Protein AF-0000000074126474 (afdb_homodimer)

Radius of gyration: 30.85 Å; Cα contacts (8 Å, |Δi|>4): 2157; chains: 2; bounding box: 93×79×78 Å

Secondary structure (DSSP, 8-state):
---------------------TT---SB-TT----HHHHHHHHHHHHHHHHHHHHHHHHHHTTTTT--SSHHHHHHHHHHHHHHHHHHHHHHHHHHHTSS-SS--EE--GGGHHHHHHHHTSGGGPPPPPP-TT--S----EE-TTT--EE-HHHHHHHHHHHHHHHHHHHTHHHHHHHHHTTHHHHHHH--HHHHHHHHHHHHHTTHHHHHHHHTT-HHHHHHHHHHHHIIIIISTT--EEEEEEETTTEEEEEEE-HHHH-HHHHHHHHHHHHHHHHHHTT-S---TTSGGGGG-SSSSTHHHHHS-S-----TTTTSS----HHHHHHHHHHHHHHHHHHHHHHHHHHHHTTPPPPPHHHHHHHHHHHHHHHHHHHHHT-SS--EE-HHHHHHHHHH-B--HHHHHHHHHHHHHHHH-HHHHHHHHTS-HHHHHHHHHHHHHHHHHHHHHGGGGS-TT-HHHHHHHHHHHHHHHHHHHHHHHSTT----S-HHHHHHHHHHHH-HHHHHHHHHHHHHHHS---HHHHTTTT-/---------------------TT---SB-TT----HHHHHHHHHHHHHHHHHHHHHHHHHHTTTTT--SSHHHHHHHHHHHHHHHHHHHHHHHHHHHTSS-SS--EE--GGGHHHHHHHHTSGGGPPPPPP-TT--S----EE-TTT--EE-HHHHHHHHHHHHHHHHHHHTHHHHHHHHHTTHHHHHTT--HHHHHHHHHHHHHTTHHHHHHHHTT-HHHHHHHHHHHHIIIIISTT--EEEEEEETTTEEEEEEE-HHHH-HHHHHHHHHHHHHHHHHHTT-S---TTSGGGGG-SSSSTHHHHHS-S-----TTTTSS----HHHHHHHHHHHHHHHHHHHHHHHHHHHHTTPPPPPHHHHHHHHHHHHHHHHHHHHHT-SS--EE-HHHHHHHHHH-B--HHHHHHHHHHHHHHHH-HHHHHHHHTS-HHHHHHHHHHHHHHHHHHHHHGGGGS-TT-HHHHHHHHHHHHHHHHHHHHHHHSTT----S-HHHHHHHHHHHH-HHHHHHHHHHHHHHHS---HHHHTTTT-

pLDDT: mean 87.73, std 17.5, range [24.31, 98.56]

Nearest PDB structures (foldseek):
  8jez-assembly1_A-2  TM=9.590E-01  e=1.776E-43  Homo sapiens
  8jew-assembly1_A-2  TM=9.582E-01  e=5.578E-43  Homo sapiens
  7ytw-assembly1_A  TM=9.553E-01  e=5.750E-42  Mus musculus
  8jf1-assembly1_A-2  TM=8.325E-01  e=1.202E-37  Homo sapiens
  8jf0-assembly1_A-2  TM=9.311E-01  e=1.041E-33  Homo sapiens

Organism: Ciona intestinalis (NCBI:txid7719)

Foldseek 3Di:
DDPPDPPPPPCPVCPVQPQQPLPPPFPAFAADDDDPVQLLVLLVLLLLLCLLVALLVLVLCLVLLLQDLDLVSLLVSLLLSLLQLQLQLVLLLCCCPFALVWLWGKGFDLLQVLLLSLLSLAPVNDHDPDDPPPPPPPLQQPQPPPVRGGPDSLLSSLVSLLQLLQLLQVLLVVLLVCLVVLCPVVVVVLCALLLQLLLQLLSLVQCVCSLCVLQVLDVVLLQQLLVQLCCLQPVQQPFWDFDFDADPVVGTDTDTASVSNSNSSSVSQVVSLVVLAVCQVVVVFDCDPPRSSNLSHLPSQPCSLVPHDQFDDQDFQPSHNRDYAPLSNVLSNSSLVSQLVVQLVLQQLLCSLSVHRRRDSSSSSRNSSSQSVSSNRCSRSRSSGGMHTDNSSSVVCNRNSHTYSSSSSSSSVVSSVVSRGSSSSSVSSSRGSSSSSSSSVVVSNVSSVVSNVSCVLAQPVDPLSVCLNVVLNVQLNVQLVVLSVPDPPDPPPDSSVSSNVSSQRNRSSNSSSVSSSVSLVPPDDDCSNSSVVVD/DDPPDPPPPPCPVCPVQPQQPPPPPFPAFAADDDDPVQLLVLLVLLLLLCLLVALLVLVLCLVLLLQDLDLVSLLVSLLLSLLQLQLQLVLLLCCCPFALVWLWGKGFDLLQVLLLSLLSLAPVNDHDPDDPPPPPDDLQQPQPPPVRGSCPSLNSSLVSLLALLQLLQVLLVVLLVCLVVLCPVVVVVLCALLLQLLLQLLSLVQCVCSLCVLQVLDVVLLQQLLVQLCCLQPVQQPFWDFDFDADPVVGTGTDTASVSNSNSNSVSQVVSLVVLAVCQVVVVFDCDPPRSSNLSHLPSNPCSLVVHDQFDDQDFQPSHNRDYAPLSNVLSNSSLVSQLVVQLVLQQLLCSLSVHRRRDSSSSSRNSSSQSVSSNRCSRSRSSGGMHTDNSSSVVCNRNSHTYSSSSSSSSVVSSVVSRGSSSSSVSSSRGSSSSSSSSVPVSNVSSVVSNVSCVLAQPVDPLSVCLNVVLNVQLNVQLVVLSVPDPPDCPPDSSVSSNVSSQRNRSSNSSSVSSSVSLVPPDDDCSNSSVVVD

Structure (mmCIF, N/CA/C/O backbone):
data_AF-0000000074126474-model_v1
#
loop_
_entity.id
_entity.type
_entity.pdbx_description
1 polymer 'Solute carrier family 23 member 1-like'
#
loop_
_atom_site.group_PDB
_atom_site.id
_atom_site.type_symbol
_atom_site.label_atom_id
_atom_site.label_alt_id
_atom_site.label_comp_id
_atom_site.label_asym_id
_atom_site.label_entity_id
_atom_site.label_seq_id
_atom_site.pdbx_PDB_ins_code
_atom_site.Cartn_x
_atom_site.Cartn_y
_atom_site.Cartn_z
_atom_site.occupancy
_atom_site.B_iso_or_equiv
_atom_site.auth_seq_id
_atom_site.auth_comp_id
_atom_site.auth_asym_id
_atom_site.auth_atom_id
_atom_site.pdbx_PDB_model_num
ATOM 1 N N . PRO A 1 1 ? -58.312 6.469 -37.438 1 25.81 1 PRO A N 1
ATOM 2 C CA . PRO A 1 1 ? -56.844 6.406 -37.281 1 25.81 1 PRO A CA 1
ATOM 3 C C . PRO A 1 1 ? -56.375 7.137 -36.031 1 25.81 1 PRO A C 1
ATOM 5 O O . PRO A 1 1 ? -56.344 8.367 -36 1 25.81 1 PRO A O 1
ATOM 8 N N . GLU A 1 2 ? -56.906 6.984 -34.875 1 28.62 2 GLU A N 1
ATOM 9 C CA . GLU A 1 2 ? -56.875 7.652 -33.594 1 28.62 2 GLU A CA 1
ATOM 10 C C . GLU A 1 2 ? -55.5 7.539 -32.906 1 28.62 2 GLU A C 1
ATOM 12 O O . GLU A 1 2 ? -54.969 6.441 -32.781 1 28.62 2 GLU A O 1
ATOM 17 N N . THR A 1 3 ? -54.656 8.625 -33.062 1 29.5 3 THR A N 1
ATOM 18 C CA . THR A 1 3 ? -53.25 8.844 -32.688 1 29.5 3 THR A CA 1
ATOM 19 C C . THR A 1 3 ? -53.062 8.711 -31.188 1 29.5 3 THR A C 1
ATOM 21 O O . THR A 1 3 ? -53.625 9.492 -30.406 1 29.5 3 THR A O 1
ATOM 24 N N . SER A 1 4 ? -52.969 7.531 -30.625 1 31.5 4 SER A N 1
ATOM 25 C CA . SER A 1 4 ? -52.844 7.262 -29.203 1 31.5 4 SER A CA 1
ATOM 26 C C . SER A 1 4 ? -51.594 7.934 -28.609 1 31.5 4 SER A C 1
ATOM 28 O O . SER A 1 4 ? -50.5 7.73 -29.094 1 31.5 4 SER A O 1
ATOM 30 N N . GLU A 1 5 ? -51.781 9.102 -27.953 1 31 5 GLU A N 1
ATOM 31 C CA . GLU A 1 5 ? -50.781 9.969 -27.359 1 31 5 GLU A CA 1
ATOM 32 C C . GLU A 1 5 ? -49.906 9.203 -26.344 1 31 5 GLU A C 1
ATOM 34 O O . GLU A 1 5 ? -50.438 8.445 -25.531 1 31 5 GLU A O 1
ATOM 39 N N . PRO A 1 6 ? -48.594 9.008 -26.625 1 31.94 6 PRO A N 1
ATOM 40 C CA . PRO A 1 6 ? -47.688 8.172 -25.812 1 31.94 6 PRO A CA 1
ATOM 41 C C . PRO A 1 6 ? -47.656 8.617 -24.359 1 31.94 6 PRO A C 1
ATOM 43 O O . PRO A 1 6 ? -47.719 9.82 -24.062 1 31.94 6 PRO A O 1
ATOM 46 N N . VAL A 1 7 ? -48.094 7.828 -23.406 1 35.38 7 VAL A N 1
ATOM 47 C CA . VAL A 1 7 ? -48.094 7.941 -21.953 1 35.38 7 VAL A CA 1
ATOM 48 C C . VAL A 1 7 ? -46.688 8.219 -21.453 1 35.38 7 VAL A C 1
ATOM 50 O O . VAL A 1 7 ? -45.781 7.422 -21.672 1 35.38 7 VAL A O 1
ATOM 53 N N . SER A 1 8 ? -46.25 9.5 -21.438 1 27.66 8 SER A N 1
ATOM 54 C CA . SER A 1 8 ? -4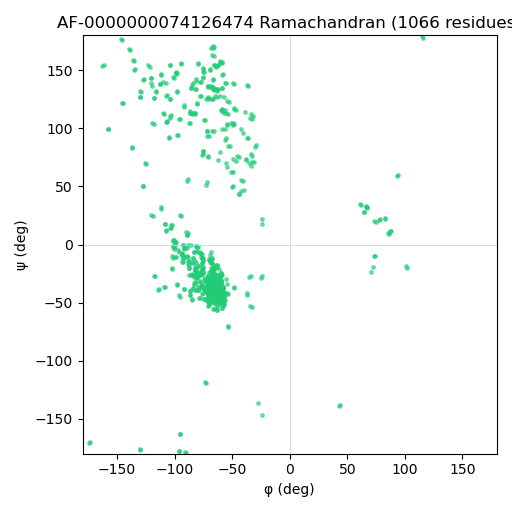4.938 9.945 -20.969 1 27.66 8 SER A CA 1
ATOM 55 C C . SER A 1 8 ? -44.688 9.5 -19.531 1 27.66 8 SER A C 1
ATOM 57 O O . SER A 1 8 ? -45.5 9.773 -18.641 1 27.66 8 SER A O 1
ATOM 59 N N . PRO A 1 9 ? -44.094 8.305 -19.312 1 30.03 9 PRO A N 1
ATOM 60 C CA . PRO A 1 9 ? -43.906 7.859 -17.938 1 30.03 9 PRO A CA 1
ATOM 61 C C . PRO A 1 9 ? -43.281 8.938 -17.047 1 30.03 9 PRO A C 1
ATOM 63 O O . PRO A 1 9 ? -42.406 9.68 -17.5 1 30.03 9 PRO A O 1
ATOM 66 N N . ASP A 1 10 ? -44 9.609 -16.203 1 27.53 10 ASP A N 1
ATOM 67 C CA . ASP A 1 10 ? -43.656 10.586 -15.172 1 27.53 10 ASP A CA 1
ATOM 68 C C . ASP A 1 10 ? -42.562 10.07 -14.266 1 27.53 10 ASP A C 1
ATOM 70 O O . ASP A 1 10 ? -42.781 9.195 -13.43 1 27.53 10 ASP A O 1
ATOM 74 N N . VAL A 1 11 ? -41.344 9.797 -14.766 1 28.52 11 VAL A N 1
ATOM 75 C CA . VAL A 1 11 ? -40.156 9.602 -13.961 1 28.52 11 VAL A CA 1
ATOM 76 C C . VAL A 1 11 ? -40 10.742 -12.953 1 28.52 11 VAL A C 1
ATOM 78 O O . VAL A 1 11 ? -39.594 11.844 -13.312 1 28.52 11 VAL A O 1
ATOM 81 N N . THR A 1 12 ? -41.062 11.039 -12.219 1 28.39 12 THR A N 1
ATOM 82 C CA . THR A 1 12 ? -40.719 11.859 -11.062 1 28.39 12 THR A CA 1
ATOM 83 C C . THR A 1 12 ? -39.5 11.305 -10.352 1 28.39 12 THR A C 1
ATOM 85 O O . THR A 1 12 ? -39.5 10.172 -9.875 1 28.39 12 THR A O 1
ATOM 88 N N . SER A 1 13 ? -38.344 11.539 -10.93 1 27.28 13 SER A N 1
ATOM 89 C CA . SER A 1 13 ? -37.062 11.375 -10.266 1 27.28 13 SER A CA 1
ATOM 90 C C . SER A 1 13 ? -37.125 11.758 -8.797 1 27.28 13 SER A C 1
ATOM 92 O O . SER A 1 13 ? -37.344 12.93 -8.461 1 27.28 13 SER A O 1
ATOM 94 N N . ARG A 1 14 ? -37.812 10.953 -8.016 1 28.67 14 ARG A N 1
ATOM 95 C CA . ARG A 1 14 ? -37.781 11.141 -6.57 1 28.67 14 ARG A CA 1
ATOM 96 C C . ARG A 1 14 ? -36.375 11.484 -6.086 1 28.67 14 ARG A C 1
ATOM 98 O O . ARG A 1 14 ? -35.531 10.602 -5.957 1 28.67 14 ARG A O 1
ATOM 105 N N . ASN A 1 15 ? -35.75 12.516 -6.629 1 27.72 15 ASN A N 1
ATOM 106 C CA . ASN A 1 15 ? -34.656 13.141 -5.891 1 27.72 15 ASN A CA 1
ATOM 107 C C . ASN A 1 15 ? -35 13.281 -4.406 1 27.72 15 ASN A C 1
ATOM 109 O O . ASN A 1 15 ? -35.656 14.242 -4 1 27.72 15 ASN A O 1
ATOM 113 N N . ASP A 1 16 ? -35.5 12.273 -3.826 1 29.58 16 ASP A N 1
ATOM 114 C CA . ASP A 1 16 ? -35.656 12.359 -2.375 1 29.58 16 ASP A CA 1
ATOM 115 C C . ASP A 1 16 ? -34.469 13.086 -1.746 1 29.58 16 ASP A C 1
ATOM 117 O O . ASP A 1 16 ? -33.344 12.57 -1.743 1 29.58 16 ASP A O 1
ATOM 121 N N . TYR A 1 17 ? -34.406 14.406 -1.926 1 30.34 17 TYR A N 1
ATOM 122 C CA . TYR A 1 17 ? -33.625 15.234 -1.028 1 30.34 17 TYR A CA 1
ATOM 123 C C . TYR A 1 17 ? -33.625 14.688 0.391 1 30.34 17 TYR A C 1
ATOM 125 O O . TYR A 1 17 ? -34.688 14.594 1.01 1 30.34 17 TYR A O 1
ATOM 133 N N . VAL A 1 18 ? -32.938 13.719 0.66 1 33.84 18 VAL A N 1
ATOM 134 C CA . VAL A 1 18 ? -32.719 13.453 2.08 1 33.84 18 VAL A CA 1
ATOM 135 C C . VAL A 1 18 ? -32.719 14.773 2.855 1 33.84 18 VAL A C 1
ATOM 137 O O . VAL A 1 18 ? -31.828 15.602 2.684 1 33.84 18 VAL A O 1
ATOM 140 N N . THR A 1 19 ? -33.875 15.344 2.957 1 35.28 19 THR A N 1
ATOM 141 C CA . THR A 1 19 ? -33.969 16.453 3.908 1 35.28 19 THR A CA 1
ATOM 142 C C . THR A 1 19 ? -33.062 16.203 5.113 1 35.28 19 THR A C 1
ATOM 144 O O . THR A 1 19 ? -33 15.094 5.625 1 35.28 19 THR A O 1
ATOM 147 N N . PRO A 1 20 ? -32 17.016 5.242 1 39.5 20 PRO A N 1
ATOM 148 C CA . PRO A 1 20 ? -31.188 16.875 6.457 1 39.5 20 PRO A CA 1
ATOM 149 C C . PRO A 1 20 ? -32.031 16.516 7.68 1 39.5 20 PRO A C 1
ATOM 151 O O . PRO A 1 20 ? -33.188 16.891 7.773 1 39.5 20 PRO A O 1
ATOM 154 N N . ASP A 1 21 ? -31.984 15.414 8.188 1 38.66 21 ASP A N 1
ATOM 155 C CA . ASP A 1 21 ? -32.594 15.18 9.484 1 38.66 21 ASP A CA 1
ATOM 156 C C . ASP A 1 21 ? -32.562 16.438 10.344 1 38.66 21 ASP A C 1
ATOM 158 O O . ASP A 1 21 ? -31.516 16.984 10.625 1 38.66 21 ASP A O 1
ATOM 162 N N . PRO A 1 22 ? -33.438 17.344 10.258 1 42.72 22 PRO A N 1
ATOM 163 C CA . PRO A 1 22 ? -33.531 18.5 11.148 1 42.72 22 PRO A CA 1
ATOM 164 C C . PRO A 1 22 ? -32.906 18.266 12.523 1 42.72 22 PRO A C 1
ATOM 166 O O . PRO A 1 22 ? -32.781 19.188 13.32 1 42.72 22 PRO A O 1
ATOM 169 N N . SER A 1 23 ? -32.906 17.047 12.961 1 43.47 23 SER A N 1
ATOM 170 C CA . SER A 1 23 ? -32.656 16.703 14.352 1 43.47 23 SER A CA 1
ATOM 171 C C . SER A 1 23 ? -31.219 16.984 14.758 1 43.47 23 SER A C 1
ATOM 173 O O . SER A 1 23 ? -30.766 16.547 15.828 1 43.47 23 SER A O 1
ATOM 175 N N . THR A 1 24 ? -30.297 17.375 13.828 1 54.31 24 THR A N 1
ATOM 176 C CA . THR A 1 24 ? -29 17.469 14.461 1 54.31 24 THR A CA 1
ATOM 177 C C . THR A 1 24 ? -28.938 18.641 15.43 1 54.31 24 THR A C 1
ATOM 179 O O . THR A 1 24 ? -29.188 19.797 15.039 1 54.31 24 THR A O 1
ATOM 182 N N . ASP A 1 25 ? -29.188 18.531 16.641 1 75.5 25 ASP A N 1
ATOM 183 C CA . ASP A 1 25 ? -29.094 19.438 17.781 1 75.5 25 ASP A CA 1
ATOM 184 C C . ASP A 1 25 ? -27.75 20.172 17.812 1 75.5 25 ASP A C 1
ATOM 186 O O . ASP A 1 25 ? -26.812 19.719 18.453 1 75.5 25 ASP A O 1
ATOM 190 N N . MET A 1 26 ? -27.609 21.172 16.797 1 86.75 26 MET A N 1
ATOM 191 C CA . MET A 1 26 ? -26.406 21.984 16.75 1 86.75 26 MET A CA 1
ATOM 192 C C . MET A 1 26 ? -26.453 23.078 17.828 1 86.75 26 MET A C 1
ATOM 194 O O . MET A 1 26 ? -27.5 23.656 18.078 1 86.75 26 MET A O 1
ATOM 198 N N . LEU A 1 27 ? -25.344 23.297 18.422 1 86.19 27 LEU A N 1
ATOM 199 C CA . LEU A 1 27 ? -25.234 24.422 19.344 1 86.19 27 LEU A CA 1
ATOM 200 C C . LEU A 1 27 ? -25.234 25.734 18.594 1 86.19 27 LEU A C 1
ATOM 202 O O . LEU A 1 27 ? -25.922 26.688 18.984 1 86.19 27 LEU A O 1
ATOM 206 N N . TYR A 1 28 ? -24.406 25.781 17.578 1 91.25 28 TYR A N 1
ATOM 207 C CA . TYR A 1 28 ? -24.344 26.906 16.656 1 91.25 28 TYR A CA 1
ATOM 208 C C . TYR A 1 28 ? -24.422 26.438 15.203 1 91.25 28 TYR A C 1
ATOM 210 O O . TYR A 1 28 ? -23.672 25.547 14.805 1 91.25 28 TYR A O 1
ATOM 218 N N . THR A 1 29 ? -25.281 27.078 14.492 1 93.06 29 THR A N 1
ATOM 219 C CA . THR A 1 29 ? -25.391 26.766 13.07 1 93.06 29 THR A CA 1
ATOM 220 C C . THR A 1 29 ? -24.453 27.641 12.242 1 93.06 29 THR A C 1
ATOM 222 O O . THR A 1 29 ? -23.75 28.5 12.789 1 93.06 29 THR A O 1
ATOM 225 N N . VAL A 1 30 ? -24.422 27.5 10.922 1 95.88 30 VAL A N 1
ATOM 226 C CA . VAL A 1 30 ? -23.438 28.094 10.016 1 95.88 30 VAL A CA 1
ATOM 227 C C . VAL A 1 30 ? -23.531 29.609 10.078 1 95.88 30 VAL A C 1
ATOM 229 O O . VAL A 1 30 ? -22.516 30.297 10.062 1 95.88 30 VAL A O 1
ATOM 232 N N . ASP A 1 31 ? -24.734 30.109 10.289 1 94.12 31 ASP A N 1
ATOM 233 C CA . ASP A 1 31 ? -24.922 31.562 10.203 1 94.12 31 ASP A CA 1
ATOM 234 C C . ASP A 1 31 ? -24.969 32.188 11.594 1 94.12 31 ASP A C 1
ATOM 236 O O . ASP A 1 31 ? -25.047 33.406 11.719 1 94.12 31 ASP A O 1
ATOM 240 N N . ASP A 1 32 ? -24.875 31.312 12.609 1 92.94 32 ASP A N 1
ATOM 241 C CA . ASP A 1 32 ? -24.875 31.828 13.969 1 92.94 32 ASP A CA 1
ATOM 242 C C . ASP A 1 32 ? -23.531 32.469 14.312 1 92.94 32 ASP A C 1
ATOM 244 O O . ASP A 1 32 ? -22.484 32 13.859 1 92.94 32 ASP A O 1
ATOM 248 N N . THR A 1 33 ? -23.609 33.562 15.086 1 93.75 33 THR A N 1
ATOM 249 C CA . THR A 1 33 ? -22.406 34.25 15.555 1 93.75 33 THR A CA 1
ATOM 250 C C . THR A 1 33 ? -22.344 34.219 17.078 1 93.75 33 THR A C 1
ATOM 252 O O . THR A 1 33 ? -22.953 35.062 17.734 1 93.75 33 THR A O 1
ATOM 255 N N . PRO A 1 34 ? -21.531 33.406 17.531 1 91.31 34 PRO A N 1
ATOM 256 C CA . PRO A 1 34 ? -21.359 33.438 18.984 1 91.31 34 PRO A CA 1
ATOM 257 C C . PRO A 1 34 ? -20.734 34.719 19.5 1 91.31 34 PRO A C 1
ATOM 259 O O . PRO A 1 34 ? -20.281 35.562 18.703 1 91.31 34 PRO A O 1
ATOM 262 N N . SER A 1 35 ? -20.766 34.812 20.812 1 90.5 35 SER A N 1
ATOM 263 C CA . SER A 1 35 ? -20.109 35.969 21.422 1 90.5 35 SER A CA 1
ATOM 264 C C . SER A 1 35 ? -18.609 36 21.078 1 90.5 35 SER A C 1
ATOM 266 O O . SER A 1 35 ? -18.031 34.969 20.734 1 90.5 35 SER A O 1
ATOM 268 N N . TRP A 1 36 ? -18.047 37.188 21.156 1 90.81 36 TRP A N 1
ATOM 269 C CA . TRP A 1 36 ? -16.656 37.344 20.719 1 90.81 36 TRP A CA 1
ATOM 270 C C . TRP A 1 36 ? -15.727 36.469 21.562 1 90.81 36 TRP A C 1
ATOM 272 O O . TRP A 1 36 ? -14.742 35.938 21.062 1 90.81 36 TRP A O 1
ATOM 282 N N . TYR A 1 37 ? -15.938 36.344 22.828 1 88.62 37 TYR A N 1
ATOM 283 C CA . TYR A 1 37 ? -15.07 35.562 23.672 1 88.62 37 TYR A CA 1
ATOM 284 C C . TYR A 1 37 ? -15.25 34.062 23.391 1 88.62 37 TYR A C 1
ATOM 286 O O . TYR A 1 37 ? -14.281 33.312 23.422 1 88.62 37 TYR A O 1
ATOM 294 N N . THR A 1 38 ? -16.5 33.688 23.125 1 88.06 38 THR A N 1
ATOM 295 C CA . THR A 1 38 ? -16.75 32.312 22.75 1 88.06 38 THR A CA 1
ATOM 296 C C . THR A 1 38 ? -16.109 31.969 21.406 1 88.06 38 THR A C 1
ATOM 298 O O . THR A 1 38 ? -15.516 30.891 21.25 1 88.06 38 THR A O 1
ATOM 301 N N . CYS A 1 39 ? -16.172 32.875 20.5 1 93 39 CYS A N 1
ATOM 302 C CA . CYS A 1 39 ? -15.562 32.719 19.188 1 93 39 CYS A CA 1
ATOM 303 C C . CYS A 1 39 ? -14.047 32.562 19.297 1 93 39 CYS A C 1
ATOM 305 O O . CYS A 1 39 ? -13.445 31.766 18.562 1 93 39 CYS A O 1
ATOM 307 N N . THR A 1 40 ? -13.508 33.312 20.156 1 93.88 40 THR A N 1
ATOM 308 C CA . THR A 1 40 ? -12.062 33.281 20.328 1 93.88 40 THR A CA 1
ATOM 309 C C . THR A 1 40 ? -11.617 31.938 20.906 1 93.88 40 THR A C 1
ATOM 311 O O . THR A 1 40 ? -10.648 31.328 20.438 1 93.88 40 THR A O 1
ATOM 314 N N . VAL A 1 41 ? -12.32 31.422 21.875 1 90.06 41 VAL A N 1
ATOM 315 C CA . VAL A 1 41 ? -11.969 30.156 22.5 1 90.06 41 VAL A CA 1
ATOM 316 C C . VAL A 1 41 ? -12.164 29.016 21.516 1 90.06 41 VAL A C 1
ATOM 318 O O . VAL A 1 41 ? -11.297 28.141 21.391 1 90.06 41 VAL A O 1
ATOM 321 N N . LEU A 1 42 ? -13.242 29.094 20.828 1 91.75 42 LEU A N 1
ATOM 322 C CA . LEU A 1 42 ? -13.539 28.047 19.859 1 91.75 42 LEU A CA 1
ATOM 323 C C . LEU A 1 42 ? -12.609 28.125 18.656 1 91.75 42 LEU A C 1
ATOM 325 O O . LEU A 1 42 ? -12.227 27.094 18.078 1 91.75 42 LEU A O 1
ATOM 329 N N . GLY A 1 43 ? -12.32 29.312 18.266 1 95.38 43 GLY A N 1
ATOM 330 C CA . GLY A 1 43 ? -11.336 29.484 17.219 1 95.38 43 GLY A CA 1
ATOM 331 C C . GLY A 1 43 ? -9.969 28.953 17.594 1 95.38 43 GLY A C 1
ATOM 332 O O . GLY A 1 43 ? -9.297 28.312 16.766 1 95.38 43 GLY A O 1
ATOM 333 N N . LEU A 1 44 ? -9.547 29.219 18.812 1 94.5 44 LEU A N 1
ATOM 334 C CA . LEU A 1 44 ? -8.281 28.688 19.312 1 94.5 44 LEU A CA 1
ATOM 335 C C . LEU A 1 44 ? -8.297 27.172 19.312 1 94.5 44 LEU A C 1
ATOM 337 O O . LEU A 1 44 ? -7.281 26.531 19.031 1 94.5 44 LEU A O 1
ATOM 341 N N . GLN A 1 45 ? -9.422 26.656 19.625 1 92.31 45 GLN A N 1
ATOM 342 C CA . GLN A 1 45 ? -9.578 25.203 19.594 1 92.31 45 GLN A CA 1
ATOM 343 C C . GLN A 1 45 ? -9.289 24.641 18.203 1 92.31 45 GLN A C 1
ATOM 345 O O . GLN A 1 45 ? -8.539 23.672 18.047 1 92.31 45 GLN A O 1
ATOM 350 N N . HIS A 1 46 ? -9.875 25.266 17.203 1 95.38 46 HIS A N 1
ATOM 351 C CA . HIS A 1 46 ? -9.648 24.828 15.828 1 95.38 46 HIS A CA 1
ATOM 352 C C . HIS A 1 46 ? -8.18 25 15.43 1 95.38 46 HIS A C 1
ATOM 354 O O . HIS A 1 46 ? -7.629 24.172 14.703 1 95.38 46 HIS A O 1
ATOM 360 N N . TYR A 1 47 ? -7.621 26.094 15.906 1 95.06 47 TYR A N 1
ATOM 361 C CA . TYR A 1 47 ? -6.199 26.312 15.672 1 95.06 47 TYR A CA 1
ATOM 362 C C . TYR A 1 47 ? -5.363 25.188 16.25 1 95.06 47 TYR A C 1
ATOM 364 O O . TYR A 1 47 ? -4.484 24.641 15.578 1 95.06 47 TYR A O 1
ATOM 372 N N . LEU A 1 48 ? -5.633 24.766 17.438 1 92.25 48 LEU A N 1
ATOM 373 C CA . LEU A 1 48 ? -4.883 23.719 18.125 1 92.25 48 LEU A CA 1
ATOM 374 C C . LEU A 1 48 ? -5.094 22.359 17.469 1 92.25 48 LEU A C 1
ATOM 376 O O . LEU A 1 48 ? -4.184 21.531 17.453 1 92.25 48 LEU A O 1
ATOM 380 N N . ILE A 1 49 ? -6.234 22.141 16.906 1 91.31 49 ILE A N 1
ATOM 381 C CA . ILE A 1 49 ? -6.52 20.891 16.203 1 91.31 49 ILE A CA 1
ATOM 382 C C . ILE A 1 49 ? -5.684 20.812 14.922 1 91.31 49 ILE A C 1
ATOM 384 O O . ILE A 1 49 ? -5.094 19.781 14.625 1 91.31 49 ILE A O 1
ATOM 388 N N . ALA A 1 50 ? -5.523 21.906 14.281 1 93.44 50 ALA A N 1
ATOM 389 C CA . ALA A 1 50 ? -4.91 21.953 12.961 1 93.44 50 ALA A CA 1
ATOM 390 C C . ALA A 1 50 ? -3.387 21.906 13.062 1 93.44 50 ALA A C 1
ATOM 392 O O . ALA A 1 50 ? -2.715 21.422 12.148 1 93.44 50 ALA A O 1
ATOM 393 N N . ILE A 1 51 ? -2.818 22.375 14.109 1 87.44 51 ILE A N 1
ATOM 394 C CA . ILE A 1 51 ? -1.382 22.594 14.227 1 87.44 51 ILE A CA 1
ATOM 395 C C . ILE A 1 51 ? -0.641 21.266 14.062 1 87.44 51 ILE A C 1
ATOM 397 O O . ILE A 1 51 ? 0.438 21.234 13.469 1 87.44 51 ILE A O 1
ATOM 401 N N . GLY A 1 52 ? -1.144 20.203 14.57 1 77.62 52 GLY A N 1
ATOM 402 C CA . GLY A 1 52 ? -0.487 18.906 14.453 1 77.62 52 GLY A CA 1
ATOM 403 C C . GLY A 1 52 ? -0.249 18.484 13.016 1 77.62 52 GLY A C 1
ATOM 404 O O . GLY A 1 52 ? 0.799 17.922 12.695 1 77.62 52 GLY A O 1
ATOM 405 N N . GLY A 1 53 ? -1.169 18.766 12.109 1 81.88 53 GLY A N 1
ATOM 406 C CA . GLY A 1 53 ? -1.056 18.391 10.703 1 81.88 53 GLY A CA 1
ATOM 407 C C . GLY A 1 53 ? -0.219 19.375 9.898 1 81.88 53 GLY A C 1
ATOM 408 O O . GLY A 1 53 ? 0.501 18.969 8.984 1 81.88 53 GLY A O 1
ATOM 409 N N . ILE A 1 54 ? -0.223 20.594 10.344 1 89.06 54 ILE A N 1
ATOM 410 C CA . ILE A 1 54 ? 0.387 21.656 9.547 1 89.06 54 ILE A CA 1
ATOM 411 C C . ILE A 1 54 ? 1.89 21.703 9.812 1 89.06 54 ILE A C 1
ATOM 413 O O . ILE A 1 54 ? 2.688 21.844 8.883 1 89.06 54 ILE A O 1
ATOM 417 N N . VAL A 1 55 ? 2.287 21.484 11.023 1 90 55 VAL A N 1
ATOM 418 C CA . VAL A 1 55 ? 3.68 21.719 11.398 1 90 55 VAL A CA 1
ATOM 419 C C . VAL A 1 55 ? 4.547 20.578 10.867 1 90 55 VAL A C 1
ATOM 421 O O . VAL A 1 55 ? 5.738 20.766 10.609 1 90 55 VAL A O 1
ATOM 424 N N . GLY A 1 56 ? 3.934 19.469 10.656 1 90.94 56 GLY A N 1
ATOM 425 C CA . GLY A 1 56 ? 4.684 18.328 10.164 1 90.94 56 GLY A CA 1
ATOM 426 C C . GLY A 1 56 ? 5.172 18.5 8.734 1 90.94 56 GLY A C 1
ATOM 427 O O . GLY A 1 56 ? 6.215 17.953 8.359 1 90.94 56 GLY A O 1
ATOM 428 N N . LEU A 1 57 ? 4.555 19.281 7.969 1 94 57 LEU A N 1
ATOM 429 C CA . LEU A 1 57 ? 4.82 19.391 6.539 1 94 57 LEU A CA 1
ATOM 430 C C . LEU A 1 57 ? 6.168 20.062 6.293 1 94 57 LEU A C 1
ATOM 432 O O . LEU A 1 57 ? 7.051 19.484 5.652 1 94 57 LEU A O 1
ATOM 436 N N . PRO A 1 58 ? 6.406 21.266 6.898 1 93.81 58 PRO A N 1
ATOM 437 C CA . PRO A 1 58 ? 7.715 21.875 6.684 1 93.81 58 PRO A CA 1
ATOM 438 C C . PRO A 1 58 ? 8.859 21.078 7.289 1 93.81 58 PRO A C 1
ATOM 440 O O . PRO A 1 58 ? 9.961 21.031 6.73 1 93.81 58 PRO A O 1
ATOM 443 N N . LEU A 1 59 ? 8.578 20.469 8.391 1 93.19 59 LEU A N 1
ATOM 444 C CA . LEU A 1 59 ? 9.609 19.688 9.055 1 93.19 59 LEU A CA 1
ATOM 445 C C . LEU A 1 59 ? 9.977 18.453 8.219 1 93.19 59 LEU A C 1
ATOM 447 O O . LEU A 1 59 ? 11.148 18.062 8.164 1 93.19 59 LEU A O 1
ATOM 451 N N . LEU A 1 60 ? 9.023 17.906 7.578 1 93.06 60 LEU A N 1
ATOM 452 C CA . LEU A 1 60 ? 9.258 16.766 6.711 1 93.06 60 LEU A CA 1
ATOM 453 C C . LEU A 1 60 ? 10.031 17.172 5.461 1 93.06 60 LEU A C 1
ATOM 455 O O . LEU A 1 60 ? 10.852 16.406 4.957 1 93.06 60 LEU A O 1
ATOM 459 N N . LEU A 1 61 ? 9.828 18.344 4.98 1 95.19 61 LEU A N 1
ATOM 460 C CA . LEU A 1 61 ? 10.398 18.781 3.715 1 95.19 61 LEU A CA 1
ATOM 461 C C . LEU A 1 61 ? 11.773 19.406 3.928 1 95.19 61 LEU A C 1
ATOM 463 O O . LEU A 1 61 ? 12.508 19.656 2.965 1 95.19 61 LEU A O 1
ATOM 467 N N . ALA A 1 62 ? 12.164 19.656 5.168 1 93.62 62 ALA A N 1
ATOM 468 C CA . ALA A 1 62 ? 13.43 20.328 5.461 1 93.62 62 ALA A CA 1
ATOM 469 C C . ALA A 1 62 ? 14.609 19.562 4.867 1 93.62 62 ALA A C 1
ATOM 471 O O . ALA A 1 62 ? 15.5 20.156 4.258 1 93.62 62 ALA A O 1
ATOM 472 N N . GLY A 1 63 ? 14.602 18.25 5.012 1 91.25 63 GLY A N 1
ATOM 473 C CA . GLY A 1 63 ? 15.672 17.422 4.48 1 91.25 63 GLY A CA 1
ATOM 474 C C . GLY A 1 63 ? 15.781 17.484 2.969 1 91.25 63 GLY A C 1
ATOM 475 O O . GLY A 1 63 ? 16.812 17.906 2.432 1 91.25 63 GLY A O 1
ATOM 476 N N . PRO A 1 64 ? 14.734 17.172 2.326 1 93.25 64 PRO A N 1
ATOM 477 C CA . PRO A 1 64 ? 14.734 17.219 0.862 1 93.25 64 PRO A CA 1
ATOM 478 C C . PRO A 1 64 ? 15.047 18.609 0.313 1 93.25 64 PRO A C 1
ATOM 480 O O . PRO A 1 64 ? 15.586 18.734 -0.789 1 93.25 64 PRO A O 1
ATOM 483 N N . LEU A 1 65 ? 14.789 19.656 1.088 1 95.44 65 LEU A N 1
ATOM 484 C CA . LEU A 1 65 ? 15.102 21.016 0.681 1 95.44 65 LEU A CA 1
ATOM 485 C C . LEU A 1 65 ? 16.562 21.359 0.961 1 95.44 65 LEU A C 1
ATOM 487 O O . LEU A 1 65 ? 17.047 22.406 0.557 1 95.44 65 LEU A O 1
ATOM 491 N N . CYS A 1 66 ? 17.297 20.5 1.61 1 92.81 66 CYS A N 1
ATOM 492 C CA . CYS A 1 66 ? 18.703 20.656 1.962 1 92.81 66 CYS A CA 1
ATOM 493 C C . CYS A 1 66 ? 18.891 21.781 2.967 1 92.81 66 CYS A C 1
ATOM 495 O O . CYS A 1 66 ? 19.859 22.547 2.883 1 92.81 66 CYS A O 1
ATOM 497 N N . ILE A 1 67 ? 17.906 21.938 3.805 1 93 67 ILE A N 1
ATOM 498 C CA . ILE A 1 67 ? 18.078 22.891 4.895 1 93 67 ILE A CA 1
ATOM 499 C C . ILE A 1 67 ? 19.078 22.328 5.914 1 93 67 ILE A C 1
ATOM 501 O O . ILE A 1 67 ? 18.891 21.219 6.406 1 93 67 ILE A O 1
ATOM 505 N N . ALA A 1 68 ? 20.062 23.062 6.203 1 86.88 68 ALA A N 1
ATOM 506 C CA . ALA A 1 68 ? 21.141 22.594 7.062 1 86.88 68 ALA A CA 1
ATOM 507 C C . ALA A 1 68 ? 20.672 22.422 8.5 1 86.88 68 ALA A C 1
ATOM 509 O O . ALA A 1 68 ? 19.703 23.078 8.922 1 86.88 68 ALA A O 1
ATOM 510 N N . ASN A 1 69 ? 21.25 21.516 9.227 1 85.69 69 ASN A N 1
ATOM 511 C CA . ASN A 1 69 ? 20.953 21.312 10.633 1 85.69 69 ASN A CA 1
ATOM 512 C C . ASN A 1 69 ? 21.828 22.188 11.531 1 85.69 69 ASN A C 1
ATOM 514 O O . ASN A 1 69 ? 22.609 21.672 12.336 1 85.69 69 ASN A O 1
ATOM 518 N N . ASP A 1 70 ? 21.797 23.438 11.32 1 86.5 70 ASP A N 1
ATOM 519 C CA . ASP A 1 70 ? 22.484 24.453 12.125 1 86.5 70 ASP A CA 1
ATOM 520 C C . ASP A 1 70 ? 21.531 25.578 12.523 1 86.5 70 ASP A C 1
ATOM 522 O O . ASP A 1 70 ? 20.312 25.484 12.305 1 86.5 70 ASP A O 1
ATOM 526 N N . ASP A 1 71 ? 22.016 26.531 13.156 1 88.06 71 ASP A N 1
ATOM 527 C CA . ASP A 1 71 ? 21.188 27.609 13.688 1 88.06 71 ASP A CA 1
ATOM 528 C C . ASP A 1 71 ? 20.438 28.328 12.57 1 88.06 71 ASP A C 1
ATOM 530 O O . ASP A 1 71 ? 19.25 28.641 12.719 1 88.06 71 ASP A O 1
ATOM 534 N N . ASP A 1 72 ? 21.109 28.578 11.5 1 88.81 72 ASP A N 1
ATOM 535 C CA . ASP A 1 72 ? 20.484 29.266 10.375 1 88.81 72 ASP A CA 1
ATOM 536 C C . ASP A 1 72 ? 19.391 28.391 9.75 1 88.81 72 ASP A C 1
ATOM 538 O O . ASP A 1 72 ? 18.344 28.906 9.328 1 88.81 72 ASP A O 1
ATOM 542 N N . GLY A 1 73 ? 19.703 27.156 9.625 1 92.25 73 GLY A N 1
ATOM 543 C CA . GLY A 1 73 ? 18.703 26.234 9.117 1 92.25 73 GLY A CA 1
ATOM 544 C C . GLY A 1 73 ? 17.469 26.141 9.992 1 92.25 73 GLY A C 1
ATOM 545 O O . GLY A 1 73 ? 16.344 26.016 9.484 1 92.25 73 GLY A O 1
ATOM 546 N N . ASP A 1 74 ? 17.719 26.234 11.242 1 93.06 74 ASP A N 1
ATOM 547 C CA . ASP A 1 74 ? 16.594 26.188 12.172 1 93.06 74 ASP A CA 1
ATOM 548 C C . ASP A 1 74 ? 15.703 27.422 12.023 1 93.06 74 ASP A C 1
ATOM 550 O O . ASP A 1 74 ? 14.477 27.328 12.109 1 93.06 74 ASP A O 1
ATOM 554 N N . VAL A 1 75 ? 16.328 28.531 11.859 1 94 75 VAL A N 1
ATOM 555 C CA . VAL A 1 75 ? 15.562 29.75 11.648 1 94 75 VAL A CA 1
ATOM 556 C C . VAL A 1 75 ? 14.773 29.641 10.344 1 94 75 VAL A C 1
ATOM 558 O O . VAL A 1 75 ? 13.609 30.062 10.281 1 94 75 VAL A O 1
ATOM 561 N N . ALA A 1 76 ? 15.383 29.078 9.305 1 93.94 76 ALA A N 1
ATOM 562 C CA . ALA A 1 76 ? 14.695 28.875 8.039 1 93.94 76 ALA A CA 1
ATOM 563 C C . ALA A 1 76 ? 13.453 28 8.219 1 93.94 76 ALA A C 1
ATOM 565 O O . ALA A 1 76 ? 12.391 28.312 7.668 1 93.94 76 ALA A O 1
ATOM 566 N N . ARG A 1 77 ? 13.586 26.953 8.969 1 94.88 77 ARG A N 1
ATOM 567 C CA . ARG A 1 77 ? 12.445 26.078 9.258 1 94.88 77 ARG A CA 1
ATOM 568 C C . ARG A 1 77 ? 11.328 26.859 9.953 1 94.88 77 ARG A C 1
ATOM 570 O O . ARG A 1 77 ? 10.156 26.703 9.617 1 94.88 77 ARG A O 1
ATOM 577 N N . ALA A 1 78 ? 11.734 27.672 10.883 1 95.81 78 ALA A N 1
ATOM 578 C CA . ALA A 1 78 ? 10.758 28.469 11.633 1 95.81 78 ALA A CA 1
ATOM 579 C C . ALA A 1 78 ? 10.023 29.438 10.711 1 95.81 78 ALA A C 1
ATOM 581 O O . ALA A 1 78 ? 8.812 29.625 10.844 1 95.81 78 ALA A O 1
ATOM 582 N N . LEU A 1 79 ? 10.758 30 9.812 1 95.62 79 LEU A N 1
ATOM 583 C CA . LEU A 1 79 ? 10.172 30.969 8.891 1 95.62 79 LEU A CA 1
ATOM 584 C C . LEU A 1 79 ? 9.203 30.281 7.934 1 95.62 79 LEU A C 1
ATOM 586 O O . LEU A 1 79 ? 8.156 30.844 7.586 1 95.62 79 LEU A O 1
ATOM 590 N N . ILE A 1 80 ? 9.516 29.109 7.488 1 96.12 80 ILE A N 1
ATOM 591 C CA . ILE A 1 80 ? 8.633 28.359 6.598 1 96.12 80 ILE A CA 1
ATOM 592 C C . ILE A 1 80 ? 7.352 27.984 7.34 1 96.12 80 ILE A C 1
ATOM 594 O O . ILE A 1 80 ? 6.254 28.094 6.789 1 96.12 80 ILE A O 1
ATOM 598 N N . ILE A 1 81 ? 7.469 27.578 8.578 1 96.44 81 ILE A N 1
ATOM 599 C CA . ILE A 1 81 ? 6.309 27.234 9.391 1 96.44 81 ILE A CA 1
ATOM 600 C C . ILE A 1 81 ? 5.422 28.453 9.57 1 96.44 81 ILE A C 1
ATOM 602 O O . ILE A 1 81 ? 4.203 28.375 9.391 1 96.44 81 ILE A O 1
ATOM 606 N N . SER A 1 82 ? 6.07 29.562 9.867 1 96.38 82 SER A N 1
ATOM 607 C CA . SER A 1 82 ? 5.332 30.797 10.055 1 96.38 82 SER A CA 1
ATOM 608 C C . SER A 1 82 ? 4.617 31.219 8.773 1 96.38 82 SER A C 1
ATOM 610 O O . SER A 1 82 ? 3.477 31.688 8.82 1 96.38 82 SER A O 1
ATOM 612 N N . SER A 1 83 ? 5.273 31.078 7.68 1 97 83 SER A N 1
ATOM 613 C CA . SER A 1 83 ? 4.656 31.406 6.398 1 97 83 SER A CA 1
ATOM 614 C C . SER A 1 83 ? 3.447 30.531 6.121 1 97 83 SER A C 1
ATOM 616 O O . SER A 1 83 ? 2.451 30.984 5.559 1 97 83 SER A O 1
ATOM 618 N N . LEU A 1 84 ? 3.594 29.281 6.445 1 97.12 84 LEU A N 1
ATOM 619 C CA . LEU A 1 84 ? 2.49 28.344 6.262 1 97.12 84 LEU A CA 1
ATOM 620 C C . LEU A 1 84 ? 1.295 28.734 7.125 1 97.12 84 LEU A C 1
ATOM 622 O O . LEU A 1 84 ? 0.151 28.688 6.664 1 97.12 84 LEU A O 1
ATOM 626 N N . PHE A 1 85 ? 1.537 29.141 8.383 1 97 85 PHE A N 1
ATOM 627 C CA . PHE A 1 85 ? 0.47 29.609 9.258 1 97 85 PHE A CA 1
ATOM 628 C C . PHE A 1 85 ? -0.206 30.844 8.672 1 97 85 PHE A C 1
ATOM 630 O O . PHE A 1 85 ? -1.435 30.938 8.656 1 97 85 PHE A O 1
ATOM 637 N N . PHE A 1 86 ? 0.608 31.719 8.203 1 97.62 86 PHE A N 1
ATOM 638 C CA . PHE A 1 86 ? 0.126 32.969 7.629 1 97.62 86 PHE A CA 1
ATOM 639 C C . PHE A 1 86 ? -0.823 32.688 6.469 1 97.62 86 PHE A C 1
ATOM 641 O O . PHE A 1 86 ? -1.935 33.219 6.43 1 97.62 86 PHE A O 1
ATOM 648 N N . VAL A 1 87 ? -0.435 31.875 5.602 1 97.81 87 VAL A N 1
ATOM 649 C CA . VAL A 1 87 ? -1.224 31.562 4.41 1 97.81 87 VAL A CA 1
ATOM 650 C C . VAL A 1 87 ? -2.465 30.766 4.801 1 97.81 87 VAL A C 1
ATOM 652 O O . VAL A 1 87 ? -3.543 30.969 4.242 1 97.81 87 VAL A O 1
ATOM 655 N N . ALA A 1 88 ? -2.33 29.797 5.68 1 97.56 88 ALA A N 1
ATOM 656 C CA . ALA A 1 88 ? -3.48 29.047 6.172 1 97.56 88 ALA A CA 1
ATOM 657 C C . ALA A 1 88 ? -4.551 29.969 6.73 1 97.56 88 ALA A C 1
ATOM 659 O O . ALA A 1 88 ? -5.746 29.75 6.512 1 97.56 88 ALA A O 1
ATOM 660 N N . GLY A 1 89 ? -4.086 30.969 7.48 1 98.19 89 GLY A N 1
ATOM 661 C CA . GLY A 1 89 ? -5.016 31.953 8.023 1 98.19 89 GLY A CA 1
ATOM 662 C C . GLY A 1 89 ? -5.766 32.719 6.953 1 98.19 89 GLY A C 1
ATOM 663 O O . GLY A 1 89 ? -6.996 32.812 6.988 1 98.19 89 GLY A O 1
ATOM 664 N N . ILE A 1 90 ? -5.07 33.219 6.008 1 98.31 90 ILE A N 1
ATOM 665 C CA . ILE A 1 90 ? -5.672 34 4.93 1 98.31 90 ILE A CA 1
ATOM 666 C C . ILE A 1 90 ? -6.645 33.125 4.137 1 98.31 90 ILE A C 1
ATOM 668 O O . ILE A 1 90 ? -7.766 33.531 3.848 1 98.31 90 ILE A O 1
ATOM 672 N N . CYS A 1 91 ? -6.172 31.953 3.803 1 98.19 91 CYS A N 1
ATOM 673 C CA . CYS A 1 91 ? -6.988 31.062 2.986 1 98.19 91 CYS A CA 1
ATOM 674 C C . CYS A 1 91 ? -8.258 30.656 3.723 1 98.19 91 CYS A C 1
ATOM 676 O O . CYS A 1 91 ? -9.32 30.516 3.111 1 98.19 91 CYS A O 1
ATOM 678 N N . THR A 1 92 ? -8.133 30.375 5.027 1 98.38 92 THR A N 1
ATOM 679 C CA . THR A 1 92 ? -9.312 30.031 5.82 1 98.38 92 THR A CA 1
ATOM 680 C C . THR A 1 92 ? -10.32 31.172 5.82 1 98.38 92 THR A C 1
ATOM 682 O O . THR A 1 92 ? -11.516 30.953 5.629 1 98.38 92 THR A O 1
ATOM 685 N N . MET A 1 93 ? -9.859 32.375 6.012 1 98.5 93 MET A N 1
ATOM 686 C CA . MET A 1 93 ? -10.742 33.531 6.02 1 98.5 93 MET A CA 1
ATOM 687 C C . MET A 1 93 ? -11.383 33.75 4.652 1 98.5 93 MET A C 1
ATOM 689 O O . MET A 1 93 ? -12.578 34.031 4.559 1 98.5 93 MET A O 1
ATOM 693 N N . LEU A 1 94 ? -10.656 33.562 3.613 1 98.25 94 LEU A N 1
ATOM 694 C CA . LEU A 1 94 ? -11.188 33.75 2.266 1 98.25 94 LEU A CA 1
ATOM 695 C C . LEU A 1 94 ? -12.227 32.656 1.955 1 98.25 94 LEU A C 1
ATOM 697 O O . LEU A 1 94 ? -13.281 32.969 1.396 1 98.25 94 LEU A O 1
ATOM 701 N N . GLN A 1 95 ? -11.898 31.422 2.289 1 98.06 95 GLN A N 1
ATOM 702 C CA . GLN A 1 95 ? -12.781 30.297 1.999 1 98.06 95 GLN A CA 1
ATOM 703 C C . GLN A 1 95 ? -14.109 30.438 2.732 1 98.06 95 GLN A C 1
ATOM 705 O O . GLN A 1 95 ? -15.164 30.125 2.174 1 98.06 95 GLN A O 1
ATOM 710 N N . THR A 1 96 ? -14.109 30.906 3.979 1 97.88 96 THR A N 1
ATOM 711 C CA . THR A 1 96 ? -15.297 31 4.809 1 97.88 96 THR A CA 1
ATOM 712 C C . THR A 1 96 ? -16.109 32.25 4.465 1 97.88 96 THR A C 1
ATOM 714 O O . THR A 1 96 ? -17.312 32.312 4.719 1 97.88 96 THR A O 1
ATOM 717 N N . THR A 1 97 ? -15.516 33.25 3.902 1 97.56 97 THR A N 1
ATOM 718 C CA . THR A 1 97 ? -16.203 34.5 3.602 1 97.56 97 THR A CA 1
ATOM 719 C C . THR A 1 97 ? -16.703 34.531 2.162 1 97.56 97 THR A C 1
ATOM 721 O O . THR A 1 97 ? -17.844 34.906 1.901 1 97.56 97 THR A O 1
ATOM 724 N N . PHE A 1 98 ? -15.82 34.062 1.212 1 96.94 98 PHE A N 1
ATOM 725 C CA . PHE A 1 98 ? -16.156 34.219 -0.198 1 96.94 98 PHE A CA 1
ATOM 726 C C . PHE A 1 98 ? -16.281 32.875 -0.874 1 96.94 98 PHE A C 1
ATOM 728 O O . PHE A 1 98 ? -16.922 32.75 -1.915 1 96.94 98 PHE A O 1
ATOM 735 N N . GLY A 1 99 ? -15.594 31.875 -0.381 1 97.62 99 GLY A N 1
ATOM 736 C CA . GLY A 1 99 ? -15.516 30.578 -1.03 1 97.62 99 GLY A CA 1
ATOM 737 C C . GLY A 1 99 ? -16.797 29.781 -0.923 1 97.62 99 GLY A C 1
ATOM 738 O O . GLY A 1 99 ? -17.859 30.234 -1.348 1 97.62 99 GLY A O 1
ATOM 739 N N . ILE A 1 100 ? -16.625 28.656 -0.289 1 97.12 100 ILE A N 1
ATOM 740 C CA . ILE A 1 100 ? -17.766 27.766 -0.132 1 97.12 100 ILE A CA 1
ATOM 741 C C . ILE A 1 100 ? -18.688 28.312 0.963 1 97.12 100 ILE A C 1
ATOM 743 O O . ILE A 1 100 ? -19.875 27.953 1.024 1 97.12 100 ILE A O 1
ATOM 747 N N . ARG A 1 101 ? -18.188 29.078 1.906 1 97.44 101 ARG A N 1
ATOM 748 C CA . ARG A 1 101 ? -18.906 29.734 3.002 1 97.44 101 ARG A CA 1
ATOM 749 C C . ARG A 1 101 ? -19.453 28.703 3.984 1 97.44 101 ARG A C 1
ATOM 751 O O . ARG A 1 101 ? -20.609 28.812 4.414 1 97.44 101 ARG A O 1
ATOM 758 N N . LEU A 1 102 ? -18.781 27.625 4.125 1 97.56 102 LEU A N 1
ATOM 759 C CA . LEU A 1 102 ? -18.922 26.656 5.199 1 97.56 102 LEU A CA 1
ATOM 760 C C . LEU A 1 102 ? -17.781 26.781 6.199 1 97.56 102 LEU A C 1
ATOM 762 O O . LEU A 1 102 ? -16.766 27.406 5.91 1 97.56 102 LEU A O 1
ATOM 766 N N . PRO A 1 103 ? -17.984 26.391 7.395 1 97.38 103 PRO A N 1
ATOM 767 C CA . PRO A 1 103 ? -16.906 26.469 8.383 1 97.38 103 PRO A CA 1
ATOM 768 C C . PRO A 1 103 ? -15.789 25.453 8.125 1 97.38 103 PRO A C 1
ATOM 770 O O . PRO A 1 103 ? -15.633 24.5 8.875 1 97.38 103 PRO A O 1
ATOM 773 N N . ILE A 1 104 ? -15.008 25.766 7.152 1 97.31 104 ILE A N 1
ATOM 774 C CA . ILE A 1 104 ? -13.922 24.875 6.746 1 97.31 104 ILE A CA 1
ATOM 775 C C . ILE A 1 104 ? -12.578 25.578 6.934 1 97.31 104 ILE A C 1
ATOM 777 O O . ILE A 1 104 ? -12.398 26.719 6.473 1 97.31 104 ILE A O 1
ATOM 781 N N . MET A 1 105 ? -11.75 24.922 7.645 1 96.81 105 MET A N 1
ATOM 782 C CA . MET A 1 105 ? -10.375 25.406 7.797 1 96.81 105 MET A CA 1
ATOM 783 C C . MET A 1 105 ? -9.523 25 6.598 1 96.81 105 MET A C 1
ATOM 785 O O . MET A 1 105 ? -9.688 23.906 6.055 1 96.81 105 MET A O 1
ATOM 789 N N . GLN A 1 106 ? -8.633 25.906 6.188 1 96.81 106 GLN A N 1
ATOM 790 C CA . GLN A 1 106 ? -7.688 25.656 5.109 1 96.81 106 GLN A CA 1
ATOM 791 C C . GLN A 1 106 ? -6.254 25.594 5.637 1 96.81 106 GLN A C 1
ATOM 793 O O . GLN A 1 106 ? -5.91 26.312 6.586 1 96.81 106 GLN A O 1
ATOM 798 N N . GLY A 1 107 ? -5.465 24.797 5.035 1 95.06 107 GLY A N 1
ATOM 799 C CA . GLY A 1 107 ? -4.062 24.703 5.41 1 95.06 107 GLY A CA 1
ATOM 800 C C . GLY A 1 107 ? -3.256 23.812 4.492 1 95.06 107 GLY A C 1
ATOM 801 O O . GLY A 1 107 ? -3.713 23.453 3.406 1 95.06 107 GLY A O 1
ATOM 802 N N . GLY A 1 108 ? -2.055 23.547 4.898 1 94.75 108 GLY A N 1
ATOM 803 C CA . GLY A 1 108 ? -1.173 22.719 4.105 1 94.75 108 GLY A CA 1
ATOM 804 C C . GLY A 1 108 ? -1.739 21.328 3.846 1 94.75 108 GLY A C 1
ATOM 805 O O . GLY A 1 108 ? -2.584 20.844 4.602 1 94.75 108 GLY A O 1
ATOM 806 N N . THR A 1 109 ? -1.242 20.719 2.785 1 93.31 109 THR A N 1
ATOM 807 C CA . THR A 1 109 ? -1.794 19.422 2.42 1 93.31 109 THR A CA 1
ATOM 808 C C . THR A 1 109 ? -0.679 18.438 2.082 1 93.31 109 THR A C 1
ATOM 810 O O . THR A 1 109 ? 0.352 18.828 1.526 1 93.31 109 THR A O 1
ATOM 813 N N . PHE A 1 110 ? -0.997 17.188 2.346 1 91.12 110 PHE A N 1
ATOM 814 C CA . PHE A 1 110 ? -0.048 16.109 2.09 1 91.12 110 PHE A CA 1
ATOM 815 C C . PHE A 1 110 ? -0.115 15.664 0.635 1 91.12 110 PHE A C 1
ATOM 817 O O . PHE A 1 110 ? 0.789 14.984 0.148 1 91.12 110 PHE A O 1
ATOM 824 N N . SER A 1 111 ? -1.093 16.078 -0.116 1 91.94 111 SER A N 1
ATOM 825 C CA . SER A 1 111 ? -1.269 15.664 -1.503 1 91.94 111 SER A CA 1
ATOM 826 C C . SER A 1 111 ? -0.175 16.234 -2.396 1 91.94 111 SER A C 1
ATOM 828 O O . SER A 1 111 ? 0.053 15.742 -3.504 1 91.94 111 SER A O 1
ATOM 830 N N . PHE A 1 112 ? 0.548 17.219 -1.889 1 94.75 112 PHE A N 1
ATOM 831 C CA . PHE A 1 112 ? 1.585 17.844 -2.695 1 94.75 112 PHE A CA 1
ATOM 832 C C . PHE A 1 112 ? 2.961 17.297 -2.342 1 94.75 112 PHE A C 1
ATOM 834 O O . PHE A 1 112 ? 3.949 17.594 -3.01 1 94.75 112 PHE A O 1
ATOM 841 N N . LEU A 1 113 ? 3.01 16.406 -1.357 1 94.25 113 LEU A N 1
ATOM 842 C CA . LEU A 1 113 ? 4.297 15.922 -0.878 1 94.25 113 LEU A CA 1
ATOM 843 C C . LEU A 1 113 ? 4.953 15.016 -1.914 1 94.25 113 LEU A C 1
ATOM 845 O O . LEU A 1 113 ? 6.121 15.203 -2.256 1 94.25 113 LEU A O 1
ATOM 849 N N . PRO A 1 114 ? 4.172 14.07 -2.479 1 92.88 114 PRO A N 1
ATOM 850 C CA . PRO A 1 114 ? 4.824 13.148 -3.412 1 92.88 114 PRO A CA 1
ATOM 851 C C . PRO A 1 114 ? 5.434 13.859 -4.617 1 92.88 114 PRO A C 1
ATOM 853 O O . PRO A 1 114 ? 6.609 13.656 -4.93 1 92.88 114 PRO A O 1
ATOM 856 N N . PRO A 1 115 ? 4.742 14.75 -5.254 1 94.56 115 PRO A N 1
ATOM 857 C CA . PRO A 1 115 ? 5.387 15.453 -6.367 1 94.56 115 PRO A CA 1
ATOM 858 C C . PRO A 1 115 ? 6.531 16.359 -5.914 1 94.56 115 PRO A C 1
ATOM 860 O O . PRO A 1 115 ? 7.504 16.547 -6.652 1 94.56 115 PRO A O 1
ATOM 863 N N . THR A 1 116 ? 6.418 16.938 -4.711 1 96.5 116 THR A N 1
ATOM 864 C CA . THR A 1 116 ? 7.512 17.734 -4.184 1 96.5 116 THR A CA 1
ATOM 865 C C . THR A 1 116 ? 8.773 16.906 -4.023 1 96.5 116 THR A C 1
ATOM 867 O O . THR A 1 116 ? 9.867 17.328 -4.414 1 96.5 116 THR A O 1
ATOM 870 N N . PHE A 1 117 ? 8.625 15.711 -3.494 1 95 117 PHE A N 1
ATOM 871 C CA . PHE A 1 117 ? 9.766 14.82 -3.336 1 95 117 PHE A CA 1
ATOM 872 C C . PHE A 1 117 ? 10.367 14.461 -4.691 1 95 117 PHE A C 1
ATOM 874 O O . PHE A 1 117 ? 11.586 14.406 -4.84 1 95 117 PHE A O 1
ATOM 881 N N . ALA A 1 118 ? 9.5 14.242 -5.676 1 93.75 118 ALA A N 1
ATOM 882 C CA . ALA A 1 118 ? 9.969 13.883 -7.008 1 93.75 118 ALA A CA 1
ATOM 883 C C . ALA A 1 118 ? 10.773 15.016 -7.637 1 93.75 118 ALA A C 1
ATOM 885 O O . ALA A 1 118 ? 11.812 14.781 -8.25 1 93.75 118 ALA A O 1
ATOM 886 N N . ILE A 1 119 ? 10.32 16.234 -7.469 1 95.19 119 ILE A N 1
ATOM 887 C CA . ILE A 1 119 ? 10.992 17.422 -8 1 95.19 119 ILE A CA 1
ATOM 888 C C . ILE A 1 119 ? 12.352 17.578 -7.324 1 95.19 119 ILE A C 1
ATOM 890 O O . ILE A 1 119 ? 13.359 17.828 -7.992 1 95.19 119 ILE A O 1
ATOM 894 N N . LEU A 1 120 ? 12.375 17.422 -6.016 1 95.31 120 LEU A N 1
ATOM 895 C CA . LEU A 1 120 ? 13.586 17.656 -5.23 1 95.31 120 LEU A CA 1
ATOM 896 C C . LEU A 1 120 ? 14.586 16.516 -5.398 1 95.31 120 LEU A C 1
ATOM 898 O O . LEU A 1 120 ? 15.75 16.656 -5.023 1 95.31 120 LEU A O 1
ATOM 902 N N . SER A 1 121 ? 14.102 15.414 -6.016 1 92.31 121 SER A N 1
ATOM 903 C CA . SER A 1 121 ? 14.984 14.273 -6.242 1 92.31 121 SER A CA 1
ATOM 904 C C . SER A 1 121 ? 15.664 14.359 -7.605 1 92.31 121 SER A C 1
ATOM 906 O O . SER A 1 121 ? 16.531 13.547 -7.926 1 92.31 121 SER A O 1
ATOM 908 N N . LEU A 1 122 ? 15.352 15.344 -8.391 1 92.94 122 LEU A N 1
ATOM 909 C CA . LEU A 1 122 ? 15.992 15.539 -9.688 1 92.94 122 LEU A CA 1
ATOM 910 C C . LEU A 1 122 ? 17.484 15.789 -9.523 1 92.94 122 LEU A C 1
ATOM 912 O O . LEU A 1 122 ? 17.922 16.312 -8.5 1 92.94 122 LEU A O 1
ATOM 916 N N . PRO A 1 123 ? 18.297 15.484 -10.523 1 88.62 123 PRO A N 1
ATOM 917 C CA . PRO A 1 123 ? 19.75 15.555 -10.414 1 88.62 123 PRO A CA 1
ATOM 918 C C . PRO A 1 123 ? 20.25 16.953 -10.047 1 88.62 123 PRO A C 1
ATOM 920 O O . PRO A 1 123 ? 21.188 17.094 -9.266 1 88.62 123 PRO A O 1
ATOM 923 N N . HIS A 1 124 ? 19.641 17.984 -10.57 1 88.88 124 HIS A N 1
ATOM 924 C CA . HIS A 1 124 ? 20.125 19.328 -10.312 1 88.88 124 HIS A CA 1
ATOM 925 C C . HIS A 1 124 ? 19.734 19.797 -8.914 1 88.88 124 HIS A C 1
ATOM 927 O O . HIS A 1 124 ? 20.266 20.797 -8.422 1 88.88 124 HIS A O 1
ATOM 933 N N . ASN A 1 125 ? 18.906 19.047 -8.188 1 91.38 125 ASN A N 1
ATOM 934 C CA . ASN A 1 125 ? 18.469 19.406 -6.84 1 91.38 125 ASN A CA 1
ATOM 935 C C . ASN A 1 125 ? 19.125 18.516 -5.785 1 91.38 125 ASN A C 1
ATOM 937 O O . ASN A 1 125 ? 18.719 18.531 -4.621 1 91.38 125 ASN A O 1
ATOM 941 N N . LYS A 1 126 ? 20.125 17.75 -6.145 1 87.69 126 LYS A N 1
ATOM 942 C CA . LYS A 1 126 ? 20.828 16.906 -5.188 1 87.69 126 LYS A CA 1
ATOM 943 C C . LYS A 1 126 ? 21.516 17.75 -4.121 1 87.69 126 LYS A C 1
ATOM 945 O O . LYS A 1 126 ? 22.156 18.766 -4.438 1 87.69 126 LYS A O 1
ATOM 950 N N . CYS A 1 127 ? 21.344 17.344 -2.857 1 86.31 127 CYS A N 1
ATOM 951 C CA . CYS A 1 127 ? 21.953 18.078 -1.758 1 86.31 127 CYS A CA 1
ATOM 952 C C . CYS A 1 127 ? 23.469 17.953 -1.792 1 86.31 127 CYS A C 1
ATOM 954 O O . CYS A 1 127 ? 24 16.875 -2.045 1 86.31 127 CYS A O 1
ATOM 956 N N . PRO A 1 128 ? 24.172 19.016 -1.608 1 80.56 128 PRO A N 1
ATOM 957 C CA . PRO A 1 128 ? 25.625 18.938 -1.512 1 80.56 128 PRO A CA 1
ATOM 958 C C . PRO A 1 128 ? 26.109 18.203 -0.27 1 80.56 128 PRO A C 1
ATOM 960 O O . PRO A 1 128 ? 25.375 18.094 0.718 1 80.56 128 PRO A O 1
ATOM 963 N N . PRO A 1 129 ? 27.219 17.406 -0.427 1 68.12 129 PRO A N 1
ATOM 964 C CA . PRO A 1 129 ? 27.719 16.703 0.75 1 68.12 129 PRO A CA 1
ATOM 965 C C . PRO A 1 129 ? 27.891 17.609 1.963 1 68.12 129 PRO A C 1
ATOM 967 O O . PRO A 1 129 ? 28.078 18.828 1.807 1 68.12 129 PRO A O 1
ATOM 970 N N . ALA A 1 130 ? 27.484 17.031 3.176 1 53.56 130 ALA A N 1
ATOM 971 C CA . ALA A 1 130 ? 27.578 17.781 4.422 1 53.56 130 ALA A CA 1
ATOM 972 C C . ALA A 1 130 ? 28.953 18.422 4.574 1 53.56 130 ALA A C 1
ATOM 974 O O . ALA A 1 130 ? 29.969 17.828 4.207 1 53.56 130 ALA A O 1
ATOM 975 N N . LEU A 1 131 ? 29 19.688 4.613 1 47.66 131 LEU A N 1
ATOM 976 C CA . LEU A 1 131 ? 30.281 20.328 4.902 1 47.66 131 LEU A CA 1
ATOM 977 C C . LEU A 1 131 ? 30.875 19.797 6.199 1 47.66 131 LEU A C 1
ATOM 979 O O . LEU A 1 131 ? 30.141 19.453 7.129 1 47.66 131 LEU A O 1
ATOM 983 N N . PRO A 1 132 ? 32.062 19.25 6.336 1 40.47 132 PRO A N 1
ATOM 984 C CA . PRO A 1 132 ? 32.688 18.828 7.586 1 40.47 132 PRO A CA 1
ATOM 985 C C . PRO A 1 132 ? 32.375 19.766 8.75 1 40.47 132 PRO A C 1
ATOM 987 O O . PRO A 1 132 ? 32.094 20.953 8.539 1 40.47 132 PRO A O 1
ATOM 990 N N . SER A 1 133 ? 32.062 19.234 10.023 1 38.66 133 SER A N 1
ATOM 991 C CA . SER A 1 133 ? 31.656 19.938 11.25 1 38.66 133 SER A CA 1
ATOM 992 C C . SER A 1 133 ? 32.344 21.281 11.367 1 38.66 133 SER A C 1
ATOM 994 O O . SER A 1 133 ? 31.781 22.234 11.93 1 38.66 133 SER A O 1
ATOM 996 N N . GLY A 1 134 ? 33.719 21.297 11.258 1 35.5 134 GLY A N 1
ATOM 997 C CA . GLY A 1 134 ? 34.562 22.469 11.461 1 35.5 134 GLY A CA 1
ATOM 998 C C . GLY A 1 134 ? 34.312 23.594 10.477 1 35.5 134 GLY A C 1
ATOM 999 O O . GLY A 1 134 ? 35.031 24.578 10.438 1 35.5 134 GLY A O 1
ATOM 1000 N N . PHE A 1 135 ? 33.75 23.281 9.469 1 34.66 135 PHE A N 1
ATOM 1001 C CA . PHE A 1 135 ? 33.562 24.359 8.516 1 34.66 135 PHE A CA 1
ATOM 1002 C C . PHE A 1 135 ? 32.5 25.344 9.016 1 34.66 135 PHE A C 1
ATOM 1004 O O . PHE A 1 135 ? 31.297 25.062 8.969 1 34.66 135 PHE A O 1
ATOM 1011 N N . ASN A 1 136 ? 32.656 25.906 10.297 1 31.62 136 ASN A N 1
ATOM 1012 C CA . ASN A 1 136 ? 31.938 27.016 10.875 1 31.62 136 ASN A CA 1
ATOM 1013 C C . ASN A 1 136 ? 31.359 27.938 9.797 1 31.62 136 ASN A C 1
ATOM 1015 O O . ASN A 1 136 ? 31.672 27.781 8.617 1 31.62 136 ASN A O 1
ATOM 1019 N N . ASN A 1 137 ? 31.312 29.406 10.148 1 31.69 137 ASN A N 1
ATOM 1020 C CA . ASN A 1 137 ? 30.781 30.703 9.719 1 31.69 137 ASN A CA 1
ATOM 1021 C C . ASN A 1 137 ? 31.188 31.031 8.281 1 31.69 137 ASN A C 1
ATOM 1023 O O . ASN A 1 137 ? 31.125 32.188 7.863 1 31.69 137 ASN A O 1
ATOM 1027 N N . VAL A 1 138 ? 32.375 30.531 7.816 1 30.42 138 VAL A N 1
ATOM 1028 C CA . VAL A 1 138 ? 32.844 31.328 6.68 1 30.42 138 VAL A CA 1
ATOM 1029 C C . VAL A 1 138 ? 31.828 31.203 5.527 1 30.42 138 VAL A C 1
ATOM 1031 O O . VAL A 1 138 ? 31.203 30.156 5.352 1 30.42 138 VAL A O 1
ATOM 1034 N N . THR A 1 139 ? 31.344 32.281 4.977 1 33.09 139 THR A N 1
ATOM 1035 C CA . THR A 1 139 ? 30.781 32.531 3.654 1 33.09 139 THR A CA 1
ATOM 1036 C C . THR A 1 139 ? 31.297 31.516 2.643 1 33.09 139 THR A C 1
ATOM 1038 O O . THR A 1 139 ? 32.344 31.719 2.016 1 33.09 139 THR A O 1
ATOM 1041 N N . TYR A 1 140 ? 31.75 30.406 3.072 1 34.09 140 TYR A N 1
ATOM 1042 C CA . TYR A 1 140 ? 32.312 29.625 1.979 1 34.09 140 TYR A CA 1
ATOM 1043 C C . TYR A 1 140 ? 31.312 29.438 0.854 1 34.09 140 TYR A C 1
ATOM 1045 O O . TYR A 1 140 ? 30.125 29.188 1.106 1 34.09 140 TYR A O 1
ATOM 1053 N N . THR A 1 141 ? 31.516 30.203 -0.168 1 35.56 141 THR A N 1
ATOM 1054 C CA . THR A 1 141 ? 31.047 30.078 -1.543 1 35.56 141 THR A CA 1
ATOM 1055 C C . THR A 1 141 ? 31.188 28.656 -2.045 1 35.56 141 THR A C 1
ATOM 1057 O O . THR A 1 141 ? 32.281 28.188 -2.32 1 35.56 141 THR A O 1
ATOM 1060 N N . LEU A 1 142 ? 30.891 27.656 -1.371 1 37.84 142 LEU A N 1
ATOM 1061 C CA . LEU A 1 142 ? 30.953 26.391 -2.092 1 37.84 142 LEU A CA 1
ATOM 1062 C C . LEU A 1 142 ? 30.469 26.562 -3.531 1 37.84 142 LEU A C 1
ATOM 1064 O O . LEU A 1 142 ? 29.375 27.078 -3.77 1 37.84 142 LEU A O 1
ATOM 1068 N N . TYR A 1 143 ? 31.5 26.844 -4.375 1 34.09 143 TYR A N 1
ATOM 1069 C CA . TYR A 1 143 ? 31.453 26.953 -5.828 1 34.09 143 TYR A CA 1
ATOM 1070 C C . TYR A 1 143 ? 30.875 25.672 -6.441 1 34.09 143 TYR A C 1
ATOM 1072 O O . TYR A 1 143 ? 31.344 24.562 -6.148 1 34.09 143 TYR A O 1
ATOM 1080 N N . ASN A 1 144 ? 29.719 25.328 -6.359 1 35.59 144 ASN A N 1
ATOM 1081 C CA . ASN A 1 144 ? 29.375 24.297 -7.332 1 35.59 144 ASN A CA 1
ATOM 1082 C C . ASN A 1 144 ? 29.828 24.688 -8.742 1 35.59 144 ASN A C 1
ATOM 1084 O O . ASN A 1 144 ? 29.578 25.797 -9.188 1 35.59 144 ASN A O 1
ATOM 1088 N N . ASP A 1 145 ? 30.984 24.078 -9.234 1 35.31 145 ASP A N 1
ATOM 1089 C CA . ASP A 1 145 ? 31.625 24.219 -10.539 1 35.31 145 ASP A CA 1
ATOM 1090 C C . ASP A 1 145 ? 30.578 24.359 -11.648 1 35.31 145 ASP A C 1
ATOM 1092 O O . ASP A 1 145 ? 30.922 24.672 -12.789 1 35.31 145 ASP A O 1
ATOM 1096 N N . THR A 1 146 ? 29.547 23.672 -11.742 1 34.56 146 THR A N 1
ATOM 1097 C CA . THR A 1 146 ? 28.984 23.938 -13.055 1 34.56 146 THR A CA 1
ATOM 1098 C C . THR A 1 146 ? 28.781 25.438 -13.273 1 34.56 146 THR A C 1
ATOM 1100 O O . THR A 1 146 ? 29.172 25.969 -14.305 1 34.56 146 THR A O 1
ATOM 1103 N N . ASP A 1 147 ? 27.781 26.328 -12.641 1 34.44 147 ASP A N 1
ATOM 1104 C CA . ASP A 1 147 ? 27.734 27.719 -13.039 1 34.44 147 ASP A CA 1
ATOM 1105 C C . ASP A 1 147 ? 28.562 28.578 -12.086 1 34.44 147 ASP A C 1
ATOM 1107 O O . ASP A 1 147 ? 28.609 29.812 -12.219 1 34.44 147 ASP A O 1
ATOM 1111 N N . GLY A 1 148 ? 29.641 28.219 -11.258 1 35 148 GLY A N 1
ATOM 1112 C CA . GLY A 1 148 ? 30.562 29.062 -10.508 1 35 148 GLY A CA 1
ATOM 1113 C C . GLY A 1 148 ? 29.922 29.719 -9.289 1 35 148 GLY A C 1
ATOM 1114 O O . GLY A 1 148 ? 30.531 30.594 -8.672 1 35 148 GLY A O 1
ATOM 1115 N N . SER A 1 149 ? 28.625 29.875 -9.117 1 38.25 149 SER A N 1
ATOM 1116 C CA . SER A 1 149 ? 28.094 30.844 -8.156 1 38.25 149 SER A CA 1
ATOM 1117 C C . SER A 1 149 ? 28.328 30.391 -6.723 1 38.25 149 SER A C 1
ATOM 1119 O O . SER A 1 149 ? 28.469 29.188 -6.461 1 38.25 149 SER A O 1
ATOM 1121 N N . ILE A 1 150 ? 28.766 31.25 -5.711 1 42.56 150 ILE A N 1
ATOM 1122 C CA . ILE A 1 150 ? 28.969 31.312 -4.266 1 42.56 150 ILE A CA 1
ATOM 1123 C C . ILE A 1 150 ? 27.781 30.656 -3.555 1 42.56 150 ILE A C 1
ATOM 1125 O O . ILE A 1 150 ? 26.625 31.078 -3.736 1 42.56 150 ILE A O 1
ATOM 1129 N N . ILE A 1 151 ? 27.859 29.391 -3.105 1 48.38 151 ILE A N 1
ATOM 1130 C CA . ILE A 1 151 ? 26.734 28.734 -2.459 1 48.38 151 ILE A CA 1
ATOM 1131 C C . ILE A 1 151 ? 26.578 29.266 -1.035 1 48.38 151 ILE A C 1
ATOM 1133 O O . ILE A 1 151 ? 27.5 29.156 -0.221 1 48.38 151 ILE A O 1
ATOM 1137 N N . ASP A 1 152 ? 26.016 30.484 -0.64 1 53.78 152 ASP A N 1
ATOM 1138 C CA . ASP A 1 152 ? 25.406 30.875 0.622 1 53.78 152 ASP A CA 1
ATOM 1139 C C . ASP A 1 152 ? 24.422 29.812 1.119 1 53.78 152 ASP A C 1
ATOM 1141 O O . ASP A 1 152 ? 23.656 29.266 0.336 1 53.78 152 ASP A O 1
ATOM 1145 N N . GLY A 1 153 ? 24.828 29.188 2.371 1 63.97 153 GLY A N 1
ATOM 1146 C CA . GLY A 1 153 ? 24 28.156 2.988 1 63.97 153 GLY A CA 1
ATOM 1147 C C . GLY A 1 153 ? 22.516 28.391 2.799 1 63.97 153 GLY A C 1
ATOM 1148 O O . GLY A 1 153 ? 21.75 27.438 2.66 1 63.97 153 GLY A O 1
ATOM 1149 N N . THR A 1 154 ? 22.234 29.594 2.67 1 79.38 154 THR A N 1
ATOM 1150 C CA . THR A 1 154 ? 20.828 29.953 2.512 1 79.38 154 THR A CA 1
ATOM 1151 C C . THR A 1 154 ? 20.375 29.734 1.071 1 79.38 154 THR A C 1
ATOM 1153 O O . THR A 1 154 ? 19.203 29.406 0.824 1 79.38 154 THR A O 1
ATOM 1156 N N . GLU A 1 155 ? 21.266 29.828 0.171 1 87.06 155 GLU A N 1
ATOM 1157 C CA . GLU A 1 155 ? 20.891 29.688 -1.234 1 87.06 155 GLU A CA 1
ATOM 1158 C C . GLU A 1 155 ? 20.641 28.219 -1.592 1 87.06 155 GLU A C 1
ATOM 1160 O O . GLU A 1 155 ? 19.859 27.938 -2.506 1 87.06 155 GLU A O 1
ATOM 1165 N N . VAL A 1 156 ? 21.25 27.375 -0.845 1 87.75 156 VAL A N 1
ATOM 1166 C CA . VAL A 1 156 ? 21.125 25.938 -1.137 1 87.75 156 VAL A CA 1
ATOM 1167 C C . VAL A 1 156 ? 19.656 25.516 -1.028 1 87.75 156 VAL A C 1
ATOM 1169 O O . VAL A 1 156 ? 19.109 24.906 -1.945 1 87.75 156 VAL A O 1
ATOM 1172 N N . TRP A 1 157 ? 19.016 25.922 0.004 1 93.12 157 TRP A N 1
ATOM 1173 C CA . TRP A 1 157 ? 17.625 25.5 0.171 1 93.12 157 TRP A CA 1
ATOM 1174 C C . TRP A 1 157 ? 16.688 26.469 -0.539 1 93.12 157 TRP A C 1
ATOM 1176 O O . TRP A 1 157 ? 15.609 26.062 -0.996 1 93.12 157 TRP A O 1
ATOM 1186 N N . GLN A 1 158 ? 17.062 27.734 -0.729 1 94.75 158 GLN A N 1
ATOM 1187 C CA . GLN A 1 158 ? 16.172 28.703 -1.343 1 94.75 158 GLN A CA 1
ATOM 1188 C C . GLN A 1 158 ? 15.977 28.422 -2.828 1 94.75 158 GLN A C 1
ATOM 1190 O O . GLN A 1 158 ? 14.883 28.609 -3.363 1 94.75 158 GLN A O 1
ATOM 1195 N N . ARG A 1 159 ? 17.016 28 -3.488 1 93 159 ARG A N 1
ATOM 1196 C CA . ARG A 1 159 ? 16.891 27.641 -4.895 1 93 159 ARG A CA 1
ATOM 1197 C C . ARG A 1 159 ? 15.898 26.484 -5.078 1 93 159 ARG A C 1
ATOM 1199 O O . ARG A 1 159 ? 15.125 26.469 -6.039 1 93 159 ARG A O 1
ATOM 1206 N N . ARG A 1 160 ? 15.938 25.578 -4.195 1 95.5 160 ARG A N 1
ATOM 1207 C CA . ARG A 1 160 ? 15.094 24.391 -4.254 1 95.5 160 ARG A CA 1
ATOM 1208 C C . ARG A 1 160 ? 13.641 24.734 -3.945 1 95.5 160 ARG A C 1
ATOM 1210 O O . ARG A 1 160 ? 12.727 24.266 -4.625 1 95.5 160 ARG A O 1
ATOM 1217 N N . ILE A 1 161 ? 13.453 25.594 -2.951 1 97 161 ILE A N 1
ATOM 1218 C CA . ILE A 1 161 ? 12.078 25.953 -2.607 1 97 161 ILE A CA 1
ATOM 1219 C C . ILE A 1 161 ? 11.484 26.828 -3.703 1 97 161 ILE A C 1
ATOM 1221 O O . ILE A 1 161 ? 10.273 26.812 -3.943 1 97 161 ILE A O 1
ATOM 1225 N N . ARG A 1 162 ? 12.305 27.609 -4.422 1 97.5 162 ARG A N 1
ATOM 1226 C CA . ARG A 1 162 ? 11.836 28.438 -5.52 1 97.5 162 ARG A CA 1
ATOM 1227 C C . ARG A 1 162 ? 11.25 27.594 -6.641 1 97.5 162 ARG A C 1
ATOM 1229 O O . ARG A 1 162 ? 10.289 28 -7.301 1 97.5 162 ARG A O 1
ATOM 1236 N N . GLU A 1 163 ? 11.812 26.469 -6.836 1 96.69 163 GLU A N 1
ATOM 1237 C CA . GLU A 1 163 ? 11.289 25.562 -7.855 1 96.69 163 GLU A CA 1
ATOM 1238 C C . GLU A 1 163 ? 9.945 24.969 -7.434 1 96.69 163 GLU A C 1
ATOM 1240 O O . GLU A 1 163 ? 9.023 24.859 -8.25 1 96.69 163 GLU A O 1
ATOM 1245 N N . VAL A 1 164 ? 9.852 24.625 -6.195 1 97.44 164 VAL A N 1
ATOM 1246 C CA . VAL A 1 164 ? 8.594 24.109 -5.656 1 97.44 164 VAL A CA 1
ATOM 1247 C C . VAL A 1 164 ? 7.523 25.188 -5.719 1 97.44 164 VAL A C 1
ATOM 1249 O O . VAL A 1 164 ? 6.387 24.922 -6.117 1 97.44 164 VAL A O 1
ATOM 1252 N N . GLN A 1 165 ? 7.953 26.406 -5.406 1 97.31 165 GLN A N 1
ATOM 1253 C CA . GLN A 1 165 ? 7.066 27.562 -5.43 1 97.31 165 GLN A CA 1
ATOM 1254 C C . GLN A 1 165 ? 6.484 27.781 -6.824 1 97.31 165 GLN A C 1
ATOM 1256 O O . GLN A 1 165 ? 5.273 27.953 -6.977 1 97.31 165 GLN A O 1
ATOM 1261 N N . GLY A 1 166 ? 7.355 27.781 -7.73 1 97.69 166 GLY A N 1
ATOM 1262 C CA . GLY A 1 166 ? 6.91 28.016 -9.102 1 97.69 166 GLY A CA 1
ATOM 1263 C C . GLY A 1 166 ? 5.973 26.938 -9.609 1 97.69 166 GLY A C 1
ATOM 1264 O O . GLY A 1 166 ? 4.988 27.234 -10.289 1 97.69 166 GLY A O 1
ATOM 1265 N N . ALA A 1 167 ? 6.293 25.688 -9.289 1 98.06 167 ALA A N 1
ATOM 1266 C CA . ALA A 1 167 ? 5.465 24.562 -9.703 1 98.06 167 ALA A CA 1
ATOM 1267 C C . ALA A 1 167 ? 4.066 24.656 -9.094 1 98.06 167 ALA A C 1
ATOM 1269 O O . ALA A 1 167 ? 3.066 24.438 -9.781 1 98.06 167 ALA A O 1
ATOM 1270 N N . ILE A 1 168 ? 3.959 25 -7.828 1 97.88 168 ILE A N 1
ATOM 1271 C CA . ILE A 1 168 ? 2.68 25.125 -7.137 1 97.88 168 ILE A CA 1
ATOM 1272 C C . ILE A 1 168 ? 1.879 26.281 -7.719 1 97.88 168 ILE A C 1
ATOM 1274 O O . ILE A 1 168 ? 0.688 26.141 -8.008 1 97.88 168 ILE A O 1
ATOM 1278 N N . ALA A 1 169 ? 2.516 27.422 -7.926 1 97.81 169 ALA A N 1
ATOM 1279 C CA . ALA A 1 169 ? 1.849 28.625 -8.406 1 97.81 169 ALA A CA 1
ATOM 1280 C C . ALA A 1 169 ? 1.198 28.391 -9.766 1 97.81 169 ALA A C 1
ATOM 1282 O O . ALA A 1 169 ? 0.031 28.734 -9.969 1 97.81 169 ALA A O 1
ATOM 1283 N N . VAL A 1 170 ? 1.933 27.75 -10.641 1 98 170 VAL A N 1
ATOM 1284 C CA . VAL A 1 170 ? 1.414 27.547 -11.984 1 98 170 VAL A CA 1
ATOM 1285 C C . VAL A 1 170 ? 0.366 26.438 -11.969 1 98 170 VAL A C 1
ATOM 1287 O O . VAL A 1 170 ? -0.662 26.531 -12.648 1 98 170 VAL A O 1
ATOM 1290 N N . ALA A 1 171 ? 0.639 25.375 -11.242 1 97.38 171 ALA A N 1
ATOM 1291 C CA . ALA A 1 171 ? -0.321 24.266 -11.172 1 97.38 171 ALA A CA 1
ATOM 1292 C C . ALA A 1 171 ? -1.649 24.734 -10.586 1 97.38 171 ALA A C 1
ATOM 1294 O O . ALA A 1 171 ? -2.707 24.203 -10.922 1 97.38 171 ALA A O 1
ATOM 1295 N N . SER A 1 172 ? -1.633 25.75 -9.711 1 96.88 172 SER A N 1
ATOM 1296 C CA . SER A 1 172 ? -2.824 26.25 -9.039 1 96.88 172 SER A CA 1
ATOM 1297 C C . SER A 1 172 ? -3.756 26.953 -10.023 1 96.88 172 SER A C 1
ATOM 1299 O O . SER A 1 172 ? -4.934 27.172 -9.727 1 96.88 172 SER A O 1
ATOM 1301 N N . CYS A 1 173 ? -3.309 27.234 -11.18 1 96.81 173 CYS A N 1
ATOM 1302 C CA . CYS A 1 173 ? -4.145 27.844 -12.203 1 96.81 173 CYS A CA 1
ATOM 1303 C C . CYS A 1 173 ? -5.227 26.891 -12.672 1 96.81 173 CYS A C 1
ATOM 1305 O O . CYS A 1 173 ? -6.281 27.312 -13.148 1 96.81 173 CYS A O 1
ATOM 1307 N N . LEU A 1 174 ? -4.941 25.641 -12.484 1 94.25 174 LEU A N 1
ATOM 1308 C CA . LEU A 1 174 ? -5.918 24.656 -12.922 1 94.25 174 LEU A CA 1
ATOM 1309 C C . LEU A 1 174 ? -7.199 24.75 -12.094 1 94.25 174 LEU A C 1
ATOM 1311 O O . LEU A 1 174 ? -8.289 24.938 -12.648 1 94.25 174 LEU A O 1
ATOM 1315 N N . PRO A 1 175 ? -7.113 24.656 -10.805 1 94.5 175 PRO A N 1
ATOM 1316 C CA . PRO A 1 175 ? -8.352 24.797 -10.039 1 94.5 175 PRO A CA 1
ATOM 1317 C C . PRO A 1 175 ? -8.984 26.188 -10.188 1 94.5 175 PRO A C 1
ATOM 1319 O O . PRO A 1 175 ? -10.211 26.312 -10.141 1 94.5 175 PRO A O 1
ATOM 1322 N N . ILE A 1 176 ? -8.227 27.188 -10.367 1 96.69 176 ILE A N 1
ATOM 1323 C CA . ILE A 1 176 ? -8.773 28.531 -10.594 1 96.69 176 ILE A CA 1
ATOM 1324 C C . ILE A 1 176 ? -9.586 28.531 -11.883 1 96.69 176 ILE A C 1
ATOM 1326 O O . ILE A 1 176 ? -10.719 29.031 -11.906 1 96.69 176 ILE A O 1
ATOM 1330 N N . LEU A 1 177 ? -9.031 27.938 -12.906 1 96.06 177 LEU A N 1
ATOM 1331 C CA . LEU A 1 177 ? -9.719 27.859 -14.188 1 96.06 177 LEU A CA 1
ATOM 1332 C C . LEU A 1 177 ? -10.977 27 -14.078 1 96.06 177 LEU A C 1
ATOM 1334 O O . LEU A 1 177 ? -12.023 27.359 -14.617 1 96.06 177 LEU A O 1
ATOM 1338 N N . LEU A 1 178 ? -10.867 25.906 -13.43 1 93.5 178 LEU A N 1
ATOM 1339 C CA . LEU A 1 178 ? -12.008 25.016 -13.266 1 93.5 178 LEU A CA 1
ATOM 1340 C C . LEU A 1 178 ? -13.117 25.688 -12.461 1 93.5 178 LEU A C 1
ATOM 1342 O O . LEU A 1 178 ? -14.297 25.578 -12.797 1 93.5 178 LEU A O 1
ATOM 1346 N N . GLY A 1 179 ? -12.703 26.359 -11.406 1 94.25 179 GLY A N 1
ATOM 1347 C CA . GLY A 1 179 ? -13.672 27.078 -10.586 1 94.25 179 GLY A CA 1
ATOM 1348 C C . GLY A 1 179 ? -14.359 28.219 -11.312 1 94.25 179 GLY A C 1
ATOM 1349 O O . GLY A 1 179 ? -15.562 28.422 -11.156 1 94.25 179 GLY A O 1
ATOM 1350 N N . LEU A 1 180 ? -13.68 28.938 -12.102 1 95.25 180 LEU A N 1
ATOM 1351 C CA . LEU A 1 180 ? -14.203 30.094 -12.828 1 95.25 180 LEU A CA 1
ATOM 1352 C C . LEU A 1 180 ? -15.156 29.641 -13.93 1 95.25 180 LEU A C 1
ATOM 1354 O O . LEU A 1 180 ? -16.188 30.297 -14.172 1 95.25 180 LEU A O 1
ATOM 1358 N N . THR A 1 181 ? -14.82 28.531 -14.609 1 94.5 181 THR A N 1
ATOM 1359 C CA . THR A 1 181 ? -15.609 28.078 -15.758 1 94.5 181 THR A CA 1
ATOM 1360 C C . THR A 1 181 ? -16.75 27.188 -15.305 1 94.5 181 THR A C 1
ATOM 1362 O O . THR A 1 181 ? -17.688 26.922 -16.078 1 94.5 181 THR A O 1
ATOM 1365 N N . GLY A 1 182 ? -16.656 26.688 -14.109 1 91.38 182 GLY A N 1
ATOM 1366 C CA . GLY A 1 182 ? -17.656 25.75 -13.633 1 91.38 182 GLY A CA 1
ATOM 1367 C C . GLY A 1 182 ? -17.469 24.359 -14.18 1 91.38 182 GLY A C 1
ATOM 1368 O O . GLY A 1 182 ? -18.406 23.547 -14.188 1 91.38 182 GLY A O 1
ATOM 1369 N N . ALA A 1 183 ? -16.281 24.031 -14.617 1 90.06 183 ALA A N 1
ATOM 1370 C CA . ALA A 1 183 ? -16.016 22.766 -15.266 1 90.06 183 ALA A CA 1
ATOM 1371 C C . ALA A 1 183 ? -15.617 21.703 -14.242 1 90.06 183 ALA A C 1
ATOM 1373 O O . ALA A 1 183 ? -15.125 20.625 -14.602 1 90.06 183 ALA A O 1
ATOM 1374 N N . VAL A 1 184 ? -15.773 21.984 -13.008 1 86.81 184 VAL A N 1
ATOM 1375 C CA . VAL A 1 184 ? -15.43 21.016 -11.969 1 86.81 184 VAL A CA 1
ATOM 1376 C C . VAL A 1 184 ? -16.266 19.75 -12.156 1 86.81 184 VAL A C 1
ATOM 1378 O O . VAL A 1 184 ? -15.742 18.641 -12.047 1 86.81 184 VAL A O 1
ATOM 1381 N N . GLY A 1 185 ? -17.547 19.922 -12.469 1 80.69 185 GLY A N 1
ATOM 1382 C CA . GLY A 1 185 ? -18.422 18.781 -12.695 1 80.69 185 GLY A CA 1
ATOM 1383 C C . GLY A 1 185 ? -18.016 17.938 -13.875 1 80.69 185 GLY A C 1
ATOM 1384 O O . GLY A 1 185 ? -18.156 16.719 -13.852 1 80.69 185 GLY A O 1
ATOM 1385 N N . PHE A 1 186 ? -17.531 18.578 -14.852 1 83.88 186 PHE A N 1
ATOM 1386 C CA . PHE A 1 186 ? -17.078 17.875 -16.047 1 83.88 186 PHE A CA 1
ATOM 1387 C C . PHE A 1 186 ? -15.898 16.969 -15.727 1 83.88 186 PHE A C 1
ATOM 1389 O O . PHE A 1 186 ? -15.859 15.82 -16.172 1 83.88 186 PHE A O 1
ATOM 1396 N N . LEU A 1 187 ? -14.992 17.422 -14.953 1 82.12 187 LEU A N 1
ATOM 1397 C CA . LEU A 1 187 ? -13.828 16.641 -14.578 1 82.12 187 LEU A CA 1
ATOM 1398 C C . LEU A 1 187 ? -14.234 15.445 -13.711 1 82.12 187 LEU A C 1
ATOM 1400 O O . LEU A 1 187 ? -13.68 14.352 -13.852 1 82.12 187 LEU A O 1
ATOM 1404 N N . LEU A 1 188 ? -15.188 15.664 -12.914 1 80.31 188 LEU A N 1
ATOM 1405 C CA . LEU A 1 188 ? -15.594 14.641 -11.969 1 80.31 188 LEU A CA 1
ATOM 1406 C C . LEU A 1 188 ? -16.375 13.531 -12.664 1 80.31 188 LEU A C 1
ATOM 1408 O O . LEU A 1 188 ? -16.578 12.461 -12.094 1 80.31 188 LEU A O 1
ATOM 1412 N N . ARG A 1 189 ? -16.797 13.836 -13.906 1 83.38 189 ARG A N 1
ATOM 1413 C CA . ARG A 1 189 ? -17.453 12.797 -14.688 1 83.38 189 ARG A CA 1
ATOM 1414 C C . ARG A 1 189 ? -16.484 11.672 -15.031 1 83.38 189 ARG A C 1
ATOM 1416 O O . ARG A 1 189 ? -16.891 10.516 -15.18 1 83.38 189 ARG A O 1
ATOM 1423 N N . PHE A 1 190 ? -15.25 12 -15.062 1 88 190 PHE A N 1
ATOM 1424 C CA . PHE A 1 190 ? -14.25 11.016 -15.461 1 88 190 PHE A CA 1
ATOM 1425 C C . PHE A 1 190 ? -13.523 10.461 -14.242 1 88 190 PHE A C 1
ATOM 1427 O O . PHE A 1 190 ? -12.906 9.398 -14.305 1 88 190 PHE A O 1
ATOM 1434 N N . ILE A 1 191 ? -13.602 11.211 -13.227 1 90.44 191 ILE A N 1
ATOM 1435 C CA . ILE A 1 191 ? -12.875 10.82 -12.016 1 90.44 191 ILE A CA 1
ATOM 1436 C C . ILE A 1 191 ? -13.859 10.266 -10.984 1 90.44 191 ILE A C 1
ATOM 1438 O O . ILE A 1 191 ? -14.477 11.023 -10.234 1 90.44 191 ILE A O 1
ATOM 1442 N N . GLY A 1 192 ? -14.047 8.977 -10.992 1 91 192 GLY A N 1
ATOM 1443 C CA . GLY A 1 192 ? -14.945 8.305 -10.062 1 91 192 GLY A CA 1
ATOM 1444 C C . GLY A 1 192 ? -14.227 7.73 -8.852 1 91 192 GLY A C 1
ATOM 1445 O O . GLY A 1 192 ? -13.031 7.969 -8.664 1 91 192 GLY A O 1
ATOM 1446 N N . PRO A 1 193 ? -14.953 7.09 -8.031 1 93.81 193 PRO A N 1
ATOM 1447 C CA . PRO A 1 193 ? -14.359 6.512 -6.82 1 93.81 193 PRO A CA 1
ATOM 1448 C C . PRO A 1 193 ? -13.258 5.5 -7.133 1 93.81 193 PRO A C 1
ATOM 1450 O O . PRO A 1 193 ? -12.305 5.367 -6.363 1 93.81 193 PRO A O 1
ATOM 1453 N N . LEU A 1 194 ? -13.281 4.848 -8.289 1 96.25 194 LEU A N 1
ATOM 1454 C CA . LEU A 1 194 ? -12.273 3.871 -8.688 1 96.25 194 LEU A CA 1
ATOM 1455 C C . LEU A 1 194 ? -10.953 4.559 -9 1 96.25 194 LEU A C 1
ATOM 1457 O O . LEU A 1 194 ? -9.891 3.936 -8.93 1 96.25 194 LEU A O 1
ATOM 1461 N N . THR A 1 195 ? -11.055 5.773 -9.398 1 95.31 195 THR A N 1
ATOM 1462 C CA . THR A 1 195 ? -9.852 6.551 -9.695 1 95.31 195 THR A CA 1
ATOM 1463 C C . THR A 1 195 ? -9.312 7.215 -8.43 1 95.31 195 THR A C 1
ATOM 1465 O O . THR A 1 195 ? -8.109 7.195 -8.18 1 95.31 195 THR A O 1
ATOM 1468 N N . ILE A 1 196 ? -10.156 7.73 -7.574 1 92.75 196 ILE A N 1
ATOM 1469 C CA . ILE A 1 196 ? -9.773 8.523 -6.41 1 92.75 196 ILE A CA 1
ATOM 1470 C C . ILE A 1 196 ? -9.188 7.613 -5.332 1 92.75 196 ILE A C 1
ATOM 1472 O O . ILE A 1 196 ? -8.234 7.984 -4.648 1 92.75 196 ILE A O 1
ATOM 1476 N N . ALA A 1 197 ? -9.758 6.449 -5.18 1 96 197 ALA A N 1
ATOM 1477 C CA . ALA A 1 197 ? -9.367 5.555 -4.094 1 96 197 ALA A CA 1
ATOM 1478 C C . ALA A 1 197 ? -7.879 5.215 -4.176 1 96 197 ALA A C 1
ATOM 1480 O O . ALA A 1 197 ? -7.125 5.48 -3.238 1 96 197 ALA A O 1
ATOM 1481 N N . PRO A 1 198 ? -7.43 4.695 -5.355 1 97.06 198 PRO A N 1
ATOM 1482 C CA . PRO A 1 198 ? -5.996 4.398 -5.402 1 97.06 198 PRO A CA 1
ATOM 1483 C C . PRO A 1 198 ? -5.133 5.656 -5.402 1 97.06 198 PRO A C 1
ATOM 1485 O O . PRO A 1 198 ? -4.055 5.672 -4.805 1 97.06 198 PRO A O 1
ATOM 1488 N N . ALA A 1 199 ? -5.559 6.711 -6.004 1 94.69 199 ALA A N 1
ATOM 1489 C CA . ALA A 1 199 ? -4.773 7.938 -6.082 1 94.69 199 ALA A CA 1
ATOM 1490 C C . ALA A 1 199 ? -4.516 8.516 -4.691 1 94.69 199 ALA A C 1
ATOM 1492 O O . ALA A 1 199 ? -3.371 8.797 -4.332 1 94.69 199 ALA A O 1
ATOM 1493 N N . VAL A 1 200 ? -5.535 8.656 -3.895 1 93.31 200 VAL A N 1
ATOM 1494 C CA . VAL A 1 200 ? -5.422 9.258 -2.568 1 93.31 200 VAL A CA 1
ATOM 1495 C C . VAL A 1 200 ? -4.73 8.281 -1.617 1 93.31 200 VAL A C 1
ATOM 1497 O O . VAL A 1 200 ? -3.932 8.695 -0.773 1 93.31 200 VAL A O 1
ATOM 1500 N N . ALA A 1 201 ? -5.035 7.004 -1.729 1 97 201 ALA A N 1
ATOM 1501 C CA . ALA A 1 201 ? -4.371 6.008 -0.894 1 97 201 ALA A CA 1
ATOM 1502 C C . ALA A 1 201 ? -2.859 6.055 -1.083 1 97 201 ALA A C 1
ATOM 1504 O O . ALA A 1 201 ? -2.102 5.914 -0.12 1 97 201 ALA A O 1
ATOM 1505 N N . LEU A 1 202 ? -2.449 6.305 -2.305 1 97.06 202 LEU A N 1
ATOM 1506 C CA . LEU A 1 202 ? -1.03 6.277 -2.643 1 97.06 202 LEU A CA 1
ATOM 1507 C C . LEU A 1 202 ? -0.326 7.531 -2.135 1 97.06 202 LEU A C 1
ATOM 1509 O O . LEU A 1 202 ? 0.903 7.562 -2.043 1 97.06 202 LEU A O 1
ATOM 1513 N N . ILE A 1 203 ? -1.09 8.57 -1.777 1 93.31 203 ILE A N 1
ATOM 1514 C CA . ILE A 1 203 ? -0.484 9.719 -1.106 1 93.31 203 ILE A CA 1
ATOM 1515 C C . ILE A 1 203 ? 0.131 9.273 0.219 1 93.31 203 ILE A C 1
ATOM 1517 O O . ILE A 1 203 ? 1.294 9.57 0.501 1 93.31 203 ILE A O 1
ATOM 1521 N N . GLY A 1 204 ? -0.617 8.523 0.943 1 94.5 204 GLY A N 1
ATOM 1522 C CA . GLY A 1 204 ? -0.156 8.062 2.244 1 94.5 204 GLY A CA 1
ATOM 1523 C C . GLY A 1 204 ? 0.823 6.906 2.158 1 94.5 204 GLY A C 1
ATOM 1524 O O . GLY A 1 204 ? 1.9 6.953 2.758 1 94.5 204 GLY A O 1
ATOM 1525 N N . LEU A 1 205 ? 0.533 5.891 1.333 1 96.31 205 LEU A N 1
ATOM 1526 C CA . LEU A 1 205 ? 1.28 4.641 1.314 1 96.31 205 LEU A CA 1
ATOM 1527 C C . LEU A 1 205 ? 2.688 4.855 0.766 1 96.31 205 LEU A C 1
ATOM 1529 O O . LEU A 1 205 ? 3.619 4.141 1.141 1 96.31 205 LEU A O 1
ATOM 1533 N N . ASP A 1 206 ? 2.791 5.812 -0.07 1 93.94 206 ASP A N 1
ATOM 1534 C CA . ASP A 1 206 ? 4.082 6.027 -0.713 1 93.94 206 ASP A CA 1
ATOM 1535 C C . ASP A 1 206 ? 5.023 6.82 0.192 1 93.94 206 ASP A C 1
ATOM 1537 O O . ASP A 1 206 ? 6.195 7.016 -0.139 1 93.94 206 ASP A O 1
ATOM 1541 N N . LEU A 1 207 ? 4.59 7.238 1.383 1 94.25 207 LEU A N 1
ATOM 1542 C CA . LEU A 1 207 ? 5.398 8.094 2.244 1 94.25 207 LEU A CA 1
ATOM 1543 C C . LEU A 1 207 ? 6.035 7.289 3.371 1 94.25 207 LEU A C 1
ATOM 1545 O O . LEU A 1 207 ? 6.438 7.852 4.391 1 94.25 207 LEU A O 1
ATOM 1549 N N . PHE A 1 208 ? 6.059 5.973 3.207 1 95.81 208 PHE A N 1
ATOM 1550 C CA . PHE A 1 208 ? 6.57 5.129 4.281 1 95.81 208 PHE A CA 1
ATOM 1551 C C . PHE A 1 208 ? 8.047 5.402 4.523 1 95.81 208 PHE A C 1
ATOM 1553 O O . PHE A 1 208 ? 8.516 5.348 5.664 1 95.81 208 PHE A O 1
ATOM 1560 N N . ALA A 1 209 ? 8.844 5.758 3.457 1 94.44 209 ALA A N 1
ATOM 1561 C CA . ALA A 1 209 ? 10.266 6.043 3.627 1 94.44 209 ALA A CA 1
ATOM 1562 C C . ALA A 1 209 ? 10.477 7.32 4.438 1 94.44 209 ALA A C 1
ATOM 1564 O O . ALA A 1 209 ? 11.383 7.391 5.27 1 94.44 209 ALA A O 1
ATOM 1565 N N . ALA A 1 210 ? 9.656 8.312 4.164 1 92.31 210 ALA A N 1
ATOM 1566 C CA . ALA A 1 210 ? 9.719 9.555 4.93 1 92.31 210 ALA A CA 1
ATOM 1567 C C . ALA A 1 210 ? 9.383 9.312 6.398 1 92.31 210 ALA A C 1
ATOM 1569 O O . ALA A 1 210 ? 10.023 9.875 7.289 1 92.31 210 ALA A O 1
ATOM 1570 N N . ALA A 1 211 ? 8.414 8.492 6.629 1 95.62 211 ALA A N 1
ATOM 1571 C CA . ALA A 1 211 ? 7.98 8.195 7.992 1 95.62 211 ALA A CA 1
ATOM 1572 C C . ALA A 1 211 ? 9.078 7.465 8.766 1 95.62 211 ALA A C 1
ATOM 1574 O O . ALA A 1 211 ? 9.414 7.855 9.891 1 95.62 211 ALA A O 1
ATOM 1575 N N . TYR A 1 212 ? 9.633 6.371 8.164 1 96.88 212 TYR A N 1
ATOM 1576 C CA . TYR A 1 212 ? 10.625 5.645 8.945 1 96.88 212 TYR A CA 1
ATOM 1577 C C . TYR A 1 212 ? 11.945 6.398 8.992 1 96.88 212 TYR A C 1
ATOM 1579 O O . TYR A 1 212 ? 12.766 6.172 9.883 1 96.88 212 TYR A O 1
ATOM 1587 N N . GLY A 1 213 ? 12.211 7.355 8.039 1 94.38 213 GLY A N 1
ATOM 1588 C CA . GLY A 1 213 ? 13.383 8.203 8.125 1 94.38 213 GLY A CA 1
ATOM 1589 C C . GLY A 1 213 ? 13.445 9.008 9.414 1 94.38 213 GLY A C 1
ATOM 1590 O O . GLY A 1 213 ? 14.5 9.102 10.047 1 94.38 213 GLY A O 1
ATOM 1591 N N . ASN A 1 214 ? 12.32 9.562 9.82 1 94.62 214 ASN A N 1
ATOM 1592 C CA . ASN A 1 214 ? 12.242 10.336 11.055 1 94.62 214 ASN A CA 1
ATOM 1593 C C . ASN A 1 214 ? 12.07 9.422 12.266 1 94.62 214 ASN A C 1
ATOM 1595 O O . ASN A 1 214 ? 12.695 9.641 13.305 1 94.62 214 ASN A O 1
ATOM 1599 N N . ALA A 1 215 ? 11.305 8.391 12.141 1 97 215 ALA A N 1
ATOM 1600 C CA . ALA A 1 215 ? 10.977 7.508 13.258 1 97 215 ALA A CA 1
ATOM 1601 C C . ALA A 1 215 ? 12.203 6.715 13.711 1 97 215 ALA A C 1
ATOM 1603 O O . ALA A 1 215 ? 12.367 6.438 14.898 1 97 215 ALA A O 1
ATOM 1604 N N . SER A 1 216 ? 13.07 6.383 12.758 1 95.44 216 SER A N 1
ATOM 1605 C CA . SER A 1 216 ? 14.164 5.461 13.039 1 95.44 216 SER A CA 1
ATOM 1606 C C . SER A 1 216 ? 15.281 6.145 13.82 1 95.44 216 SER A C 1
ATOM 1608 O O . SER A 1 216 ? 16.188 5.48 14.32 1 95.44 216 SER A O 1
ATOM 1610 N N . SER A 1 217 ? 15.242 7.531 13.938 1 94.19 217 SER A N 1
ATOM 1611 C CA . SER A 1 217 ? 16.203 8.195 14.812 1 94.19 217 SER A CA 1
ATOM 1612 C C . SER A 1 217 ? 16.094 7.676 16.234 1 94.19 217 SER A C 1
ATOM 1614 O O . SER A 1 217 ? 17.094 7.609 16.953 1 94.19 217 SER A O 1
ATOM 1616 N N . GLN A 1 218 ? 14.922 7.398 16.688 1 96.19 218 GLN A N 1
ATOM 1617 C CA . GLN A 1 218 ? 14.641 6.715 17.938 1 96.19 218 GLN A CA 1
ATOM 1618 C C . GLN A 1 218 ? 13.258 6.066 17.922 1 96.19 218 GLN A C 1
ATOM 1620 O O . GLN A 1 218 ? 12.266 6.691 18.297 1 96.19 218 GLN A O 1
ATOM 1625 N N . TRP A 1 219 ? 13.18 4.789 17.672 1 96.31 219 TRP A N 1
ATOM 1626 C CA . TRP A 1 219 ? 11.93 4.066 17.469 1 96.31 219 TRP A CA 1
ATOM 1627 C C . TRP A 1 219 ? 11.078 4.078 18.719 1 96.31 219 TRP A C 1
ATOM 1629 O O . TRP A 1 219 ? 9.844 4.145 18.656 1 96.31 219 TRP A O 1
ATOM 1639 N N . GLY A 1 220 ? 11.734 3.963 19.859 1 96.94 220 GLY A N 1
ATOM 1640 C CA . GLY A 1 220 ? 10.984 3.973 21.109 1 96.94 220 GLY A CA 1
ATOM 1641 C C . GLY A 1 220 ? 10.133 5.215 21.281 1 96.94 220 GLY A C 1
ATOM 1642 O O . GLY A 1 220 ? 8.953 5.125 21.625 1 96.94 220 GLY A O 1
ATOM 1643 N N . ILE A 1 221 ? 10.734 6.359 21.047 1 97.88 221 ILE A N 1
ATOM 1644 C CA . ILE A 1 221 ? 10.047 7.633 21.188 1 97.88 221 ILE A CA 1
ATOM 1645 C C . ILE A 1 221 ? 8.977 7.762 20.094 1 97.88 221 ILE A C 1
ATOM 1647 O O . ILE A 1 221 ? 7.871 8.242 20.359 1 97.88 221 ILE A O 1
ATOM 1651 N N . ALA A 1 222 ? 9.312 7.363 18.875 1 98.12 222 ALA A N 1
ATOM 1652 C CA . ALA A 1 222 ? 8.359 7.418 17.766 1 98.12 222 ALA A CA 1
ATOM 1653 C C . ALA A 1 222 ? 7.121 6.582 18.078 1 98.12 222 ALA A C 1
ATOM 1655 O O . ALA A 1 222 ? 5.988 7.043 17.906 1 98.12 222 ALA A O 1
ATOM 1656 N N . MET A 1 223 ? 7.332 5.375 18.562 1 97.88 223 MET A N 1
ATOM 1657 C CA . MET A 1 223 ? 6.215 4.488 18.875 1 97.88 223 MET A CA 1
ATOM 1658 C C . MET A 1 223 ? 5.43 4.992 20.078 1 97.88 223 MET A C 1
ATOM 1660 O O . MET A 1 223 ? 4.211 4.828 20.141 1 97.88 223 MET A O 1
ATOM 1664 N N . PHE A 1 224 ? 6.117 5.598 21.016 1 98.38 224 PHE A N 1
ATOM 1665 C CA . PHE A 1 224 ? 5.43 6.23 22.141 1 98.38 224 PHE A CA 1
ATOM 1666 C C . PHE A 1 224 ? 4.5 7.336 21.641 1 98.38 224 PHE A C 1
ATOM 1668 O O . PHE A 1 224 ? 3.357 7.438 22.094 1 98.38 224 PHE A O 1
ATOM 1675 N N . THR A 1 225 ? 5.004 8.148 20.75 1 97.62 225 THR A N 1
ATOM 1676 C CA . THR A 1 225 ? 4.195 9.211 20.172 1 97.62 225 THR A CA 1
ATOM 1677 C C . THR A 1 225 ? 2.945 8.641 19.5 1 97.62 225 THR A C 1
ATOM 1679 O O . THR A 1 225 ? 1.833 9.109 19.75 1 97.62 225 THR A O 1
ATOM 1682 N N . ALA A 1 226 ? 3.156 7.641 18.656 1 97.94 226 ALA A N 1
ATOM 1683 C CA . ALA A 1 226 ? 2.033 6.988 18 1 97.94 226 ALA A CA 1
ATOM 1684 C C . ALA A 1 226 ? 1.064 6.391 19.016 1 97.94 226 ALA A C 1
ATOM 1686 O O . ALA A 1 226 ? -0.154 6.48 18.844 1 97.94 226 ALA A O 1
ATOM 1687 N N . PHE A 1 227 ? 1.619 5.82 20.016 1 98 227 PHE A N 1
ATOM 1688 C CA . PHE A 1 227 ? 0.825 5.191 21.062 1 98 227 PHE A CA 1
ATOM 1689 C C . PHE A 1 227 ? -0.091 6.211 21.734 1 98 227 PHE A C 1
ATOM 1691 O O . PHE A 1 227 ? -1.266 5.93 21.984 1 98 227 PHE A O 1
ATOM 1698 N N . ILE A 1 228 ? 0.403 7.367 22.047 1 97.5 228 ILE A N 1
ATOM 1699 C CA . ILE A 1 228 ? -0.39 8.398 22.703 1 97.5 228 ILE A CA 1
ATOM 1700 C C . ILE A 1 228 ? -1.509 8.859 21.766 1 97.5 228 ILE A C 1
ATOM 1702 O O . ILE A 1 228 ? -2.645 9.062 22.203 1 97.5 228 ILE A O 1
ATOM 1706 N N . VAL A 1 229 ? -1.224 9.039 20.5 1 96.12 229 VAL A N 1
ATOM 1707 C CA . VAL A 1 229 ? -2.26 9.414 19.547 1 96.12 229 VAL A CA 1
ATOM 1708 C C . VAL A 1 229 ? -3.371 8.367 19.547 1 96.12 229 VAL A C 1
ATOM 1710 O O . VAL A 1 229 ? -4.555 8.711 19.594 1 96.12 229 VAL A O 1
ATOM 1713 N N . ILE A 1 230 ? -2.98 7.117 19.547 1 96.94 230 ILE A N 1
ATOM 1714 C CA . ILE A 1 230 ? -3.924 6.008 19.453 1 96.94 230 ILE A CA 1
ATOM 1715 C C . ILE A 1 230 ? -4.77 5.949 20.734 1 96.94 230 ILE A C 1
ATOM 1717 O O . ILE A 1 230 ? -5.996 5.836 20.656 1 96.94 230 ILE A O 1
ATOM 1721 N N . VAL A 1 231 ? -4.109 6.055 21.828 1 96.69 231 VAL A N 1
ATOM 1722 C CA . VAL A 1 231 ? -4.82 5.961 23.094 1 96.69 231 VAL A CA 1
ATOM 1723 C C . VAL A 1 231 ? -5.816 7.113 23.219 1 96.69 231 VAL A C 1
ATOM 1725 O O . VAL A 1 231 ? -6.969 6.902 23.609 1 96.69 231 VAL A O 1
ATOM 1728 N N . CYS A 1 232 ? -5.434 8.305 22.844 1 94.5 232 CYS A N 1
ATOM 1729 C CA . CYS A 1 232 ? -6.297 9.477 22.953 1 94.5 232 CYS A CA 1
ATOM 1730 C C . CYS A 1 232 ? -7.441 9.414 21.953 1 94.5 232 CYS A C 1
ATOM 1732 O O . CYS A 1 232 ? -8.594 9.664 22.297 1 94.5 232 CYS A O 1
ATOM 1734 N N . SER A 1 233 ? -7.188 9.023 20.781 1 92.44 233 SER A N 1
ATOM 1735 C CA . SER A 1 233 ? -8.172 9.102 19.703 1 92.44 233 SER A CA 1
ATOM 1736 C C . SER A 1 233 ? -9.094 7.895 19.703 1 92.44 233 SER A C 1
ATOM 1738 O O . SER A 1 233 ? -10.242 7.98 19.266 1 92.44 233 SER A O 1
ATOM 1740 N N . GLN A 1 234 ? -8.609 6.754 20.25 1 92.44 234 GLN A N 1
ATOM 1741 C CA . GLN A 1 234 ? -9.398 5.535 20.094 1 92.44 234 GLN A CA 1
ATOM 1742 C C . GLN A 1 234 ? -9.914 5.039 21.438 1 92.44 234 GLN A C 1
ATOM 1744 O O . GLN A 1 234 ? -11.047 4.562 21.547 1 92.44 234 GLN A O 1
ATOM 1749 N N . PHE A 1 235 ? -9.133 5.137 22.438 1 93.19 235 PHE A N 1
ATOM 1750 C CA . PHE A 1 235 ? -9.492 4.516 23.703 1 93.19 235 PHE A CA 1
ATOM 1751 C C . PHE A 1 235 ? -10.109 5.535 24.656 1 93.19 235 PHE A C 1
ATOM 1753 O O . PHE A 1 235 ? -11.031 5.211 25.406 1 93.19 235 PHE A O 1
ATOM 1760 N N . LEU A 1 236 ? -9.672 6.77 24.625 1 91.44 236 LEU A N 1
ATOM 1761 C CA . LEU A 1 236 ? -10.141 7.785 25.562 1 91.44 236 LEU A CA 1
ATOM 1762 C C . LEU A 1 236 ? -11.125 8.734 24.891 1 91.44 236 LEU A C 1
ATOM 1764 O O . LEU A 1 236 ? -11.422 9.805 25.422 1 91.44 236 LEU A O 1
ATOM 1768 N N . LYS A 1 237 ? -11.578 8.328 23.766 1 85.56 237 LYS A N 1
ATOM 1769 C CA . LYS A 1 237 ? -12.375 9.234 22.938 1 85.56 237 LYS A CA 1
ATOM 1770 C C . LYS A 1 237 ? -13.688 9.602 23.625 1 85.56 237 LYS A C 1
ATOM 1772 O O . LYS A 1 237 ? -14.227 10.688 23.422 1 85.56 237 LYS A O 1
ATOM 1777 N N . ASN A 1 238 ? -14.164 8.719 24.516 1 85.12 238 ASN A N 1
ATOM 1778 C CA . ASN A 1 238 ? -15.469 8.945 25.125 1 85.12 238 ASN A CA 1
ATOM 1779 C C . ASN A 1 238 ? -15.344 9.555 26.516 1 85.12 238 ASN A C 1
ATOM 1781 O O . ASN A 1 238 ? -16.344 9.875 27.156 1 85.12 238 ASN A O 1
ATOM 1785 N N . ILE A 1 239 ? -14.156 9.789 26.906 1 87.5 239 ILE A N 1
ATOM 1786 C CA . ILE A 1 239 ? -13.961 10.383 28.219 1 87.5 239 ILE A CA 1
ATOM 1787 C C . ILE A 1 239 ? -14.117 11.898 28.125 1 87.5 239 ILE A C 1
ATOM 1789 O O . ILE A 1 239 ? -13.398 12.562 27.375 1 87.5 239 ILE A O 1
ATOM 1793 N N . LYS A 1 240 ? -15.156 12.391 28.75 1 88.31 240 LYS A N 1
ATOM 1794 C CA . LYS A 1 240 ? -15.414 13.828 28.781 1 88.31 240 LYS A CA 1
ATOM 1795 C C . LYS A 1 240 ? -14.773 14.477 30 1 88.31 240 LYS A C 1
ATOM 1797 O O . LYS A 1 240 ? -14.953 14.008 31.125 1 88.31 240 LYS A O 1
ATOM 1802 N N . VAL A 1 241 ? -13.914 15.344 29.734 1 86.69 241 VAL A N 1
ATOM 1803 C CA . VAL A 1 241 ? -13.227 16.062 30.797 1 86.69 241 VAL A CA 1
ATOM 1804 C C . VAL A 1 241 ? -13.906 17.422 31.016 1 86.69 241 VAL A C 1
ATOM 1806 O O . VAL A 1 241 ? -14.336 18.078 30.062 1 86.69 241 VAL A O 1
ATOM 1809 N N . PRO A 1 242 ? -14.156 17.703 32.312 1 78.56 242 PRO A N 1
ATOM 1810 C CA . PRO A 1 242 ? -14.75 19 32.594 1 78.56 242 PRO A CA 1
ATOM 1811 C C . PRO A 1 242 ? -13.875 20.172 32.125 1 78.56 242 PRO A C 1
ATOM 1813 O O . PRO A 1 242 ? -12.688 20.219 32.469 1 78.56 242 PRO A O 1
ATOM 1816 N N . THR A 1 243 ? -14.336 20.922 31.203 1 75.38 243 THR A N 1
ATOM 1817 C CA . THR A 1 243 ? -13.617 22.094 30.688 1 75.38 243 THR A CA 1
ATOM 1818 C C . THR A 1 243 ? -14.391 23.375 30.969 1 75.38 243 THR A C 1
ATOM 1820 O O . THR A 1 243 ? -15.625 23.391 30.922 1 75.38 243 THR A O 1
ATOM 1823 N N . PRO A 1 244 ? -13.68 24.312 31.469 1 66.69 244 PRO A N 1
ATOM 1824 C CA . PRO A 1 244 ? -14.359 25.578 31.766 1 66.69 244 PRO A CA 1
ATOM 1825 C C . PRO A 1 244 ? -15 26.203 30.531 1 66.69 244 PRO A C 1
ATOM 1827 O O . PRO A 1 244 ? -14.422 26.156 29.438 1 66.69 244 PRO A O 1
ATOM 1830 N N . ALA A 1 245 ? -16.328 26.328 30.516 1 64.19 245 ALA A N 1
ATOM 1831 C CA . ALA A 1 245 ? -17.062 26.953 29.406 1 64.19 245 ALA A CA 1
ATOM 1832 C C . ALA A 1 245 ? -17.844 28.172 29.891 1 64.19 245 ALA A C 1
ATOM 1834 O O . ALA A 1 245 ? -18.141 28.297 31.078 1 64.19 245 ALA A O 1
ATOM 1835 N N . TYR A 1 246 ? -17.812 29.219 29.172 1 55.19 246 TYR A N 1
ATOM 1836 C CA . TYR A 1 246 ? -18.578 30.422 29.516 1 55.19 246 TYR A CA 1
ATOM 1837 C C . TYR A 1 246 ? -19.797 30.547 28.625 1 55.19 246 TYR A C 1
ATOM 1839 O O . TYR A 1 246 ? -19.719 30.359 27.406 1 55.19 246 TYR A O 1
ATOM 1847 N N . SER A 1 247 ? -20.938 30.359 29.078 1 60.78 247 SER A N 1
ATOM 1848 C CA . SER A 1 247 ? -22.172 30.656 28.344 1 60.78 247 SER A CA 1
ATOM 1849 C C . SER A 1 247 ? -22.906 31.844 28.953 1 60.78 247 SER A C 1
ATOM 1851 O O . SER A 1 247 ? -22.719 32.156 30.125 1 60.78 247 SER A O 1
ATOM 1853 N N . LYS A 1 248 ? -23.469 32.719 28.016 1 57.5 248 LYS A N 1
ATOM 1854 C CA . LYS A 1 248 ? -24.203 33.906 28.469 1 57.5 248 LYS A CA 1
ATOM 1855 C C . LYS A 1 248 ? -25.219 33.531 29.547 1 57.5 248 LYS A C 1
ATOM 1857 O O . LYS A 1 248 ? -25.391 34.281 30.516 1 57.5 248 LYS A O 1
ATOM 1862 N N . SER A 1 249 ? -25.812 32.375 29.344 1 60.75 249 SER A N 1
ATOM 1863 C CA . SER A 1 249 ? -26.859 32 30.281 1 60.75 249 SER A CA 1
ATOM 1864 C C . SER A 1 249 ? -26.281 31.469 31.578 1 60.75 249 SER A C 1
ATOM 1866 O O . SER A 1 249 ? -26.797 31.766 32.656 1 60.75 249 SER A O 1
ATOM 1868 N N . LYS A 1 250 ? -25.109 30.625 31.375 1 62.97 250 LYS A N 1
ATOM 1869 C CA . LYS A 1 250 ? -24.641 29.938 32.562 1 62.97 250 LYS A CA 1
ATOM 1870 C C . LYS A 1 250 ? -23.328 30.531 33.062 1 62.97 250 LYS A C 1
ATOM 1872 O O . LYS A 1 250 ? -22.797 30.109 34.094 1 62.97 250 LYS A O 1
ATOM 1877 N N . LYS A 1 251 ? -23.109 31.703 32.562 1 59.38 251 LYS A N 1
ATOM 1878 C CA . LYS A 1 251 ? -21.844 32.375 32.875 1 59.38 251 LYS A CA 1
ATOM 1879 C C . LYS A 1 251 ? -20.672 31.391 32.781 1 59.38 251 LYS A C 1
ATOM 1881 O O . LYS A 1 251 ? -20.594 30.594 31.844 1 59.38 251 LYS A O 1
ATOM 1886 N N . CYS A 1 252 ? -19.672 31.375 33.688 1 63.97 252 CYS A N 1
ATOM 1887 C CA . CYS A 1 252 ? -18.578 30.422 33.75 1 63.97 252 CYS A CA 1
ATOM 1888 C C . CYS A 1 252 ? -19.062 29.047 34.219 1 63.97 252 CYS A C 1
ATOM 1890 O O . CYS A 1 252 ? -19.594 28.922 35.312 1 63.97 252 CYS A O 1
ATOM 1892 N N . HIS A 1 253 ? -19.328 28.109 33.312 1 68 253 HIS A N 1
ATOM 1893 C CA . HIS A 1 253 ? -19.734 26.781 33.719 1 68 253 HIS A CA 1
ATOM 1894 C C . HIS A 1 253 ? -18.797 25.719 33.156 1 68 253 HIS A C 1
ATOM 1896 O O . HIS A 1 253 ? -17.922 26.031 32.344 1 68 253 HIS A O 1
ATOM 1902 N N . MET A 1 254 ? -18.781 24.688 33.844 1 72.12 254 MET A N 1
ATOM 1903 C CA . MET A 1 254 ? -17.969 23.547 33.406 1 72.12 254 MET A CA 1
ATOM 1904 C C . MET A 1 254 ? -18.75 22.672 32.406 1 72.12 254 MET A C 1
ATOM 1906 O O . MET A 1 254 ? -19.906 22.344 32.656 1 72.12 254 MET A O 1
ATOM 1910 N N . THR A 1 255 ? -18.234 22.719 31.172 1 74.56 255 THR A N 1
ATOM 1911 C CA . THR A 1 255 ? -18.844 21.781 30.219 1 74.56 255 THR A CA 1
ATOM 1912 C C . THR A 1 255 ? -17.953 20.562 30.031 1 74.56 255 THR A C 1
ATOM 1914 O O . THR A 1 255 ? -16.734 20.625 30.219 1 74.56 255 THR A O 1
ATOM 1917 N N . ARG A 1 256 ? -18.609 19.422 29.859 1 81.5 256 ARG A N 1
ATOM 1918 C CA . ARG A 1 256 ? -17.875 18.188 29.625 1 81.5 256 ARG A CA 1
ATOM 1919 C C . ARG A 1 256 ? -17.578 18 28.141 1 81.5 256 ARG A C 1
ATOM 1921 O O . ARG A 1 256 ? -18.5 17.875 27.328 1 81.5 256 ARG A O 1
ATOM 1928 N N . THR A 1 257 ? -16.297 18.266 27.828 1 83.44 257 THR A N 1
ATOM 1929 C CA . THR A 1 257 ? -15.883 18.141 26.422 1 83.44 257 THR A CA 1
ATOM 1930 C C . THR A 1 257 ? -14.906 16.984 26.25 1 83.44 257 THR A C 1
ATOM 1932 O O . THR A 1 257 ? -14.078 16.719 27.125 1 83.44 257 THR A O 1
ATOM 1935 N N . PRO A 1 258 ? -15.07 16.25 25.234 1 88.12 258 PRO A N 1
ATOM 1936 C CA . PRO A 1 258 ? -14.117 15.172 24.969 1 88.12 258 PRO A CA 1
ATOM 1937 C C . PRO A 1 258 ? -12.789 15.68 24.406 1 88.12 258 PRO A C 1
ATOM 1939 O O . PRO A 1 258 ? -12.5 15.484 23.219 1 88.12 258 PRO A O 1
ATOM 1942 N N . ILE A 1 259 ? -11.953 16.141 25.219 1 88.62 259 ILE A N 1
ATOM 1943 C CA . ILE A 1 259 ? -10.727 16.828 24.844 1 88.62 259 ILE A CA 1
ATOM 1944 C C . ILE A 1 259 ? -9.758 15.852 24.188 1 88.62 259 ILE A C 1
ATOM 1946 O O . ILE A 1 259 ? -9.016 16.219 23.281 1 88.62 259 ILE A O 1
ATOM 1950 N N . PHE A 1 260 ? -9.711 14.578 24.578 1 91.19 260 PHE A N 1
ATOM 1951 C CA . PHE A 1 260 ? -8.789 13.594 24.016 1 91.19 260 PHE A CA 1
ATOM 1952 C C . PHE A 1 260 ? -9.125 13.297 22.562 1 91.19 260 PHE A C 1
ATOM 1954 O O . PHE A 1 260 ? -8.227 13.102 21.75 1 91.19 260 PHE A O 1
ATOM 1961 N N . LYS A 1 261 ? -10.383 13.328 22.312 1 88.75 261 LYS A N 1
ATOM 1962 C CA . LYS A 1 261 ? -10.844 13.086 20.953 1 88.75 261 LYS A CA 1
ATOM 1963 C C . LYS A 1 261 ? -10.562 14.289 20.062 1 88.75 261 LYS A C 1
ATOM 1965 O O . LYS A 1 261 ? -10.297 14.133 18.875 1 88.75 261 LYS A O 1
ATOM 1970 N N . LEU A 1 262 ? -10.562 15.438 20.703 1 87.56 262 LEU A N 1
ATOM 1971 C CA . LEU A 1 262 ? -10.406 16.672 19.938 1 87.56 262 LEU A CA 1
ATOM 1972 C C . LEU A 1 262 ? -8.938 16.969 19.656 1 87.56 262 LEU A C 1
ATOM 1974 O O . LEU A 1 262 ? -8.594 17.484 18.594 1 87.56 262 LEU A O 1
ATOM 1978 N N . PHE A 1 263 ? -8.047 16.578 20.641 1 91.81 263 PHE A N 1
ATOM 1979 C CA . PHE A 1 263 ? -6.66 17.016 20.531 1 91.81 263 PHE A CA 1
ATOM 1980 C C . PHE A 1 263 ? -5.715 15.828 20.641 1 91.81 263 PHE A C 1
ATOM 1982 O O . PHE A 1 263 ? -4.742 15.875 21.406 1 91.81 263 PHE A O 1
ATOM 1989 N N . PRO A 1 264 ? -5.926 14.781 19.906 1 92.56 264 PRO A N 1
ATOM 1990 C CA . PRO A 1 264 ? -5.039 13.633 20.078 1 92.56 264 PRO A CA 1
ATOM 1991 C C . PRO A 1 264 ? -3.6 13.922 19.672 1 92.56 264 PRO A C 1
ATOM 1993 O O . PRO A 1 264 ? -2.658 13.523 20.359 1 92.56 264 PRO A O 1
ATOM 1996 N N . VAL A 1 265 ? -3.434 14.625 18.609 1 92.56 265 VAL A N 1
ATOM 1997 C CA . VAL A 1 265 ? -2.107 14.914 18.078 1 92.56 265 VAL A CA 1
ATOM 1998 C C . VAL A 1 265 ? -1.373 15.883 19 1 92.56 265 VAL A C 1
ATOM 2000 O O . VAL A 1 265 ? -0.177 15.719 19.25 1 92.56 265 VAL A O 1
ATOM 2003 N N . LEU A 1 266 ? -2.049 16.828 19.516 1 92.75 266 LEU A N 1
ATOM 2004 C CA . LEU A 1 266 ? -1.438 17.812 20.406 1 92.75 266 LEU A CA 1
ATOM 2005 C C . LEU A 1 266 ? -0.941 17.141 21.688 1 92.75 266 LEU A C 1
ATOM 2007 O O . LEU A 1 266 ? 0.165 17.422 22.156 1 92.75 266 LEU A O 1
ATOM 2011 N N . PHE A 1 267 ? -1.772 16.281 22.25 1 94.62 267 PHE A N 1
ATOM 2012 C CA . PHE A 1 267 ? -1.361 15.539 23.438 1 94.62 267 PHE A CA 1
ATOM 2013 C C . PHE A 1 267 ? -0.112 14.711 23.156 1 94.62 267 PHE A C 1
ATOM 2015 O O . PHE A 1 267 ? 0.795 14.648 23.984 1 94.62 267 PHE A O 1
ATOM 2022 N N . ALA A 1 268 ? -0.122 14.117 22 1 96.69 268 ALA A N 1
ATOM 2023 C CA . ALA A 1 268 ? 1.035 13.305 21.625 1 96.69 268 ALA A CA 1
ATOM 2024 C C . ALA A 1 268 ? 2.291 14.164 21.516 1 96.69 268 ALA A C 1
ATOM 2026 O O . ALA A 1 268 ? 3.363 13.766 21.984 1 96.69 268 ALA A O 1
ATOM 2027 N N . LEU A 1 269 ? 2.195 15.312 20.938 1 95.12 269 LEU A N 1
ATOM 2028 C CA . LEU A 1 269 ? 3.33 16.219 20.766 1 95.12 269 LEU A CA 1
ATOM 2029 C C . LEU A 1 269 ? 3.865 16.672 22.125 1 95.12 269 LEU A C 1
ATOM 2031 O O . LEU A 1 269 ? 5.074 16.641 22.359 1 95.12 269 LEU A O 1
ATOM 2035 N N . ILE A 1 270 ? 3.006 17 23.016 1 95.69 270 ILE A N 1
ATOM 2036 C CA . ILE A 1 270 ? 3.393 17.516 24.312 1 95.69 270 ILE A CA 1
ATOM 2037 C C . ILE A 1 270 ? 4.035 16.422 25.156 1 95.69 270 ILE A C 1
ATOM 2039 O O . ILE A 1 270 ? 5.129 16.594 25.688 1 95.69 270 ILE A O 1
ATOM 2043 N N . LEU A 1 271 ? 3.344 15.289 25.234 1 97.62 271 LEU A N 1
ATOM 2044 C CA . LEU A 1 271 ? 3.82 14.203 26.078 1 97.62 271 LEU A CA 1
ATOM 2045 C C . LEU A 1 271 ? 5.109 13.602 25.531 1 97.62 271 LEU A C 1
ATOM 2047 O O . LEU A 1 271 ? 6.004 13.227 26.297 1 97.62 271 LEU A O 1
ATOM 2051 N N . ALA A 1 272 ? 5.168 13.5 24.25 1 97.69 272 ALA A N 1
ATOM 2052 C CA . ALA A 1 272 ? 6.395 12.977 23.656 1 97.69 272 ALA A CA 1
ATOM 2053 C C . ALA A 1 272 ? 7.551 13.961 23.828 1 97.69 272 ALA A C 1
ATOM 2055 O O . ALA A 1 272 ? 8.688 13.555 24.047 1 97.69 272 ALA A O 1
ATOM 2056 N N . TRP A 1 273 ? 7.316 15.242 23.641 1 96.19 273 TRP A N 1
ATOM 2057 C CA . TRP A 1 273 ? 8.344 16.25 23.875 1 96.19 273 TRP A CA 1
ATOM 2058 C C . TRP A 1 273 ? 8.836 16.203 25.312 1 96.19 273 TRP A C 1
ATOM 2060 O O . TRP A 1 273 ? 10.039 16.297 25.578 1 96.19 273 TRP A O 1
ATOM 2070 N N . LEU A 1 274 ? 7.891 16.031 26.234 1 97.75 274 LEU A N 1
ATOM 2071 C CA . LEU A 1 274 ? 8.242 15.938 27.641 1 97.75 274 LEU A CA 1
ATOM 2072 C C . LEU A 1 274 ? 9.109 14.703 27.906 1 97.75 274 LEU A C 1
ATOM 2074 O O . LEU A 1 274 ? 10.062 14.758 28.688 1 97.75 274 LEU A O 1
ATOM 2078 N N . LEU A 1 275 ? 8.719 13.656 27.266 1 98.12 275 LEU A N 1
ATOM 2079 C CA . LEU A 1 275 ? 9.547 12.461 27.391 1 98.12 275 LEU A CA 1
ATOM 2080 C C . LEU A 1 275 ? 10.961 12.711 26.875 1 98.12 275 LEU A C 1
ATOM 2082 O O . LEU A 1 275 ? 11.938 12.32 27.516 1 98.12 275 LEU A O 1
ATOM 2086 N N . CYS A 1 276 ? 11.062 13.328 25.75 1 97.75 276 CYS A N 1
ATOM 2087 C CA . CYS A 1 276 ? 12.367 13.656 25.188 1 97.75 276 CYS A CA 1
ATOM 2088 C C . CYS A 1 276 ? 13.141 14.578 26.125 1 97.75 276 CYS A C 1
ATOM 2090 O O . CYS A 1 276 ? 14.359 14.438 26.266 1 97.75 276 CYS A O 1
ATOM 2092 N N . LEU A 1 277 ? 12.469 15.5 26.75 1 97.06 277 LEU A N 1
ATOM 2093 C CA . LEU A 1 277 ? 13.102 16.406 27.688 1 97.06 277 LEU A CA 1
ATOM 2094 C C . LEU A 1 277 ? 13.688 15.648 28.875 1 97.06 277 LEU A C 1
ATOM 2096 O O . LEU A 1 277 ? 14.836 15.875 29.266 1 97.06 277 LEU A O 1
ATOM 2100 N N . ILE A 1 278 ? 12.875 14.734 29.391 1 97.88 278 ILE A N 1
ATOM 2101 C CA . ILE A 1 278 ? 13.297 13.93 30.531 1 97.88 278 ILE A CA 1
ATOM 2102 C C . ILE A 1 278 ? 14.516 13.086 30.156 1 97.88 278 ILE A C 1
ATOM 2104 O O . ILE A 1 278 ? 15.5 13.031 30.906 1 97.88 278 ILE A O 1
ATOM 2108 N N . LEU A 1 279 ? 14.484 12.477 28.984 1 97.38 279 LEU A N 1
ATOM 2109 C CA . LEU A 1 279 ? 15.586 11.625 28.547 1 97.38 279 LEU A CA 1
ATOM 2110 C C . LEU A 1 279 ? 16.828 12.453 28.234 1 97.38 279 LEU A C 1
ATOM 2112 O O . LEU A 1 279 ? 17.953 11.977 28.406 1 97.38 279 LEU A O 1
ATOM 2116 N N . THR A 1 280 ? 16.625 13.664 27.734 1 96.12 280 THR A N 1
ATOM 2117 C CA . THR A 1 280 ? 17.734 14.562 27.438 1 96.12 280 THR A CA 1
ATOM 2118 C C . THR A 1 280 ? 18.406 15.016 28.734 1 96.12 280 THR A C 1
ATOM 2120 O O . THR A 1 280 ? 19.641 14.961 28.844 1 96.12 280 THR A O 1
ATOM 2123 N N . VAL A 1 281 ? 17.656 15.359 29.766 1 96.12 281 VAL A N 1
ATOM 2124 C CA . VAL A 1 281 ? 18.172 15.883 31.016 1 96.12 281 VAL A CA 1
ATOM 2125 C C . VAL A 1 281 ? 18.859 14.773 31.797 1 96.12 281 VAL A C 1
ATOM 2127 O O . VAL A 1 281 ? 19.859 15.008 32.469 1 96.12 281 VAL A O 1
ATOM 2130 N N . THR A 1 282 ? 18.359 13.578 31.672 1 96.44 282 THR A N 1
ATOM 2131 C CA . THR A 1 282 ? 18.953 12.453 32.375 1 96.44 282 THR A CA 1
ATOM 2132 C C . THR A 1 282 ? 20.094 11.844 31.578 1 96.44 282 THR A C 1
ATOM 2134 O O . THR A 1 282 ? 20.672 10.836 31.984 1 96.44 282 THR A O 1
ATOM 2137 N N . ASN A 1 283 ? 20.406 12.336 30.422 1 94.38 283 ASN A N 1
ATOM 2138 C CA . ASN A 1 283 ? 21.484 11.898 29.547 1 94.38 283 ASN A CA 1
ATOM 2139 C C . ASN A 1 283 ? 21.312 10.445 29.125 1 94.38 283 ASN A C 1
ATOM 2141 O O . ASN A 1 283 ? 22.297 9.695 29.047 1 94.38 283 ASN A O 1
ATOM 2145 N N . ALA A 1 284 ? 20.047 10.109 28.969 1 94.69 284 ALA A N 1
ATOM 2146 C CA . ALA A 1 284 ? 19.75 8.758 28.5 1 94.69 284 ALA A CA 1
ATOM 2147 C C . ALA A 1 284 ? 19.875 8.68 26.969 1 94.69 284 ALA A C 1
ATOM 2149 O O . ALA A 1 284 ? 20 7.594 26.406 1 94.69 284 ALA A O 1
ATOM 2150 N N . LEU A 1 285 ? 19.922 9.773 26.312 1 94.88 285 LEU A N 1
ATOM 2151 C CA . LEU A 1 285 ? 20.078 9.859 24.859 1 94.88 285 LEU A CA 1
ATOM 2152 C C . LEU A 1 285 ? 21.516 10.148 24.469 1 94.88 285 LEU A C 1
ATOM 2154 O O . LEU A 1 285 ? 22.25 10.789 25.234 1 94.88 285 LEU A O 1
ATOM 2158 N N . PRO A 1 286 ? 21.891 9.602 23.328 1 91.81 286 PRO A N 1
ATOM 2159 C CA . PRO A 1 286 ? 23.266 9.836 22.906 1 91.81 286 PRO A CA 1
ATOM 2160 C C . PRO A 1 286 ? 23.594 11.312 22.75 1 91.81 286 PRO A C 1
ATOM 2162 O O . PRO A 1 286 ? 22.766 12.094 22.297 1 91.81 286 PRO A O 1
ATOM 2165 N N . THR A 1 287 ? 24.828 11.68 23.062 1 89 287 THR A N 1
ATOM 2166 C CA . THR A 1 287 ? 25.266 13.07 23.031 1 89 287 THR A CA 1
ATOM 2167 C C . THR A 1 287 ? 26.062 13.359 21.766 1 89 287 THR A C 1
ATOM 2169 O O . THR A 1 287 ? 26.281 14.523 21.422 1 89 287 THR A O 1
ATOM 2172 N N . SER A 1 288 ? 26.391 12.219 21.094 1 88.12 288 SER A N 1
ATOM 2173 C CA . SER A 1 288 ? 27.156 12.383 19.859 1 88.12 288 SER A CA 1
ATOM 2174 C C . SER A 1 288 ? 26.234 12.633 18.672 1 88.12 288 SER A C 1
ATOM 2176 O O . SER A 1 288 ? 25.219 11.945 18.5 1 88.12 288 SER A O 1
ATOM 2178 N N . SER A 1 289 ? 26.578 13.594 17.859 1 84.62 289 SER A N 1
ATOM 2179 C CA . SER A 1 289 ? 25.781 13.984 16.703 1 84.62 289 SER A CA 1
ATOM 2180 C C . SER A 1 289 ? 25.797 12.906 15.625 1 84.62 289 SER A C 1
ATOM 2182 O O . SER A 1 289 ? 24.953 12.898 14.734 1 84.62 289 SER A O 1
ATOM 2184 N N . SER A 1 290 ? 26.703 11.945 15.742 1 81.38 290 SER A N 1
ATOM 2185 C CA . SER A 1 290 ? 26.828 10.883 14.75 1 81.38 290 SER A CA 1
ATOM 2186 C C . SER A 1 290 ? 25.812 9.773 15.008 1 81.38 290 SER A C 1
ATOM 2188 O O . SER A 1 290 ? 25.484 9 14.102 1 81.38 290 SER A O 1
ATOM 2190 N N . HIS A 1 291 ? 25.359 9.75 16.219 1 88.06 291 HIS A N 1
ATOM 2191 C CA . HIS A 1 291 ? 24.359 8.734 16.547 1 88.06 291 HIS A CA 1
ATOM 2192 C C . HIS A 1 291 ? 22.953 9.203 16.188 1 88.06 291 HIS A C 1
ATOM 2194 O O . HIS A 1 291 ? 22.594 10.352 16.438 1 88.06 291 HIS A O 1
ATOM 2200 N N . PRO A 1 292 ? 22.188 8.328 15.625 1 84.62 292 PRO A N 1
ATOM 2201 C CA . PRO A 1 292 ? 20.828 8.711 15.211 1 84.62 292 PRO A CA 1
ATOM 2202 C C . PRO A 1 292 ? 19.969 9.188 16.375 1 84.62 292 PRO A C 1
ATOM 2204 O O . PRO A 1 292 ? 19.125 10.078 16.203 1 84.62 292 PRO A O 1
ATOM 2207 N N . GLY A 1 293 ? 20.203 8.695 17.531 1 88.25 293 GLY A N 1
ATOM 2208 C CA . GLY A 1 293 ? 19.438 9.047 18.703 1 88.25 293 GLY A CA 1
ATOM 2209 C C . GLY A 1 293 ? 19.641 10.477 19.156 1 88.25 293 GLY A C 1
ATOM 2210 O O . GLY A 1 293 ? 18.875 11.008 19.953 1 88.25 293 GLY A O 1
ATOM 2211 N N . TRP A 1 294 ? 20.734 11.086 18.625 1 90.31 294 TRP A N 1
ATOM 2212 C CA . TRP A 1 294 ? 21.031 12.477 18.953 1 90.31 294 TRP A CA 1
ATOM 2213 C C . TRP A 1 294 ? 19.891 13.398 18.531 1 90.31 294 TRP A C 1
ATOM 2215 O O . TRP A 1 294 ? 19.609 14.383 19.219 1 90.31 294 TRP A O 1
ATOM 2225 N N . ARG A 1 295 ? 19.156 13.047 17.594 1 90.06 295 ARG A N 1
ATOM 2226 C CA . ARG A 1 295 ? 18.094 13.867 17.016 1 90.06 295 ARG A CA 1
ATOM 2227 C C . ARG A 1 295 ? 16.844 13.812 17.875 1 90.06 295 ARG A C 1
ATOM 2229 O O . ARG A 1 295 ? 15.852 14.484 17.578 1 90.06 295 ARG A O 1
ATOM 2236 N N . ALA A 1 296 ? 16.906 13.047 18.906 1 95.12 296 ALA A N 1
ATOM 2237 C CA . ALA A 1 296 ? 15.773 12.938 19.828 1 95.12 296 ALA A CA 1
ATOM 2238 C C . ALA A 1 296 ? 15.922 13.914 20.984 1 95.12 296 ALA A C 1
ATOM 2240 O O . ALA A 1 296 ? 14.977 14.117 21.75 1 95.12 296 ALA A O 1
ATOM 2241 N N . ARG A 1 297 ? 17.094 14.539 21.062 1 94.38 297 ARG A N 1
ATOM 2242 C CA . ARG A 1 297 ? 17.359 15.43 22.172 1 94.38 297 ARG A CA 1
ATOM 2243 C C . ARG A 1 297 ? 16.625 16.75 22.016 1 94.38 297 ARG A C 1
ATOM 2245 O O . ARG A 1 297 ? 16.375 17.203 20.891 1 94.38 297 ARG A O 1
ATOM 2252 N N . THR A 1 298 ? 16.266 17.438 23.109 1 94.31 298 THR A N 1
ATOM 2253 C CA . THR A 1 298 ? 15.492 18.672 23.078 1 94.31 298 THR A CA 1
ATOM 2254 C C . THR A 1 298 ? 16.406 19.891 23.172 1 94.31 298 THR A C 1
ATOM 2256 O O . THR A 1 298 ? 15.977 21.016 22.953 1 94.31 298 THR A O 1
ATOM 2259 N N . ASP A 1 299 ? 17.672 19.703 23.359 1 91.62 299 ASP A N 1
ATOM 2260 C CA . ASP A 1 299 ? 18.578 20.812 23.562 1 91.62 299 ASP A CA 1
ATOM 2261 C C . ASP A 1 299 ? 19.359 21.141 22.297 1 91.62 299 ASP A C 1
ATOM 2263 O O . ASP A 1 299 ? 20.25 21.984 22.297 1 91.62 299 ASP A O 1
ATOM 2267 N N . ILE A 1 300 ? 19.078 20.469 21.25 1 88.31 300 ILE A N 1
ATOM 2268 C CA . ILE A 1 300 ? 19.875 20.641 20.031 1 88.31 300 ILE A CA 1
ATOM 2269 C C . ILE A 1 300 ? 19.391 21.875 19.266 1 88.31 300 ILE A C 1
ATOM 2271 O O . ILE A 1 300 ? 20.172 22.5 18.531 1 88.31 300 ILE A O 1
ATOM 2275 N N . ARG A 1 301 ? 18.125 22.203 19.312 1 88.56 301 ARG A N 1
ATOM 2276 C CA . ARG A 1 301 ? 17.562 23.25 18.484 1 88.56 301 ARG A CA 1
ATOM 2277 C C . ARG A 1 301 ? 16.969 24.375 19.328 1 88.56 301 ARG A C 1
ATOM 2279 O O . ARG A 1 301 ? 16.141 25.156 18.844 1 88.56 301 ARG A O 1
ATOM 2286 N N . THR A 1 302 ? 17.375 24.562 20.453 1 88.88 302 THR A N 1
ATOM 2287 C CA . THR A 1 302 ? 16.766 25.516 21.375 1 88.88 302 THR A CA 1
ATOM 2288 C C . THR A 1 302 ? 17.141 26.953 20.984 1 88.88 302 THR A C 1
ATOM 2290 O O . THR A 1 302 ? 16.391 27.891 21.281 1 88.88 302 THR A O 1
ATOM 2293 N N . ASN A 1 303 ? 18.203 27.141 20.312 1 91.25 303 ASN A N 1
ATOM 2294 C CA . ASN A 1 303 ? 18.656 28.469 19.922 1 91.25 303 ASN A CA 1
ATOM 2295 C C . ASN A 1 303 ? 17.703 29.125 18.922 1 91.25 303 ASN A C 1
ATOM 2297 O O . ASN A 1 303 ? 17.719 30.344 18.75 1 91.25 303 ASN A O 1
ATOM 2301 N N . VAL A 1 304 ? 16.922 28.375 18.344 1 92.38 304 VAL A N 1
ATOM 2302 C CA . VAL A 1 304 ? 16.031 28.875 17.297 1 92.38 304 VAL A CA 1
ATOM 2303 C C . VAL A 1 304 ? 15.031 29.859 17.906 1 92.38 304 VAL A C 1
ATOM 2305 O O . VAL A 1 304 ? 14.648 30.828 17.25 1 92.38 304 VAL A O 1
ATOM 2308 N N . ILE A 1 305 ? 14.688 29.656 19.125 1 92.62 305 ILE A N 1
ATOM 2309 C CA . ILE A 1 305 ? 13.719 30.531 19.781 1 92.62 305 ILE A CA 1
ATOM 2310 C C . ILE A 1 305 ? 14.312 31.922 19.969 1 92.62 305 ILE A C 1
ATOM 2312 O O . ILE A 1 305 ? 13.625 32.938 19.766 1 92.62 305 ILE A O 1
ATOM 2316 N N . ARG A 1 306 ? 15.562 31.906 20.266 1 91.94 306 ARG A N 1
ATOM 2317 C CA . ARG A 1 306 ? 16.25 33.188 20.453 1 91.94 306 ARG A CA 1
ATOM 2318 C C . ARG A 1 306 ? 16.594 33.812 19.109 1 91.94 306 ARG A C 1
ATOM 2320 O O . ARG A 1 306 ? 16.5 35.031 18.938 1 91.94 306 ARG A O 1
ATOM 2327 N N . ASN A 1 307 ? 16.953 33.031 18.141 1 92.62 307 ASN A N 1
ATOM 2328 C CA . ASN A 1 307 ? 17.5 33.531 16.891 1 92.62 307 ASN A CA 1
ATOM 2329 C C . ASN A 1 307 ? 16.406 33.969 15.93 1 92.62 307 ASN A C 1
ATOM 2331 O O . ASN A 1 307 ? 16.641 34.781 15.047 1 92.62 307 ASN A O 1
ATOM 2335 N N . ALA A 1 308 ? 15.242 33.406 16.062 1 93.56 308 ALA A N 1
ATOM 2336 C CA . ALA A 1 308 ? 14.133 33.812 15.188 1 93.56 308 ALA A CA 1
ATOM 2337 C C . ALA A 1 308 ? 13.633 35.188 15.516 1 93.56 308 ALA A C 1
ATOM 2339 O O . ALA A 1 308 ? 13.547 35.562 16.688 1 93.56 308 ALA A O 1
ATOM 2340 N N . PRO A 1 309 ? 13.391 35.969 14.539 1 93.31 309 PRO A N 1
ATOM 2341 C CA . PRO A 1 309 ? 12.852 37.312 14.812 1 93.31 309 PRO A CA 1
ATOM 2342 C C . PRO A 1 309 ? 11.461 37.25 15.445 1 93.31 309 PRO A C 1
ATOM 2344 O O . PRO A 1 309 ? 10.703 36.312 15.211 1 93.31 309 PRO A O 1
ATOM 2347 N N . TRP A 1 310 ? 11.164 38.281 16.203 1 93.38 310 TRP A N 1
ATOM 2348 C CA . TRP A 1 310 ? 9.852 38.375 16.828 1 93.38 310 TRP A CA 1
ATOM 2349 C C . TRP A 1 310 ? 8.758 38.594 15.781 1 93.38 310 TRP A C 1
ATOM 2351 O O . TRP A 1 310 ? 7.707 37.938 15.836 1 93.38 310 TRP A O 1
ATOM 2361 N N . PHE A 1 311 ? 9 39.469 14.867 1 94.75 311 PHE A N 1
ATOM 2362 C CA . PHE A 1 311 ? 8 39.781 13.852 1 94.75 311 PHE A CA 1
ATOM 2363 C C . PHE A 1 311 ? 8.609 39.719 12.453 1 94.75 311 PHE A C 1
ATOM 2365 O O . PHE A 1 311 ? 9.703 40.219 12.227 1 94.75 311 PHE A O 1
ATOM 2372 N N . ARG A 1 312 ? 7.98 38.969 11.633 1 94.31 312 ARG A N 1
ATOM 2373 C CA . ARG A 1 312 ? 8.328 38.906 10.219 1 94.31 312 ARG A CA 1
ATOM 2374 C C . ARG A 1 312 ? 7.078 38.719 9.359 1 94.31 312 ARG A C 1
ATOM 2376 O O . ARG A 1 312 ? 6.324 37.75 9.547 1 94.31 312 ARG A O 1
ATOM 2383 N N . PHE A 1 313 ? 6.859 39.656 8.453 1 96.12 313 PHE A N 1
ATOM 2384 C CA . PHE A 1 313 ? 5.723 39.562 7.543 1 96.12 313 PHE A CA 1
ATOM 2385 C C . PHE A 1 313 ? 6.07 38.75 6.305 1 96.12 313 PHE A C 1
ATOM 2387 O O . PHE A 1 313 ? 6.926 39.156 5.512 1 96.12 313 PHE A O 1
ATOM 2394 N N . PRO A 1 314 ? 5.395 37.594 6.184 1 96.56 314 PRO A N 1
ATOM 2395 C CA . PRO A 1 314 ? 5.637 36.844 4.949 1 96.56 314 PRO A CA 1
ATOM 2396 C C . PRO A 1 314 ? 5.133 37.562 3.707 1 96.56 314 PRO A C 1
ATOM 2398 O O . PRO A 1 314 ? 4.059 38.188 3.738 1 96.56 314 PRO A O 1
ATOM 2401 N N . TYR A 1 315 ? 5.91 37.625 2.664 1 95.94 315 TYR A N 1
ATOM 2402 C CA . TYR A 1 315 ? 5.543 38.312 1.441 1 95.94 315 TYR A CA 1
ATOM 2403 C C . TYR A 1 315 ? 5.883 37.5 0.209 1 95.94 315 TYR A C 1
ATOM 2405 O O . TYR A 1 315 ? 6.707 36.594 0.277 1 95.94 315 TYR A O 1
ATOM 2413 N N . PRO A 1 316 ? 5.211 37.781 -0.9 1 96.44 316 PRO A N 1
ATOM 2414 C CA . PRO A 1 316 ? 5.48 37.062 -2.135 1 96.44 316 PRO A CA 1
ATOM 2415 C C . PRO A 1 316 ? 6.934 37.156 -2.586 1 96.44 316 PRO A C 1
ATOM 2417 O O . PRO A 1 316 ? 7.484 38.281 -2.627 1 96.44 316 PRO A O 1
ATOM 2420 N N . GLY A 1 317 ? 7.586 36.094 -2.83 1 94.88 317 GLY A N 1
ATOM 2421 C CA . GLY A 1 317 ? 8.953 36.094 -3.316 1 94.88 317 GLY A CA 1
ATOM 2422 C C . GLY A 1 317 ? 9.984 36.25 -2.211 1 94.88 317 GLY A C 1
ATOM 2423 O O . GLY A 1 317 ? 11.109 36.688 -2.463 1 94.88 317 GLY A O 1
ATOM 2424 N N . GLN A 1 318 ? 9.578 35.906 -1.05 1 94.88 318 GLN A N 1
ATOM 2425 C CA . GLN A 1 318 ? 10.477 36.156 0.079 1 94.88 318 GLN A CA 1
ATOM 2426 C C . GLN A 1 318 ? 11.719 35.281 -0.007 1 94.88 318 GLN A C 1
ATOM 2428 O O . GLN A 1 318 ? 12.758 35.594 0.559 1 94.88 318 GLN A O 1
ATOM 2433 N N . TRP A 1 319 ? 11.648 34.188 -0.733 1 95.81 319 TRP A N 1
ATOM 2434 C CA . TRP A 1 319 ? 12.812 33.312 -0.909 1 95.81 319 TRP A CA 1
ATOM 2435 C C . TRP A 1 319 ? 13.477 33.562 -2.26 1 95.81 319 TRP A C 1
ATOM 2437 O O . TRP A 1 319 ? 14.391 32.844 -2.652 1 95.81 319 TRP A O 1
ATOM 2447 N N . GLY A 1 320 ? 13.023 34.469 -2.986 1 94 320 GLY A N 1
ATOM 2448 C CA . GLY A 1 320 ? 13.438 34.75 -4.355 1 94 320 GLY A CA 1
ATOM 2449 C C . GLY A 1 320 ? 12.328 34.531 -5.367 1 94 320 GLY A C 1
ATOM 2450 O O . GLY A 1 320 ? 11.25 34.062 -5.02 1 94 320 GLY A O 1
ATOM 2451 N N . LEU A 1 321 ? 12.633 34.812 -6.547 1 94.38 321 LEU A N 1
ATOM 2452 C CA . LEU A 1 321 ? 11.648 34.656 -7.613 1 94.38 321 LEU A CA 1
ATOM 2453 C C . LEU A 1 321 ? 11.367 33.156 -7.883 1 94.38 321 LEU A C 1
ATOM 2455 O O . LEU A 1 321 ? 12.289 32.375 -8.117 1 94.38 321 LEU A O 1
ATOM 2459 N N . PRO A 1 322 ? 10.117 32.844 -7.812 1 96.38 322 PRO A N 1
ATOM 2460 C CA . PRO A 1 322 ? 9.773 31.438 -8.109 1 96.38 322 PRO A CA 1
ATOM 2461 C C . PRO A 1 322 ? 10.266 30.984 -9.484 1 96.38 322 PRO A C 1
ATOM 2463 O O . PRO A 1 322 ? 10.227 31.766 -10.445 1 96.38 322 PRO A O 1
ATOM 2466 N N . ARG A 1 323 ? 10.781 29.781 -9.547 1 96.5 323 ARG A N 1
ATOM 2467 C CA . ARG A 1 323 ? 11.258 29.188 -10.797 1 96.5 323 ARG A CA 1
ATOM 2468 C C . ARG A 1 323 ? 10.297 28.109 -11.289 1 96.5 323 ARG A C 1
ATOM 2470 O O . ARG A 1 323 ? 9.984 27.156 -10.562 1 96.5 323 ARG A O 1
ATOM 2477 N N . VAL A 1 324 ? 9.922 28.25 -12.57 1 96.69 324 VAL A N 1
ATOM 2478 C CA . VAL A 1 324 ? 8.922 27.344 -13.125 1 96.69 324 VAL A CA 1
ATOM 2479 C C . VAL A 1 324 ? 9.594 26.312 -14.023 1 96.69 324 VAL A C 1
ATOM 2481 O O . VAL A 1 324 ? 10.406 26.672 -14.891 1 96.69 324 VAL A O 1
ATOM 2484 N N . THR A 1 325 ? 9.367 25.078 -13.758 1 95.81 325 THR A N 1
ATOM 2485 C CA . THR A 1 325 ? 9.773 23.984 -14.617 1 95.81 325 THR A CA 1
ATOM 2486 C C . THR A 1 325 ? 8.555 23.172 -15.07 1 95.81 325 THR A C 1
ATOM 2488 O O . THR A 1 325 ? 7.609 22.984 -14.305 1 95.81 325 THR A O 1
ATOM 2491 N N . ILE A 1 326 ? 8.562 22.703 -16.281 1 95.75 326 ILE A N 1
ATOM 2492 C CA . ILE A 1 326 ? 7.438 21.938 -16.812 1 95.75 326 ILE A CA 1
ATOM 2493 C C . ILE A 1 326 ? 7.262 20.656 -16.016 1 95.75 326 ILE A C 1
ATOM 2495 O O . ILE A 1 326 ? 6.133 20.25 -15.727 1 95.75 326 ILE A O 1
ATOM 2499 N N . ALA A 1 327 ? 8.391 20.047 -15.68 1 93.88 327 ALA A N 1
ATOM 2500 C CA . ALA A 1 327 ? 8.359 18.812 -14.898 1 93.88 327 ALA A CA 1
ATOM 2501 C C . ALA A 1 327 ? 7.676 19.047 -13.547 1 93.88 327 ALA A C 1
ATOM 2503 O O . ALA A 1 327 ? 6.859 18.219 -13.117 1 93.88 327 ALA A O 1
ATOM 2504 N N . GLY A 1 328 ? 8.031 20.141 -12.953 1 95.5 328 GLY A N 1
ATOM 2505 C CA . GLY A 1 328 ? 7.434 20.453 -11.672 1 95.5 328 GLY A CA 1
ATOM 2506 C C . GLY A 1 328 ? 5.945 20.734 -11.758 1 95.5 328 GLY A C 1
ATOM 2507 O O . GLY A 1 328 ? 5.172 20.297 -10.906 1 95.5 328 GLY A O 1
ATOM 2508 N N . VAL A 1 329 ? 5.531 21.406 -12.766 1 96.75 329 VAL A N 1
ATOM 2509 C CA . VAL A 1 329 ? 4.129 21.781 -12.938 1 96.75 329 VAL A CA 1
ATOM 2510 C C . VAL A 1 329 ? 3.281 20.531 -13.156 1 96.75 329 VAL A C 1
ATOM 2512 O O . VAL A 1 329 ? 2.215 20.375 -12.555 1 96.75 329 VAL A O 1
ATOM 2515 N N . ILE A 1 330 ? 3.75 19.625 -13.914 1 92.5 330 ILE A N 1
ATOM 2516 C CA . ILE A 1 330 ? 3.016 18.391 -14.195 1 92.5 330 ILE A CA 1
ATOM 2517 C C . ILE A 1 330 ? 2.881 17.562 -12.914 1 92.5 330 ILE A C 1
ATOM 2519 O O . ILE A 1 330 ? 1.804 17.047 -12.609 1 92.5 330 ILE A O 1
ATOM 2523 N N . GLY A 1 331 ? 4 17.469 -12.25 1 91.81 331 GLY A N 1
ATOM 2524 C CA . GLY A 1 331 ? 3.941 16.781 -10.969 1 91.81 331 GLY A CA 1
ATOM 2525 C C . GLY A 1 331 ? 2.957 17.391 -10 1 91.81 331 GLY A C 1
ATOM 2526 O O . GLY A 1 331 ? 2.145 16.688 -9.398 1 91.81 331 GLY A O 1
ATOM 2527 N N . MET A 1 332 ? 2.934 18.703 -9.945 1 95.88 332 MET A N 1
ATOM 2528 C CA . MET A 1 332 ? 2.109 19.406 -8.961 1 95.88 332 MET A CA 1
ATOM 2529 C C . MET A 1 332 ? 0.642 19.391 -9.375 1 95.88 332 MET A C 1
ATOM 2531 O O . MET A 1 332 ? -0.246 19.5 -8.523 1 95.88 332 MET A O 1
ATOM 2535 N N . MET A 1 333 ? 0.363 19.188 -10.641 1 92.94 333 MET A N 1
ATOM 2536 C CA . MET A 1 333 ? -1.02 19.094 -11.102 1 92.94 333 MET A CA 1
ATOM 2537 C C . MET A 1 333 ? -1.716 17.891 -10.5 1 92.94 333 MET A C 1
ATOM 2539 O O . MET A 1 333 ? -2.906 17.938 -10.188 1 92.94 333 MET A O 1
ATOM 2543 N N . ALA A 1 334 ? -0.979 16.844 -10.359 1 88.69 334 ALA A N 1
ATOM 2544 C CA . ALA A 1 334 ? -1.545 15.664 -9.703 1 88.69 334 ALA A CA 1
ATOM 2545 C C . ALA A 1 334 ? -1.925 15.961 -8.258 1 88.69 334 ALA A C 1
ATOM 2547 O O . ALA A 1 334 ? -2.949 15.484 -7.77 1 88.69 334 ALA A O 1
ATOM 2548 N N . GLY A 1 335 ? -1.062 16.75 -7.617 1 91.12 335 GLY A N 1
ATOM 2549 C CA . GLY A 1 335 ? -1.362 17.156 -6.254 1 91.12 335 GLY A CA 1
ATOM 2550 C C . GLY A 1 335 ? -2.59 18.031 -6.152 1 91.12 335 GLY A C 1
ATOM 2551 O O . GLY A 1 335 ? -3.391 17.891 -5.223 1 91.12 335 GLY A O 1
ATOM 2552 N N . VAL A 1 336 ? -2.732 18.844 -7.117 1 92.19 336 VAL A N 1
ATOM 2553 C CA . VAL A 1 336 ? -3.855 19.781 -7.141 1 92.19 336 VAL A CA 1
ATOM 2554 C C . VAL A 1 336 ? -5.16 19.016 -7.328 1 92.19 336 VAL A C 1
ATOM 2556 O O . VAL A 1 336 ? -6.152 19.281 -6.645 1 92.19 336 VAL A O 1
ATOM 2559 N N . VAL A 1 337 ? -5.141 18.031 -8.164 1 88.62 337 VAL A N 1
ATOM 2560 C CA . VAL A 1 337 ? -6.352 17.266 -8.453 1 88.62 337 VAL A CA 1
ATOM 2561 C C . VAL A 1 337 ? -6.738 16.438 -7.234 1 88.62 337 VAL A C 1
ATOM 2563 O O . VAL A 1 337 ? -7.91 16.406 -6.848 1 88.62 337 VAL A O 1
ATOM 2566 N N . ALA A 1 338 ? -5.754 15.859 -6.703 1 87.88 338 ALA A N 1
ATOM 2567 C CA . ALA A 1 338 ? -6.023 15.094 -5.492 1 87.88 338 ALA A CA 1
ATOM 2568 C C . ALA A 1 338 ? -6.562 15.992 -4.383 1 87.88 338 ALA A C 1
ATOM 2570 O O . ALA A 1 338 ? -7.465 15.594 -3.637 1 87.88 338 ALA A O 1
ATOM 2571 N N . GLY A 1 339 ? -6.02 17.156 -4.281 1 90 339 GLY A N 1
ATOM 2572 C CA . GLY A 1 339 ? -6.426 18.109 -3.256 1 90 339 GLY A CA 1
ATOM 2573 C C . GLY A 1 339 ? -7.859 18.578 -3.412 1 90 339 GLY A C 1
ATOM 2574 O O . GLY A 1 339 ? -8.625 18.594 -2.443 1 90 339 GLY A O 1
ATOM 2575 N N . PHE A 1 340 ? -8.266 18.938 -4.574 1 89.94 340 PHE A N 1
ATOM 2576 C CA . PHE A 1 340 ? -9.609 19.516 -4.672 1 89.94 340 PHE A CA 1
ATOM 2577 C C . PHE A 1 340 ? -10.672 18.422 -4.617 1 89.94 340 PHE A C 1
ATOM 2579 O O . PHE A 1 340 ? -11.797 18.672 -4.18 1 89.94 340 PHE A O 1
ATOM 2586 N N . VAL A 1 341 ? -10.312 17.156 -5.043 1 86.06 341 VAL A N 1
ATOM 2587 C CA . VAL A 1 341 ? -11.258 16.062 -4.871 1 86.06 341 VAL A CA 1
ATOM 2588 C C . VAL A 1 341 ? -11.516 15.828 -3.383 1 86.06 341 VAL A C 1
ATOM 2590 O O . VAL A 1 341 ? -12.656 15.625 -2.967 1 86.06 341 VAL A O 1
ATOM 2593 N N . GLU A 1 342 ? -10.453 15.852 -2.664 1 87 342 GLU A N 1
ATOM 2594 C CA . GLU A 1 342 ? -10.578 15.742 -1.213 1 87 342 GLU A CA 1
ATOM 2595 C C . GLU A 1 342 ? -11.414 16.891 -0.646 1 87 342 GLU A C 1
ATOM 2597 O O . GLU A 1 342 ? -12.258 16.672 0.227 1 87 342 GLU A O 1
ATOM 2602 N N . SER A 1 343 ? -11.219 18.062 -1.195 1 94.19 343 SER A N 1
ATOM 2603 C CA . SER A 1 343 ? -11.953 19.25 -0.729 1 94.19 343 SER A CA 1
ATOM 2604 C C . SER A 1 343 ? -13.445 19.109 -1.015 1 94.19 343 SER A C 1
ATOM 2606 O O . SER A 1 343 ? -14.273 19.5 -0.19 1 94.19 343 SER A O 1
ATOM 2608 N N . ILE A 1 344 ? -13.805 18.594 -2.109 1 91.25 344 ILE A N 1
ATOM 2609 C CA . ILE A 1 344 ? -15.211 18.438 -2.457 1 91.25 344 ILE A CA 1
ATOM 2610 C C . ILE A 1 344 ? -15.883 17.5 -1.457 1 91.25 344 ILE A C 1
ATOM 2612 O O . ILE A 1 344 ? -16.984 17.766 -0.985 1 91.25 344 ILE A O 1
ATOM 2616 N N . GLY A 1 345 ? -15.211 16.438 -1.184 1 87.31 345 GLY A N 1
ATOM 2617 C CA . GLY A 1 345 ? -15.719 15.562 -0.136 1 87.31 345 GLY A CA 1
ATOM 2618 C C . GLY A 1 345 ? -15.891 16.266 1.195 1 87.31 345 GLY A C 1
ATOM 2619 O O . GLY A 1 345 ? -16.891 16.062 1.887 1 87.31 345 GLY A O 1
ATOM 2620 N N . ASP A 1 346 ? -14.953 17.047 1.486 1 93.31 346 ASP A N 1
ATOM 2621 C CA . ASP A 1 346 ? -14.977 17.797 2.736 1 93.31 346 ASP A CA 1
ATOM 2622 C C . ASP A 1 346 ? -16.141 18.797 2.756 1 93.31 346 ASP A C 1
ATOM 2624 O O . ASP A 1 346 ? -16.719 19.062 3.812 1 93.31 346 ASP A O 1
ATOM 2628 N N . TYR A 1 347 ? -16.438 19.359 1.594 1 95.44 347 TYR A N 1
ATOM 2629 C CA . TYR A 1 347 ? -17.547 20.297 1.512 1 95.44 347 TYR A CA 1
ATOM 2630 C C . TYR A 1 347 ? -18.859 19.625 1.882 1 95.44 347 TYR A C 1
ATOM 2632 O O . TYR A 1 347 ? -19.641 20.156 2.686 1 95.44 347 TYR A O 1
ATOM 2640 N N . TYR A 1 348 ? -19.062 18.5 1.396 1 90.06 348 TYR A N 1
ATOM 2641 C CA . TYR A 1 348 ? -20.297 17.766 1.683 1 90.06 348 TYR A CA 1
ATOM 2642 C C . TYR A 1 348 ? -20.328 17.297 3.133 1 90.06 348 TYR A C 1
ATOM 2644 O O . TYR A 1 348 ? -21.359 17.375 3.797 1 90.06 348 TYR A O 1
ATOM 2652 N N . ALA A 1 349 ? -19.25 16.859 3.57 1 89.19 349 ALA A N 1
ATOM 2653 C CA . ALA A 1 349 ? -19.156 16.391 4.953 1 89.19 349 ALA A CA 1
ATOM 2654 C C . ALA A 1 349 ? -19.391 17.547 5.93 1 89.19 349 ALA A C 1
ATOM 2656 O O . ALA A 1 349 ? -20.094 17.375 6.938 1 89.19 349 ALA A O 1
ATOM 2657 N N . CYS A 1 350 ? -18.797 18.609 5.633 1 95.56 350 CYS A N 1
ATOM 2658 C CA . CYS A 1 350 ? -18.953 19.781 6.484 1 95.56 350 CYS A CA 1
ATOM 2659 C C . CYS A 1 350 ? -20.406 20.25 6.504 1 95.56 350 CYS A C 1
ATOM 2661 O O . CYS A 1 350 ? -20.938 20.609 7.559 1 95.56 350 CYS A O 1
ATOM 2663 N N . ALA A 1 351 ? -21 20.25 5.348 1 94.88 351 ALA A N 1
ATOM 2664 C CA . ALA A 1 351 ? -22.406 20.625 5.281 1 94.88 351 ALA A CA 1
ATOM 2665 C C . ALA A 1 351 ? -23.266 19.688 6.121 1 94.88 351 ALA A C 1
ATOM 2667 O O . ALA A 1 351 ? -24.109 20.125 6.902 1 94.88 351 ALA A O 1
ATOM 2668 N N . ARG A 1 352 ? -22.984 18.5 5.996 1 89.5 352 ARG A N 1
ATOM 2669 C CA . ARG A 1 352 ? -23.734 17.5 6.738 1 89.5 352 ARG A CA 1
ATOM 2670 C C . ARG A 1 352 ? -23.531 17.656 8.242 1 89.5 352 ARG A C 1
ATOM 2672 O O . ARG A 1 352 ? -24.5 17.672 9.008 1 89.5 352 ARG A O 1
ATOM 2679 N N . LEU A 1 353 ? -22.375 17.859 8.68 1 90.75 353 LEU A N 1
ATOM 2680 C CA . LEU A 1 353 ? -22.047 17.906 10.094 1 90.75 353 LEU A CA 1
ATOM 2681 C C . LEU A 1 353 ? -22.469 19.234 10.719 1 90.75 353 LEU A C 1
ATOM 2683 O O . LEU A 1 353 ? -22.703 19.312 11.922 1 90.75 353 LEU A O 1
ATOM 2687 N N . SER A 1 354 ? -22.562 20.203 9.867 1 94.06 354 SER A N 1
ATOM 2688 C CA . SER A 1 354 ? -22.953 21.531 10.359 1 94.06 354 SER A CA 1
ATOM 2689 C C . SER A 1 354 ? -24.469 21.719 10.25 1 94.06 354 SER A C 1
ATOM 2691 O O . SER A 1 354 ? -24.984 22.797 10.555 1 94.06 354 SER A O 1
ATOM 2693 N N . GLY A 1 355 ? -25.141 20.688 9.742 1 89.62 355 GLY A N 1
ATOM 2694 C CA . GLY A 1 355 ? -26.578 20.781 9.586 1 89.62 355 GLY A CA 1
ATOM 2695 C C . GLY A 1 355 ? -27 21.688 8.453 1 89.62 355 GLY A C 1
ATOM 2696 O O . GLY A 1 355 ? -28.109 22.25 8.469 1 89.62 355 GLY A O 1
ATOM 2697 N N . ALA A 1 356 ? -26.141 21.891 7.613 1 93.31 356 ALA A N 1
ATOM 2698 C CA . ALA A 1 356 ? -26.438 22.719 6.445 1 93.31 356 ALA A CA 1
ATOM 2699 C C . ALA A 1 356 ? -26.859 21.859 5.258 1 93.31 356 ALA A C 1
ATOM 2701 O O . ALA A 1 356 ? -26.562 20.656 5.207 1 93.31 356 ALA A O 1
ATOM 2702 N N . PRO A 1 357 ? -27.594 22.469 4.352 1 91.5 357 PRO A N 1
ATOM 2703 C CA . PRO A 1 357 ? -27.938 21.719 3.137 1 91.5 357 PRO A CA 1
ATOM 2704 C C . PRO A 1 357 ? -26.703 21.438 2.266 1 91.5 357 PRO A C 1
ATOM 2706 O O . PRO A 1 357 ? -25.688 22.109 2.396 1 91.5 357 PRO A O 1
ATOM 2709 N N . ASN A 1 358 ? -26.812 20.531 1.377 1 91.69 358 ASN A N 1
ATOM 2710 C CA . ASN A 1 358 ? -25.75 20.234 0.418 1 91.69 358 ASN A CA 1
ATOM 2711 C C . ASN A 1 358 ? -25.406 21.453 -0.422 1 91.69 358 ASN A C 1
ATOM 2713 O O . ASN A 1 358 ? -26.297 22.156 -0.906 1 91.69 358 ASN A O 1
ATOM 2717 N N . PRO A 1 359 ? -24.156 21.609 -0.506 1 94 359 PRO A N 1
ATOM 2718 C CA . PRO A 1 359 ? -23.766 22.781 -1.29 1 94 359 PRO A CA 1
ATOM 2719 C C . PRO A 1 359 ? -24.141 22.656 -2.766 1 94 359 PRO A C 1
ATOM 2721 O O . PRO A 1 359 ? -23.922 21.609 -3.373 1 94 359 PRO A O 1
ATOM 2724 N N . PRO A 1 360 ? -24.719 23.672 -3.273 1 92.5 360 PRO A N 1
ATOM 2725 C CA . PRO A 1 360 ? -25 23.672 -4.711 1 92.5 360 PRO A CA 1
ATOM 2726 C C . PRO A 1 360 ? -23.734 23.719 -5.566 1 92.5 360 PRO A C 1
ATOM 2728 O O . PRO A 1 360 ? -22.656 24.031 -5.055 1 92.5 360 PRO A O 1
ATOM 2731 N N . THR A 1 361 ? -23.844 23.5 -6.84 1 91.06 361 THR A N 1
ATOM 2732 C CA . THR A 1 361 ? -22.719 23.406 -7.758 1 91.06 361 THR A CA 1
ATOM 2733 C C . THR A 1 361 ? -21.953 24.719 -7.828 1 91.06 361 THR A C 1
ATOM 2735 O O . THR A 1 361 ? -20.719 24.734 -7.914 1 91.06 361 THR A O 1
ATOM 2738 N N . HIS A 1 362 ? -22.672 25.766 -7.824 1 93.75 362 HIS A N 1
ATOM 2739 C CA . HIS A 1 362 ? -22 27.047 -7.93 1 93.75 362 HIS A CA 1
ATOM 2740 C C . HIS A 1 362 ? -21.156 27.344 -6.691 1 93.75 362 HIS A C 1
ATOM 2742 O O . HIS A 1 362 ? -20.109 27.984 -6.785 1 93.75 362 HIS A O 1
ATOM 2748 N N . ALA A 1 363 ? -21.641 26.906 -5.535 1 95.44 363 ALA A N 1
ATOM 2749 C CA . ALA A 1 363 ? -20.859 27.078 -4.309 1 95.44 363 ALA A CA 1
ATOM 2750 C C . ALA A 1 363 ? -19.609 26.219 -4.332 1 95.44 363 ALA A C 1
ATOM 2752 O O . ALA A 1 363 ? -18.547 26.641 -3.852 1 95.44 363 ALA A O 1
ATOM 2753 N N . ILE A 1 364 ? -19.734 25.047 -4.863 1 95 364 ILE A N 1
ATOM 2754 C CA . ILE A 1 364 ? -18.594 24.156 -4.996 1 95 364 ILE A CA 1
ATOM 2755 C C . ILE A 1 364 ? -17.547 24.781 -5.926 1 95 364 ILE A C 1
ATOM 2757 O O . ILE A 1 364 ? -16.359 24.781 -5.621 1 95 364 ILE A O 1
ATOM 2761 N N . ASN A 1 365 ? -18.016 25.359 -7.023 1 95.69 365 ASN A N 1
ATOM 2762 C CA . ASN A 1 365 ? -17.109 26.016 -7.961 1 95.69 365 ASN A CA 1
ATOM 2763 C C . ASN A 1 365 ? -16.391 27.203 -7.309 1 95.69 365 ASN A C 1
ATOM 2765 O O . ASN A 1 365 ? -15.195 27.406 -7.523 1 95.69 365 ASN A O 1
ATOM 2769 N N . ARG A 1 366 ? -17.094 27.922 -6.531 1 96.81 366 ARG A N 1
ATOM 2770 C CA . ARG A 1 366 ? -16.5 29.047 -5.82 1 96.81 366 ARG A CA 1
ATOM 2771 C C . ARG A 1 366 ? -15.477 28.562 -4.793 1 96.81 366 ARG A C 1
ATOM 2773 O O . ARG A 1 366 ? -14.438 29.203 -4.594 1 96.81 366 ARG A O 1
ATOM 2780 N N . GLY A 1 367 ? -15.852 27.484 -4.086 1 97.5 367 GLY A N 1
ATOM 2781 C CA . GLY A 1 367 ? -14.914 26.906 -3.141 1 97.5 367 GLY A CA 1
ATOM 2782 C C . GLY A 1 367 ? -13.609 26.484 -3.785 1 97.5 367 GLY A C 1
ATOM 2783 O O . GLY A 1 367 ? -12.531 26.781 -3.27 1 97.5 367 GLY A O 1
ATOM 2784 N N . ILE A 1 368 ? -13.727 25.828 -4.91 1 96.75 368 ILE A N 1
ATOM 2785 C CA . ILE A 1 368 ? -12.555 25.344 -5.629 1 96.75 368 ILE A CA 1
ATOM 2786 C C . ILE A 1 368 ? -11.75 26.531 -6.164 1 96.75 368 ILE A C 1
ATOM 2788 O O . ILE A 1 368 ? -10.523 26.531 -6.133 1 96.75 368 ILE A O 1
ATOM 2792 N N . LEU A 1 369 ? -12.43 27.516 -6.633 1 97.38 369 LEU A N 1
ATOM 2793 C CA . LEU A 1 369 ? -11.789 28.734 -7.102 1 97.38 369 LEU A CA 1
ATOM 2794 C C . LEU A 1 369 ? -10.984 29.391 -5.98 1 97.38 369 LEU A C 1
ATOM 2796 O O . LEU A 1 369 ? -9.828 29.766 -6.184 1 97.38 369 LEU A O 1
ATOM 2800 N N . THR A 1 370 ? -11.609 29.516 -4.848 1 97.81 370 THR A N 1
ATOM 2801 C CA . THR A 1 370 ? -10.953 30.141 -3.703 1 97.81 370 THR A CA 1
ATOM 2802 C C . THR A 1 370 ? -9.766 29.312 -3.229 1 97.81 370 THR A C 1
ATOM 2804 O O . THR A 1 370 ? -8.727 29.859 -2.854 1 97.81 370 THR A O 1
ATOM 2807 N N . GLU A 1 371 ? -9.938 28 -3.211 1 97.19 371 GLU A N 1
ATOM 2808 C CA . GLU A 1 371 ? -8.828 27.125 -2.855 1 97.19 371 GLU A CA 1
ATOM 2809 C C . GLU A 1 371 ? -7.684 27.25 -3.857 1 97.19 371 GLU A C 1
ATOM 2811 O O . GLU A 1 371 ? -6.512 27.219 -3.475 1 97.19 371 GLU A O 1
ATOM 2816 N N . GLY A 1 372 ? -8.055 27.312 -5.137 1 97.44 372 GLY A N 1
ATOM 2817 C CA . GLY A 1 372 ? -7.043 27.547 -6.152 1 97.44 372 GLY A CA 1
ATOM 2818 C C . GLY A 1 372 ? -6.238 28.812 -5.918 1 97.44 372 GLY A C 1
ATOM 2819 O O . GLY A 1 372 ? -5.012 28.812 -6.047 1 97.44 372 GLY A O 1
ATOM 2820 N N . PHE A 1 373 ? -6.895 29.875 -5.559 1 97.62 373 PHE A N 1
ATOM 2821 C CA . PHE A 1 373 ? -6.215 31.125 -5.23 1 97.62 373 PHE A CA 1
ATOM 2822 C C . PHE A 1 373 ? -5.324 30.953 -4.004 1 97.62 373 PHE A C 1
ATOM 2824 O O . PHE A 1 373 ? -4.242 31.531 -3.926 1 97.62 373 PHE A O 1
ATOM 2831 N N . GLY A 1 374 ? -5.883 30.234 -3.059 1 97.38 374 GLY A N 1
ATOM 2832 C CA . GLY A 1 374 ? -5.074 29.922 -1.893 1 97.38 374 GLY A CA 1
ATOM 2833 C C . GLY A 1 374 ? -3.793 29.188 -2.234 1 97.38 374 GLY A C 1
ATOM 2834 O O . GLY A 1 374 ? -2.734 29.469 -1.676 1 97.38 374 GLY A O 1
ATOM 2835 N N . CYS A 1 375 ? -3.883 28.203 -3.111 1 97.81 375 CYS A N 1
ATOM 2836 C CA . CYS A 1 375 ? -2.707 27.469 -3.559 1 97.81 375 CYS A CA 1
ATOM 2837 C C . CYS A 1 375 ? -1.727 28.391 -4.273 1 97.81 375 CYS A C 1
ATOM 2839 O O . CYS A 1 375 ? -0.512 28.266 -4.109 1 97.81 375 CYS A O 1
ATOM 2841 N N . LEU A 1 376 ? -2.266 29.266 -5.094 1 97.88 376 LEU A N 1
ATOM 2842 C CA . LEU A 1 376 ? -1.423 30.25 -5.773 1 97.88 376 LEU A CA 1
ATOM 2843 C C . LEU A 1 376 ? -0.681 31.125 -4.762 1 97.88 376 LEU A C 1
ATOM 2845 O O . LEU A 1 376 ? 0.521 31.359 -4.906 1 97.88 376 LEU A O 1
ATOM 2849 N N . LEU A 1 377 ? -1.382 31.578 -3.785 1 97.81 377 LEU A N 1
ATOM 2850 C CA . LEU A 1 377 ? -0.784 32.406 -2.736 1 97.81 377 LEU A CA 1
ATOM 2851 C C . LEU A 1 377 ? 0.309 31.641 -2.002 1 97.81 377 LEU A C 1
ATOM 2853 O O . LEU A 1 377 ? 1.373 32.188 -1.712 1 97.81 377 LEU A O 1
ATOM 2857 N N . ALA A 1 378 ? 0.011 30.359 -1.657 1 97.56 378 ALA A N 1
ATOM 2858 C CA . ALA A 1 378 ? 0.999 29.5 -1.002 1 97.56 378 ALA A CA 1
ATOM 2859 C C . ALA A 1 378 ? 2.25 29.359 -1.862 1 97.56 378 ALA A C 1
ATOM 2861 O O . ALA A 1 378 ? 3.371 29.359 -1.347 1 97.56 378 ALA A O 1
ATOM 2862 N N . GLY A 1 379 ? 2.047 29.203 -3.146 1 97.38 379 GLY A N 1
ATOM 2863 C CA . GLY A 1 379 ? 3.162 29.094 -4.07 1 97.38 379 GLY A CA 1
ATOM 2864 C C . GLY A 1 379 ? 3.996 30.359 -4.16 1 97.38 379 GLY A C 1
ATOM 2865 O O . GLY A 1 379 ? 5.227 30.297 -4.09 1 97.38 379 GLY A O 1
ATOM 2866 N N . VAL A 1 380 ? 3.426 31.5 -4.23 1 97.44 380 VAL A N 1
ATOM 2867 C CA . VAL A 1 380 ? 4.133 32.75 -4.449 1 97.44 380 VAL A CA 1
ATOM 2868 C C . VAL A 1 380 ? 4.82 33.188 -3.158 1 97.44 380 VAL A C 1
ATOM 2870 O O . VAL A 1 380 ? 5.902 33.781 -3.191 1 97.44 380 VAL A O 1
ATOM 2873 N N . ILE A 1 381 ? 4.203 32.938 -2.021 1 97.31 381 ILE A N 1
ATOM 2874 C CA . ILE A 1 381 ? 4.801 33.312 -0.742 1 97.31 381 ILE A CA 1
ATOM 2875 C C . ILE A 1 381 ? 5.887 32.312 -0.371 1 97.31 381 ILE A C 1
ATOM 2877 O O . ILE A 1 381 ? 6.891 32.656 0.247 1 97.31 381 ILE A O 1
ATOM 2881 N N . GLY A 1 382 ? 5.688 31.062 -0.768 1 96.69 382 GLY A N 1
ATOM 2882 C CA . GLY A 1 382 ? 6.715 30.062 -0.55 1 96.69 382 GLY A CA 1
ATOM 2883 C C . GLY A 1 382 ? 6.531 29.281 0.741 1 96.69 382 GLY A C 1
ATOM 2884 O O . GLY A 1 382 ? 7.43 29.25 1.581 1 96.69 382 GLY A O 1
ATOM 2885 N N . THR A 1 383 ? 5.41 28.562 0.928 1 95.44 383 THR A N 1
ATOM 2886 C CA . THR A 1 383 ? 5.141 27.75 2.107 1 95.44 383 THR A CA 1
ATOM 2887 C C . THR A 1 383 ? 5.633 26.328 1.902 1 95.44 383 THR A C 1
ATOM 2889 O O . THR A 1 383 ? 5.551 25.5 2.812 1 95.44 383 THR A O 1
ATOM 2892 N N . SER A 1 384 ? 6.156 25.938 0.778 1 92.69 384 SER A N 1
ATOM 2893 C CA . SER A 1 384 ? 6.648 24.609 0.379 1 92.69 384 SER A CA 1
ATOM 2894 C C . SER A 1 384 ? 5.496 23.656 0.122 1 92.69 384 SER A C 1
ATOM 2896 O O . SER A 1 384 ? 5.711 22.531 -0.362 1 92.69 384 SER A O 1
ATOM 2898 N N . THR A 1 385 ? 4.332 23.984 0.44 1 94.25 385 THR A N 1
ATOM 2899 C CA . THR A 1 385 ? 3.148 23.172 0.157 1 94.25 385 THR A CA 1
ATOM 2900 C C . THR A 1 385 ? 1.988 24.062 -0.294 1 94.25 385 THR A C 1
ATOM 2902 O O . THR A 1 385 ? 2.082 25.297 -0.249 1 94.25 385 THR A O 1
ATOM 2905 N N . ALA A 1 386 ? 0.965 23.453 -0.798 1 95.56 386 ALA A N 1
ATOM 2906 C CA . ALA A 1 386 ? -0.25 24.172 -1.163 1 95.56 386 ALA A CA 1
ATOM 2907 C C . ALA A 1 386 ? -1.276 24.125 -0.034 1 95.56 386 ALA A C 1
ATOM 2909 O O . ALA A 1 386 ? -0.913 24.031 1.141 1 95.56 386 ALA A O 1
ATOM 2910 N N . THR A 1 387 ? -2.521 24.438 -0.371 1 94.94 387 THR A N 1
ATOM 2911 C CA . THR A 1 387 ? -3.557 24.5 0.654 1 94.94 387 THR A CA 1
ATOM 2912 C C . THR A 1 387 ? -4.754 23.641 0.267 1 94.94 387 THR A C 1
ATOM 2914 O O . THR A 1 387 ? -5.051 23.484 -0.918 1 94.94 387 THR A O 1
ATOM 2917 N N . THR A 1 388 ? -5.305 23.016 1.229 1 94.62 388 THR A N 1
ATOM 2918 C CA . THR A 1 388 ? -6.531 22.25 1.061 1 94.62 388 THR A CA 1
ATOM 2919 C C . THR A 1 388 ? -7.395 22.328 2.316 1 94.62 388 THR A C 1
ATOM 2921 O O . THR A 1 388 ? -7.059 23.047 3.262 1 94.62 388 THR A O 1
ATOM 2924 N N . SER A 1 389 ? -8.602 21.719 2.26 1 95.38 389 SER A N 1
ATOM 2925 C CA . SER A 1 389 ? -9.508 21.672 3.4 1 95.38 389 SER A CA 1
ATOM 2926 C C . SER A 1 389 ? -9.031 20.688 4.449 1 95.38 389 SER A C 1
ATOM 2928 O O . SER A 1 389 ? -8.422 19.672 4.117 1 95.38 389 SER A O 1
ATOM 2930 N N . PHE A 1 390 ? -9.32 20.969 5.723 1 93.69 390 PHE A N 1
ATOM 2931 C CA . PHE A 1 390 ? -8.875 20.125 6.82 1 93.69 390 PHE A CA 1
ATOM 2932 C C . PHE A 1 390 ? -10.031 19.281 7.355 1 93.69 390 PHE A C 1
ATOM 2934 O O . PHE A 1 390 ? -10.883 19.781 8.086 1 93.69 390 PHE A O 1
ATOM 2941 N N . SER A 1 391 ? -9.945 18.047 7.125 1 89.25 391 SER A N 1
ATOM 2942 C CA . SER A 1 391 ? -10.984 17.094 7.512 1 89.25 391 SER A CA 1
ATOM 2943 C C . SER A 1 391 ? -11.062 16.953 9.031 1 89.25 391 SER A C 1
ATOM 2945 O O . SER A 1 391 ? -12.141 16.719 9.578 1 89.25 391 SER A O 1
ATOM 2947 N N . GLU A 1 392 ? -9.93 17.109 9.695 1 87.5 392 GLU A N 1
ATOM 2948 C CA . GLU A 1 392 ? -9.914 16.984 11.148 1 87.5 392 GLU A CA 1
ATOM 2949 C C . GLU A 1 392 ? -10.758 18.078 11.805 1 87.5 392 GLU A C 1
ATOM 2951 O O . GLU A 1 392 ? -11.477 17.812 12.766 1 87.5 392 GLU A O 1
ATOM 2956 N N . ASN A 1 393 ? -10.656 19.25 11.281 1 93.62 393 ASN A N 1
ATOM 2957 C CA . ASN A 1 393 ? -11.453 20.344 11.805 1 93.62 393 ASN A CA 1
ATOM 2958 C C . ASN A 1 393 ? -12.938 20.172 11.508 1 93.62 393 ASN A C 1
ATOM 2960 O O . ASN A 1 393 ? -13.789 20.562 12.305 1 93.62 393 ASN A O 1
ATOM 2964 N N . ILE A 1 394 ? -13.188 19.562 10.43 1 93.94 394 ILE A N 1
ATOM 2965 C CA . ILE A 1 394 ? -14.57 19.25 10.086 1 93.94 394 ILE A CA 1
ATOM 2966 C C . ILE A 1 394 ? -15.133 18.203 11.055 1 93.94 394 ILE A C 1
ATOM 2968 O O . ILE A 1 394 ? -16.266 18.328 11.5 1 93.94 394 ILE A O 1
ATOM 2972 N N . GLY A 1 395 ? -14.359 17.281 11.344 1 88.69 395 GLY A N 1
ATOM 2973 C CA . GLY A 1 395 ? -14.766 16.281 12.336 1 88.69 395 GLY A CA 1
ATOM 2974 C C . GLY A 1 395 ? -15.055 16.891 13.695 1 88.69 395 GLY A C 1
ATOM 2975 O O . GLY A 1 395 ? -15.953 16.438 14.406 1 88.69 395 GLY A O 1
ATOM 2976 N N . ALA A 1 396 ? -14.32 17.875 14.039 1 90.69 396 ALA A N 1
ATOM 2977 C CA . ALA A 1 396 ? -14.492 18.547 15.32 1 90.69 396 ALA A CA 1
ATOM 2978 C C . ALA A 1 396 ? -15.867 19.203 15.398 1 90.69 396 ALA A C 1
ATOM 2980 O O . ALA A 1 396 ? -16.453 19.312 16.484 1 90.69 396 ALA A O 1
ATOM 2981 N N . ILE A 1 397 ? -16.391 19.609 14.273 1 92.75 397 ILE A N 1
ATOM 2982 C CA . ILE A 1 397 ? -17.719 20.203 14.227 1 92.75 397 ILE A CA 1
ATOM 2983 C C . ILE A 1 397 ? -18.766 19.172 14.664 1 92.75 397 ILE A C 1
ATOM 2985 O O . ILE A 1 397 ? -19.688 19.5 15.398 1 92.75 397 ILE A O 1
ATOM 2989 N N . GLY A 1 398 ? -18.562 17.984 14.242 1 87.75 398 GLY A N 1
ATOM 2990 C CA . GLY A 1 398 ? -19.469 16.922 14.641 1 87.75 398 GLY A CA 1
ATOM 2991 C C . GLY A 1 398 ? -19.406 16.609 16.125 1 87.75 398 GLY A C 1
ATOM 2992 O O . GLY A 1 398 ? -20.406 16.203 16.719 1 87.75 398 GLY A O 1
ATOM 2993 N N . ILE A 1 399 ? -18.312 16.859 16.672 1 84.25 399 ILE A N 1
ATOM 2994 C CA . ILE A 1 399 ? -18.094 16.562 18.094 1 84.25 399 ILE A CA 1
ATOM 2995 C C . ILE A 1 399 ? -18.609 17.703 18.953 1 84.25 399 ILE A C 1
ATOM 2997 O O . ILE A 1 399 ? -19.328 17.469 19.938 1 84.25 399 ILE A O 1
ATOM 3001 N N . THR A 1 400 ? -18.281 18.906 18.625 1 87.06 400 THR A N 1
ATOM 3002 C CA . THR A 1 400 ? -18.594 20.078 19.438 1 87.06 400 THR A CA 1
ATOM 3003 C C . THR A 1 400 ? -19.984 20.625 19.094 1 87.06 400 THR A C 1
ATOM 3005 O O . THR A 1 400 ? -20.547 21.422 19.859 1 87.06 400 THR A O 1
ATOM 3008 N N . ARG A 1 401 ? -20.438 20.234 17.875 1 90.25 401 ARG A N 1
ATOM 3009 C CA . ARG A 1 401 ? -21.719 20.719 17.359 1 90.25 401 ARG A CA 1
ATOM 3010 C C . ARG A 1 401 ? -21.703 22.219 17.141 1 90.25 401 ARG A C 1
ATOM 3012 O O . ARG A 1 401 ? -22.719 22.891 17.344 1 90.25 401 ARG A O 1
ATOM 3019 N N . VAL A 1 402 ? -20.562 22.719 16.891 1 91.75 402 VAL A N 1
ATOM 3020 C CA . VAL A 1 402 ? -20.391 24.125 16.562 1 91.75 402 VAL A CA 1
ATOM 3021 C C . VAL A 1 402 ? -20.094 24.281 15.078 1 91.75 402 VAL A C 1
ATOM 3023 O O . VAL A 1 402 ? -18.953 24.078 14.641 1 91.75 402 VAL A O 1
ATOM 3026 N N . GLY A 1 403 ? -21.078 24.734 14.328 1 94.75 403 GLY A N 1
ATOM 3027 C CA . GLY A 1 403 ? -20.922 24.859 12.883 1 94.75 403 GLY A CA 1
ATOM 3028 C C . GLY A 1 403 ? -20.906 26.297 12.414 1 94.75 403 GLY A C 1
ATOM 3029 O O . GLY A 1 403 ? -21.297 26.594 11.289 1 94.75 403 GLY A O 1
ATOM 3030 N N . SER A 1 404 ? -20.406 27.156 13.273 1 95.94 404 SER A N 1
ATOM 3031 C CA . SER A 1 404 ? -20.422 28.578 12.953 1 95.94 404 SER A CA 1
ATOM 3032 C C . SER A 1 404 ? -19.266 28.953 12.047 1 95.94 404 SER A C 1
ATOM 3034 O O . SER A 1 404 ? -18.109 28.641 12.344 1 95.94 404 SER A O 1
ATOM 3036 N N . ARG A 1 405 ? -19.562 29.703 11.039 1 96.88 405 ARG A N 1
ATOM 3037 C CA . ARG A 1 405 ? -18.531 30.203 10.125 1 96.88 405 ARG A CA 1
ATOM 3038 C C . ARG A 1 405 ? -17.656 31.25 10.805 1 96.88 405 ARG A C 1
ATOM 3040 O O . ARG A 1 405 ? -16.469 31.344 10.523 1 96.88 405 ARG A O 1
ATOM 3047 N N . ARG A 1 406 ? -18.203 32 11.664 1 97.25 406 ARG A N 1
ATOM 3048 C CA . ARG A 1 406 ? -17.484 33.062 12.375 1 97.25 406 ARG A CA 1
ATOM 3049 C C . ARG A 1 406 ? -16.375 32.469 13.242 1 97.25 406 ARG A C 1
ATOM 3051 O O . ARG A 1 406 ? -15.305 33.062 13.383 1 97.25 406 ARG A O 1
ATOM 3058 N N . VAL A 1 407 ? -16.672 31.375 13.797 1 96.62 407 VAL A N 1
ATOM 3059 C CA . VAL A 1 407 ? -15.68 30.688 14.633 1 96.62 407 VAL A CA 1
ATOM 3060 C C . VAL A 1 407 ? -14.453 30.344 13.805 1 96.62 407 VAL A C 1
ATOM 3062 O O . VAL A 1 407 ? -13.32 30.547 14.25 1 96.62 407 VAL A O 1
ATOM 3065 N N . LEU A 1 408 ? -14.648 29.859 12.602 1 97.88 408 LEU A N 1
ATOM 3066 C CA . LEU A 1 408 ? -13.531 29.5 11.742 1 97.88 408 LEU A CA 1
ATOM 3067 C C . LEU A 1 408 ? -12.836 30.734 11.195 1 97.88 408 LEU A C 1
ATOM 3069 O O . LEU A 1 408 ? -11.625 30.734 10.969 1 97.88 408 LEU A O 1
ATOM 3073 N N . GLN A 1 409 ? -13.578 31.797 10.992 1 98.19 409 GLN A N 1
ATOM 3074 C CA . GLN A 1 409 ? -12.953 33.062 10.594 1 98.19 409 GLN A CA 1
ATOM 3075 C C . GLN A 1 409 ? -12.008 33.562 11.68 1 98.19 409 GLN A C 1
ATOM 3077 O O . GLN A 1 409 ? -10.922 34.062 11.383 1 98.19 409 GLN A O 1
ATOM 3082 N N . VAL A 1 410 ? -12.414 33.375 12.867 1 97.75 410 VAL A N 1
ATOM 3083 C CA . VAL A 1 410 ? -11.57 33.781 13.984 1 97.75 410 VAL A CA 1
ATOM 3084 C C . VAL A 1 410 ? -10.352 32.875 14.062 1 97.75 410 VAL A C 1
ATOM 3086 O O . VAL A 1 410 ? -9.234 33.312 14.328 1 97.75 410 VAL A O 1
ATOM 3089 N N . ALA A 1 411 ? -10.594 31.562 13.844 1 97.75 411 ALA A N 1
ATOM 3090 C CA . ALA A 1 411 ? -9.461 30.625 13.789 1 97.75 411 ALA A CA 1
ATOM 3091 C C . ALA A 1 411 ? -8.461 31.047 12.719 1 97.75 411 ALA A C 1
ATOM 3093 O O . ALA A 1 411 ? -7.246 31.016 12.945 1 97.75 411 ALA A O 1
ATOM 3094 N N . GLY A 1 412 ? -8.969 31.422 11.547 1 98.12 412 GLY A N 1
ATOM 3095 C CA . GLY A 1 412 ? -8.109 31.922 10.492 1 98.12 412 GLY A CA 1
ATOM 3096 C C . GLY A 1 412 ? -7.34 33.188 10.891 1 98.12 412 GLY A C 1
ATOM 3097 O O . GLY A 1 412 ? -6.16 33.312 10.57 1 98.12 412 GLY A O 1
ATOM 3098 N N . PHE A 1 413 ? -7.961 34 11.57 1 98.25 413 PHE A N 1
ATOM 3099 C CA . PHE A 1 413 ? -7.324 35.219 12.023 1 98.25 413 PHE A CA 1
ATOM 3100 C C . PHE A 1 413 ? -6.207 34.938 13.016 1 98.25 413 PHE A C 1
ATOM 3102 O O . PHE A 1 413 ? -5.152 35.562 12.984 1 98.25 413 PHE A O 1
ATOM 3109 N N . ILE A 1 414 ? -6.469 34 13.867 1 97.44 414 ILE A N 1
ATOM 3110 C CA . ILE A 1 414 ? -5.441 33.594 14.812 1 97.44 414 ILE A CA 1
ATOM 3111 C C . ILE A 1 414 ? -4.234 33.031 14.055 1 97.44 414 ILE A C 1
ATOM 3113 O O . ILE A 1 414 ? -3.094 33.406 14.359 1 97.44 414 ILE A O 1
ATOM 3117 N N . PHE A 1 415 ? -4.488 32.188 13.078 1 97.56 415 PHE A N 1
ATOM 3118 C CA . PHE A 1 415 ? -3.414 31.688 12.234 1 97.56 415 PHE A CA 1
ATOM 3119 C C . PHE A 1 415 ? -2.666 32.844 11.555 1 97.56 415 PHE A C 1
ATOM 3121 O O . PHE A 1 415 ? -1.434 32.844 11.516 1 97.56 415 PHE A O 1
ATOM 3128 N N . PHE A 1 416 ? -3.387 33.781 11.086 1 97.81 416 PHE A N 1
ATOM 3129 C CA . PHE A 1 416 ? -2.838 34.938 10.383 1 97.81 416 PHE A CA 1
ATOM 3130 C C . PHE A 1 416 ? -1.896 35.75 11.289 1 97.81 416 PHE A C 1
ATOM 3132 O O . PHE A 1 416 ? -0.769 36.062 10.898 1 97.81 416 PHE A O 1
ATOM 3139 N N . ILE A 1 417 ? -2.258 35.938 12.492 1 97.31 417 ILE A N 1
ATOM 3140 C CA . ILE A 1 417 ? -1.478 36.719 13.445 1 97.31 417 ILE A CA 1
ATOM 3141 C C . ILE A 1 417 ? -0.257 35.938 13.898 1 97.31 417 ILE A C 1
ATOM 3143 O O . ILE A 1 417 ? 0.86 36.438 13.922 1 97.31 417 ILE A O 1
ATOM 3147 N N . LEU A 1 418 ? -0.493 34.688 14.234 1 95.88 418 LEU A N 1
ATOM 3148 C CA . LEU A 1 418 ? 0.599 33.875 14.734 1 95.88 418 LEU A CA 1
ATOM 3149 C C . LEU A 1 418 ? 1.596 33.562 13.625 1 95.88 418 LEU A C 1
ATOM 3151 O O . LEU A 1 418 ? 2.762 33.25 13.891 1 95.88 418 LEU A O 1
ATOM 3155 N N . GLY A 1 419 ? 1.109 33.625 12.367 1 96.5 419 GLY A N 1
ATOM 3156 C CA . GLY A 1 419 ? 2 33.438 11.227 1 96.5 419 GLY A CA 1
ATOM 3157 C C . GLY A 1 419 ? 2.992 34.562 11.062 1 96.5 419 GLY A C 1
ATOM 3158 O O . GLY A 1 419 ? 4.059 34.375 10.469 1 96.5 419 GLY A O 1
ATOM 3159 N N . MET A 1 420 ? 2.703 35.688 11.625 1 96.88 420 MET A N 1
ATOM 3160 C CA . MET A 1 420 ? 3.584 36.844 11.547 1 96.88 420 MET A CA 1
ATOM 3161 C C . MET A 1 420 ? 4.531 36.906 12.734 1 96.88 420 MET A C 1
ATOM 3163 O O . MET A 1 420 ? 5.508 37.656 12.727 1 96.88 420 MET A O 1
ATOM 3167 N N . LEU A 1 421 ? 4.234 36.094 13.719 1 95.25 421 LEU A N 1
ATOM 3168 C CA . LEU A 1 421 ? 5.105 35.969 14.883 1 95.25 421 LEU A CA 1
ATOM 3169 C C . LEU A 1 421 ? 6.035 34.75 14.742 1 95.25 421 LEU A C 1
ATOM 3171 O O . LEU A 1 421 ? 5.715 33.656 15.211 1 95.25 421 LEU A O 1
ATOM 3175 N N . SER A 1 422 ? 7.199 35.031 14.242 1 90.75 422 SER A N 1
ATOM 3176 C CA . SER A 1 422 ? 8.109 33.938 13.867 1 90.75 422 SER A CA 1
ATOM 3177 C C . SER A 1 422 ? 8.609 33.188 15.086 1 90.75 422 SER A C 1
ATOM 3179 O O . SER A 1 422 ? 8.984 32 14.984 1 90.75 422 SER A O 1
ATOM 3181 N N . LYS A 1 423 ? 8.602 33.812 16.266 1 93.25 423 LYS A N 1
ATOM 3182 C CA . LYS A 1 423 ? 9 33.125 17.484 1 93.25 423 LYS A CA 1
ATOM 3183 C C . LYS A 1 423 ? 8.047 31.969 17.812 1 93.25 423 LYS A C 1
ATOM 3185 O O . LYS A 1 423 ? 8.453 30.953 18.359 1 93.25 423 LYS A O 1
ATOM 3190 N N . PHE A 1 424 ? 6.863 32.188 17.406 1 90.94 424 PHE A N 1
ATOM 3191 C CA . PHE A 1 424 ? 5.891 31.125 17.625 1 90.94 424 PHE A CA 1
ATOM 3192 C C . PHE A 1 424 ? 6.207 29.906 16.75 1 90.94 424 PHE A C 1
ATOM 3194 O O . PHE A 1 424 ? 6.117 28.766 17.219 1 90.94 424 PHE A O 1
ATOM 3201 N N . GLY A 1 425 ? 6.492 30.156 15.508 1 90.31 425 GLY A N 1
ATOM 3202 C CA . GLY A 1 425 ? 6.887 29.078 14.617 1 90.31 425 GLY A CA 1
ATOM 3203 C C . GLY A 1 425 ? 8.133 28.344 15.078 1 90.31 425 GLY A C 1
ATOM 3204 O O . GLY A 1 425 ? 8.273 27.141 14.852 1 90.31 425 GLY A O 1
ATOM 3205 N N . SER A 1 426 ? 9.023 29.062 15.75 1 93.75 426 SER A N 1
ATOM 3206 C CA . SER A 1 426 ? 10.289 28.5 16.203 1 93.75 426 SER A CA 1
ATOM 3207 C C . SER A 1 426 ? 10.07 27.438 17.281 1 93.75 426 SER A C 1
ATOM 3209 O O . SER A 1 426 ? 10.883 26.516 17.422 1 93.75 426 SER A O 1
ATOM 3211 N N . ILE A 1 427 ? 8.977 27.516 18.016 1 93 427 ILE A N 1
ATOM 3212 C CA . ILE A 1 427 ? 8.68 26.562 19.078 1 93 427 ILE A CA 1
ATOM 3213 C C . ILE A 1 427 ? 8.523 25.172 18.469 1 93 427 ILE A C 1
ATOM 3215 O O . ILE A 1 427 ? 8.961 24.172 19.047 1 93 427 ILE A O 1
ATOM 3219 N N . PHE A 1 428 ? 8.016 25.109 17.312 1 93.12 428 PHE A N 1
ATOM 3220 C CA . PHE A 1 428 ? 7.699 23.828 16.703 1 93.12 428 PHE A CA 1
ATOM 3221 C C . PHE A 1 428 ? 8.938 23.219 16.062 1 93.12 428 PHE A C 1
ATOM 3223 O O . PHE A 1 428 ? 8.992 22 15.836 1 93.12 428 PHE A O 1
ATOM 3230 N N . VAL A 1 429 ? 9.914 24.031 15.742 1 94 429 VAL A N 1
ATOM 3231 C CA . VAL A 1 429 ? 11.172 23.531 15.195 1 94 429 VAL A CA 1
ATOM 3232 C C . VAL A 1 429 ? 11.906 22.688 16.234 1 94 429 VAL A C 1
ATOM 3234 O O . VAL A 1 429 ? 12.734 21.844 15.898 1 94 429 VAL A O 1
ATOM 3237 N N . THR A 1 430 ? 11.547 22.922 17.516 1 93.44 430 THR A N 1
ATOM 3238 C CA . THR A 1 430 ? 12.234 22.234 18.609 1 93.44 430 THR A CA 1
ATOM 3239 C C . THR A 1 430 ? 11.695 20.812 18.781 1 93.44 430 THR A C 1
ATOM 3241 O O . THR A 1 430 ? 12.234 20.031 19.562 1 93.44 430 THR A O 1
ATOM 3244 N N . ILE A 1 431 ? 10.648 20.422 18.062 1 94 431 ILE A N 1
ATOM 3245 C CA . ILE A 1 431 ? 10.102 19.078 18.156 1 94 431 ILE A CA 1
ATOM 3246 C C . ILE A 1 431 ? 11.109 18.078 17.609 1 94 431 ILE A C 1
ATOM 3248 O O . ILE A 1 431 ? 11.547 18.203 16.453 1 94 431 ILE A O 1
ATOM 3252 N N . PRO A 1 432 ? 11.461 17.094 18.391 1 95.5 432 PRO A N 1
ATOM 3253 C CA . PRO A 1 432 ? 12.453 16.125 17.938 1 95.5 432 PRO A CA 1
ATOM 3254 C C . PRO A 1 432 ? 11.969 15.281 16.766 1 95.5 432 PRO A C 1
ATOM 3256 O O . PRO A 1 432 ? 10.766 15.023 16.641 1 95.5 432 PRO A O 1
ATOM 3259 N N . ASP A 1 433 ? 12.93 14.781 15.969 1 94.44 433 ASP A N 1
ATOM 3260 C CA . ASP A 1 433 ? 12.641 14.086 14.719 1 94.44 433 ASP A CA 1
ATOM 3261 C C . ASP A 1 433 ? 11.82 12.82 14.969 1 94.44 433 ASP A C 1
ATOM 3263 O O . ASP A 1 433 ? 10.859 12.539 14.25 1 94.44 433 ASP A O 1
ATOM 3267 N N . PRO A 1 434 ? 12.156 12.008 15.977 1 97 434 PRO A N 1
ATOM 3268 C CA . PRO A 1 434 ? 11.383 10.781 16.172 1 97 434 PRO A CA 1
ATOM 3269 C C . PRO A 1 434 ? 9.938 11.047 16.562 1 97 434 PRO A C 1
ATOM 3271 O O . PRO A 1 434 ? 9.055 10.219 16.297 1 97 434 PRO A O 1
ATOM 3274 N N . VAL A 1 435 ? 9.656 12.195 17.25 1 96.81 435 VAL A N 1
ATOM 3275 C CA . VAL A 1 435 ? 8.297 12.57 17.609 1 96.81 435 VAL A CA 1
ATOM 3276 C C . VAL A 1 435 ? 7.48 12.805 16.328 1 96.81 435 VAL A C 1
ATOM 3278 O O . VAL A 1 435 ? 6.363 12.305 16.203 1 96.81 435 VAL A O 1
ATOM 3281 N N . ILE A 1 436 ? 8.094 13.484 15.414 1 94.31 436 ILE A N 1
ATOM 3282 C CA . ILE A 1 436 ? 7.461 13.75 14.133 1 94.31 436 ILE A CA 1
ATOM 3283 C C . ILE A 1 436 ? 7.258 12.438 13.375 1 94.31 436 ILE A C 1
ATOM 3285 O O . ILE A 1 436 ? 6.211 12.227 12.758 1 94.31 436 ILE A O 1
ATOM 3289 N N . GLY A 1 437 ? 8.242 11.617 13.422 1 95.75 437 GLY A N 1
ATOM 3290 C CA . GLY A 1 437 ? 8.133 10.32 12.789 1 95.75 437 GLY A CA 1
ATOM 3291 C C . GLY A 1 437 ? 6.957 9.5 13.289 1 95.75 437 GLY A C 1
ATOM 3292 O O . GLY A 1 437 ? 6.262 8.859 12.508 1 95.75 437 GLY A O 1
ATOM 3293 N N . GLY A 1 438 ? 6.789 9.5 14.609 1 97.06 438 GLY A N 1
ATOM 3294 C CA . GLY A 1 438 ? 5.656 8.797 15.195 1 97.06 438 GLY A CA 1
ATOM 3295 C C . GLY A 1 438 ? 4.316 9.336 14.727 1 97.06 438 GLY A C 1
ATOM 3296 O O . GLY A 1 438 ? 3.383 8.578 14.477 1 97.06 438 GLY A O 1
ATOM 3297 N N . LEU A 1 439 ? 4.25 10.617 14.594 1 95.38 439 LEU A N 1
ATOM 3298 C CA . LEU A 1 439 ? 3.033 11.25 14.094 1 95.38 439 LEU A CA 1
ATOM 3299 C C . LEU A 1 439 ? 2.754 10.828 12.656 1 95.38 439 LEU A C 1
ATOM 3301 O O . LEU A 1 439 ? 1.607 10.547 12.297 1 95.38 439 LEU A O 1
ATOM 3305 N N . PHE A 1 440 ? 3.783 10.781 11.836 1 94.88 440 PHE A N 1
ATOM 3306 C CA . PHE A 1 440 ? 3.633 10.43 10.43 1 94.88 440 PHE A CA 1
ATOM 3307 C C . PHE A 1 440 ? 3.139 9 10.281 1 94.88 440 PHE A C 1
ATOM 3309 O O . PHE A 1 440 ? 2.352 8.703 9.375 1 94.88 440 PHE A O 1
ATOM 3316 N N . CYS A 1 441 ? 3.523 8.117 11.172 1 96.75 441 CYS A N 1
ATOM 3317 C CA . CYS A 1 441 ? 3.092 6.727 11.109 1 96.75 441 CYS A CA 1
ATOM 3318 C C . CYS A 1 441 ? 1.577 6.621 11.227 1 96.75 441 CYS A C 1
ATOM 3320 O O . CYS A 1 441 ? 0.958 5.777 10.578 1 96.75 441 CYS A O 1
ATOM 3322 N N . VAL A 1 442 ? 1.024 7.5 12.016 1 96.12 442 VAL A N 1
ATOM 3323 C CA . VAL A 1 442 ? -0.419 7.457 12.227 1 96.12 442 VAL A CA 1
ATOM 3324 C C . VAL A 1 442 ? -1.124 8.266 11.133 1 96.12 442 VAL A C 1
ATOM 3326 O O . VAL A 1 442 ? -2.08 7.781 10.523 1 96.12 442 VAL A O 1
ATOM 3329 N N . MET A 1 443 ? -0.618 9.383 10.828 1 93.5 443 MET A N 1
ATOM 3330 C CA . MET A 1 443 ? -1.298 10.312 9.93 1 93.5 443 MET A CA 1
ATOM 3331 C C . MET A 1 443 ? -1.283 9.789 8.492 1 93.5 443 MET A C 1
ATOM 3333 O O . MET A 1 443 ? -2.291 9.875 7.789 1 93.5 443 MET A O 1
ATOM 3337 N N . PHE A 1 444 ? -0.159 9.266 8.016 1 95.5 444 PHE A N 1
ATOM 3338 C CA . PHE A 1 444 ? -0.083 8.758 6.648 1 95.5 444 PHE A CA 1
ATOM 3339 C C . PHE A 1 444 ? -0.95 7.52 6.48 1 95.5 444 PHE A C 1
ATOM 3341 O O . PHE A 1 444 ? -1.54 7.305 5.418 1 95.5 444 PHE A O 1
ATOM 3348 N N . GLY A 1 445 ? -1.004 6.723 7.52 1 96.75 445 GLY A N 1
ATOM 3349 C CA . GLY A 1 445 ? -1.954 5.621 7.504 1 96.75 445 GLY A CA 1
ATOM 3350 C C . GLY A 1 445 ? -3.393 6.074 7.344 1 96.75 445 GLY A C 1
ATOM 3351 O O . GLY A 1 445 ? -4.152 5.488 6.57 1 96.75 445 GLY A O 1
ATOM 3352 N N . MET A 1 446 ? -3.736 7.121 8.023 1 93.69 446 MET A N 1
ATOM 3353 C CA . MET A 1 446 ? -5.098 7.645 7.949 1 93.69 446 MET A CA 1
ATOM 3354 C C . MET A 1 446 ? -5.398 8.195 6.562 1 93.69 446 MET A C 1
ATOM 3356 O O . MET A 1 446 ? -6.508 8.047 6.055 1 93.69 446 MET A O 1
ATOM 3360 N N . ILE A 1 447 ? -4.477 8.836 6.016 1 92 447 ILE A N 1
ATOM 3361 C CA . ILE A 1 447 ? -4.66 9.375 4.672 1 92 447 ILE A CA 1
ATOM 3362 C C . ILE A 1 447 ? -4.926 8.234 3.691 1 92 447 ILE A C 1
ATOM 3364 O O . ILE A 1 447 ? -5.836 8.312 2.865 1 92 447 ILE A O 1
ATOM 3368 N N . ALA A 1 448 ? -4.16 7.195 3.795 1 96.62 448 ALA A N 1
ATOM 3369 C CA . ALA A 1 448 ? -4.352 6.027 2.943 1 96.62 448 ALA A CA 1
ATOM 3370 C C . ALA A 1 448 ? -5.742 5.43 3.137 1 96.62 448 ALA A C 1
ATOM 3372 O O . ALA A 1 448 ? -6.41 5.07 2.164 1 96.62 448 ALA A O 1
ATOM 3373 N N . ALA A 1 449 ? -6.148 5.355 4.383 1 96.88 449 ALA A N 1
ATOM 3374 C CA . ALA A 1 449 ? -7.449 4.766 4.691 1 96.88 449 ALA A CA 1
ATOM 3375 C C . ALA A 1 449 ? -8.586 5.625 4.137 1 96.88 449 ALA A C 1
ATOM 3377 O O . ALA A 1 449 ? -9.602 5.098 3.68 1 96.88 449 ALA A O 1
ATOM 3378 N N . VAL A 1 450 ? -8.461 6.883 4.211 1 92.06 450 VAL A N 1
ATOM 3379 C CA . VAL A 1 450 ? -9.477 7.777 3.664 1 92.06 450 VAL A CA 1
ATOM 3380 C C . VAL A 1 450 ? -9.578 7.578 2.154 1 92.06 450 VAL A C 1
ATOM 3382 O O . VAL A 1 450 ? -10.68 7.574 1.596 1 92.06 450 VAL A O 1
ATOM 3385 N N . GLY A 1 451 ? -8.438 7.414 1.527 1 94.06 451 GLY A N 1
ATOM 3386 C CA . GLY A 1 451 ? -8.469 7.066 0.115 1 94.06 451 GLY A CA 1
ATOM 3387 C C . GLY A 1 451 ? -9.227 5.777 -0.164 1 94.06 451 GLY A C 1
ATOM 3388 O O . GLY A 1 451 ? -10.125 5.75 -1.006 1 94.06 451 GLY A O 1
ATOM 3389 N N . ILE A 1 452 ? -8.945 4.758 0.591 1 97 452 ILE A N 1
ATOM 3390 C CA . ILE A 1 452 ? -9.531 3.432 0.415 1 97 452 ILE A CA 1
ATOM 3391 C C . ILE A 1 452 ? -11.023 3.479 0.721 1 97 452 ILE A C 1
ATOM 3393 O O . ILE A 1 452 ? -11.812 2.762 0.103 1 97 452 ILE A O 1
ATOM 3397 N N . SER A 1 453 ? -11.422 4.371 1.603 1 95.06 453 SER A N 1
ATOM 3398 C CA . SER A 1 453 ? -12.82 4.441 2.021 1 95.06 453 SER A CA 1
ATOM 3399 C C . SER A 1 453 ? -13.727 4.82 0.855 1 95.06 453 SER A C 1
ATOM 3401 O O . SER A 1 453 ? -14.93 4.566 0.892 1 95.06 453 SER A O 1
ATOM 3403 N N . ASN A 1 454 ? -13.156 5.387 -0.188 1 93.31 454 ASN A N 1
ATOM 3404 C CA . ASN A 1 454 ? -13.953 5.727 -1.363 1 93.31 454 ASN A CA 1
ATOM 3405 C C . ASN A 1 454 ? -14.445 4.477 -2.082 1 93.31 454 ASN A C 1
ATOM 3407 O O . ASN A 1 454 ? -15.359 4.551 -2.906 1 93.31 454 ASN A O 1
ATOM 3411 N N . LEU A 1 455 ? -13.938 3.342 -1.739 1 95.88 455 LEU A N 1
ATOM 3412 C CA . LEU A 1 455 ? -14.336 2.092 -2.373 1 95.88 455 LEU A CA 1
ATOM 3413 C C . LEU A 1 455 ? -15.68 1.611 -1.829 1 95.88 455 LEU A C 1
ATOM 3415 O O . LEU A 1 455 ? -16.266 0.658 -2.352 1 95.88 455 LEU A O 1
ATOM 3419 N N . GLN A 1 456 ? -16.188 2.271 -0.824 1 93.56 456 GLN A N 1
ATOM 3420 C CA . GLN A 1 456 ? -17.484 1.895 -0.263 1 93.56 456 GLN A CA 1
ATOM 3421 C C . GLN A 1 456 ? -18.594 2.066 -1.289 1 93.56 456 GLN A C 1
ATOM 3423 O O . GLN A 1 456 ? -19.656 1.445 -1.173 1 93.56 456 GLN A O 1
ATOM 3428 N N . TYR A 1 457 ? -18.312 2.826 -2.312 1 93.69 457 TYR A N 1
ATOM 3429 C CA . TYR A 1 457 ? -19.312 3.111 -3.326 1 93.69 457 TYR A CA 1
ATOM 3430 C C . TYR A 1 457 ? -19.234 2.113 -4.477 1 93.69 457 TYR A C 1
ATOM 3432 O O . TYR A 1 457 ? -20.141 2.031 -5.301 1 93.69 457 TYR A O 1
ATOM 3440 N N . VAL A 1 458 ? -18.172 1.402 -4.539 1 95.94 458 VAL A N 1
ATOM 3441 C CA . VAL A 1 458 ? -17.844 0.559 -5.688 1 95.94 458 VAL A CA 1
ATOM 3442 C C . VAL A 1 458 ? -18.234 -0.887 -5.387 1 95.94 458 VAL A C 1
ATOM 3444 O O . VAL A 1 458 ? -18.203 -1.318 -4.234 1 95.94 458 VAL A O 1
ATOM 3447 N N . ASP A 1 459 ? -18.672 -1.657 -6.438 1 96.5 459 ASP A N 1
ATOM 3448 C CA . ASP A 1 459 ? -18.891 -3.092 -6.297 1 96.5 459 ASP A CA 1
ATOM 3449 C C . ASP A 1 459 ? -17.562 -3.852 -6.23 1 96.5 459 ASP A C 1
ATOM 3451 O O . ASP A 1 459 ? -16.922 -4.07 -7.254 1 96.5 459 ASP A O 1
ATOM 3455 N N . LEU A 1 460 ? -17.266 -4.301 -5.086 1 95.12 460 LEU A N 1
ATOM 3456 C CA . LEU A 1 460 ? -15.984 -4.961 -4.891 1 95.12 460 LEU A CA 1
ATOM 3457 C C . LEU A 1 460 ? -16.094 -6.457 -5.168 1 95.12 460 LEU A C 1
ATOM 3459 O O . LEU A 1 460 ? -15.141 -7.207 -4.934 1 95.12 460 LEU A O 1
ATOM 3463 N N . ASN A 1 461 ? -17.219 -6.895 -5.684 1 90.81 461 ASN A N 1
ATOM 3464 C CA . ASN A 1 461 ? -17.359 -8.258 -6.184 1 90.81 461 ASN A CA 1
ATOM 3465 C C . ASN A 1 461 ? -17.078 -8.336 -7.684 1 90.81 461 ASN A C 1
ATOM 3467 O O . ASN A 1 461 ? -17 -9.43 -8.25 1 90.81 461 ASN A O 1
ATOM 3471 N N . SER A 1 462 ? -16.938 -7.199 -8.281 1 93.81 462 SER A N 1
ATOM 3472 C CA . SER A 1 462 ? -16.656 -7.125 -9.711 1 93.81 462 SER A CA 1
ATOM 3473 C C . SER A 1 462 ? -15.172 -7.367 -10 1 93.81 462 SER A C 1
ATOM 3475 O O . SER A 1 462 ? -14.312 -6.633 -9.516 1 93.81 462 SER A O 1
ATOM 3477 N N . PRO A 1 463 ? -14.867 -8.383 -10.805 1 91.38 463 PRO A N 1
ATOM 3478 C CA . PRO A 1 463 ? -13.469 -8.617 -11.172 1 91.38 463 PRO A CA 1
ATOM 3479 C C . PRO A 1 463 ? -12.844 -7.43 -11.898 1 91.38 463 PRO A C 1
ATOM 3481 O O . PRO A 1 463 ? -11.641 -7.18 -11.758 1 91.38 463 PRO A O 1
ATOM 3484 N N . ARG A 1 464 ? -13.625 -6.738 -12.664 1 95.25 464 ARG A N 1
ATOM 3485 C CA . ARG A 1 464 ? -13.164 -5.531 -13.344 1 95.25 464 ARG A CA 1
ATOM 3486 C C . ARG A 1 464 ? -12.648 -4.504 -12.344 1 95.25 464 ARG A C 1
ATOM 3488 O O . ARG A 1 464 ? -11.555 -3.963 -12.5 1 95.25 464 ARG A O 1
ATOM 3495 N N . ASN A 1 465 ? -13.523 -4.242 -11.336 1 97.69 465 ASN A N 1
ATOM 3496 C CA . ASN A 1 465 ? -13.188 -3.238 -10.336 1 97.69 465 ASN A CA 1
ATOM 3497 C C . ASN A 1 465 ? -11.977 -3.664 -9.5 1 97.69 465 ASN A C 1
ATOM 3499 O O . ASN A 1 465 ? -11.125 -2.84 -9.18 1 97.69 465 ASN A O 1
ATOM 3503 N N . LEU A 1 466 ? -11.898 -4.914 -9.219 1 96.75 466 LEU A N 1
ATOM 3504 C CA . LEU A 1 466 ? -10.766 -5.422 -8.461 1 96.75 466 LEU A CA 1
ATOM 3505 C C . LEU A 1 466 ? -9.469 -5.266 -9.242 1 96.75 466 LEU A C 1
ATOM 3507 O O . LEU A 1 466 ? -8.445 -4.859 -8.688 1 96.75 466 LEU A O 1
ATOM 3511 N N . PHE A 1 467 ? -9.555 -5.562 -10.547 1 97.19 467 PHE A N 1
ATOM 3512 C CA . PHE A 1 467 ? -8.383 -5.41 -11.391 1 97.19 467 PHE A CA 1
ATOM 3513 C C . PHE A 1 467 ? -7.914 -3.959 -11.422 1 97.19 467 PHE A C 1
ATOM 3515 O O . PHE A 1 467 ? -6.723 -3.682 -11.266 1 97.19 467 PHE A O 1
ATOM 3522 N N . ILE A 1 468 ? -8.805 -3.039 -11.578 1 98.38 468 ILE A N 1
ATOM 3523 C CA . ILE A 1 468 ? -8.461 -1.628 -11.727 1 98.38 468 ILE A CA 1
ATOM 3524 C C . ILE A 1 468 ? -7.824 -1.116 -10.438 1 98.38 468 ILE A C 1
ATOM 3526 O O . ILE A 1 468 ? -6.75 -0.508 -10.469 1 98.38 468 ILE A O 1
ATOM 3530 N N . VAL A 1 469 ? -8.438 -1.414 -9.289 1 98.25 469 VAL A N 1
ATOM 3531 C CA . VAL A 1 469 ? -7.938 -0.948 -7.996 1 98.25 469 VAL A CA 1
ATOM 3532 C C . VAL A 1 469 ? -6.586 -1.593 -7.703 1 98.25 469 VAL A C 1
ATOM 3534 O O . VAL A 1 469 ? -5.629 -0.905 -7.34 1 98.25 469 VAL A O 1
ATOM 3537 N N . GLY A 1 470 ? -6.535 -2.871 -7.938 1 98.25 470 GLY A N 1
ATOM 3538 C CA . GLY A 1 470 ? -5.324 -3.611 -7.625 1 98.25 470 GLY A CA 1
ATOM 3539 C C . GLY A 1 470 ? -4.145 -3.223 -8.5 1 98.25 470 GLY A C 1
ATOM 3540 O O . GLY A 1 470 ? -3.053 -2.959 -7.992 1 98.25 470 GLY A O 1
ATOM 3541 N N . PHE A 1 471 ? -4.359 -3.156 -9.828 1 98.38 471 PHE A N 1
ATOM 3542 C CA . PHE A 1 471 ? -3.289 -2.83 -10.766 1 98.38 471 PHE A CA 1
ATOM 3543 C C . PHE A 1 471 ? -2.789 -1.407 -10.539 1 98.38 471 PHE A C 1
ATOM 3545 O O . PHE A 1 471 ? -1.585 -1.151 -10.586 1 98.38 471 PHE A O 1
ATOM 3552 N N . ALA A 1 472 ? -3.719 -0.511 -10.25 1 98.56 472 ALA A N 1
ATOM 3553 C CA . ALA A 1 472 ? -3.365 0.889 -10.023 1 98.56 472 ALA A CA 1
ATOM 3554 C C . ALA A 1 472 ? -2.541 1.049 -8.75 1 98.56 472 ALA A C 1
ATOM 3556 O O . ALA A 1 472 ? -1.5 1.711 -8.758 1 98.56 472 ALA A O 1
ATOM 3557 N N . LEU A 1 473 ? -2.959 0.45 -7.668 1 98.44 473 LEU A N 1
ATOM 3558 C CA . LEU A 1 473 ? -2.242 0.544 -6.402 1 98.44 473 LEU A CA 1
ATOM 3559 C C . LEU A 1 473 ? -0.857 -0.085 -6.512 1 98.44 473 LEU A C 1
ATOM 3561 O O . LEU A 1 473 ? 0.134 0.504 -6.074 1 98.44 473 LEU A O 1
ATOM 3565 N N . PHE A 1 474 ? -0.849 -1.239 -7.102 1 98.5 474 PHE A N 1
ATOM 3566 C CA . PHE A 1 474 ? 0.398 -1.993 -7.148 1 98.5 474 PHE A CA 1
ATOM 3567 C C . PHE A 1 474 ? 1.42 -1.295 -8.039 1 98.5 474 PHE A C 1
ATOM 3569 O O . PHE A 1 474 ? 2.58 -1.134 -7.652 1 98.5 474 PHE A O 1
ATOM 3576 N N . MET A 1 475 ? 1.021 -0.895 -9.273 1 98.56 475 MET A N 1
ATOM 3577 C CA . MET A 1 475 ? 1.932 -0.213 -10.188 1 98.56 475 MET A CA 1
ATOM 3578 C C . MET A 1 475 ? 2.305 1.168 -9.656 1 98.56 475 MET A C 1
ATOM 3580 O O . MET A 1 475 ? 3.408 1.655 -9.898 1 98.56 475 MET A O 1
ATOM 3584 N N . GLY A 1 476 ? 1.346 1.773 -8.922 1 97.88 476 GLY A N 1
ATOM 3585 C CA . GLY A 1 476 ? 1.62 3.051 -8.281 1 97.88 476 GLY A CA 1
ATOM 3586 C C . GLY A 1 476 ? 2.729 2.973 -7.246 1 97.88 476 GLY A C 1
ATOM 3587 O O . GLY A 1 476 ? 3.377 3.979 -6.949 1 97.88 476 GLY A O 1
ATOM 3588 N N . LEU A 1 477 ? 2.961 1.849 -6.652 1 97.62 477 LEU A N 1
ATOM 3589 C CA . LEU A 1 477 ? 4.066 1.646 -5.723 1 97.62 477 LEU A CA 1
ATOM 3590 C C . LEU A 1 477 ? 5.301 1.129 -6.449 1 97.62 477 LEU A C 1
ATOM 3592 O O . LEU A 1 477 ? 6.418 1.588 -6.191 1 97.62 477 LEU A O 1
ATOM 3596 N N . THR A 1 478 ? 5.094 0.25 -7.434 1 98.12 478 THR A N 1
ATOM 3597 C CA . THR A 1 478 ? 6.172 -0.491 -8.078 1 98.12 478 THR A CA 1
ATOM 3598 C C . THR A 1 478 ? 7.039 0.438 -8.922 1 98.12 478 THR A C 1
ATOM 3600 O O . THR A 1 478 ? 8.266 0.45 -8.789 1 98.12 478 THR A O 1
ATOM 3603 N N . VAL A 1 479 ? 6.398 1.243 -9.75 1 97.81 479 VAL A N 1
ATOM 3604 C CA . VAL A 1 479 ? 7.121 2.061 -10.719 1 97.81 479 VAL A CA 1
ATOM 3605 C C . VAL A 1 479 ? 7.891 3.16 -9.992 1 97.81 479 VAL A C 1
ATOM 3607 O O . VAL A 1 479 ? 9.102 3.318 -10.195 1 97.81 479 VAL A O 1
ATOM 3610 N N . PRO A 1 480 ? 7.242 3.885 -9.078 1 96.44 480 PRO A N 1
ATOM 3611 C CA . PRO A 1 480 ? 7.988 4.938 -8.383 1 96.44 480 PRO A CA 1
ATOM 3612 C C . PRO A 1 480 ? 9.125 4.383 -7.523 1 96.44 480 PRO A C 1
ATOM 3614 O O . PRO A 1 480 ? 10.203 4.98 -7.465 1 96.44 480 PRO A O 1
ATOM 3617 N N . GLU A 1 481 ? 8.898 3.289 -6.863 1 96.06 481 GLU A N 1
ATOM 3618 C CA . GLU A 1 481 ? 9.953 2.719 -6.031 1 96.06 481 GLU A CA 1
ATOM 3619 C C . GLU A 1 481 ? 11.133 2.26 -6.879 1 96.06 481 GLU A C 1
ATOM 3621 O O . GLU A 1 481 ? 12.289 2.383 -6.461 1 96.06 481 GLU A O 1
ATOM 3626 N N . TRP A 1 482 ? 10.844 1.689 -8.094 1 96.69 482 TRP A N 1
ATOM 3627 C CA . TRP A 1 482 ? 11.93 1.322 -9 1 96.69 482 TRP A CA 1
ATOM 3628 C C . TRP A 1 482 ? 12.695 2.559 -9.453 1 96.69 482 TRP A C 1
ATOM 3630 O O . TRP A 1 482 ? 13.93 2.539 -9.531 1 96.69 482 TRP A O 1
ATOM 3640 N N . MET A 1 483 ? 11.961 3.617 -9.742 1 95.88 483 MET A N 1
ATOM 3641 C CA . MET A 1 483 ? 12.586 4.859 -10.195 1 95.88 483 MET A CA 1
ATOM 3642 C C . MET A 1 483 ? 13.484 5.441 -9.109 1 95.88 483 MET A C 1
ATOM 3644 O O . MET A 1 483 ? 14.586 5.914 -9.406 1 95.88 483 MET A O 1
ATOM 3648 N N . LYS A 1 484 ? 13.008 5.406 -7.871 1 92.75 484 LYS A N 1
ATOM 3649 C CA . LYS A 1 484 ? 13.789 5.918 -6.75 1 92.75 484 LYS A CA 1
ATOM 3650 C C . LYS A 1 484 ? 15.078 5.113 -6.562 1 92.75 484 LYS A C 1
ATOM 3652 O O . LYS A 1 484 ? 16.109 5.664 -6.176 1 92.75 484 LYS A O 1
ATOM 3657 N N . ALA A 1 485 ? 15.008 3.859 -6.879 1 91.94 485 ALA A N 1
ATOM 3658 C CA . ALA A 1 485 ? 16.156 2.967 -6.711 1 91.94 485 ALA A CA 1
ATOM 3659 C C . ALA A 1 485 ? 17.109 3.088 -7.887 1 91.94 485 ALA A C 1
ATOM 3661 O O . ALA A 1 485 ? 18.281 2.676 -7.789 1 91.94 485 ALA A O 1
ATOM 3662 N N . ASN A 1 486 ? 16.625 3.619 -9.031 1 93 486 ASN A N 1
ATOM 3663 C CA . ASN A 1 486 ? 17.438 3.729 -10.242 1 93 486 ASN A CA 1
ATOM 3664 C C . ASN A 1 486 ? 17.469 5.16 -10.766 1 93 486 ASN A C 1
ATOM 3666 O O . ASN A 1 486 ? 17.031 5.426 -11.891 1 93 486 ASN A O 1
ATOM 3670 N N . LYS A 1 487 ? 18.156 6.043 -10.039 1 89.69 487 LYS A N 1
ATOM 3671 C CA . LYS A 1 487 ? 18.219 7.457 -10.398 1 89.69 487 LYS A CA 1
ATOM 3672 C C . LYS A 1 487 ? 19 7.652 -11.703 1 89.69 487 LYS A C 1
ATOM 3674 O O . LYS A 1 487 ? 20 6.984 -11.938 1 89.69 487 LYS A O 1
ATOM 3679 N N . GLY A 1 488 ? 18.516 8.438 -12.57 1 88.75 488 GLY A N 1
ATOM 3680 C CA . GLY A 1 488 ? 19.203 8.758 -13.805 1 88.75 488 GLY A CA 1
ATOM 3681 C C . GLY A 1 488 ? 18.953 7.742 -14.906 1 88.75 488 GLY A C 1
ATOM 3682 O O . GLY A 1 488 ? 19.578 7.793 -15.961 1 88.75 488 GLY A O 1
ATOM 3683 N N . VAL A 1 489 ? 18.031 6.84 -14.695 1 89.94 489 VAL A N 1
ATOM 3684 C CA . VAL A 1 489 ? 17.781 5.746 -15.625 1 89.94 489 VAL A CA 1
ATOM 3685 C C . VAL A 1 489 ? 17.156 6.285 -16.906 1 89.94 489 VAL A C 1
ATOM 3687 O O . VAL A 1 489 ? 17.375 5.746 -17.984 1 89.94 489 VAL A O 1
ATOM 3690 N N . ILE A 1 490 ? 16.375 7.367 -16.844 1 92.88 490 ILE A N 1
ATOM 3691 C CA . ILE A 1 490 ? 15.742 7.949 -18.016 1 92.88 490 ILE A CA 1
ATOM 3692 C C . ILE A 1 490 ? 16.734 8.859 -18.734 1 92.88 490 ILE A C 1
ATOM 3694 O O . ILE A 1 490 ? 17.156 9.875 -18.203 1 92.88 490 ILE A O 1
ATOM 3698 N N . GLN A 1 491 ? 17.141 8.477 -19.922 1 93.31 491 GLN A N 1
ATOM 3699 C CA . GLN A 1 491 ? 18.078 9.234 -20.75 1 93.31 491 GLN A CA 1
ATOM 3700 C C . GLN A 1 491 ? 17.625 9.266 -22.203 1 93.31 491 GLN A C 1
ATOM 3702 O O . GLN A 1 491 ? 18.141 8.516 -23.031 1 93.31 491 GLN A O 1
ATOM 3707 N N . THR A 1 492 ? 16.75 10.172 -22.531 1 93.06 492 THR A N 1
ATOM 3708 C CA . THR A 1 492 ? 16.219 10.312 -23.875 1 93.06 492 THR A CA 1
ATOM 3709 C C . THR A 1 492 ? 17.094 11.234 -24.719 1 93.06 492 THR A C 1
ATOM 3711 O O . THR A 1 492 ? 16.984 11.258 -25.938 1 93.06 492 THR A O 1
ATOM 3714 N N . GLY A 1 493 ? 17.969 11.953 -24.031 1 93.25 493 GLY A N 1
ATOM 3715 C CA . GLY A 1 493 ? 18.781 12.93 -24.734 1 93.25 493 GLY A CA 1
ATOM 3716 C C . GLY A 1 493 ? 18.281 14.352 -24.562 1 93.25 493 GLY A C 1
ATOM 3717 O O . GLY A 1 493 ? 19.016 15.312 -24.812 1 93.25 493 GLY A O 1
ATOM 3718 N N . VAL A 1 494 ? 17.016 14.508 -24.188 1 95.38 494 VAL A N 1
ATOM 3719 C CA . VAL A 1 494 ? 16.422 15.812 -23.906 1 95.38 494 VAL A CA 1
ATOM 3720 C C . VAL A 1 494 ? 16.172 15.969 -22.422 1 95.38 494 VAL A C 1
ATOM 3722 O O . VAL A 1 494 ? 15.273 15.32 -21.859 1 95.38 494 VAL A O 1
ATOM 3725 N N . ILE A 1 495 ? 16.875 16.844 -21.766 1 92.06 495 ILE A N 1
ATOM 3726 C CA . ILE A 1 495 ? 16.875 17 -20.312 1 92.06 495 ILE A CA 1
ATOM 3727 C C . ILE A 1 495 ? 15.461 17.281 -19.812 1 92.06 495 ILE A C 1
ATOM 3729 O O . ILE A 1 495 ? 15.039 16.734 -18.797 1 92.06 495 ILE A O 1
ATOM 3733 N N . GLU A 1 496 ? 14.75 18.141 -20.484 1 92.19 496 GLU A N 1
ATOM 3734 C CA . GLU A 1 496 ? 13.398 18.5 -20.062 1 92.19 496 GLU A CA 1
ATOM 3735 C C . GLU A 1 496 ? 12.469 17.297 -20.078 1 92.19 496 GLU A C 1
ATOM 3737 O O . GLU A 1 496 ? 11.656 17.109 -19.172 1 92.19 496 GLU A O 1
ATOM 3742 N N . ILE A 1 497 ? 12.609 16.5 -21.062 1 94.81 497 ILE A N 1
ATOM 3743 C CA . ILE A 1 497 ? 11.789 15.297 -21.188 1 94.81 497 ILE A CA 1
ATOM 3744 C C . ILE A 1 497 ? 12.172 14.297 -20.094 1 94.81 497 ILE A C 1
ATOM 3746 O O . ILE A 1 497 ? 11.305 13.641 -19.516 1 94.81 497 ILE A O 1
ATOM 3750 N N . ASP A 1 498 ? 13.5 14.219 -19.844 1 94.94 498 ASP A N 1
ATOM 3751 C CA . ASP A 1 498 ? 13.984 13.328 -18.797 1 94.94 498 ASP A CA 1
ATOM 3752 C C . ASP A 1 498 ? 13.414 13.719 -17.438 1 94.94 498 ASP A C 1
ATOM 3754 O O . ASP A 1 498 ? 12.992 12.859 -16.672 1 94.94 498 ASP A O 1
ATOM 3758 N N . GLN A 1 499 ? 13.344 15.008 -17.234 1 92.88 499 GLN A N 1
ATOM 3759 C CA . GLN A 1 499 ? 12.844 15.5 -15.961 1 92.88 499 GLN A CA 1
ATOM 3760 C C . GLN A 1 499 ? 11.336 15.273 -15.836 1 92.88 499 GLN A C 1
ATOM 3762 O O . GLN A 1 499 ? 10.852 14.891 -14.773 1 92.88 499 GL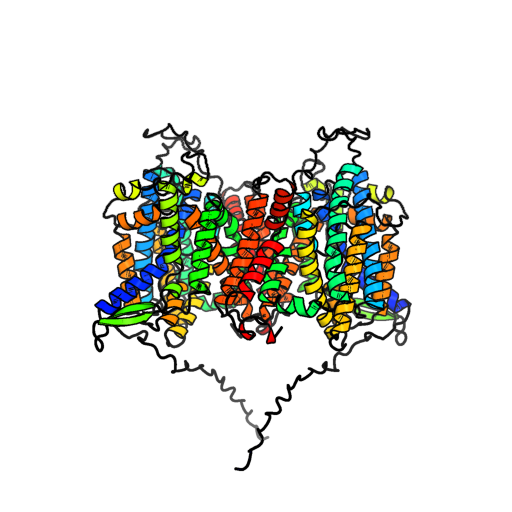N A O 1
ATOM 3767 N N . ILE A 1 500 ? 10.617 15.5 -16.906 1 93.81 500 ILE A N 1
ATOM 3768 C CA . ILE A 1 500 ? 9.172 15.305 -16.922 1 93.81 500 ILE A CA 1
ATOM 3769 C C . ILE A 1 500 ? 8.852 13.844 -16.609 1 93.81 500 ILE A C 1
ATOM 3771 O O . ILE A 1 500 ? 8.039 13.555 -15.734 1 93.81 500 ILE A O 1
ATOM 3775 N N . LEU A 1 501 ? 9.516 12.961 -17.25 1 95.25 501 LEU A N 1
ATOM 3776 C CA . LEU A 1 501 ? 9.258 11.531 -17.094 1 95.25 501 LEU A CA 1
ATOM 3777 C C . LEU A 1 501 ? 9.664 11.055 -15.703 1 95.25 501 LEU A C 1
ATOM 3779 O O . LEU A 1 501 ? 8.992 10.219 -15.109 1 95.25 501 LEU A O 1
ATOM 3783 N N . THR A 1 502 ? 10.766 11.57 -15.242 1 94.81 502 THR A N 1
ATOM 3784 C CA . THR A 1 502 ? 11.242 11.188 -13.922 1 94.81 502 THR A CA 1
ATOM 3785 C C . THR A 1 502 ? 10.25 11.602 -12.844 1 94.81 502 THR A C 1
ATOM 3787 O O . THR A 1 502 ? 9.867 10.789 -11.992 1 94.81 502 THR A O 1
ATOM 3790 N N . VAL A 1 503 ? 9.75 12.836 -12.922 1 94 503 VAL A N 1
ATOM 3791 C CA . VAL A 1 503 ? 8.797 13.32 -11.93 1 94 503 VAL A CA 1
ATOM 3792 C C . VAL A 1 503 ? 7.484 12.547 -12.047 1 94 503 VAL A C 1
ATOM 3794 O O . VAL A 1 503 ? 6.891 12.156 -11.039 1 94 503 VAL A O 1
ATOM 3797 N N . PHE A 1 504 ? 7.105 12.32 -13.258 1 94.31 504 PHE A N 1
ATOM 3798 C CA . PHE A 1 504 ? 5.867 11.602 -13.531 1 94.31 504 PHE A CA 1
ATOM 3799 C C . PHE A 1 504 ? 5.93 10.188 -12.961 1 94.31 504 PHE A C 1
ATOM 3801 O O . PHE A 1 504 ? 5.027 9.766 -12.234 1 94.31 504 PHE A O 1
ATOM 3808 N N . LEU A 1 505 ? 7 9.492 -13.195 1 95.81 505 LEU A N 1
ATOM 3809 C CA . LEU A 1 505 ? 7.105 8.078 -12.859 1 95.81 505 LEU A CA 1
ATOM 3810 C C . LEU A 1 505 ? 7.512 7.887 -11.406 1 95.81 505 LEU A C 1
ATOM 3812 O O . LEU A 1 505 ? 7.332 6.805 -10.844 1 95.81 505 LEU A O 1
ATOM 3816 N N . GLU A 1 506 ? 8.016 8.938 -10.75 1 95.25 506 GLU A N 1
ATOM 3817 C CA . GLU A 1 506 ? 8.414 8.852 -9.344 1 95.25 506 GLU A CA 1
ATOM 3818 C C . GLU A 1 506 ? 7.262 9.227 -8.422 1 95.25 506 GLU A C 1
ATOM 3820 O O . GLU A 1 506 ? 7.359 9.07 -7.203 1 95.25 506 GLU A O 1
ATOM 3825 N N . THR A 1 507 ? 6.215 9.766 -9.023 1 94.69 507 THR A N 1
ATOM 3826 C CA . THR A 1 507 ? 5.07 10.18 -8.227 1 94.69 507 THR A CA 1
ATOM 3827 C C . THR A 1 507 ? 4.004 9.094 -8.188 1 94.69 507 THR A C 1
ATOM 3829 O O . THR A 1 507 ? 3.248 8.922 -9.148 1 94.69 507 THR A O 1
ATOM 3832 N N . ALA A 1 508 ? 3.875 8.469 -7.059 1 96 508 ALA A N 1
ATOM 3833 C CA . ALA A 1 508 ? 3.031 7.289 -6.891 1 96 508 ALA A CA 1
ATOM 3834 C C . ALA A 1 508 ? 1.578 7.598 -7.238 1 96 508 ALA A C 1
ATOM 3836 O O . ALA A 1 508 ? 0.942 6.855 -7.988 1 96 508 ALA A O 1
ATOM 3837 N N . MET A 1 509 ? 1.037 8.672 -6.684 1 94.38 509 MET A N 1
ATOM 3838 C CA . MET A 1 509 ? -0.37 9 -6.895 1 94.38 509 MET A CA 1
ATOM 3839 C C . MET A 1 509 ? -0.65 9.281 -8.367 1 94.38 509 MET A C 1
ATOM 3841 O O . MET A 1 509 ? -1.761 9.055 -8.844 1 94.38 509 MET A O 1
ATOM 3845 N N . LEU A 1 510 ? 0.378 9.82 -9.062 1 94.12 510 LEU A N 1
ATOM 3846 C CA . LEU A 1 510 ? 0.206 10.125 -10.484 1 94.12 510 LEU A CA 1
ATOM 3847 C C . LEU A 1 510 ? 0.173 8.844 -11.305 1 94.12 510 LEU A C 1
ATOM 3849 O O . LEU A 1 510 ? -0.703 8.664 -12.156 1 94.12 510 LEU A O 1
ATOM 3853 N N . VAL A 1 511 ? 1.113 7.93 -11.055 1 96.38 511 VAL A N 1
ATOM 3854 C CA . VAL A 1 511 ? 1.181 6.668 -11.781 1 96.38 511 VAL A CA 1
ATOM 3855 C C . VAL A 1 511 ? -0.076 5.844 -11.5 1 96.38 511 VAL A C 1
ATOM 3857 O O . VAL A 1 511 ? -0.776 5.441 -12.43 1 96.38 511 VAL A O 1
ATOM 3860 N N . GLY A 1 512 ? -0.394 5.637 -10.266 1 97.06 512 GLY A N 1
ATOM 3861 C CA . GLY A 1 512 ? -1.562 4.852 -9.898 1 97.06 512 GLY A CA 1
ATOM 3862 C C . GLY A 1 512 ? -2.871 5.512 -10.289 1 97.06 512 GLY A C 1
ATOM 3863 O O . GLY A 1 512 ? -3.775 4.848 -10.805 1 97.06 512 GLY A O 1
ATOM 3864 N N . GLY A 1 513 ? -2.965 6.824 -10.031 1 95.06 513 GLY A N 1
ATOM 3865 C CA . GLY A 1 513 ? -4.18 7.551 -10.367 1 95.06 513 GLY A CA 1
ATOM 3866 C C . GLY A 1 513 ? -4.473 7.566 -11.859 1 95.06 513 GLY A C 1
ATOM 3867 O O . GLY A 1 513 ? -5.621 7.379 -12.273 1 95.06 513 GLY A O 1
ATOM 3868 N N . LEU A 1 514 ? -3.49 7.742 -12.656 1 95.56 514 LEU A N 1
ATOM 3869 C CA . LEU A 1 514 ? -3.689 7.793 -14.102 1 95.56 514 LEU A CA 1
ATOM 3870 C C . LEU A 1 514 ? -4.062 6.418 -14.648 1 95.56 514 LEU A C 1
ATOM 3872 O O . LEU A 1 514 ? -4.855 6.312 -15.586 1 95.56 514 LEU A O 1
ATOM 3876 N N . LEU A 1 515 ? -3.438 5.406 -14.141 1 97.81 515 LEU A N 1
ATOM 3877 C CA . LEU A 1 515 ? -3.793 4.055 -14.562 1 97.81 515 LEU A CA 1
ATOM 3878 C C . LEU A 1 515 ? -5.238 3.734 -14.203 1 97.81 515 LEU A C 1
ATOM 3880 O O . LEU A 1 515 ? -5.969 3.146 -15.008 1 97.81 515 LEU A O 1
ATOM 3884 N N . ALA A 1 516 ? -5.625 4.105 -12.992 1 97.75 516 ALA A N 1
ATOM 3885 C CA . ALA A 1 516 ? -7.012 3.896 -12.578 1 97.75 516 ALA A CA 1
ATOM 3886 C C . ALA A 1 516 ? -7.973 4.684 -13.461 1 97.75 516 ALA A C 1
ATOM 3888 O O . ALA A 1 516 ? -9.016 4.172 -13.867 1 97.75 516 ALA A O 1
ATOM 3889 N N . LEU A 1 517 ? -7.605 5.91 -13.711 1 95.94 517 LEU A N 1
ATOM 3890 C CA . LEU A 1 517 ? -8.422 6.762 -14.57 1 95.94 517 LEU A CA 1
ATOM 3891 C C . LEU A 1 517 ? -8.555 6.16 -15.961 1 95.94 517 LEU A C 1
ATOM 3893 O O . LEU A 1 517 ? -9.664 6.094 -16.516 1 95.94 517 LEU A O 1
ATOM 3897 N N . LEU A 1 518 ? -7.449 5.746 -16.5 1 97.31 518 LEU A N 1
ATOM 3898 C CA . LEU A 1 518 ? -7.43 5.18 -17.844 1 97.31 518 LEU A CA 1
ATOM 3899 C C . LEU A 1 518 ? -8.297 3.93 -17.922 1 97.31 518 LEU A C 1
ATOM 3901 O O . LEU A 1 518 ? -9.164 3.82 -18.797 1 97.31 518 LEU A O 1
ATOM 3905 N N . PHE A 1 519 ? -8.133 3.025 -17.062 1 97.88 519 PHE A N 1
ATOM 3906 C CA . PHE A 1 519 ? -8.82 1.74 -17.141 1 97.88 519 PHE A CA 1
ATOM 3907 C C . PHE A 1 519 ? -10.281 1.875 -16.719 1 97.88 519 PHE A C 1
ATOM 3909 O O . PHE A 1 519 ? -11.148 1.177 -17.25 1 97.88 519 PHE A O 1
ATOM 3916 N N . ASP A 1 520 ? -10.547 2.783 -15.727 1 97 520 ASP A N 1
ATOM 3917 C CA . ASP A 1 520 ? -11.93 3.006 -15.328 1 97 520 ASP A CA 1
ATOM 3918 C C . ASP A 1 520 ? -12.766 3.51 -16.5 1 97 520 ASP A C 1
ATOM 3920 O O . ASP A 1 520 ? -13.953 3.189 -16.609 1 97 520 ASP A O 1
ATOM 3924 N N . ASN A 1 521 ? -12.148 4.258 -17.391 1 96.38 521 ASN A N 1
ATOM 3925 C CA . ASN A 1 521 ? -12.914 4.883 -18.469 1 96.38 521 ASN A CA 1
ATOM 3926 C C . ASN A 1 521 ? -12.805 4.086 -19.766 1 96.38 521 ASN A C 1
ATOM 3928 O O . ASN A 1 521 ? -13.539 4.344 -20.719 1 96.38 521 ASN A O 1
ATOM 3932 N N . THR A 1 522 ? -11.945 3.123 -19.875 1 96.5 522 THR A N 1
ATOM 3933 C CA . THR A 1 522 ? -11.773 2.395 -21.125 1 96.5 522 THR A CA 1
ATOM 3934 C C . THR A 1 522 ? -12.328 0.978 -21.016 1 96.5 522 THR A C 1
ATOM 3936 O O . THR A 1 522 ? -12.805 0.409 -22 1 96.5 522 THR A O 1
ATOM 3939 N N . ILE A 1 523 ? -12.195 0.322 -19.859 1 96.19 523 ILE A N 1
ATOM 3940 C CA . ILE A 1 523 ? -12.75 -1.012 -19.672 1 96.19 523 ILE A CA 1
ATOM 3941 C C . ILE A 1 523 ? -14.258 -0.913 -19.438 1 96.19 523 ILE A C 1
ATOM 3943 O O . ILE A 1 523 ? -14.711 -0.163 -18.562 1 96.19 523 ILE A O 1
ATOM 3947 N N . PRO A 1 524 ? -15.039 -1.601 -20.141 1 93.25 524 PRO A N 1
ATOM 3948 C CA . PRO A 1 524 ? -16.5 -1.493 -20.031 1 93.25 524 PRO A CA 1
ATOM 3949 C C . PRO A 1 524 ? -17.016 -1.899 -18.656 1 93.25 524 PRO A C 1
ATOM 3951 O O . PRO A 1 524 ? -16.516 -2.863 -18.062 1 93.25 524 PRO A O 1
ATOM 3954 N N . GLY A 1 525 ? -17.875 -1.097 -18.078 1 92.12 525 GLY A N 1
ATOM 3955 C CA . GLY A 1 525 ? -18.547 -1.315 -16.812 1 92.12 525 GLY A CA 1
ATOM 3956 C C . GLY A 1 525 ? -19.781 -0.449 -16.625 1 92.12 525 GLY A C 1
ATOM 3957 O O . GLY A 1 525 ? -19.906 0.607 -17.25 1 92.12 525 GLY A O 1
ATOM 3958 N N . THR A 1 526 ? -20.703 -0.941 -15.797 1 94 526 THR A N 1
ATOM 3959 C CA . THR A 1 526 ? -21.922 -0.192 -15.531 1 94 526 THR A CA 1
ATOM 3960 C C . THR A 1 526 ? -21.672 0.914 -14.508 1 94 526 THR A C 1
ATOM 3962 O O . THR A 1 526 ? -20.734 0.832 -13.719 1 94 526 THR A O 1
ATOM 3965 N N . GLU A 1 527 ? -22.453 1.951 -14.484 1 92.75 527 GLU A N 1
ATOM 3966 C CA . GLU A 1 527 ? -22.312 3.057 -13.539 1 92.75 527 GLU A CA 1
ATOM 3967 C C . GLU A 1 527 ? -22.484 2.576 -12.102 1 92.75 527 GLU A C 1
ATOM 3969 O O . GLU A 1 527 ? -21.859 3.104 -11.188 1 92.75 527 GLU A O 1
ATOM 3974 N N . SER A 1 528 ? -23.344 1.59 -11.938 1 92.62 528 SER A N 1
ATOM 3975 C CA . SER A 1 528 ? -23.562 1.038 -10.602 1 92.62 528 SER A CA 1
ATOM 3976 C C . SER A 1 528 ? -22.344 0.282 -10.102 1 92.62 528 SER A C 1
ATOM 3978 O O . SER A 1 528 ? -21.938 0.442 -8.945 1 92.62 528 SER A O 1
ATOM 3980 N N . GLU A 1 529 ? -21.781 -0.465 -11.031 1 93.44 529 GLU A N 1
ATOM 3981 C CA . GLU A 1 529 ? -20.594 -1.24 -10.672 1 93.44 529 GLU A CA 1
ATOM 3982 C C . GLU A 1 529 ? -19.422 -0.329 -10.352 1 93.44 529 GLU A C 1
ATOM 3984 O O . GLU A 1 529 ? -18.609 -0.634 -9.469 1 93.44 529 GLU A O 1
ATOM 3989 N N . ARG A 1 530 ? -19.391 0.786 -11.062 1 93.56 530 ARG A N 1
ATOM 3990 C CA . ARG A 1 530 ? -18.312 1.755 -10.93 1 93.56 530 ARG A CA 1
ATOM 3991 C C . ARG A 1 530 ? -18.484 2.619 -9.688 1 93.56 530 ARG A C 1
ATOM 3993 O O . ARG A 1 530 ? -17.562 3.316 -9.273 1 93.56 530 ARG A O 1
ATOM 4000 N N . GLY A 1 531 ? -19.688 2.648 -9.164 1 92.19 531 GLY A N 1
ATOM 4001 C CA . GLY A 1 531 ? -19.984 3.412 -7.961 1 92.19 531 GLY A CA 1
ATOM 4002 C C . GLY A 1 53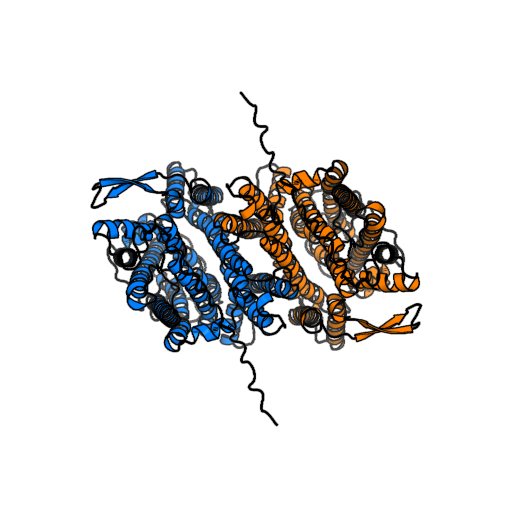1 ? -20.359 4.852 -8.242 1 92.19 531 GLY A C 1
ATOM 4003 O O . GLY A 1 531 ? -20.516 5.652 -7.316 1 92.19 531 GLY A O 1
ATOM 4004 N N . ILE A 1 532 ? -20.609 5.195 -9.477 1 88.12 532 ILE A N 1
ATOM 4005 C CA . ILE A 1 532 ? -20.875 6.57 -9.891 1 88.12 532 ILE A CA 1
ATOM 4006 C C . ILE A 1 532 ? -22.234 7.016 -9.367 1 88.12 532 ILE A C 1
ATOM 4008 O O . ILE A 1 532 ? -22.391 8.148 -8.906 1 88.12 532 ILE A O 1
ATOM 4012 N N . VAL A 1 533 ? -23.234 6.125 -9.32 1 86.81 533 VAL A N 1
ATOM 4013 C CA . VAL A 1 533 ? -24.594 6.453 -8.906 1 86.81 533 VAL A CA 1
ATOM 4014 C C . VAL A 1 533 ? -24.609 6.77 -7.414 1 86.81 533 VAL A C 1
ATOM 4016 O O . VAL A 1 533 ? -25.156 7.797 -7.004 1 86.81 533 VAL A O 1
ATOM 4019 N N . ARG A 1 534 ? -24 5.969 -6.668 1 83.12 534 ARG A N 1
ATOM 4020 C CA . ARG A 1 534 ? -24 6.141 -5.219 1 83.12 534 ARG A CA 1
ATOM 4021 C C . ARG A 1 534 ? -23.125 7.328 -4.809 1 83.12 534 ARG A C 1
ATOM 4023 O O . ARG A 1 534 ? -23.469 8.055 -3.871 1 83.12 534 ARG A O 1
ATOM 4030 N N . TRP A 1 535 ? -22.109 7.371 -5.57 1 83.12 535 TRP A N 1
ATOM 4031 C CA . TRP A 1 535 ? -21.156 8.445 -5.273 1 83.12 535 TRP A CA 1
ATOM 4032 C C . TRP A 1 535 ? -21.797 9.812 -5.535 1 83.12 535 TRP A C 1
ATOM 4034 O O . TRP A 1 535 ? -21.656 10.727 -4.719 1 83.12 535 TRP A O 1
ATOM 4044 N N . PRO B 1 1 ? -54.75 -14.469 41.156 1 24.31 1 PRO B N 1
ATOM 4045 C CA . PRO B 1 1 ? -53.406 -14.164 40.75 1 24.31 1 PRO B CA 1
ATOM 4046 C C . PRO B 1 1 ? -52.969 -14.906 39.5 1 24.31 1 PRO B C 1
ATOM 4048 O O . PRO B 1 1 ? -52.781 -16.125 39.5 1 24.31 1 PRO B O 1
ATOM 4051 N N . GLU B 1 2 ? -53.594 -14.797 38.5 1 26.3 2 GLU B N 1
ATOM 4052 C CA . GLU B 1 2 ? -53.562 -15.484 37.219 1 26.3 2 GLU B CA 1
ATOM 4053 C C . GLU B 1 2 ? -52.281 -15.234 36.469 1 26.3 2 GLU B C 1
ATOM 4055 O O . GLU B 1 2 ? -51.875 -14.078 36.281 1 26.3 2 GLU B O 1
ATOM 4060 N N . THR B 1 3 ? -51.312 -16.141 36.531 1 30.03 3 THR B N 1
ATOM 4061 C CA . THR B 1 3 ? -49.906 -16.203 36.125 1 30.03 3 THR B CA 1
ATOM 4062 C C . THR B 1 3 ? -49.812 -16.047 34.594 1 30.03 3 THR B C 1
ATOM 4064 O O . THR B 1 3 ? -50.25 -16.922 33.844 1 30.03 3 THR B O 1
ATOM 4067 N N . SER B 1 4 ? -50.031 -14.891 34.062 1 31.61 4 SER B N 1
ATOM 4068 C CA . SER B 1 4 ? -50 -14.68 32.625 1 31.61 4 SER B CA 1
ATOM 4069 C C . SER B 1 4 ? -48.688 -15.094 32 1 31.61 4 SER B C 1
ATOM 4071 O O . SER B 1 4 ? -47.625 -14.672 32.469 1 31.61 4 SER B O 1
ATOM 4073 N N . GLU B 1 5 ? -48.594 -16.266 31.391 1 30.61 5 GLU B N 1
ATOM 4074 C CA . GLU B 1 5 ? -47.469 -16.953 30.75 1 30.61 5 GLU B CA 1
ATOM 4075 C C . GLU B 1 5 ? -46.812 -16.062 29.703 1 30.61 5 GLU B C 1
ATOM 4077 O O . GLU B 1 5 ? -47.5 -15.414 28.906 1 30.61 5 GLU B O 1
ATOM 4082 N N . PRO B 1 6 ? -45.562 -15.633 29.953 1 32.06 6 PRO B N 1
ATOM 4083 C CA . PRO B 1 6 ? -44.875 -14.672 29.094 1 32.06 6 PRO B CA 1
ATOM 4084 C C . PRO B 1 6 ? -44.781 -15.133 27.641 1 32.06 6 PRO B C 1
ATOM 4086 O O . PRO B 1 6 ? -44.625 -16.328 27.375 1 32.06 6 PRO B O 1
ATOM 4089 N N . VAL B 1 7 ? -45.438 -14.477 26.734 1 35.25 7 VAL B N 1
ATOM 4090 C CA . VAL B 1 7 ? -45.469 -14.656 25.281 1 35.25 7 VAL B CA 1
ATOM 4091 C C . VAL B 1 7 ? -44.031 -14.672 24.734 1 35.25 7 VAL B C 1
ATOM 4093 O O . VAL B 1 7 ? -43.312 -13.695 24.891 1 35.25 7 VAL B O 1
ATOM 4096 N N . SER B 1 8 ? -43.344 -15.82 24.75 1 27.33 8 SER B N 1
ATOM 4097 C CA . SER B 1 8 ? -42 -16 24.234 1 27.33 8 SER B CA 1
ATOM 4098 C C . SER B 1 8 ? -41.906 -15.578 22.781 1 27.33 8 SER B C 1
ATOM 4100 O O . SER B 1 8 ? -42.688 -16.031 21.938 1 27.33 8 SER B O 1
ATOM 4102 N N . PRO B 1 9 ? -41.562 -14.312 22.516 1 30.34 9 PRO B N 1
ATOM 4103 C CA . PRO B 1 9 ? -41.531 -13.93 21.094 1 30.34 9 PRO B CA 1
ATOM 4104 C C . PRO B 1 9 ? -40.75 -14.93 20.25 1 30.34 9 PRO B C 1
ATOM 4106 O O . PRO B 1 9 ? -39.75 -15.492 20.703 1 30.34 9 PRO B O 1
ATOM 4109 N N . ASP B 1 10 ? -41.406 -15.766 19.484 1 27.86 10 ASP B N 1
ATOM 4110 C CA . ASP B 1 10 ? -40.938 -16.719 18.484 1 27.86 10 ASP B CA 1
ATOM 4111 C C . ASP B 1 10 ? -39.969 -16.078 17.516 1 27.86 10 ASP B C 1
ATOM 4113 O O . ASP B 1 10 ? -40.344 -15.281 16.656 1 27.86 10 ASP B O 1
ATOM 4117 N N . VAL B 1 11 ? -38.812 -15.594 17.969 1 28.84 11 VAL B N 1
ATOM 4118 C CA . VAL B 1 11 ? -37.719 -15.266 17.094 1 28.84 11 VAL B CA 1
ATOM 4119 C C . VAL B 1 11 ? -37.438 -16.438 16.141 1 28.84 11 VAL B C 1
ATOM 4121 O O . VAL B 1 11 ? -36.844 -17.438 16.531 1 28.84 11 VAL B O 1
ATOM 4124 N N . THR B 1 12 ? -38.469 -16.938 15.5 1 28.55 12 THR B N 1
ATOM 4125 C CA . THR B 1 12 ? -38.062 -17.734 14.359 1 28.55 12 THR B CA 1
ATOM 4126 C C . THR B 1 12 ? -36.969 -17.031 13.57 1 28.55 12 THR B C 1
ATOM 4128 O O . THR B 1 12 ? -37.156 -15.922 13.07 1 28.55 12 THR B O 1
ATOM 4131 N N . SER B 1 13 ? -35.781 -17.062 14.109 1 27.38 13 SER B N 1
ATOM 4132 C CA . SER B 1 13 ? -34.562 -16.75 13.367 1 27.38 13 SER B CA 1
ATOM 4133 C C . SER B 1 13 ? -34.688 -17.188 11.914 1 27.38 13 SER B C 1
ATOM 4135 O O . SER B 1 13 ? -34.719 -18.375 11.617 1 27.38 13 SER B O 1
ATOM 4137 N N . ARG B 1 14 ? -35.562 -16.531 11.188 1 28.59 14 ARG B N 1
ATOM 4138 C CA . ARG B 1 14 ? -35.594 -16.781 9.742 1 28.59 14 ARG B CA 1
ATOM 4139 C C . ARG B 1 14 ? -34.156 -16.875 9.18 1 28.59 14 ARG B C 1
ATOM 4141 O O . ARG B 1 14 ? -33.5 -15.852 8.984 1 28.59 14 ARG B O 1
ATOM 4148 N N . ASN B 1 15 ? -33.344 -17.75 9.711 1 28.12 15 ASN B N 1
ATOM 4149 C CA . ASN B 1 15 ? -32.219 -18.188 8.883 1 28.12 15 ASN B CA 1
ATOM 4150 C C . ASN B 1 15 ? -32.625 -18.375 7.43 1 28.12 15 ASN B C 1
ATOM 4152 O O . ASN B 1 15 ? -33.156 -19.438 7.062 1 28.12 15 ASN B O 1
ATOM 4156 N N . ASP B 1 16 ? -33.312 -17.453 6.906 1 29.94 16 ASP B N 1
ATOM 4157 C CA . ASP B 1 16 ? -33.562 -17.547 5.469 1 29.94 16 ASP B CA 1
ATOM 4158 C C . ASP B 1 16 ? -32.344 -18.078 4.738 1 29.94 16 ASP B C 1
ATOM 4160 O O . ASP B 1 16 ? -31.297 -17.422 4.668 1 29.94 16 ASP B O 1
ATOM 4164 N N . TYR B 1 17 ? -32.094 -19.375 4.902 1 30.67 17 TYR B N 1
ATOM 4165 C CA . TYR B 1 17 ? -31.266 -20.062 3.91 1 30.67 17 TYR B CA 1
ATOM 4166 C C . TYR B 1 17 ? -31.5 -19.484 2.52 1 30.67 17 TYR B C 1
ATOM 4168 O O . TYR B 1 17 ? -32.625 -19.531 2.004 1 30.67 17 TYR B O 1
ATOM 4176 N N . VAL B 1 18 ? -30.969 -18.422 2.223 1 34.06 18 VAL B N 1
ATOM 4177 C CA . VAL B 1 18 ? -30.953 -18.109 0.798 1 34.06 18 VAL B CA 1
ATOM 4178 C C . VAL B 1 18 ? -30.844 -19.391 -0.015 1 34.06 18 VAL B C 1
ATOM 4180 O O . VAL B 1 18 ? -29.828 -20.078 0.042 1 34.06 18 VAL B O 1
ATOM 4183 N N . THR B 1 19 ? -31.906 -20.125 -0.02 1 35.78 19 THR B N 1
ATOM 4184 C CA . THR B 1 19 ? -31.953 -21.203 -0.998 1 35.78 19 THR B CA 1
ATOM 4185 C C . THR B 1 19 ? -31.203 -20.828 -2.273 1 35.78 19 THR B C 1
ATOM 4187 O O . THR B 1 19 ? -31.328 -19.688 -2.744 1 35.78 19 THR B O 1
ATOM 4190 N N . PRO B 1 20 ? -30.062 -21.469 -2.535 1 39.75 20 PRO B N 1
ATOM 4191 C CA . PRO B 1 20 ? -29.406 -21.188 -3.812 1 39.75 20 PRO B CA 1
ATOM 4192 C C . PRO B 1 20 ? -30.391 -20.891 -4.934 1 39.75 20 PRO B C 1
ATOM 4194 O O . PRO B 1 20 ? -31.516 -21.422 -4.93 1 39.75 20 PRO B O 1
ATOM 4197 N N . ASP B 1 21 ? -30.531 -19.766 -5.379 1 38.94 21 ASP B N 1
ATOM 4198 C CA . ASP B 1 21 ? -31.312 -19.578 -6.598 1 38.94 21 ASP B CA 1
ATOM 4199 C C . ASP B 1 21 ? -31.234 -20.797 -7.5 1 38.94 21 ASP B C 1
ATOM 4201 O O . ASP B 1 21 ? -30.141 -21.219 -7.895 1 38.94 21 ASP B O 1
ATOM 4205 N N . PRO B 1 22 ? -31.984 -21.797 -7.383 1 42.78 22 PRO B N 1
ATOM 4206 C CA . PRO B 1 22 ? -32.062 -22.938 -8.305 1 42.78 22 PRO B CA 1
ATOM 4207 C C . PRO B 1 22 ? -31.594 -22.578 -9.719 1 42.78 22 PRO B C 1
ATOM 4209 O O . PRO B 1 22 ? -31.469 -23.453 -10.578 1 42.78 22 PRO B O 1
ATOM 4212 N N . SER B 1 23 ? -31.703 -21.359 -10.086 1 43.69 23 SER B N 1
ATOM 4213 C CA . SER B 1 23 ? -31.625 -20.922 -11.477 1 43.69 23 SER B CA 1
ATOM 4214 C C . SER B 1 23 ? -30.219 -21.078 -12.039 1 43.69 23 SER B C 1
ATOM 4216 O O . SER B 1 23 ? -29.938 -20.609 -13.141 1 43.69 23 SER B O 1
ATOM 4218 N N . THR B 1 24 ? -29.172 -21.406 -11.211 1 54.5 24 THR B N 1
ATOM 4219 C CA . THR B 1 24 ? -27.938 -21.375 -11.984 1 54.5 24 THR B CA 1
ATOM 4220 C C . THR B 1 24 ? -27.859 -22.547 -12.945 1 54.5 24 THR B C 1
ATOM 4222 O O . THR B 1 24 ? -27.938 -23.703 -12.531 1 54.5 24 THR B O 1
ATOM 4225 N N . ASP B 1 25 ? -28.234 -22.484 -14.117 1 75.75 25 ASP B N 1
ATOM 4226 C CA . ASP B 1 25 ? -28.172 -23.391 -15.258 1 75.75 25 ASP B CA 1
ATOM 4227 C C . ASP B 1 25 ? -26.75 -23.938 -15.43 1 75.75 25 ASP B C 1
ATOM 4229 O O . ASP B 1 25 ? -25.953 -23.375 -16.172 1 75.75 25 ASP B O 1
ATOM 4233 N N . MET B 1 26 ? -26.375 -24.922 -14.445 1 86.94 26 MET B N 1
ATOM 4234 C CA . MET B 1 26 ? -25.078 -25.594 -14.547 1 86.94 26 MET B CA 1
ATOM 4235 C C . MET B 1 26 ? -25.109 -26.688 -15.609 1 86.94 26 MET B C 1
ATOM 4237 O O . MET B 1 26 ? -26.094 -27.406 -15.742 1 86.94 26 MET B O 1
ATOM 4241 N N . LEU B 1 27 ? -24.062 -26.766 -16.328 1 86.06 27 LEU B N 1
ATOM 4242 C CA . LEU B 1 27 ? -23.922 -27.875 -17.266 1 86.06 27 LEU B CA 1
ATOM 4243 C C . LEU B 1 27 ? -23.672 -29.188 -16.516 1 86.06 27 LEU B C 1
ATOM 4245 O O . LEU B 1 27 ? -24.266 -30.203 -16.844 1 86.06 27 LEU B O 1
ATOM 4249 N N . TYR B 1 28 ? -22.734 -29.109 -15.602 1 91.06 28 TYR B N 1
ATOM 4250 C CA . TYR B 1 28 ? -22.438 -30.219 -14.695 1 91.06 28 TYR B CA 1
ATOM 4251 C C . TYR B 1 28 ? -22.406 -29.734 -13.25 1 91.06 28 TYR B C 1
ATOM 4253 O O . TYR B 1 28 ? -21.75 -28.75 -12.922 1 91.06 28 TYR B O 1
ATOM 4261 N N . THR B 1 29 ? -23.094 -30.484 -12.445 1 92.94 29 THR B N 1
ATOM 4262 C CA . THR B 1 29 ? -23.094 -30.172 -11.023 1 92.94 29 THR B CA 1
ATOM 4263 C C . THR B 1 29 ? -21.969 -30.922 -10.305 1 92.94 29 THR B C 1
ATOM 4265 O O . THR B 1 29 ? -21.234 -31.703 -10.93 1 92.94 29 THR B O 1
ATOM 4268 N N . VAL B 1 30 ? -21.828 -30.781 -8.992 1 95.75 30 VAL B N 1
ATOM 4269 C CA . VAL B 1 30 ? -20.688 -31.234 -8.203 1 95.75 30 VAL B CA 1
ATOM 4270 C C . VAL B 1 30 ? -20.594 -32.75 -8.266 1 95.75 30 VAL B C 1
ATOM 4272 O O . VAL B 1 30 ? -19.5 -33.312 -8.359 1 95.75 30 VAL B O 1
ATOM 4275 N N . ASP B 1 31 ? -21.734 -33.406 -8.344 1 94.06 31 ASP B N 1
ATOM 4276 C CA . ASP B 1 31 ? -21.734 -34.844 -8.242 1 94.06 31 ASP B CA 1
ATOM 4277 C C . ASP B 1 31 ? -21.859 -35.5 -9.625 1 94.06 31 ASP B C 1
ATOM 4279 O O . ASP B 1 31 ? -21.797 -36.719 -9.742 1 94.06 31 ASP B O 1
ATOM 4283 N N . ASP B 1 32 ? -21.969 -34.625 -10.633 1 92.88 32 ASP B N 1
ATOM 4284 C CA . ASP B 1 32 ? -22.047 -35.156 -11.992 1 92.88 32 ASP B CA 1
ATOM 4285 C C . ASP B 1 32 ? -20.688 -35.625 -12.477 1 92.88 32 ASP B C 1
ATOM 4287 O O . ASP B 1 32 ? -19.656 -35.031 -12.141 1 92.88 32 ASP B O 1
ATOM 4291 N N . THR B 1 33 ? -20.719 -36.719 -13.258 1 93.56 33 THR B N 1
ATOM 4292 C CA . THR B 1 33 ? -19.5 -37.25 -13.852 1 93.56 33 THR B CA 1
ATOM 4293 C C . THR B 1 33 ? -19.594 -37.25 -15.375 1 93.56 33 THR B C 1
ATOM 4295 O O . THR B 1 33 ? -20.188 -38.125 -15.977 1 93.56 33 THR B O 1
ATOM 4298 N N . PRO B 1 34 ? -18.938 -36.344 -15.906 1 91.06 34 PRO B N 1
ATOM 4299 C CA . PRO B 1 34 ? -18.906 -36.344 -17.375 1 91.06 34 PRO B CA 1
ATOM 4300 C C . PRO B 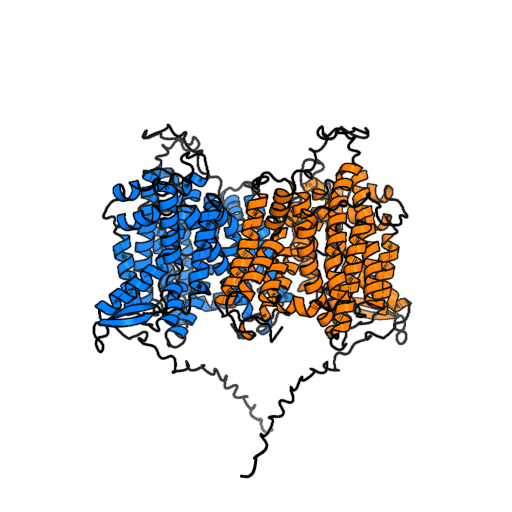1 34 ? -18.188 -37.562 -17.953 1 91.06 34 PRO B C 1
ATOM 4302 O O . PRO B 1 34 ? -17.562 -38.312 -17.203 1 91.06 34 PRO B O 1
ATOM 4305 N N . SER B 1 35 ? -18.359 -37.656 -19.266 1 90.38 35 SER B N 1
ATOM 4306 C CA . SER B 1 35 ? -17.625 -38.719 -19.922 1 90.38 35 SER B CA 1
ATOM 4307 C C . SER B 1 35 ? -16.109 -38.562 -19.75 1 90.38 35 SER B C 1
ATOM 4309 O O . SER B 1 35 ? -15.641 -37.469 -19.469 1 90.38 35 SER B O 1
ATOM 4311 N N . TRP B 1 36 ? -15.406 -39.656 -19.906 1 90.69 36 TRP B N 1
ATOM 4312 C CA . TRP B 1 36 ? -13.977 -39.656 -19.609 1 90.69 36 TRP B CA 1
ATOM 4313 C C . TRP B 1 36 ? -13.25 -38.688 -20.547 1 90.69 36 TRP B C 1
ATOM 4315 O O . TRP B 1 36 ? -12.297 -38 -20.141 1 90.69 36 TRP B O 1
ATOM 4325 N N . TYR B 1 37 ? -13.617 -38.594 -21.766 1 88.31 37 TYR B N 1
ATOM 4326 C CA . TYR B 1 37 ? -12.953 -37.688 -22.703 1 88.31 37 TYR B CA 1
ATOM 4327 C C . TYR B 1 37 ? -13.289 -36.219 -22.406 1 88.31 37 TYR B C 1
ATOM 4329 O O . TYR B 1 37 ? -12.438 -35.344 -22.531 1 88.31 37 TYR B O 1
ATOM 4337 N N . THR B 1 38 ? -14.531 -36.031 -21.984 1 87.88 38 THR B N 1
ATOM 4338 C CA . THR B 1 38 ? -14.914 -34.656 -21.594 1 87.88 38 THR B CA 1
ATOM 4339 C C . THR B 1 38 ? -14.18 -34.25 -20.312 1 87.88 38 THR B C 1
ATOM 4341 O O . THR B 1 38 ? -13.719 -33.125 -20.203 1 87.88 38 THR B O 1
ATOM 4344 N N . CYS B 1 39 ? -14.031 -35.156 -19.406 1 93 39 CYS B N 1
ATOM 4345 C CA . CYS B 1 39 ? -13.312 -34.906 -18.172 1 93 39 CYS B CA 1
ATOM 4346 C C . CYS B 1 39 ? -11.859 -34.562 -18.438 1 93 39 CYS B C 1
ATOM 4348 O O . CYS B 1 39 ? -11.281 -33.688 -17.781 1 93 39 CYS B O 1
ATOM 4350 N N . THR B 1 40 ? -11.32 -35.25 -19.359 1 93.75 40 THR B N 1
ATOM 4351 C CA . THR B 1 40 ? -9.914 -35.031 -19.672 1 93.75 40 THR B CA 1
ATOM 4352 C C . THR B 1 40 ? -9.703 -33.656 -20.297 1 93.75 40 THR B C 1
ATOM 4354 O O . THR B 1 40 ? -8.773 -32.938 -19.922 1 93.75 40 THR B O 1
ATOM 4357 N N . VAL B 1 41 ? -10.562 -33.219 -21.172 1 89.88 41 VAL B N 1
ATOM 4358 C CA . VAL B 1 41 ? -10.438 -31.938 -21.828 1 89.88 41 VAL B CA 1
ATOM 4359 C C . VAL B 1 41 ? -10.664 -30.812 -20.812 1 89.88 41 VAL B C 1
ATOM 4361 O O . VAL B 1 41 ? -9.906 -29.844 -20.781 1 89.88 41 VAL B O 1
ATOM 4364 N N . LEU B 1 42 ? -11.648 -31.031 -20.016 1 91.62 42 LEU B N 1
ATOM 4365 C CA . LEU B 1 42 ? -11.977 -30.016 -19.016 1 91.62 42 LEU B CA 1
ATOM 4366 C C . LEU B 1 42 ? -10.914 -29.969 -17.922 1 91.62 42 LEU B C 1
ATOM 4368 O O . LEU B 1 42 ? -10.609 -28.906 -17.391 1 91.62 42 LEU B O 1
ATOM 4372 N N . GLY B 1 43 ? -10.445 -31.109 -17.594 1 95.31 43 GLY B N 1
ATOM 4373 C CA . GLY B 1 43 ? -9.344 -31.156 -16.641 1 95.31 43 GLY B CA 1
ATOM 4374 C C . GLY B 1 43 ? -8.094 -30.453 -17.156 1 95.31 43 GLY B C 1
ATOM 4375 O O . GLY B 1 43 ? -7.434 -29.734 -16.406 1 95.31 43 GLY B O 1
ATOM 4376 N N . LEU B 1 44 ? -7.77 -30.672 -18.422 1 94.5 44 LEU B N 1
ATOM 4377 C CA . LEU B 1 44 ? -6.645 -29.984 -19.047 1 94.5 44 LEU B CA 1
ATOM 4378 C C . LEU B 1 44 ? -6.848 -28.484 -19.031 1 94.5 44 LEU B C 1
ATOM 4380 O O . LEU B 1 44 ? -5.895 -27.719 -18.859 1 94.5 44 LEU B O 1
ATOM 4384 N N . GLN B 1 45 ? -8.055 -28.109 -19.219 1 92.19 45 GLN B N 1
ATOM 4385 C CA . GLN B 1 45 ? -8.391 -26.688 -19.156 1 92.19 45 GLN B CA 1
ATOM 4386 C C . GLN B 1 45 ? -8.023 -26.094 -17.797 1 92.19 45 GLN B C 1
ATOM 4388 O O . GLN B 1 45 ? -7.391 -25.047 -17.734 1 92.19 45 GLN B O 1
ATOM 4393 N N . HIS B 1 46 ? -8.414 -26.781 -16.75 1 95.31 46 HIS B N 1
ATOM 4394 C CA . HIS B 1 46 ? -8.102 -26.312 -15.406 1 95.31 46 HIS B CA 1
ATOM 4395 C C . HIS B 1 46 ? -6.594 -26.297 -15.164 1 95.31 46 HIS B C 1
ATOM 4397 O O . HIS B 1 46 ? -6.078 -25.391 -14.492 1 95.31 46 HIS B O 1
ATOM 4403 N N . TYR B 1 47 ? -5.961 -27.312 -15.711 1 95 47 TYR B N 1
ATOM 4404 C CA . TYR B 1 47 ? -4.504 -27.359 -15.625 1 95 47 TYR B CA 1
ATOM 4405 C C . TYR B 1 47 ? -3.883 -26.125 -16.281 1 95 47 TYR B C 1
ATOM 4407 O O . TYR B 1 47 ? -3.012 -25.484 -15.695 1 95 47 TYR B O 1
ATOM 4415 N N . LEU B 1 48 ? -4.336 -25.75 -17.422 1 92.19 48 LEU B N 1
ATOM 4416 C CA . LEU B 1 48 ? -3.795 -24.641 -18.188 1 92.19 48 LEU B CA 1
ATOM 4417 C C . LEU B 1 48 ? -4.102 -23.312 -17.5 1 92.19 48 LEU B C 1
ATOM 4419 O O . LEU B 1 48 ? -3.307 -22.359 -17.578 1 92.19 48 LEU B O 1
ATOM 4423 N N . ILE B 1 49 ? -5.195 -23.234 -16.812 1 91.25 49 ILE B N 1
ATOM 4424 C CA . ILE B 1 49 ? -5.559 -22.016 -16.078 1 91.25 49 ILE B CA 1
ATOM 4425 C C . ILE B 1 49 ? -4.609 -21.828 -14.898 1 91.25 49 ILE B C 1
ATOM 4427 O O . ILE B 1 49 ? -4.125 -20.719 -14.656 1 91.25 49 ILE B O 1
ATOM 4431 N N . ALA B 1 50 ? -4.242 -22.891 -14.281 1 93.44 50 ALA B N 1
ATOM 4432 C CA . ALA B 1 50 ? -3.488 -22.844 -13.031 1 93.44 50 ALA B CA 1
ATOM 4433 C C . ALA B 1 50 ? -2.004 -22.609 -13.289 1 93.44 50 ALA B C 1
ATOM 4435 O O . ALA B 1 50 ? -1.302 -22.047 -12.453 1 93.44 50 ALA B O 1
ATOM 4436 N N . ILE B 1 51 ? -1.502 -23 -14.406 1 87.44 51 ILE B N 1
ATOM 4437 C CA . ILE B 1 51 ? -0.07 -23.062 -14.68 1 87.44 51 ILE B CA 1
ATOM 4438 C C . ILE B 1 51 ? 0.527 -21.656 -14.578 1 87.44 51 ILE B C 1
ATOM 4440 O O . ILE B 1 51 ? 1.647 -21.484 -14.094 1 87.44 51 ILE B O 1
ATOM 4444 N N . GLY B 1 52 ? -0.142 -20.656 -15.016 1 77.88 52 GLY B N 1
ATOM 4445 C CA . GLY B 1 52 ? 0.371 -19.297 -14.945 1 77.88 52 GLY B CA 1
ATOM 4446 C C . GLY B 1 52 ? 0.7 -18.844 -13.539 1 77.88 52 GLY B C 1
ATOM 4447 O O . GLY B 1 52 ? 1.704 -18.172 -13.312 1 77.88 52 GLY B O 1
ATOM 4448 N N . GLY B 1 53 ? -0.09 -19.219 -12.547 1 82.12 53 GLY B N 1
ATOM 4449 C CA . GLY B 1 53 ? 0.122 -18.844 -11.164 1 82.12 53 GLY B CA 1
ATOM 4450 C C . GLY B 1 53 ? 1.153 -19.703 -10.461 1 82.12 53 GLY B C 1
ATOM 4451 O O . GLY B 1 53 ? 1.91 -19.219 -9.617 1 82.12 53 GLY B O 1
ATOM 4452 N N . ILE B 1 54 ? 1.251 -20.906 -10.922 1 89.12 54 ILE B N 1
ATOM 4453 C CA . ILE B 1 54 ? 2.07 -21.875 -10.203 1 89.12 54 ILE B CA 1
ATOM 4454 C C . ILE B 1 54 ? 3.529 -21.734 -10.633 1 89.12 54 ILE B C 1
ATOM 4456 O O . ILE B 1 54 ? 4.434 -21.766 -9.797 1 89.12 54 ILE B O 1
ATOM 4460 N N . VAL B 1 55 ? 3.768 -21.484 -11.883 1 90.06 55 VAL B N 1
ATOM 4461 C CA . VAL B 1 55 ? 5.129 -21.531 -12.406 1 90.06 55 VAL B CA 1
ATOM 4462 C C . VAL B 1 55 ? 5.895 -20.297 -11.961 1 90.06 55 VAL B C 1
ATOM 4464 O O . VAL B 1 55 ? 7.121 -20.328 -11.836 1 90.06 55 VAL B O 1
ATOM 4467 N N . GLY B 1 56 ? 5.168 -19.281 -11.68 1 91.12 56 GLY B N 1
ATOM 4468 C CA . GLY B 1 56 ? 5.816 -18.047 -11.258 1 91.12 56 GLY B CA 1
ATOM 4469 C C . GLY B 1 56 ? 6.473 -18.141 -9.898 1 91.12 56 GLY B C 1
ATOM 4470 O O . GLY B 1 56 ? 7.477 -17.469 -9.633 1 91.12 56 GLY B O 1
ATOM 4471 N N . LEU B 1 57 ? 6.051 -18.984 -9.07 1 94 57 LEU B N 1
ATOM 4472 C CA . LEU B 1 57 ? 6.48 -19.062 -7.684 1 94 57 LEU B CA 1
ATOM 4473 C C . LEU B 1 57 ? 7.918 -19.562 -7.582 1 94 57 LEU B C 1
ATOM 4475 O O . LEU B 1 57 ? 8.781 -18.859 -7.039 1 94 57 LEU B O 1
ATOM 4479 N N . PRO B 1 58 ? 8.242 -20.703 -8.219 1 93.81 58 PRO B N 1
ATOM 4480 C CA . PRO B 1 58 ? 9.633 -21.156 -8.148 1 93.81 58 PRO B CA 1
ATOM 4481 C C . PRO B 1 58 ? 10.594 -20.219 -8.867 1 93.81 58 PRO B C 1
ATOM 4483 O O . PRO B 1 58 ? 11.734 -20.031 -8.43 1 93.81 58 PRO B O 1
ATOM 4486 N N . LEU B 1 59 ? 10.117 -19.672 -9.922 1 93.25 59 LEU B N 1
ATOM 4487 C CA . LEU B 1 59 ? 10.977 -18.766 -10.688 1 93.25 59 LEU B CA 1
ATOM 4488 C C . LEU B 1 59 ? 11.266 -17.5 -9.891 1 93.25 59 LEU B C 1
ATOM 4490 O O . LEU B 1 59 ? 12.375 -16.953 -9.953 1 93.25 59 LEU B O 1
ATOM 4494 N N . LEU B 1 60 ? 10.32 -17.078 -9.148 1 93.19 60 LEU B N 1
ATOM 4495 C CA . LEU B 1 60 ? 10.5 -15.898 -8.305 1 93.19 60 LEU B CA 1
ATOM 4496 C C . LEU B 1 60 ? 11.445 -16.188 -7.148 1 93.19 60 LEU B C 1
ATOM 4498 O O . LEU B 1 60 ? 12.219 -15.328 -6.73 1 93.19 60 LEU B O 1
ATOM 4502 N N . LEU B 1 61 ? 11.445 -17.375 -6.652 1 95.25 61 LEU B N 1
ATOM 4503 C CA . LEU B 1 61 ? 12.203 -17.734 -5.457 1 95.25 61 LEU B CA 1
ATOM 4504 C C . LEU B 1 61 ? 13.617 -18.172 -5.816 1 95.25 61 LEU B C 1
ATOM 4506 O O . LEU B 1 61 ? 14.469 -18.328 -4.938 1 95.25 61 LEU B O 1
ATOM 4510 N N . ALA B 1 62 ? 13.898 -18.375 -7.098 1 93.75 62 ALA B N 1
ATOM 4511 C CA . ALA B 1 62 ? 15.195 -18.891 -7.527 1 93.75 62 ALA B CA 1
ATOM 4512 C C . ALA B 1 62 ? 16.328 -17.984 -7.055 1 93.75 62 ALA B C 1
ATOM 4514 O O . ALA B 1 62 ? 17.344 -18.453 -6.539 1 93.75 62 ALA B O 1
ATOM 4515 N N . GLY B 1 63 ? 16.141 -16.688 -7.188 1 91.25 63 GLY B N 1
ATOM 4516 C CA . GLY B 1 63 ? 17.156 -15.727 -6.77 1 91.25 63 GLY B CA 1
ATOM 4517 C C . GLY B 1 63 ? 17.438 -15.766 -5.277 1 91.25 63 GLY B C 1
ATOM 4518 O O . GLY B 1 63 ? 18.562 -16.031 -4.855 1 91.25 63 GLY B O 1
ATOM 4519 N N . PRO B 1 64 ? 16.422 -15.586 -4.531 1 93.25 64 PRO B N 1
ATOM 4520 C CA . PRO B 1 64 ? 16.578 -15.617 -3.074 1 93.25 64 PRO B CA 1
ATOM 4521 C C . PRO B 1 64 ? 17.125 -16.953 -2.568 1 93.25 64 PRO B C 1
ATOM 4523 O O . PRO B 1 64 ? 17.781 -17 -1.53 1 93.25 64 PRO B O 1
ATOM 4526 N N . LEU B 1 65 ? 16.922 -18.031 -3.322 1 95.38 65 LEU B N 1
ATOM 4527 C CA . LEU B 1 65 ? 17.438 -19.344 -2.957 1 95.38 65 LEU B CA 1
ATOM 4528 C C . LEU B 1 65 ? 18.891 -19.5 -3.391 1 95.38 65 LEU B C 1
ATOM 4530 O O . LEU B 1 65 ? 19.547 -20.484 -3.049 1 95.38 65 LEU B O 1
ATOM 4534 N N . CYS B 1 66 ? 19.438 -18.547 -4.113 1 92.56 66 CYS B N 1
ATOM 4535 C CA . CYS B 1 66 ? 20.812 -18.531 -4.613 1 92.56 66 CYS B CA 1
ATOM 4536 C C . CYS B 1 66 ? 21.031 -19.641 -5.641 1 92.56 66 CYS B C 1
ATOM 4538 O O . CYS B 1 66 ? 22.094 -20.266 -5.668 1 92.56 66 CYS B O 1
ATOM 4540 N N . ILE B 1 67 ? 19.984 -19.938 -6.367 1 92.88 67 ILE B N 1
ATOM 4541 C CA . ILE B 1 67 ? 20.172 -20.875 -7.473 1 92.88 67 ILE B CA 1
ATOM 4542 C C . ILE B 1 67 ? 20.969 -20.188 -8.586 1 92.88 67 ILE B C 1
ATOM 4544 O O . ILE B 1 67 ? 20.609 -19.109 -9.047 1 92.88 67 ILE B O 1
ATOM 4548 N N . ALA B 1 68 ? 21.984 -20.781 -8.984 1 86.81 68 ALA B N 1
ATOM 4549 C CA . ALA B 1 68 ? 22.906 -20.188 -9.953 1 86.81 68 ALA B CA 1
ATOM 4550 C C . ALA B 1 68 ? 22.266 -20.094 -11.336 1 86.81 68 ALA B C 1
ATOM 4552 O O . ALA B 1 68 ? 21.359 -20.859 -11.656 1 86.81 68 ALA B O 1
ATOM 4553 N N . ASN B 1 69 ? 22.656 -19.141 -12.109 1 85.81 69 ASN B N 1
ATOM 4554 C CA . ASN B 1 69 ? 22.188 -18.969 -13.484 1 85.81 69 ASN B CA 1
ATOM 4555 C C . ASN B 1 69 ? 23.062 -19.734 -14.477 1 85.81 69 ASN B C 1
ATOM 4557 O O . ASN B 1 69 ? 23.672 -19.125 -15.359 1 85.81 69 ASN B O 1
ATOM 4561 N N . ASP B 1 70 ? 23.219 -20.984 -14.266 1 86.38 70 ASP B N 1
ATOM 4562 C CA . ASP B 1 70 ? 23.922 -21.891 -15.141 1 86.38 70 ASP B CA 1
ATOM 4563 C C . ASP B 1 70 ? 23.094 -23.141 -15.445 1 86.38 70 ASP B C 1
ATOM 4565 O O . ASP B 1 70 ? 21.906 -23.188 -15.102 1 86.38 70 ASP B O 1
ATOM 4569 N N . ASP B 1 71 ? 23.625 -24.031 -16.125 1 88 71 ASP B N 1
ATOM 4570 C CA . ASP B 1 71 ? 22.875 -25.203 -16.578 1 88 71 ASP B CA 1
ATOM 4571 C C . ASP B 1 71 ? 22.344 -26.016 -15.383 1 88 71 ASP B C 1
ATOM 4573 O O . ASP B 1 71 ? 21.203 -26.469 -15.406 1 88 71 ASP B O 1
ATOM 4577 N N . ASP B 1 72 ? 23.156 -26.156 -14.398 1 88.75 72 ASP B N 1
ATOM 4578 C CA . ASP B 1 72 ? 22.734 -26.906 -13.219 1 88.75 72 ASP B CA 1
ATOM 4579 C C . ASP B 1 72 ? 21.625 -26.188 -12.469 1 88.75 72 ASP B C 1
ATOM 4581 O O . ASP B 1 72 ? 20.703 -26.812 -11.945 1 88.75 72 ASP B O 1
ATOM 4585 N N . GLY B 1 73 ? 21.781 -24.906 -12.383 1 92.19 73 GLY B N 1
ATOM 4586 C CA . GLY B 1 73 ? 20.734 -24.109 -11.758 1 92.19 73 GLY B CA 1
ATOM 4587 C C . GLY B 1 73 ? 19.422 -24.188 -12.5 1 92.19 73 GLY B C 1
ATOM 4588 O O . GLY B 1 73 ? 18.359 -24.203 -11.875 1 92.19 73 GLY B O 1
ATOM 4589 N N . ASP B 1 74 ? 19.547 -24.266 -13.773 1 93 74 ASP B N 1
ATOM 4590 C CA . ASP B 1 74 ? 18.328 -24.359 -14.578 1 93 74 ASP B CA 1
ATOM 4591 C C . ASP B 1 74 ? 17.625 -25.703 -14.336 1 93 74 ASP B C 1
ATOM 4593 O O . ASP B 1 74 ? 16.391 -25.75 -14.297 1 93 74 ASP B O 1
ATOM 4597 N N . VAL B 1 75 ? 18.391 -26.703 -14.242 1 94 75 VAL B N 1
ATOM 4598 C CA . VAL B 1 75 ? 17.812 -28.016 -13.961 1 94 75 VAL B CA 1
ATOM 4599 C C . VAL B 1 75 ? 17.156 -28 -12.578 1 94 75 VAL B C 1
ATOM 4601 O O . VAL B 1 75 ? 16.078 -28.562 -12.398 1 94 75 VAL B O 1
ATOM 4604 N N . ALA B 1 76 ? 17.797 -27.359 -11.609 1 93.88 76 ALA B N 1
ATOM 4605 C CA . ALA B 1 76 ? 17.234 -27.234 -10.266 1 93.88 76 ALA B CA 1
ATOM 4606 C C . ALA B 1 76 ? 15.875 -26.531 -10.312 1 93.88 76 ALA B C 1
ATOM 4608 O O . ALA B 1 76 ? 14.93 -26.953 -9.656 1 93.88 76 ALA B O 1
ATOM 4609 N N . ARG B 1 77 ? 15.805 -25.469 -11.078 1 94.88 77 ARG B N 1
ATOM 4610 C CA . ARG B 1 77 ? 14.539 -24.75 -11.234 1 94.88 77 ARG B CA 1
ATOM 4611 C C . ARG B 1 77 ? 13.461 -25.672 -11.812 1 94.88 77 ARG B C 1
ATOM 4613 O O . ARG B 1 77 ? 12.32 -25.656 -11.352 1 94.88 77 ARG B O 1
ATOM 4620 N N . ALA B 1 78 ? 13.859 -26.438 -12.781 1 95.75 78 ALA B N 1
ATOM 4621 C CA . ALA B 1 78 ? 12.922 -27.344 -13.422 1 95.75 78 ALA B CA 1
ATOM 4622 C C . ALA B 1 78 ? 12.414 -28.391 -12.43 1 95.75 78 ALA B C 1
ATOM 4624 O O . ALA B 1 78 ? 11.227 -28.734 -12.43 1 95.75 78 ALA B O 1
ATOM 4625 N N . LEU B 1 79 ? 13.305 -28.859 -11.625 1 95.62 79 LEU B N 1
ATOM 4626 C CA . LEU B 1 79 ? 12.938 -29.875 -10.648 1 95.62 79 LEU B CA 1
ATOM 4627 C C . LEU B 1 79 ? 11.992 -29.312 -9.594 1 95.62 79 LEU B C 1
ATOM 4629 O O . LEU B 1 79 ? 11.078 -30 -9.133 1 95.62 79 LEU B O 1
ATOM 4633 N N . ILE B 1 80 ? 12.211 -28.109 -9.172 1 96.12 80 ILE B N 1
ATOM 4634 C CA . ILE B 1 80 ? 11.344 -27.469 -8.195 1 96.12 80 ILE B CA 1
ATOM 4635 C C . ILE B 1 80 ? 9.953 -27.266 -8.789 1 96.12 80 ILE B C 1
ATOM 4637 O O . ILE B 1 80 ? 8.938 -27.516 -8.133 1 96.12 80 ILE B O 1
ATOM 4641 N N . ILE B 1 81 ? 9.883 -26.844 -10.031 1 96.38 81 ILE B N 1
ATOM 4642 C CA . ILE B 1 81 ? 8.609 -26.656 -10.727 1 96.38 81 ILE B CA 1
ATOM 4643 C C . ILE B 1 81 ? 7.867 -28 -10.805 1 96.38 81 ILE B C 1
ATOM 4645 O O . ILE B 1 81 ? 6.676 -28.062 -10.5 1 96.38 81 ILE B O 1
ATOM 4649 N N . SER B 1 82 ? 8.617 -29 -11.172 1 96.38 82 SER B N 1
ATOM 4650 C CA . SER B 1 82 ? 8.023 -30.328 -11.297 1 96.38 82 SER B CA 1
ATOM 4651 C C . SER B 1 82 ? 7.508 -30.828 -9.945 1 96.38 82 SER B C 1
ATOM 4653 O O . SER B 1 82 ? 6.434 -31.422 -9.875 1 96.38 82 SER B O 1
ATOM 4655 N N . SER B 1 83 ? 8.242 -30.594 -8.93 1 97 83 SER B N 1
ATOM 4656 C CA . SER B 1 83 ? 7.812 -30.984 -7.59 1 97 83 SER B CA 1
ATOM 4657 C C . SER B 1 83 ? 6.539 -30.25 -7.18 1 97 83 SER B C 1
ATOM 4659 O O . SER B 1 83 ? 5.676 -30.828 -6.516 1 97 83 SER B O 1
ATOM 4661 N N . LEU B 1 84 ? 6.496 -29.016 -7.516 1 97.12 84 LEU B N 1
ATOM 4662 C CA . LEU B 1 84 ? 5.312 -28.219 -7.211 1 97.12 84 LEU B CA 1
ATOM 4663 C C . LEU B 1 84 ? 4.09 -28.75 -7.938 1 97.12 84 LEU B C 1
ATOM 4665 O O . LEU B 1 84 ? 3.004 -28.844 -7.363 1 97.12 84 LEU B O 1
ATOM 4669 N N . PHE B 1 85 ? 4.246 -29.141 -9.211 1 97 85 PHE B N 1
ATOM 4670 C CA . PHE B 1 85 ? 3.16 -29.75 -9.969 1 97 85 PHE B CA 1
ATOM 4671 C C . PHE B 1 85 ? 2.709 -31.047 -9.32 1 97 85 PHE B C 1
ATOM 4673 O O . PHE B 1 85 ? 1.51 -31.297 -9.172 1 97 85 PHE B O 1
ATOM 4680 N N . PHE B 1 86 ? 3.678 -31.797 -8.953 1 97.62 86 PHE B N 1
ATOM 4681 C CA . PHE B 1 86 ? 3.418 -33.094 -8.344 1 97.62 86 PHE B CA 1
ATOM 4682 C C . PHE B 1 86 ? 2.572 -32.938 -7.082 1 97.62 86 PHE B C 1
ATOM 4684 O O . PHE B 1 86 ? 1.547 -33.594 -6.934 1 97.62 86 PHE B O 1
ATOM 4691 N N . VAL B 1 87 ? 2.941 -32.062 -6.254 1 97.88 87 VAL B N 1
ATOM 4692 C CA . VAL B 1 87 ? 2.252 -31.859 -4.984 1 97.88 87 VAL B CA 1
ATOM 4693 C C . VAL B 1 87 ? 0.886 -31.219 -5.238 1 97.88 87 VAL B C 1
ATOM 4695 O O . VAL B 1 87 ? -0.093 -31.562 -4.566 1 97.88 87 VAL B O 1
ATOM 4698 N N . ALA B 1 88 ? 0.803 -30.25 -6.129 1 97.56 88 ALA B N 1
ATOM 4699 C CA . ALA B 1 88 ? -0.478 -29.656 -6.488 1 97.56 88 ALA B CA 1
ATOM 4700 C C . ALA B 1 88 ? -1.479 -30.719 -6.938 1 97.56 88 ALA B C 1
ATOM 4702 O O . ALA B 1 88 ? -2.66 -30.641 -6.59 1 97.56 88 ALA B O 1
ATOM 4703 N N . GLY B 1 89 ? -0.974 -31.656 -7.723 1 98.19 89 GLY B N 1
ATOM 4704 C CA . GLY B 1 89 ? -1.824 -32.75 -8.172 1 98.19 89 GLY B CA 1
ATOM 4705 C C . GLY B 1 89 ? -2.354 -33.594 -7.031 1 98.19 89 GLY B C 1
ATOM 4706 O O . GLY B 1 89 ? -3.561 -33.844 -6.934 1 98.19 89 GLY B O 1
ATOM 4707 N N . ILE B 1 90 ? -1.51 -33.969 -6.176 1 98.31 90 ILE B N 1
ATOM 4708 C CA . ILE B 1 90 ? -1.889 -34.812 -5.047 1 98.31 90 ILE B CA 1
ATOM 4709 C C . ILE B 1 90 ? -2.877 -34.062 -4.152 1 98.31 90 ILE B C 1
ATOM 4711 O O . ILE B 1 90 ? -3.902 -34.625 -3.752 1 98.31 90 ILE B O 1
ATOM 4715 N N . CYS B 1 91 ? -2.523 -32.844 -3.863 1 98.19 91 CYS B N 1
ATOM 4716 C CA . CYS B 1 91 ? -3.352 -32.062 -2.959 1 98.19 91 CYS B CA 1
ATOM 4717 C C . CYS B 1 91 ? -4.734 -31.828 -3.555 1 98.19 91 CYS B C 1
ATOM 4719 O O . CYS B 1 91 ? -5.734 -31.828 -2.834 1 98.19 91 CYS B O 1
ATOM 4721 N N . THR B 1 92 ? -4.781 -31.547 -4.863 1 98.44 92 THR B N 1
ATOM 4722 C CA . THR B 1 92 ? -6.07 -31.359 -5.523 1 98.44 92 THR B CA 1
ATOM 4723 C C . THR B 1 92 ? -6.918 -32.625 -5.422 1 98.44 92 THR B C 1
ATOM 4725 O O . THR B 1 92 ? -8.109 -32.562 -5.105 1 98.44 92 THR B O 1
ATOM 4728 N N . MET B 1 93 ? -6.336 -33.75 -5.664 1 98.5 93 MET B N 1
ATOM 4729 C CA . MET B 1 93 ? -7.059 -35.031 -5.59 1 98.5 93 MET B CA 1
ATOM 4730 C C . MET B 1 93 ? -7.52 -35.312 -4.16 1 98.5 93 MET B C 1
ATOM 4732 O O . MET B 1 93 ? -8.648 -35.75 -3.943 1 98.5 93 MET B O 1
ATOM 4736 N N . LEU B 1 94 ? -6.711 -35.031 -3.205 1 98.25 94 LEU B N 1
ATOM 4737 C CA . LEU B 1 94 ? -7.074 -35.25 -1.81 1 98.25 94 LEU B CA 1
ATOM 4738 C C . LEU B 1 94 ? -8.203 -34.312 -1.385 1 98.25 94 LEU B C 1
ATOM 4740 O O . LEU B 1 94 ? -9.148 -34.75 -0.719 1 98.25 94 LEU B O 1
ATOM 4744 N N . GLN B 1 95 ? -8.07 -33.031 -1.753 1 98.12 95 GLN B N 1
ATOM 4745 C CA . GLN B 1 95 ? -9.055 -32.031 -1.363 1 98.12 95 GLN B CA 1
ATOM 4746 C C . GLN B 1 95 ? -10.422 -32.344 -1.952 1 98.12 95 GLN B C 1
ATOM 4748 O O . GLN B 1 95 ? -11.445 -32.188 -1.28 1 98.12 95 GLN B O 1
ATOM 4753 N N . THR B 1 96 ? -10.492 -32.812 -3.189 1 97.88 96 THR B N 1
ATOM 4754 C CA . THR B 1 96 ? -11.75 -33.062 -3.891 1 97.88 96 THR B CA 1
ATOM 4755 C C . THR B 1 96 ? -12.344 -34.406 -3.467 1 97.88 96 THR B C 1
ATOM 4757 O O . THR B 1 96 ? -13.555 -34.625 -3.592 1 97.88 96 THR B O 1
ATOM 4760 N N . THR B 1 97 ? -11.578 -35.312 -2.977 1 97.62 97 THR B N 1
ATOM 4761 C CA . THR B 1 97 ? -12.062 -36.656 -2.611 1 97.62 97 THR B CA 1
ATOM 4762 C C . THR B 1 97 ? -12.414 -36.719 -1.127 1 97.62 97 THR B C 1
ATOM 4764 O O . THR B 1 97 ? -13.461 -37.219 -0.751 1 97.62 97 THR B O 1
ATOM 4767 N N . PHE B 1 98 ? -11.492 -36.156 -0.271 1 97 98 PHE B N 1
ATOM 4768 C CA . PHE B 1 98 ? -11.664 -36.344 1.166 1 97 98 PHE B CA 1
ATOM 4769 C C . PHE B 1 98 ? -11.883 -35 1.856 1 97 98 PHE B C 1
ATOM 4771 O O . PHE B 1 98 ? -12.43 -34.938 2.961 1 97 98 PHE B O 1
ATOM 4778 N N . GLY B 1 99 ? -11.391 -33.938 1.3 1 97.69 99 GLY B N 1
ATOM 4779 C CA . GLY B 1 99 ? -11.398 -32.656 1.943 1 97.69 99 GLY B CA 1
ATOM 4780 C C . GLY B 1 99 ? -12.773 -32 1.979 1 97.69 99 GLY B C 1
ATOM 4781 O O . GLY B 1 99 ? -13.719 -32.594 2.512 1 97.69 99 GLY B O 1
ATOM 4782 N N . ILE B 1 100 ? -12.812 -30.875 1.331 1 97.12 100 ILE B N 1
ATOM 4783 C CA . ILE B 1 100 ? -14.07 -30.141 1.303 1 97.12 100 ILE B CA 1
ATOM 4784 C C . ILE B 1 100 ? -15.023 -30.797 0.309 1 97.12 100 ILE B C 1
ATOM 4786 O O . ILE B 1 100 ? -16.234 -30.578 0.376 1 97.12 100 ILE B O 1
ATOM 4790 N N . ARG B 1 101 ? -14.531 -31.5 -0.693 1 97.5 101 ARG B N 1
ATOM 4791 C CA . ARG B 1 101 ? -15.266 -32.25 -1.71 1 97.5 101 ARG B CA 1
ATOM 4792 C C . ARG B 1 101 ? -16.047 -31.297 -2.621 1 97.5 101 ARG B C 1
ATOM 4794 O O . ARG B 1 101 ? -17.219 -31.547 -2.926 1 97.5 101 ARG B O 1
ATOM 4801 N N . LEU B 1 102 ? -15.531 -30.156 -2.826 1 97.56 102 LEU B N 1
ATOM 4802 C CA . LEU B 1 102 ? -15.906 -29.203 -3.873 1 97.56 102 LEU B CA 1
ATOM 4803 C C . LEU B 1 102 ? -14.867 -29.203 -4.988 1 97.56 102 LEU B C 1
ATOM 4805 O O . LEU B 1 102 ? -13.75 -29.703 -4.812 1 97.56 102 LEU B O 1
ATOM 4809 N N . PRO B 1 103 ? -15.242 -28.844 -6.156 1 97.38 103 PRO B N 1
ATOM 4810 C CA . PRO B 1 103 ? -14.273 -28.797 -7.254 1 97.38 103 PRO B CA 1
ATOM 4811 C C . PRO B 1 103 ? -13.273 -27.641 -7.105 1 97.38 103 PRO B C 1
ATOM 4813 O O . PRO B 1 103 ? -13.328 -26.672 -7.859 1 97.38 103 PRO B O 1
ATOM 4816 N N . ILE B 1 104 ? -12.359 -27.844 -6.227 1 97.31 104 ILE B N 1
ATOM 4817 C CA . ILE B 1 104 ? -11.359 -26.828 -5.93 1 97.31 104 ILE B CA 1
ATOM 4818 C C . ILE B 1 104 ? -9.969 -27.359 -6.262 1 97.31 104 ILE B C 1
ATOM 4820 O O . ILE B 1 104 ? -9.594 -28.453 -5.828 1 97.31 104 ILE B O 1
ATOM 4824 N N . MET B 1 105 ? -9.305 -26.609 -7.047 1 96.88 105 MET B N 1
ATOM 4825 C CA . MET B 1 105 ? -7.906 -26.906 -7.352 1 96.88 105 MET B CA 1
ATOM 4826 C C . MET B 1 105 ? -6.988 -26.391 -6.246 1 96.88 105 MET B C 1
ATOM 4828 O O . MET B 1 105 ? -7.227 -25.328 -5.684 1 96.88 105 MET B O 1
ATOM 4832 N N . GLN B 1 106 ? -5.957 -27.188 -5.934 1 96.81 106 GLN B N 1
ATOM 4833 C CA . GLN B 1 106 ? -4.938 -26.812 -4.961 1 96.81 106 GLN B CA 1
ATOM 4834 C C . GLN B 1 106 ? -3.59 -26.578 -5.633 1 96.81 106 GLN B C 1
ATOM 4836 O O . GLN B 1 106 ? -3.258 -27.25 -6.617 1 96.81 106 GLN B O 1
ATOM 4841 N N . GLY B 1 107 ? -2.844 -25.672 -5.125 1 95.06 107 GLY B N 1
ATOM 4842 C CA . GLY B 1 107 ? -1.512 -25.422 -5.641 1 95.06 107 GLY B CA 1
ATOM 4843 C C . GLY B 1 107 ? -0.733 -24.422 -4.812 1 95.06 107 GLY B C 1
ATOM 4844 O O . GLY B 1 107 ? -1.114 -24.109 -3.68 1 95.06 107 GLY B O 1
ATOM 4845 N N . GLY B 1 108 ? 0.377 -24.016 -5.336 1 94.81 108 GLY B N 1
ATOM 4846 C CA . GLY B 1 108 ? 1.229 -23.078 -4.637 1 94.81 108 GLY B CA 1
ATOM 4847 C C . GLY B 1 108 ? 0.528 -21.766 -4.312 1 94.81 108 GLY B C 1
ATOM 4848 O O . GLY B 1 108 ? -0.438 -21.391 -4.977 1 94.81 108 GLY B O 1
ATOM 4849 N N . THR B 1 109 ? 1.048 -21.109 -3.301 1 93.31 109 THR B N 1
ATOM 4850 C CA . THR B 1 109 ? 0.38 -19.875 -2.873 1 93.31 109 THR B CA 1
ATOM 4851 C C . THR B 1 109 ? 1.394 -18.766 -2.646 1 93.31 109 THR B C 1
ATOM 4853 O O . THR B 1 109 ? 2.52 -19.016 -2.213 1 93.31 109 THR B O 1
ATOM 4856 N N . PHE B 1 110 ? 0.902 -17.562 -2.867 1 91.31 110 PHE B N 1
ATOM 4857 C CA . PHE B 1 110 ? 1.73 -16.375 -2.709 1 91.31 110 PHE B CA 1
ATOM 4858 C C . PHE B 1 110 ? 1.77 -15.93 -1.25 1 91.31 110 PHE B C 1
ATOM 4860 O O . PHE B 1 110 ? 2.631 -15.141 -0.858 1 91.31 110 PHE B O 1
ATOM 4867 N N . SER B 1 111 ? 0.936 -16.469 -0.401 1 92.06 111 SER B N 1
ATOM 4868 C CA . SER B 1 111 ? 0.86 -16.062 1.001 1 92.06 111 SER B CA 1
ATOM 4869 C C . SER B 1 111 ? 2.105 -16.5 1.767 1 92.06 111 SER B C 1
ATOM 4871 O O . SER B 1 111 ? 2.389 -15.969 2.848 1 92.06 111 SER B O 1
ATOM 4873 N N . PHE B 1 112 ? 2.885 -17.359 1.168 1 94.81 112 PHE B N 1
ATOM 4874 C CA . PHE B 1 112 ? 4.074 -17.859 1.855 1 94.81 112 PHE B CA 1
ATOM 4875 C C . PHE B 1 112 ? 5.324 -17.141 1.359 1 94.81 112 PHE B C 1
ATOM 4877 O O . PHE B 1 112 ? 6.41 -17.328 1.911 1 94.81 112 PHE B O 1
ATOM 4884 N N . LEU B 1 113 ? 5.156 -16.281 0.381 1 94.38 113 LEU B N 1
ATOM 4885 C CA . LEU B 1 113 ? 6.312 -15.633 -0.229 1 94.38 113 LEU B CA 1
ATOM 4886 C C . LEU B 1 113 ? 6.953 -14.648 0.737 1 94.38 113 LEU B C 1
ATOM 4888 O O . LEU B 1 113 ? 8.172 -14.68 0.954 1 94.38 113 LEU B O 1
ATOM 4892 N N . PRO B 1 114 ? 6.125 -13.797 1.392 1 93.12 114 PRO B N 1
ATOM 4893 C CA . PRO B 1 114 ? 6.754 -12.789 2.256 1 93.12 114 PRO B CA 1
ATOM 4894 C C . PRO B 1 114 ? 7.574 -13.414 3.383 1 93.12 114 PRO B C 1
ATOM 4896 O O . PRO B 1 114 ? 8.742 -13.07 3.566 1 93.12 114 PRO B O 1
ATOM 4899 N N . PRO B 1 115 ? 7.074 -14.383 4.09 1 94.75 115 PRO B N 1
ATOM 4900 C CA . PRO B 1 115 ? 7.918 -14.992 5.121 1 94.75 115 PRO B CA 1
ATOM 4901 C C . PRO B 1 115 ? 9.109 -15.742 4.539 1 94.75 115 PRO B C 1
ATOM 4903 O O . PRO B 1 115 ? 10.172 -15.797 5.168 1 94.75 115 PRO B O 1
ATOM 4906 N N . THR B 1 116 ? 8.945 -16.344 3.348 1 96.56 116 THR B N 1
ATOM 4907 C CA . THR B 1 116 ? 10.07 -17.016 2.703 1 96.56 116 THR B CA 1
ATOM 4908 C C . THR B 1 116 ? 11.195 -16.016 2.412 1 96.56 116 THR B C 1
ATOM 4910 O O . THR B 1 116 ? 12.359 -16.312 2.682 1 96.56 116 THR B O 1
ATOM 4913 N N . PHE B 1 117 ? 10.836 -14.859 1.908 1 95.12 117 PHE B N 1
ATOM 4914 C CA . PHE B 1 117 ? 11.828 -13.828 1.635 1 95.12 117 PHE B CA 1
ATOM 4915 C C . PHE B 1 117 ? 12.523 -13.391 2.92 1 95.12 117 PHE B C 1
ATOM 4917 O O . PHE B 1 117 ? 13.742 -13.188 2.939 1 95.12 117 PHE B O 1
ATOM 4924 N N . ALA B 1 118 ? 11.75 -13.273 3.988 1 93.88 118 ALA B N 1
ATOM 4925 C CA . ALA B 1 118 ? 12.305 -12.844 5.266 1 93.88 118 ALA B CA 1
ATOM 4926 C C . ALA B 1 118 ? 13.305 -13.867 5.801 1 93.88 118 ALA B C 1
ATOM 4928 O O . ALA B 1 118 ? 14.375 -13.5 6.289 1 93.88 118 ALA B O 1
ATOM 4929 N N . ILE B 1 119 ? 13 -15.133 5.676 1 95.31 119 ILE B N 1
ATOM 4930 C CA . ILE B 1 119 ? 13.867 -16.219 6.125 1 95.31 119 ILE B CA 1
ATOM 4931 C C . ILE B 1 119 ? 15.148 -16.219 5.305 1 95.31 119 ILE B C 1
ATOM 4933 O O . ILE B 1 119 ? 16.25 -16.328 5.863 1 95.31 119 ILE B O 1
ATOM 4937 N N . LEU B 1 120 ? 15.016 -16.047 3.998 1 95.44 120 LEU B N 1
ATOM 4938 C CA . LEU B 1 120 ? 16.156 -16.156 3.088 1 95.44 120 LEU B CA 1
ATOM 4939 C C . LEU B 1 120 ? 17.016 -14.898 3.154 1 95.44 120 LEU B C 1
ATOM 4941 O O . LEU B 1 120 ? 18.141 -14.883 2.654 1 95.44 120 LEU B O 1
ATOM 4945 N N . SER B 1 121 ? 16.469 -13.859 3.834 1 92.5 121 SER B N 1
ATOM 4946 C CA . SER B 1 121 ? 17.219 -12.617 3.973 1 92.5 121 SER B CA 1
ATOM 4947 C C . SER B 1 121 ? 18.047 -12.609 5.254 1 92.5 121 SER B C 1
ATOM 4949 O O . SER B 1 121 ? 18.828 -11.688 5.488 1 92.5 121 SER B O 1
ATOM 4951 N N . LEU B 1 122 ? 17.938 -13.617 6.059 1 93.06 122 LEU B N 1
ATOM 4952 C CA . LEU B 1 122 ? 18.734 -13.719 7.281 1 93.06 122 LEU B CA 1
ATOM 4953 C C . LEU B 1 122 ? 20.219 -13.781 6.961 1 93.06 122 LEU B C 1
ATOM 4955 O O . LEU B 1 122 ? 20.609 -14.25 5.891 1 93.06 122 LEU B O 1
ATOM 4959 N N . PRO B 1 123 ? 21.078 -13.367 7.875 1 88.62 123 PRO B N 1
ATOM 4960 C CA . PRO B 1 123 ? 22.516 -13.25 7.613 1 88.62 123 PRO B CA 1
ATOM 4961 C C . PRO B 1 123 ? 23.156 -14.57 7.191 1 88.62 123 PRO B C 1
ATOM 4963 O O . PRO B 1 123 ? 24.016 -14.594 6.312 1 88.62 123 PRO B O 1
ATOM 4966 N N . HIS B 1 124 ? 22.719 -15.672 7.758 1 88.81 124 HIS B N 1
ATOM 4967 C CA . HIS B 1 124 ? 23.344 -16.953 7.441 1 88.81 124 HIS B CA 1
ATOM 4968 C C . HIS B 1 124 ? 22.875 -17.469 6.086 1 88.81 124 HIS B C 1
ATOM 4970 O O . HIS B 1 124 ? 23.469 -18.406 5.539 1 88.81 124 HIS B O 1
ATOM 4976 N N . ASN B 1 125 ? 21.891 -16.844 5.461 1 91.38 125 ASN B N 1
ATOM 4977 C CA . ASN B 1 125 ? 21.359 -17.266 4.168 1 91.38 125 ASN B CA 1
ATOM 4978 C C . ASN B 1 125 ? 21.781 -16.312 3.055 1 91.38 125 ASN B C 1
ATOM 4980 O O . ASN B 1 125 ? 21.266 -16.375 1.939 1 91.38 125 ASN B O 1
ATOM 4984 N N . LYS B 1 126 ? 22.719 -15.422 3.301 1 87.5 126 LYS B N 1
ATOM 4985 C CA . LYS B 1 126 ? 23.219 -14.508 2.279 1 87.5 126 LYS B CA 1
ATOM 4986 C C . LYS B 1 126 ? 23.891 -15.266 1.141 1 87.5 126 LYS B C 1
ATOM 4988 O O . LYS B 1 126 ? 24.672 -16.188 1.381 1 87.5 126 LYS B O 1
ATOM 4993 N N . CYS B 1 127 ? 23.516 -14.883 -0.097 1 86.12 127 CYS B N 1
ATOM 4994 C CA . CYS B 1 127 ? 24.094 -15.555 -1.259 1 86.12 127 CYS B CA 1
ATOM 4995 C C . CYS B 1 127 ? 25.578 -15.242 -1.386 1 86.12 127 CYS B C 1
ATOM 4997 O O . CYS B 1 127 ? 26 -14.102 -1.189 1 86.12 127 CYS B O 1
ATOM 4999 N N . PRO B 1 128 ? 26.375 -16.203 -1.652 1 80.12 128 PRO B N 1
ATOM 5000 C CA . PRO B 1 128 ? 27.797 -15.961 -1.902 1 80.12 128 PRO B CA 1
ATOM 5001 C C . PRO B 1 128 ? 28.047 -15.172 -3.184 1 80.12 128 PRO B C 1
ATOM 5003 O O . PRO B 1 128 ? 27.203 -15.164 -4.082 1 80.12 128 PRO B O 1
ATOM 5006 N N . PRO B 1 129 ? 29.062 -14.234 -3.15 1 67.75 129 PRO B N 1
ATOM 5007 C CA . PRO B 1 129 ? 29.359 -13.477 -4.367 1 67.75 129 PRO B CA 1
ATOM 5008 C C . PRO B 1 129 ? 29.5 -14.367 -5.602 1 67.75 129 PRO B C 1
ATOM 5010 O O . PRO B 1 129 ? 29.844 -15.539 -5.48 1 67.75 129 PRO B O 1
ATOM 5013 N N . ALA B 1 130 ? 28.875 -13.836 -6.766 1 54.09 130 ALA B N 1
ATOM 5014 C CA . ALA B 1 130 ? 28.922 -14.586 -8.023 1 54.09 130 ALA B CA 1
ATOM 5015 C C . ALA B 1 130 ? 30.344 -15.055 -8.32 1 54.09 130 ALA B C 1
ATOM 5017 O O . ALA B 1 130 ? 31.312 -14.336 -8.07 1 54.09 130 ALA B O 1
ATOM 5018 N N . LEU B 1 131 ? 30.547 -16.281 -8.359 1 47.75 131 LEU B N 1
ATOM 5019 C CA . LEU B 1 131 ? 31.859 -16.766 -8.797 1 47.75 131 LEU B CA 1
ATOM 5020 C C . LEU B 1 131 ? 32.25 -16.172 -10.141 1 47.75 131 LEU B C 1
ATOM 5022 O O . LEU B 1 131 ? 31.375 -15.914 -10.984 1 47.75 131 LEU B O 1
ATOM 5026 N N . PRO B 1 132 ? 33.344 -15.469 -10.414 1 40.47 132 PRO B N 1
ATOM 5027 C CA . PRO B 1 132 ? 33.781 -14.984 -11.719 1 40.47 132 PRO B CA 1
ATOM 5028 C C . PRO B 1 132 ? 33.469 -15.961 -12.852 1 40.47 132 PRO B C 1
ATOM 5030 O O . PRO B 1 132 ? 33.375 -17.172 -12.617 1 40.47 13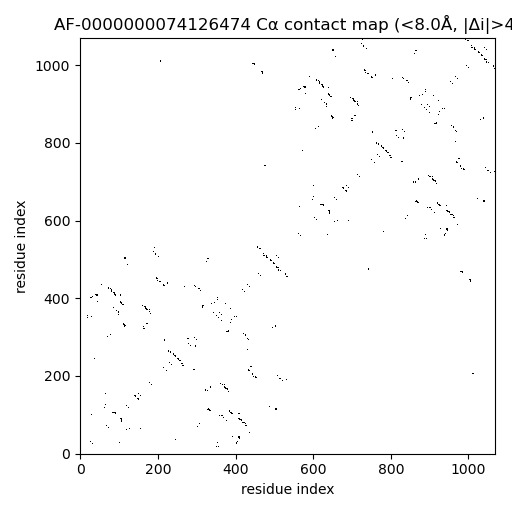2 PRO B O 1
ATOM 5033 N N . SER B 1 133 ? 32.938 -15.484 -14.078 1 38.91 133 SER B N 1
ATOM 5034 C CA . SER B 1 133 ? 32.5 -16.219 -15.258 1 38.91 133 SER B CA 1
ATOM 5035 C C . SER B 1 133 ? 33.344 -17.484 -15.453 1 38.91 133 SER B C 1
ATOM 5037 O O . SER B 1 133 ? 32.844 -18.484 -15.977 1 38.91 133 SER B O 1
ATOM 5039 N N . GLY B 1 134 ? 34.75 -17.312 -15.5 1 35.56 134 GLY B N 1
ATOM 5040 C CA . GLY B 1 134 ? 35.688 -18.359 -15.812 1 35.56 134 GLY B CA 1
ATOM 5041 C C . GLY B 1 134 ? 35.656 -19.516 -14.82 1 35.56 134 GLY B C 1
ATOM 5042 O O . GLY B 1 134 ? 36.5 -20.422 -14.891 1 35.56 134 GLY B O 1
ATOM 5043 N N . PHE B 1 135 ? 35.188 -19.281 -13.75 1 34.84 135 PHE B N 1
ATOM 5044 C CA . PHE B 1 135 ? 35.25 -20.375 -12.797 1 34.84 135 PHE B CA 1
ATOM 5045 C C . PHE B 1 135 ? 34.25 -21.469 -13.172 1 34.84 135 PHE B C 1
ATOM 5047 O O . PHE B 1 135 ? 33.062 -21.328 -12.906 1 34.84 135 PHE B O 1
ATOM 5054 N N . ASN B 1 136 ? 34.281 -21.953 -14.484 1 31.7 136 ASN B N 1
ATOM 5055 C CA . ASN B 1 136 ? 33.562 -23.125 -15 1 31.7 136 ASN B CA 1
ATOM 5056 C C . ASN B 1 136 ? 33.312 -24.141 -13.898 1 31.7 136 ASN B C 1
ATOM 5058 O O . ASN B 1 136 ? 33.688 -23.938 -12.742 1 31.7 136 ASN B O 1
ATOM 5062 N N . ASN B 1 137 ? 33.562 -25.594 -14.266 1 31.61 137 ASN B N 1
ATOM 5063 C CA . ASN B 1 137 ? 33.344 -26.969 -13.828 1 31.61 137 ASN B CA 1
ATOM 5064 C C . ASN B 1 137 ? 33.875 -27.203 -12.414 1 31.61 137 ASN B C 1
ATOM 5066 O O . ASN B 1 137 ? 34.062 -28.344 -11.992 1 31.61 137 ASN B O 1
ATOM 5070 N N . VAL B 1 138 ? 35 -26.531 -12.023 1 30.38 138 VAL B N 1
ATOM 5071 C CA . VAL B 1 138 ? 35.656 -27.234 -10.938 1 30.38 138 VAL B CA 1
ATOM 5072 C C . VAL B 1 138 ? 34.781 -27.25 -9.703 1 30.38 138 VAL B C 1
ATOM 5074 O O . VAL B 1 138 ? 34 -26.312 -9.477 1 30.38 138 VAL B O 1
ATOM 5077 N N . THR B 1 139 ? 34.531 -28.391 -9.125 1 32.91 139 THR B N 1
ATOM 5078 C CA . THR B 1 139 ? 34.125 -28.734 -7.762 1 32.91 139 THR B CA 1
ATOM 5079 C C . THR B 1 139 ? 34.562 -27.625 -6.793 1 32.91 139 THR B C 1
ATOM 5081 O O . THR B 1 139 ? 35.656 -27.688 -6.238 1 32.91 139 THR B O 1
ATOM 5084 N N . TYR B 1 140 ? 34.875 -26.469 -7.262 1 33.75 140 TYR B N 1
ATOM 5085 C CA . TYR B 1 140 ? 35.438 -25.609 -6.227 1 33.75 140 TYR B CA 1
ATOM 5086 C C . TYR B 1 140 ? 34.5 -25.5 -5.039 1 33.75 140 TYR B C 1
ATOM 5088 O O . TYR B 1 140 ? 33.281 -25.391 -5.219 1 33.75 140 TYR B O 1
ATOM 5096 N N . THR B 1 141 ? 34.844 -26.188 -4.02 1 35.41 141 THR B N 1
ATOM 5097 C CA . THR B 1 141 ? 34.5 -26.109 -2.607 1 35.41 141 THR B CA 1
ATOM 5098 C C . THR B 1 141 ? 34.531 -24.656 -2.131 1 35.41 141 THR B C 1
ATOM 5100 O O . THR B 1 141 ? 35.594 -24.062 -1.993 1 35.41 141 THR B O 1
ATOM 5103 N N . LEU B 1 142 ? 34.062 -23.703 -2.768 1 36.97 142 LEU B N 1
ATOM 5104 C CA . LEU B 1 142 ? 34.062 -22.438 -2.049 1 36.97 142 LEU B CA 1
ATOM 5105 C C . LEU B 1 142 ? 33.781 -22.656 -0.563 1 36.97 142 LEU B C 1
ATOM 5107 O O . LEU B 1 142 ? 32.812 -23.297 -0.195 1 36.97 142 LEU B O 1
ATOM 5111 N N . TYR B 1 143 ? 34.938 -22.812 0.146 1 33.56 143 TYR B N 1
ATOM 5112 C CA . TYR B 1 143 ? 35.094 -22.906 1.597 1 33.56 143 TYR B CA 1
ATOM 5113 C C . TYR B 1 143 ? 34.438 -21.703 2.275 1 33.56 143 TYR B C 1
ATOM 5115 O O . TYR B 1 143 ? 34.75 -20.547 1.94 1 33.56 143 TYR B O 1
ATOM 5123 N N . ASN B 1 144 ? 33.25 -21.438 2.309 1 35.12 144 ASN B N 1
ATOM 5124 C CA . ASN B 1 144 ? 32.938 -20.453 3.352 1 35.12 144 ASN B CA 1
ATOM 5125 C C . ASN B 1 144 ? 33.531 -20.875 4.695 1 35.12 144 ASN B C 1
ATOM 5127 O O . ASN B 1 144 ? 33.406 -22.016 5.109 1 35.12 144 ASN B O 1
ATOM 5131 N N . ASP B 1 145 ? 34.688 -20.188 5.113 1 34.69 145 ASP B N 1
ATOM 5132 C CA . ASP B 1 145 ? 35.469 -20.312 6.344 1 34.69 145 ASP B CA 1
ATOM 5133 C C . ASP B 1 145 ? 34.562 -20.562 7.543 1 34.69 145 ASP B C 1
ATOM 5135 O O . ASP B 1 145 ? 35.031 -20.844 8.648 1 34.69 145 ASP B O 1
ATOM 5139 N N . THR B 1 146 ? 33.469 -20 7.766 1 34.12 146 THR B N 1
ATOM 5140 C CA . THR B 1 146 ? 33.094 -20.375 9.125 1 34.12 146 THR B CA 1
ATOM 5141 C C . THR B 1 146 ? 33.094 -21.891 9.305 1 34.12 146 THR B C 1
ATOM 5143 O O . THR B 1 146 ? 33.688 -22.391 10.266 1 34.12 146 THR B O 1
ATOM 5146 N N . ASP B 1 147 ? 32.188 -22.906 8.773 1 33.81 147 ASP B N 1
ATOM 5147 C CA . ASP B 1 147 ? 32.375 -24.312 9.117 1 33.81 147 ASP B CA 1
ATOM 5148 C C . ASP B 1 147 ? 33.188 -25.031 8.031 1 33.81 147 ASP B C 1
ATOM 5150 O O . ASP B 1 147 ? 33.375 -26.25 8.094 1 33.81 147 ASP B O 1
ATOM 5154 N N . GLY B 1 148 ? 34.125 -24.516 7.109 1 34.47 148 GLY B N 1
ATOM 5155 C CA . GLY B 1 148 ? 35.062 -25.203 6.242 1 34.47 148 GLY B CA 1
ATOM 5156 C C . GLY B 1 148 ? 34.375 -25.938 5.098 1 34.47 148 GLY B C 1
ATOM 5157 O O . GLY B 1 148 ? 35.031 -26.703 4.371 1 34.47 148 GLY B O 1
ATOM 5158 N N . SER B 1 149 ? 33.125 -26.359 5.102 1 37.5 149 SER B N 1
ATOM 5159 C CA . SER B 1 149 ? 32.625 -27.406 4.207 1 37.5 149 SER B CA 1
ATOM 5160 C C . SER B 1 149 ? 32.594 -26.938 2.762 1 37.5 149 SER B C 1
ATOM 5162 O O . SER B 1 149 ? 32.469 -25.734 2.504 1 37.5 149 SER B O 1
ATOM 5164 N N . ILE B 1 150 ? 33.031 -27.719 1.704 1 41.94 150 ILE B N 1
ATOM 5165 C CA . ILE B 1 150 ? 33.031 -27.781 0.246 1 41.94 150 ILE B CA 1
ATOM 5166 C C . ILE B 1 150 ? 31.672 -27.344 -0.285 1 41.94 150 ILE B C 1
ATOM 5168 O O . ILE B 1 150 ? 30.641 -27.922 0.052 1 41.94 150 ILE B O 1
ATOM 5172 N N . ILE B 1 151 ? 31.469 -26.078 -0.673 1 47.12 151 ILE B N 1
ATOM 5173 C CA . ILE B 1 151 ? 30.141 -25.641 -1.112 1 47.12 151 ILE B CA 1
ATOM 5174 C C . ILE B 1 151 ? 29.875 -26.156 -2.523 1 47.12 151 ILE B C 1
ATOM 5176 O O . ILE B 1 151 ? 30.609 -25.844 -3.457 1 47.12 151 ILE B O 1
ATOM 5180 N N . ASP B 1 152 ? 29.516 -27.469 -2.885 1 52.75 152 ASP B N 1
ATOM 5181 C CA . ASP B 1 152 ? 28.797 -27.938 -4.062 1 52.75 152 ASP B CA 1
ATOM 5182 C C . ASP B 1 152 ? 27.672 -26.984 -4.438 1 52.75 152 ASP B C 1
ATOM 5184 O O . ASP B 1 152 ? 26.922 -26.531 -3.568 1 52.75 152 ASP B O 1
ATOM 5188 N N . GLY B 1 153 ? 27.875 -26.297 -5.727 1 63.41 153 GLY B N 1
ATOM 5189 C CA . GLY B 1 153 ? 26.875 -25.375 -6.242 1 63.41 153 GLY B CA 1
ATOM 5190 C C . GLY B 1 153 ? 25.453 -25.766 -5.898 1 63.41 153 GLY B C 1
ATOM 5191 O O . GLY B 1 153 ? 24.609 -24.906 -5.672 1 63.41 153 GLY B O 1
ATOM 5192 N N . THR B 1 154 ? 25.312 -27 -5.738 1 79.31 154 THR B N 1
ATOM 5193 C CA . THR B 1 154 ? 23.984 -27.5 -5.438 1 79.31 154 THR B CA 1
ATOM 5194 C C . THR B 1 154 ? 23.656 -27.328 -3.955 1 79.31 154 THR B C 1
ATOM 5196 O O . THR B 1 154 ? 22.5 -27.141 -3.584 1 79.31 154 THR B O 1
ATOM 5199 N N . GLU B 1 155 ? 24.656 -27.297 -3.156 1 87.06 155 GLU B N 1
ATOM 5200 C CA . GLU B 1 155 ? 24.422 -27.203 -1.719 1 87.06 155 GLU B CA 1
ATOM 5201 C C . GLU B 1 155 ? 24.031 -25.781 -1.325 1 87.06 155 GLU B C 1
ATOM 5203 O O . GLU B 1 155 ? 23.312 -25.578 -0.334 1 87.06 155 GLU B O 1
ATOM 5208 N N . VAL B 1 156 ? 24.453 -24.859 -2.121 1 87.44 156 VAL B N 1
ATOM 5209 C CA . VAL B 1 156 ? 24.172 -23.469 -1.809 1 87.44 156 VAL B CA 1
ATOM 5210 C C . VAL B 1 156 ? 22.672 -23.234 -1.761 1 87.44 156 VAL B C 1
ATOM 5212 O O . VAL B 1 156 ? 22.141 -22.688 -0.784 1 87.44 156 VAL B O 1
ATOM 5215 N N . TRP B 1 157 ? 21.984 -23.703 -2.732 1 93 157 TRP B N 1
ATOM 5216 C CA . TRP B 1 157 ? 20.547 -23.469 -2.75 1 93 157 TRP B CA 1
ATOM 5217 C C . TRP B 1 157 ? 19.797 -24.531 -1.95 1 93 157 TRP B C 1
ATOM 5219 O O . TRP B 1 157 ? 18.75 -24.266 -1.379 1 93 157 TRP B O 1
ATOM 5229 N N . GLN B 1 158 ? 20.359 -25.75 -1.809 1 94.69 158 GLN B N 1
ATOM 5230 C CA . GLN B 1 158 ? 19.672 -26.828 -1.108 1 94.69 158 GLN B CA 1
ATOM 5231 C C . GLN B 1 158 ? 19.609 -26.547 0.391 1 94.69 158 GLN B C 1
ATOM 5233 O O . GLN B 1 158 ? 18.609 -26.875 1.04 1 94.69 158 GLN B O 1
ATOM 5238 N N . ARG B 1 159 ? 20.641 -26 0.943 1 92.81 159 ARG B N 1
ATOM 5239 C CA . ARG B 1 159 ? 20.625 -25.641 2.357 1 92.81 159 ARG B CA 1
ATOM 5240 C C . ARG B 1 159 ? 19.531 -24.625 2.65 1 92.81 159 ARG B C 1
ATOM 5242 O O . ARG B 1 159 ? 18.859 -24.688 3.688 1 92.81 159 ARG B O 1
ATOM 5249 N N . ARG B 1 160 ? 19.359 -23.719 1.769 1 95.44 160 ARG B N 1
ATOM 5250 C CA . ARG B 1 160 ? 18.375 -22.641 1.928 1 95.44 160 ARG B CA 1
ATOM 5251 C C . ARG B 1 160 ? 16.953 -23.172 1.773 1 95.44 160 ARG B C 1
ATOM 5253 O O . ARG B 1 160 ? 16.062 -22.812 2.553 1 95.44 160 ARG B O 1
ATOM 5260 N N . ILE B 1 161 ? 16.766 -24.062 0.801 1 97 161 ILE B N 1
ATOM 5261 C CA . ILE B 1 161 ? 15.422 -24.578 0.604 1 97 161 ILE B CA 1
ATOM 5262 C C . ILE B 1 161 ? 15.062 -25.516 1.751 1 97 161 ILE B C 1
ATOM 5264 O O . ILE B 1 161 ? 13.891 -25.641 2.119 1 97 161 ILE B O 1
ATOM 5268 N N . ARG B 1 162 ? 16.047 -26.188 2.367 1 97.5 162 ARG B N 1
ATOM 5269 C CA . ARG B 1 162 ? 15.797 -27.062 3.506 1 97.5 162 ARG B CA 1
ATOM 5270 C C . ARG B 1 162 ? 15.234 -26.281 4.688 1 97.5 162 ARG B C 1
ATOM 5272 O O . ARG B 1 162 ? 14.406 -26.797 5.445 1 97.5 162 ARG B O 1
ATOM 5279 N N . GLU B 1 163 ? 15.672 -25.094 4.832 1 96.69 163 GLU B N 1
ATOM 5280 C CA . GLU B 1 163 ? 15.148 -24.25 5.906 1 96.69 163 GLU B CA 1
ATOM 5281 C C . GLU B 1 163 ? 13.703 -23.844 5.633 1 96.69 163 GLU B C 1
ATOM 5283 O O . GLU B 1 163 ? 12.875 -23.828 6.543 1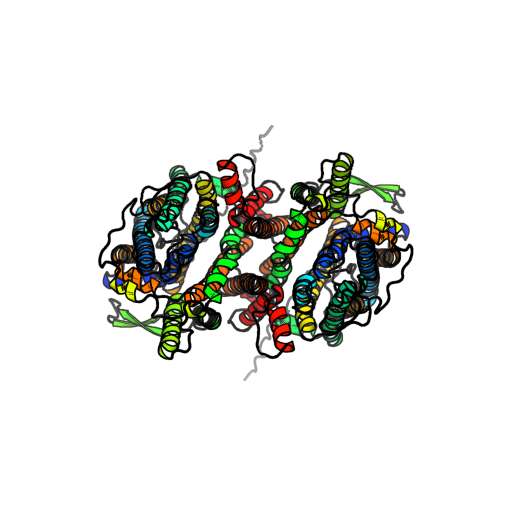 96.69 163 GLU B O 1
ATOM 5288 N N . VAL B 1 164 ? 13.438 -23.516 4.41 1 97.5 164 VAL B N 1
ATOM 5289 C CA . VAL B 1 164 ? 12.078 -23.172 4.012 1 97.5 164 VAL B CA 1
ATOM 5290 C C . VAL B 1 164 ? 11.164 -24.375 4.18 1 97.5 164 VAL B C 1
ATOM 5292 O O . VAL B 1 164 ? 10.055 -24.25 4.699 1 97.5 164 VAL B O 1
ATOM 5295 N N . GLN B 1 165 ? 11.711 -25.531 3.818 1 97.38 165 GLN B N 1
ATOM 5296 C CA . GLN B 1 165 ? 10.977 -26.797 3.934 1 97.38 165 GLN B CA 1
ATOM 5297 C C . GLN B 1 165 ? 10.578 -27.062 5.379 1 97.38 165 GLN B C 1
ATOM 5299 O O . GLN B 1 165 ? 9.422 -27.375 5.66 1 97.38 165 GLN B O 1
ATOM 5304 N N . GLY B 1 166 ? 11.531 -26.969 6.199 1 97.75 166 GLY B N 1
ATOM 5305 C CA . GLY B 1 166 ? 11.273 -27.234 7.602 1 97.75 166 GLY B CA 1
ATOM 5306 C C . GLY B 1 166 ? 10.266 -26.266 8.219 1 97.75 166 GLY B C 1
ATOM 5307 O O . GLY B 1 166 ? 9.406 -26.688 8.992 1 97.75 166 GLY B O 1
ATOM 5308 N N . ALA B 1 167 ? 10.391 -25 7.867 1 98.06 167 ALA B N 1
ATOM 5309 C CA . ALA B 1 167 ? 9.477 -23.984 8.375 1 98.06 167 ALA B CA 1
ATOM 5310 C C . ALA B 1 167 ? 8.047 -24.25 7.918 1 98.06 167 ALA B C 1
ATOM 5312 O O . ALA B 1 167 ? 7.105 -24.156 8.711 1 98.06 167 ALA B O 1
ATOM 5313 N N . ILE B 1 168 ? 7.848 -24.625 6.672 1 97.94 168 ILE B N 1
ATOM 5314 C CA . ILE B 1 168 ? 6.527 -24.891 6.117 1 97.94 168 ILE B CA 1
ATOM 5315 C C . ILE B 1 168 ? 5.941 -26.141 6.777 1 97.94 168 ILE B C 1
ATOM 5317 O O . ILE B 1 168 ? 4.781 -26.156 7.188 1 97.94 168 ILE B O 1
ATOM 5321 N N . ALA B 1 169 ? 6.734 -27.188 6.906 1 97.88 169 ALA B N 1
ATOM 5322 C CA . ALA B 1 169 ? 6.277 -28.469 7.449 1 97.88 169 ALA B CA 1
ATOM 5323 C C . ALA B 1 169 ? 5.75 -28.297 8.867 1 97.88 169 ALA B C 1
ATOM 5325 O O . ALA B 1 169 ? 4.66 -28.781 9.195 1 97.88 169 ALA B O 1
ATOM 5326 N N . VAL B 1 170 ? 6.492 -27.578 9.664 1 98 170 VAL B N 1
ATOM 5327 C CA . VAL B 1 170 ? 6.098 -27.422 11.062 1 98 170 VAL B CA 1
ATOM 5328 C C . VAL B 1 170 ? 4.926 -26.453 11.164 1 98 170 VAL B C 1
ATOM 5330 O O . VAL B 1 170 ? 3.996 -26.672 11.945 1 98 170 VAL B O 1
ATOM 5333 N N . ALA B 1 171 ? 4.98 -25.375 10.414 1 97.38 171 ALA B N 1
ATOM 5334 C CA . ALA B 1 171 ? 3.891 -24.406 10.453 1 97.38 171 ALA B CA 1
ATOM 5335 C C . ALA B 1 171 ? 2.576 -25.047 10.008 1 97.38 171 ALA B C 1
ATOM 5337 O O . ALA B 1 171 ? 1.501 -24.641 10.461 1 97.38 171 ALA B O 1
ATOM 5338 N N . SER B 1 172 ? 2.623 -26.047 9.133 1 96.94 172 SER B N 1
ATOM 5339 C CA . SER B 1 172 ? 1.438 -26.703 8.586 1 96.94 172 SER B CA 1
ATOM 5340 C C . SER B 1 172 ? 0.711 -27.5 9.656 1 96.94 172 SER B C 1
ATOM 5342 O O . SER B 1 172 ? -0.454 -27.875 9.484 1 96.94 172 SER B O 1
ATOM 5344 N N . CYS B 1 173 ? 1.312 -27.719 10.758 1 96.88 173 CYS B N 1
ATOM 5345 C CA . CYS B 1 173 ? 0.673 -28.422 11.867 1 96.88 173 CYS B CA 1
ATOM 5346 C C . CYS B 1 173 ? -0.469 -27.594 12.445 1 96.88 173 CYS B C 1
ATOM 5348 O O . CYS B 1 173 ? -1.404 -28.156 13.031 1 96.88 173 CYS B O 1
ATOM 5350 N N . LEU B 1 174 ? -0.366 -26.328 12.242 1 94.31 174 LEU B N 1
ATOM 5351 C CA . LEU B 1 174 ? -1.407 -25.469 12.781 1 94.31 174 LEU B CA 1
ATOM 5352 C C . LEU B 1 174 ? -2.744 -25.734 12.102 1 94.31 174 LEU B C 1
ATOM 5354 O O . LEU B 1 174 ? -3.734 -26.047 12.766 1 94.31 174 LEU B O 1
ATOM 5358 N N . PRO B 1 175 ? -2.812 -25.641 10.812 1 94.62 175 PRO B N 1
ATOM 5359 C CA . PRO B 1 175 ? -4.098 -25.938 10.18 1 94.62 175 PRO B CA 1
ATOM 5360 C C . PRO B 1 175 ? -4.539 -27.391 10.391 1 94.62 175 PRO B C 1
ATOM 5362 O O . PRO B 1 175 ? -5.738 -27.672 10.469 1 94.62 175 PRO B O 1
ATOM 5365 N N . ILE B 1 176 ? -3.645 -28.297 10.477 1 96.69 176 ILE B N 1
ATOM 5366 C CA . ILE B 1 176 ? -3.986 -29.688 10.742 1 96.69 176 ILE B CA 1
ATOM 5367 C C . ILE B 1 176 ? -4.656 -29.797 12.109 1 96.69 176 ILE B C 1
ATOM 5369 O O . ILE B 1 176 ? -5.707 -30.422 12.25 1 96.69 176 ILE B O 1
ATOM 5373 N N . LEU B 1 177 ? -4.07 -29.109 13.078 1 96.06 177 LEU B N 1
ATOM 5374 C CA . LEU B 1 177 ? -4.629 -29.125 14.422 1 96.06 177 LEU B CA 1
ATOM 5375 C C . LEU B 1 177 ? -5.984 -28.438 14.461 1 96.06 177 LEU B C 1
ATOM 5377 O O . LEU B 1 177 ? -6.918 -28.906 15.102 1 96.06 177 LEU B O 1
ATOM 5381 N N . LEU B 1 178 ? -6.086 -27.328 13.812 1 93.56 178 LEU B N 1
ATOM 5382 C CA . LEU B 1 178 ? -7.344 -26.594 13.773 1 93.56 178 LEU B CA 1
ATOM 5383 C C . LEU B 1 178 ? -8.43 -27.406 13.078 1 93.56 178 LEU B C 1
ATOM 5385 O O . LEU B 1 178 ? -9.578 -27.438 13.547 1 93.56 178 LEU B O 1
ATOM 5389 N N . GLY B 1 179 ? -8.055 -28.031 11.984 1 94.31 179 GLY B N 1
ATOM 5390 C CA . GLY B 1 179 ? -9.016 -28.859 11.266 1 94.31 179 GLY B CA 1
ATOM 5391 C C . GLY B 1 179 ? -9.469 -30.062 12.055 1 94.31 179 GLY B C 1
ATOM 5392 O O . GLY B 1 179 ? -10.648 -30.422 12.023 1 94.31 179 GLY B O 1
ATOM 5393 N N . LEU B 1 180 ? -8.617 -30.703 12.758 1 95.31 180 LEU B N 1
ATOM 5394 C CA . LEU B 1 180 ? -8.922 -31.906 13.531 1 95.31 180 LEU B CA 1
ATOM 5395 C C . LEU B 1 180 ? -9.805 -31.578 14.727 1 95.31 180 LEU B C 1
ATOM 5397 O O . LEU B 1 180 ? -10.703 -32.344 15.07 1 95.31 180 LEU B O 1
ATOM 5401 N N . THR B 1 181 ? -9.547 -30.422 15.375 1 94.56 181 THR B N 1
ATOM 5402 C CA . THR B 1 181 ? -10.258 -30.062 16.594 1 94.56 181 THR B CA 1
ATOM 5403 C C . THR B 1 181 ? -11.547 -29.312 16.281 1 94.56 181 THR B C 1
ATOM 5405 O O . THR B 1 181 ? -12.414 -29.172 17.141 1 94.56 181 THR B O 1
ATOM 5408 N N . GLY B 1 182 ? -11.617 -28.828 15.078 1 91.5 182 GLY B N 1
ATOM 5409 C CA . GLY B 1 182 ? -12.773 -28.016 14.711 1 91.5 182 GLY B CA 1
ATOM 5410 C C . GLY B 1 182 ? -12.703 -26.594 15.25 1 91.5 182 GLY B C 1
ATOM 5411 O O . GLY B 1 182 ? -13.727 -25.922 15.359 1 91.5 182 GLY B O 1
ATOM 5412 N N . ALA B 1 183 ? -11.531 -26.141 15.562 1 90.19 183 ALA B N 1
ATOM 5413 C CA . ALA B 1 183 ? -11.352 -24.828 16.188 1 90.19 183 ALA B CA 1
ATOM 5414 C C . ALA B 1 183 ? -11.211 -23.734 15.141 1 90.19 183 ALA B C 1
ATOM 5416 O O . ALA B 1 183 ? -10.812 -22.609 15.461 1 90.19 183 ALA B O 1
ATOM 5417 N N . VAL B 1 184 ? -11.453 -24.047 13.922 1 86.81 184 VAL B N 1
ATOM 5418 C CA . VAL B 1 184 ? -11.352 -23.062 12.859 1 86.81 184 VAL B CA 1
ATOM 5419 C C . VAL B 1 184 ? -12.305 -21.906 13.141 1 86.81 184 VAL B C 1
ATOM 5421 O O . VAL B 1 184 ? -11.938 -20.734 12.984 1 86.81 184 VAL B O 1
ATOM 5424 N N . GLY B 1 185 ? -13.516 -22.234 13.594 1 80.81 185 GLY B N 1
ATOM 5425 C CA . GLY B 1 185 ? -14.508 -21.219 13.922 1 80.81 185 GLY B CA 1
ATOM 5426 C C . GLY B 1 185 ? -14.078 -20.312 15.062 1 80.81 185 GLY B C 1
ATOM 5427 O O . GLY B 1 185 ? -14.367 -19.109 15.055 1 80.81 185 GLY B O 1
ATOM 5428 N N . PHE B 1 186 ? -13.414 -20.891 15.977 1 84.06 186 PHE B N 1
ATOM 5429 C CA . PHE B 1 186 ? -12.922 -20.125 17.125 1 84.06 186 PHE B CA 1
ATOM 5430 C C . PHE B 1 186 ? -11.914 -19.078 16.688 1 84.06 186 PHE B C 1
ATOM 5432 O O . PHE B 1 186 ? -11.969 -17.938 17.125 1 84.06 186 PHE B O 1
ATOM 5439 N N . LEU B 1 187 ? -11.047 -19.422 15.805 1 82.44 187 LEU B N 1
ATOM 5440 C CA . LEU B 1 187 ? -10.031 -18.5 15.32 1 82.44 187 LEU B CA 1
ATOM 5441 C C . LEU B 1 187 ? -10.672 -17.375 14.508 1 82.44 187 LEU B C 1
ATOM 5443 O O . LEU B 1 187 ? -10.25 -16.219 14.602 1 82.44 187 LEU B O 1
ATOM 5447 N N . LEU B 1 188 ? -11.672 -17.719 13.82 1 80.56 188 LEU B N 1
ATOM 5448 C CA . LEU B 1 188 ? -12.305 -16.75 12.922 1 80.56 188 LEU B CA 1
ATOM 5449 C C . LEU B 1 188 ? -13.141 -15.75 13.711 1 80.56 188 LEU B C 1
ATOM 5451 O O . LEU B 1 188 ? -13.539 -14.711 13.172 1 80.56 188 LEU B O 1
ATOM 5455 N N . ARG B 1 189 ? -13.375 -16.094 14.984 1 83.62 189 ARG B N 1
ATOM 5456 C CA . ARG B 1 189 ? -14.078 -15.133 15.836 1 83.62 189 ARG B CA 1
ATOM 5457 C C . ARG B 1 189 ? -13.219 -13.898 16.078 1 83.62 189 ARG B C 1
ATOM 5459 O O . ARG B 1 189 ? -13.75 -12.797 16.297 1 83.62 189 ARG B O 1
ATOM 5466 N N . PHE B 1 190 ? -11.945 -14.07 15.984 1 88.12 190 PHE B N 1
ATOM 5467 C CA . PHE B 1 190 ? -11.039 -12.969 16.281 1 88.12 190 PHE B CA 1
ATOM 5468 C C . PHE B 1 190 ? -10.516 -12.344 14.992 1 88.12 190 PHE B C 1
ATOM 5470 O O . PHE B 1 190 ? -10.039 -11.203 15 1 88.12 190 PHE B O 1
ATOM 5477 N N . ILE B 1 191 ? -10.609 -13.102 13.984 1 90.69 191 ILE B N 1
ATOM 5478 C CA . ILE B 1 191 ? -10.07 -12.633 12.711 1 90.69 191 ILE B CA 1
ATOM 5479 C C . ILE B 1 191 ? -11.211 -12.211 11.789 1 90.69 191 ILE B C 1
ATOM 5481 O O . ILE B 1 191 ? -11.797 -13.047 11.094 1 90.69 191 ILE B O 1
ATOM 5485 N N . GLY B 1 192 ? -11.562 -10.961 11.828 1 91.19 192 GLY B N 1
ATOM 5486 C CA . GLY B 1 192 ? -12.625 -10.414 11 1 91.19 192 GLY B CA 1
ATOM 5487 C C . GLY B 1 192 ? -12.117 -9.766 9.727 1 91.19 192 GLY B C 1
ATOM 5488 O O . GLY B 1 192 ? -10.93 -9.852 9.414 1 91.19 192 GLY B O 1
ATOM 5489 N N . PRO B 1 193 ? -13.016 -9.234 8.984 1 93.94 193 PRO B N 1
ATOM 5490 C CA . PRO B 1 193 ? -12.633 -8.594 7.727 1 93.94 193 PRO B CA 1
ATOM 5491 C C . PRO B 1 193 ? -11.641 -7.445 7.926 1 93.94 193 PRO B C 1
ATOM 5493 O O . PRO B 1 193 ? -10.797 -7.199 7.059 1 93.94 193 PRO B O 1
ATOM 5496 N N . LEU B 1 194 ? -11.625 -6.789 9.086 1 96.31 194 LEU B N 1
ATOM 5497 C CA . LEU B 1 194 ? -10.711 -5.688 9.375 1 96.31 194 LEU B CA 1
ATOM 5498 C C . LEU B 1 194 ? -9.281 -6.199 9.547 1 96.31 194 LEU B C 1
ATOM 5500 O O . LEU B 1 194 ? -8.32 -5.449 9.359 1 96.31 194 LEU B O 1
ATOM 5504 N N . THR B 1 195 ? -9.188 -7.414 9.938 1 95.44 195 THR B N 1
ATOM 5505 C CA . THR B 1 195 ? -7.879 -8.031 10.109 1 95.44 195 THR B CA 1
ATOM 5506 C C . THR B 1 195 ? -7.395 -8.633 8.789 1 95.44 195 THR B C 1
ATOM 5508 O O . THR B 1 195 ? -6.234 -8.461 8.414 1 95.44 195 THR B O 1
ATOM 5511 N N . ILE B 1 196 ? -8.25 -9.258 8.023 1 92.94 196 ILE B N 1
ATOM 5512 C CA . ILE B 1 196 ? -7.895 -10.008 6.824 1 92.94 196 ILE B CA 1
ATOM 5513 C C . ILE B 1 196 ? -7.555 -9.039 5.695 1 92.94 196 ILE B C 1
ATOM 5515 O O . ILE B 1 196 ? -6.637 -9.289 4.91 1 92.94 196 ILE B O 1
ATOM 5519 N N . ALA B 1 197 ? -8.273 -7.957 5.609 1 96.06 197 ALA B N 1
ATOM 5520 C CA . ALA B 1 197 ? -8.117 -7.031 4.492 1 96.06 197 ALA B CA 1
ATOM 5521 C C . ALA B 1 197 ? -6.684 -6.504 4.414 1 96.06 197 ALA B C 1
ATOM 5523 O O . ALA B 1 197 ? -6.004 -6.688 3.402 1 96.06 197 ALA B O 1
ATOM 5524 N N . PRO B 1 198 ? -6.184 -5.922 5.535 1 97.06 198 PRO B N 1
ATOM 5525 C CA . PRO B 1 198 ? -4.801 -5.449 5.43 1 97.06 198 PRO B CA 1
ATOM 5526 C C . PRO B 1 198 ? -3.791 -6.586 5.336 1 97.06 198 PRO B C 1
ATOM 5528 O O . PRO B 1 198 ? -2.787 -6.469 4.625 1 97.06 198 PRO B O 1
ATOM 5531 N N . ALA B 1 199 ? -4.016 -7.68 5.98 1 94.75 199 ALA B N 1
ATOM 5532 C CA . ALA B 1 199 ? -3.08 -8.797 5.969 1 94.75 199 ALA B CA 1
ATOM 5533 C C . ALA B 1 199 ? -2.9 -9.352 4.555 1 94.75 199 ALA B C 1
ATOM 5535 O O . ALA B 1 199 ? -1.773 -9.492 4.074 1 94.75 199 ALA B O 1
ATOM 5536 N N . VAL B 1 200 ? -3.977 -9.617 3.867 1 93.44 200 VAL B N 1
ATOM 5537 C CA . VAL B 1 200 ? -3.928 -10.211 2.535 1 93.44 200 VAL B CA 1
ATOM 5538 C C . VAL B 1 200 ? -3.471 -9.164 1.521 1 93.44 200 VAL B C 1
ATOM 5540 O O . VAL B 1 200 ? -2.717 -9.477 0.596 1 93.44 200 VAL B O 1
ATOM 5543 N N . ALA B 1 201 ? -3.912 -7.934 1.673 1 97.06 201 ALA B N 1
ATOM 5544 C CA . ALA B 1 201 ? -3.471 -6.867 0.777 1 97.06 201 ALA B CA 1
ATOM 5545 C C . ALA B 1 201 ? -1.952 -6.723 0.803 1 97.06 201 ALA B C 1
ATOM 5547 O O . ALA B 1 201 ? -1.326 -6.5 -0.235 1 97.06 201 ALA B O 1
ATOM 5548 N N . LEU B 1 202 ? -1.387 -6.914 1.968 1 97.12 202 LEU B N 1
ATOM 5549 C CA . LEU B 1 202 ? 0.045 -6.707 2.15 1 97.12 202 LEU B CA 1
ATOM 5550 C C . LEU B 1 202 ? 0.843 -7.867 1.562 1 97.12 202 LEU B C 1
ATOM 5552 O O . LEU B 1 202 ? 2.049 -7.746 1.336 1 97.12 202 LEU B O 1
ATOM 5556 N N . ILE B 1 203 ? 0.185 -8.992 1.29 1 93.5 203 ILE B N 1
ATOM 5557 C CA . ILE B 1 203 ? 0.855 -10.055 0.55 1 93.5 203 ILE B CA 1
ATOM 5558 C C . ILE B 1 203 ? 1.265 -9.547 -0.83 1 93.5 203 ILE B C 1
ATOM 5560 O O . ILE B 1 203 ? 2.418 -9.703 -1.238 1 93.5 203 ILE B O 1
ATOM 5564 N N . GLY B 1 204 ? 0.358 -8.898 -1.468 1 94.5 204 GLY B N 1
ATOM 5565 C CA . GLY B 1 204 ? 0.616 -8.398 -2.807 1 94.5 204 GLY B CA 1
ATOM 5566 C C . GLY B 1 204 ? 1.446 -7.129 -2.818 1 94.5 204 GLY B C 1
ATOM 5567 O O . GLY B 1 204 ? 2.453 -7.047 -3.523 1 94.5 204 GLY B O 1
ATOM 5568 N N . LEU B 1 205 ? 1.115 -6.152 -1.96 1 96.38 205 LEU B N 1
ATOM 5569 C CA . LEU B 1 205 ? 1.698 -4.816 -2.014 1 96.38 205 LEU B CA 1
ATOM 5570 C C . LEU B 1 205 ? 3.172 -4.848 -1.625 1 96.38 205 LEU B C 1
ATOM 5572 O O . LEU B 1 205 ? 3.963 -4.031 -2.102 1 96.38 205 LEU B O 1
ATOM 5576 N N . ASP B 1 206 ? 3.488 -5.777 -0.809 1 93.94 206 ASP B N 1
ATOM 5577 C CA . ASP B 1 206 ? 4.859 -5.824 -0.309 1 93.94 206 ASP B CA 1
ATOM 5578 C C . ASP B 1 206 ? 5.789 -6.5 -1.313 1 93.94 206 ASP B C 1
ATOM 5580 O O . ASP B 1 206 ? 7.004 -6.547 -1.11 1 93.94 206 ASP B O 1
ATOM 5584 N N . LEU B 1 207 ? 5.289 -6.969 -2.459 1 94.31 207 LEU B N 1
ATOM 5585 C CA . LEU B 1 207 ? 6.102 -7.727 -3.406 1 94.31 207 LEU B CA 1
ATOM 5586 C C . LEU B 1 207 ? 6.512 -6.852 -4.59 1 94.31 207 LEU B C 1
ATOM 5588 O O . LEU B 1 207 ? 6.871 -7.367 -5.648 1 94.31 207 LEU B O 1
ATOM 5592 N N . PHE B 1 208 ? 6.387 -5.547 -4.418 1 95.88 208 PHE B N 1
ATOM 5593 C CA . PHE B 1 208 ? 6.676 -4.652 -5.531 1 95.88 208 PHE B CA 1
ATOM 5594 C C . PHE B 1 208 ? 8.141 -4.742 -5.934 1 95.88 208 PHE B C 1
ATOM 5596 O O . PHE B 1 208 ? 8.477 -4.633 -7.113 1 95.88 208 PHE B O 1
ATOM 5603 N N . ALA B 1 209 ? 9.086 -4.988 -4.957 1 94.56 209 ALA B N 1
ATOM 5604 C CA . ALA B 1 209 ? 10.508 -5.098 -5.281 1 94.56 209 ALA B CA 1
ATOM 5605 C C . ALA B 1 209 ? 10.781 -6.344 -6.117 1 94.56 209 ALA B C 1
ATOM 5607 O O . ALA B 1 209 ? 11.594 -6.309 -7.043 1 94.56 209 ALA B O 1
ATOM 5608 N N . ALA B 1 210 ? 10.117 -7.426 -5.766 1 92.31 210 ALA B N 1
ATOM 5609 C CA . ALA B 1 210 ? 10.25 -8.656 -6.543 1 92.31 210 ALA B CA 1
ATOM 5610 C C . ALA B 1 210 ? 9.734 -8.469 -7.965 1 92.31 210 ALA B C 1
ATOM 5612 O O . ALA B 1 210 ? 10.336 -8.953 -8.922 1 92.31 210 ALA B O 1
ATOM 5613 N N . ALA B 1 211 ? 8.648 -7.773 -8.094 1 95.69 211 ALA B N 1
ATOM 5614 C CA . ALA B 1 211 ? 8.039 -7.543 -9.406 1 95.69 211 ALA B CA 1
ATOM 5615 C C . ALA B 1 211 ? 8.945 -6.691 -10.289 1 95.69 211 ALA B C 1
ATOM 5617 O O . ALA B 1 211 ? 9.211 -7.047 -11.438 1 95.69 211 ALA B O 1
ATOM 5618 N N . TYR B 1 212 ? 9.43 -5.523 -9.727 1 96.94 212 TYR B N 1
ATOM 5619 C CA . TYR B 1 212 ? 10.227 -4.68 -10.602 1 96.94 212 TYR B CA 1
ATOM 5620 C C . TYR B 1 212 ? 11.625 -5.266 -10.797 1 96.94 212 TYR B C 1
ATOM 5622 O O . TYR B 1 212 ? 12.305 -4.949 -11.773 1 96.94 212 TYR B O 1
ATOM 5630 N N . GLY B 1 213 ? 12.102 -6.184 -9.891 1 94.38 213 GLY B N 1
ATOM 5631 C CA . GLY B 1 213 ? 13.359 -6.883 -10.109 1 94.38 213 GLY B CA 1
ATOM 5632 C C . GLY B 1 213 ? 13.383 -7.68 -11.398 1 94.38 213 GLY B C 1
ATOM 5633 O O . GLY B 1 213 ? 14.367 -7.645 -12.133 1 94.38 213 GLY B O 1
ATOM 5634 N N . ASN B 1 214 ? 12.305 -8.383 -11.68 1 94.69 214 ASN B N 1
ATOM 5635 C CA . ASN B 1 214 ? 12.188 -9.164 -12.906 1 94.69 214 ASN B CA 1
ATOM 5636 C C . ASN B 1 214 ? 11.773 -8.289 -14.086 1 94.69 214 ASN B C 1
ATOM 5638 O O . ASN B 1 214 ? 12.312 -8.43 -15.188 1 94.69 214 ASN B O 1
ATOM 5642 N N . ALA B 1 215 ? 10.898 -7.359 -13.875 1 97 215 ALA B N 1
ATOM 5643 C CA . ALA B 1 215 ? 10.344 -6.535 -14.953 1 97 215 ALA B CA 1
ATOM 5644 C C . ALA B 1 215 ? 11.406 -5.602 -15.523 1 97 215 ALA B C 1
ATOM 5646 O O . ALA B 1 215 ? 11.406 -5.316 -16.734 1 97 215 ALA B O 1
ATOM 5647 N N . SER B 1 216 ? 12.328 -5.148 -14.672 1 95.44 216 SER B N 1
ATOM 5648 C CA . SER B 1 216 ? 13.266 -4.102 -15.055 1 95.44 216 SER B CA 1
ATOM 5649 C C . SER B 1 216 ? 14.367 -4.648 -15.953 1 95.44 216 SER B C 1
ATOM 5651 O O . SER B 1 216 ? 15.133 -3.881 -16.547 1 95.44 216 SER B O 1
ATOM 5653 N N . SER B 1 217 ? 14.484 -6.027 -16.078 1 94.12 217 SER B N 1
ATOM 5654 C CA . SER B 1 217 ? 15.422 -6.574 -17.047 1 94.12 217 SER B CA 1
ATOM 5655 C C . SER B 1 217 ? 15.102 -6.082 -18.453 1 94.12 217 SER B C 1
ATOM 5657 O O . SER B 1 217 ? 16 -5.898 -19.281 1 94.12 217 SER B O 1
ATOM 5659 N N . GLN B 1 218 ? 13.852 -5.961 -18.766 1 96.19 218 GLN B N 1
ATOM 5660 C CA . GLN B 1 218 ? 13.359 -5.328 -19.984 1 96.19 218 GLN B CA 1
ATOM 5661 C C . GLN B 1 218 ? 11.922 -4.855 -19.812 1 96.19 218 GLN B C 1
ATOM 5663 O O . GLN B 1 218 ? 10.977 -5.602 -20.094 1 96.19 218 GLN B O 1
ATOM 5668 N N . TRP B 1 219 ? 11.711 -3.594 -19.547 1 96.25 219 TRP B N 1
ATOM 5669 C CA . TRP B 1 219 ? 10.406 -3.027 -19.203 1 96.25 219 TRP B CA 1
ATOM 5670 C C . TRP B 1 219 ? 9.43 -3.154 -20.375 1 96.25 219 TRP B C 1
ATOM 5672 O O . TRP B 1 219 ? 8.234 -3.371 -20.172 1 96.25 219 TRP B O 1
ATOM 5682 N N . GLY B 1 220 ? 9.953 -2.971 -21.562 1 96.94 220 GLY B N 1
ATOM 5683 C CA . GLY B 1 220 ? 9.086 -3.08 -22.734 1 96.94 220 GLY B CA 1
ATOM 5684 C C . GLY B 1 220 ? 8.383 -4.422 -22.828 1 96.94 220 GLY B C 1
ATOM 5685 O O . GLY B 1 220 ? 7.168 -4.48 -23.047 1 96.94 220 GLY B O 1
ATOM 5686 N N . ILE B 1 221 ? 9.148 -5.469 -22.656 1 97.81 221 ILE B N 1
ATOM 5687 C CA . ILE B 1 221 ? 8.609 -6.824 -22.719 1 97.81 221 ILE B CA 1
ATOM 5688 C C . ILE B 1 221 ? 7.68 -7.074 -21.531 1 97.81 221 ILE B C 1
ATOM 5690 O O . ILE B 1 221 ? 6.625 -7.691 -21.688 1 97.81 221 ILE B O 1
ATOM 5694 N N . ALA B 1 222 ? 8.094 -6.633 -20.344 1 98.19 222 ALA B N 1
ATOM 5695 C CA . ALA B 1 222 ? 7.273 -6.801 -19.156 1 98.19 222 ALA B CA 1
ATOM 5696 C C . ALA B 1 222 ? 5.914 -6.125 -19.328 1 98.19 222 ALA B C 1
ATOM 5698 O O . ALA B 1 222 ? 4.875 -6.723 -19.031 1 98.19 222 ALA B O 1
ATOM 5699 N N . MET B 1 223 ? 5.922 -4.91 -19.828 1 97.88 223 MET B N 1
ATOM 5700 C CA . MET B 1 223 ? 4.676 -4.168 -20 1 97.88 223 MET B CA 1
ATOM 5701 C C . MET B 1 223 ? 3.834 -4.781 -21.125 1 97.88 223 MET B C 1
ATOM 5703 O O . MET B 1 223 ? 2.604 -4.77 -21.047 1 97.88 223 MET B O 1
ATOM 5707 N N . PHE B 1 224 ? 4.496 -5.301 -22.125 1 98.38 224 PHE B N 1
ATOM 5708 C CA . PHE B 1 224 ? 3.777 -6.023 -23.172 1 98.38 224 PHE B CA 1
ATOM 5709 C C . PHE B 1 224 ? 3.049 -7.23 -22.594 1 98.38 224 PHE B C 1
ATOM 5711 O O . PHE B 1 224 ? 1.886 -7.473 -22.922 1 98.38 224 PHE B O 1
ATOM 5718 N N . THR B 1 225 ? 3.738 -7.969 -21.766 1 97.62 225 THR B N 1
ATOM 5719 C CA . THR B 1 225 ? 3.135 -9.125 -21.109 1 97.62 225 THR B CA 1
ATOM 5720 C C . THR B 1 225 ? 1.903 -8.711 -20.312 1 97.62 225 THR B C 1
ATOM 5722 O O . THR B 1 225 ? 0.836 -9.312 -20.453 1 97.62 225 THR B O 1
ATOM 5725 N N . ALA B 1 226 ? 2.078 -7.684 -19.484 1 97.94 226 ALA B N 1
ATOM 5726 C CA . ALA B 1 226 ? 0.961 -7.168 -18.688 1 97.94 226 ALA B CA 1
ATOM 5727 C C . ALA B 1 226 ? -0.179 -6.703 -19.594 1 97.94 226 ALA B C 1
ATOM 5729 O O . ALA B 1 226 ? -1.352 -6.945 -19.297 1 97.94 226 ALA B O 1
ATOM 5730 N N . PHE B 1 227 ? 0.185 -6.07 -20.656 1 98 227 PHE B N 1
ATOM 5731 C CA . PHE B 1 227 ? -0.79 -5.555 -21.609 1 98 227 PHE B CA 1
ATOM 5732 C C . PHE B 1 227 ? -1.637 -6.684 -22.188 1 98 227 PHE B C 1
ATOM 5734 O O . PHE B 1 227 ? -2.857 -6.555 -22.297 1 98 227 PHE B O 1
ATOM 5741 N N . ILE B 1 228 ? -1.033 -7.773 -22.547 1 97.5 228 ILE B N 1
ATOM 5742 C CA . ILE B 1 228 ? -1.756 -8.906 -23.125 1 97.5 228 ILE B CA 1
ATOM 5743 C C . ILE B 1 228 ? -2.701 -9.492 -22.078 1 97.5 228 ILE B C 1
ATOM 5745 O O . ILE B 1 228 ? -3.844 -9.844 -22.391 1 97.5 228 ILE B O 1
ATOM 5749 N N . VAL B 1 229 ? -2.264 -9.625 -20.859 1 96.12 229 VAL B N 1
ATOM 5750 C CA . VAL B 1 229 ? -3.137 -10.125 -19.797 1 96.12 229 VAL B CA 1
ATOM 5751 C C . VAL B 1 229 ? -4.363 -9.227 -19.672 1 96.12 229 VAL B C 1
ATOM 5753 O O . VAL B 1 229 ? -5.492 -9.711 -19.594 1 96.12 229 VAL B O 1
ATOM 5756 N N . ILE B 1 230 ? -4.133 -7.938 -19.703 1 96.94 230 ILE B N 1
ATOM 5757 C CA . ILE B 1 230 ? -5.191 -6.953 -19.516 1 96.94 230 ILE B CA 1
ATOM 5758 C C . ILE B 1 230 ? -6.168 -7.012 -20.688 1 96.94 230 ILE B C 1
ATOM 5760 O O . ILE B 1 230 ? -7.383 -7.055 -20.484 1 96.94 230 ILE B O 1
ATOM 5764 N N . VAL B 1 231 ? -5.629 -7.043 -21.844 1 96.62 231 VAL B N 1
ATOM 5765 C CA . VAL B 1 231 ? -6.473 -7.047 -23.031 1 96.62 231 VAL B CA 1
ATOM 5766 C C . VAL B 1 231 ? -7.324 -8.312 -23.062 1 96.62 231 VAL B C 1
ATOM 5768 O O . VAL B 1 231 ? -8.531 -8.258 -23.312 1 96.62 231 VAL B O 1
ATOM 5771 N N . CYS B 1 232 ? -6.758 -9.445 -22.734 1 94.5 232 CYS B N 1
ATOM 5772 C CA . CYS B 1 232 ? -7.473 -10.719 -22.766 1 94.5 232 CYS B CA 1
ATOM 5773 C C . CYS B 1 232 ? -8.5 -10.789 -21.641 1 94.5 232 CYS B C 1
ATOM 5775 O O . CYS B 1 232 ? -9.641 -11.195 -21.875 1 94.5 232 CYS B O 1
ATOM 5777 N N . SER B 1 233 ? -8.18 -10.352 -20.5 1 92.5 233 SER B N 1
ATOM 5778 C CA . SER B 1 233 ? -9.023 -10.555 -19.328 1 92.5 233 SER B CA 1
ATOM 5779 C C . SER B 1 233 ? -10.094 -9.469 -19.234 1 92.5 233 SER B C 1
ATOM 5781 O O . SER B 1 233 ? -11.164 -9.695 -18.672 1 92.5 233 SER B O 1
ATOM 5783 N N . GLN B 1 234 ? -9.812 -8.281 -19.812 1 92.5 234 GLN B N 1
ATOM 5784 C CA . GLN B 1 234 ? -10.727 -7.172 -19.562 1 92.5 234 GLN B CA 1
ATOM 5785 C C . GLN B 1 234 ? -11.445 -6.75 -20.844 1 92.5 234 GLN B C 1
ATOM 5787 O O . GLN B 1 234 ? -12.625 -6.414 -20.812 1 92.5 234 GLN B O 1
ATOM 5792 N N . PHE B 1 235 ? -10.766 -6.762 -21.922 1 93.19 235 PHE B N 1
ATOM 5793 C CA . PHE B 1 235 ? -11.328 -6.195 -23.141 1 93.19 235 PHE B CA 1
ATOM 5794 C C . PHE B 1 235 ? -11.914 -7.289 -24.031 1 93.19 235 PHE B C 1
ATOM 5796 O O . PHE B 1 235 ? -12.945 -7.09 -24.672 1 93.19 235 PHE B O 1
ATOM 5803 N N . LEU B 1 236 ? -11.312 -8.445 -24.047 1 91.38 236 LEU B N 1
ATOM 5804 C CA . LEU B 1 236 ? -11.742 -9.516 -24.938 1 91.38 236 LEU B CA 1
ATOM 5805 C C . LEU B 1 236 ? -12.531 -10.578 -24.172 1 91.38 236 LEU B C 1
ATOM 5807 O O . LEU B 1 236 ? -12.766 -11.68 -24.688 1 91.38 236 LEU B O 1
ATOM 5811 N N . LYS B 1 237 ? -12.906 -10.227 -23.031 1 85.38 237 LYS B N 1
ATOM 5812 C CA . LYS B 1 237 ? -13.492 -11.227 -22.125 1 85.38 237 LYS B CA 1
ATOM 5813 C C . LYS B 1 237 ? -14.812 -11.75 -22.672 1 85.38 237 LYS B C 1
ATOM 5815 O O . LYS B 1 237 ? -15.188 -12.891 -22.422 1 85.38 237 LYS B O 1
ATOM 5820 N N . ASN B 1 238 ? -15.492 -10.938 -23.5 1 85.06 238 ASN B N 1
ATOM 5821 C CA . ASN B 1 238 ? -16.812 -11.328 -23.969 1 85.06 238 ASN B CA 1
ATOM 5822 C C . ASN B 1 238 ? -16.766 -11.922 -25.359 1 85.06 238 ASN B C 1
ATOM 5824 O O . ASN B 1 238 ? -17.781 -12.359 -25.906 1 85.06 238 ASN B O 1
ATOM 5828 N N . ILE B 1 239 ? -15.594 -12.023 -25.875 1 87.38 239 ILE B N 1
ATOM 5829 C CA . ILE B 1 239 ? -15.469 -12.602 -27.203 1 87.38 239 ILE B CA 1
ATOM 5830 C C . ILE B 1 239 ? -15.43 -14.125 -27.109 1 87.38 239 ILE B C 1
ATOM 5832 O O . ILE B 1 239 ? -14.555 -14.68 -26.438 1 87.38 239 ILE B O 1
ATOM 5836 N N . LYS B 1 240 ? -16.453 -14.734 -27.625 1 88.06 240 LYS B N 1
ATOM 5837 C CA . LYS B 1 240 ? -16.531 -16.188 -27.625 1 88.06 240 LYS B CA 1
ATOM 5838 C C . LYS B 1 240 ? -15.938 -16.766 -28.922 1 88.06 240 LYS B C 1
ATOM 5840 O O . LYS B 1 240 ? -16.281 -16.328 -30.016 1 88.06 240 LYS B O 1
ATOM 5845 N N . VAL B 1 241 ? -14.977 -17.531 -28.75 1 86.56 241 VAL B N 1
ATOM 5846 C CA . VAL B 1 241 ? -14.312 -18.172 -29.891 1 86.56 241 VAL B CA 1
ATOM 5847 C C . VAL B 1 241 ? -14.844 -19.594 -30.062 1 86.56 241 VAL B C 1
ATOM 5849 O O . VAL B 1 241 ? -15.094 -20.281 -29.062 1 86.56 241 VAL B O 1
ATOM 5852 N N . PRO B 1 242 ? -15.203 -19.906 -31.312 1 78.69 242 PRO B N 1
ATOM 5853 C CA . PRO B 1 242 ? -15.656 -21.266 -31.547 1 78.69 242 PRO B CA 1
ATOM 5854 C C . PRO B 1 242 ? -14.602 -22.312 -31.188 1 78.69 242 PRO B C 1
ATOM 5856 O O . PRO B 1 242 ? -13.461 -22.234 -31.656 1 78.69 242 PRO B O 1
ATOM 5859 N N . THR B 1 243 ? -14.875 -23.109 -30.219 1 75.38 243 THR B N 1
ATOM 5860 C CA . THR B 1 243 ? -13.969 -24.172 -29.781 1 75.38 243 THR B CA 1
ATOM 5861 C C . THR B 1 243 ? -14.602 -25.547 -30 1 75.38 243 THR B C 1
ATOM 5863 O O . THR B 1 243 ? -15.812 -25.703 -29.828 1 75.38 243 THR B O 1
ATOM 5866 N N . PRO B 1 244 ? -13.836 -26.391 -30.594 1 67.12 244 PRO B N 1
ATOM 5867 C CA . PRO B 1 244 ? -14.375 -27.734 -30.812 1 67.12 244 PRO B CA 1
ATOM 5868 C C . PRO B 1 244 ? -14.789 -28.438 -29.516 1 67.12 244 PRO B C 1
ATOM 5870 O O . PRO B 1 244 ? -14.102 -28.312 -28.5 1 67.12 244 PRO B O 1
ATOM 5873 N N . ALA B 1 245 ? -16.078 -28.734 -29.359 1 64.25 245 ALA B N 1
ATOM 5874 C CA . ALA B 1 245 ? -16.578 -29.438 -28.172 1 64.25 245 ALA B CA 1
ATOM 5875 C C . ALA B 1 245 ? -17.25 -30.75 -28.578 1 64.25 245 ALA B C 1
ATOM 5877 O O . ALA B 1 245 ? -17.656 -30.938 -29.719 1 64.25 245 ALA B O 1
ATOM 5878 N N . TYR B 1 246 ? -17.031 -31.781 -27.859 1 55.44 246 TYR B N 1
ATOM 5879 C CA . TYR B 1 246 ? -17.656 -33.062 -28.125 1 55.44 246 TYR B CA 1
ATOM 5880 C C . TYR B 1 246 ? -18.75 -33.375 -27.109 1 55.44 246 TYR B C 1
ATOM 5882 O O . TYR B 1 246 ? -18.562 -33.156 -25.906 1 55.44 246 TYR B O 1
ATOM 5890 N N . SER B 1 247 ? -19.953 -33.312 -27.422 1 60.72 247 SER B N 1
ATOM 5891 C CA . SER B 1 247 ? -21.062 -33.75 -26.578 1 60.72 247 SER B CA 1
ATOM 5892 C C . SER B 1 247 ? -21.672 -35.031 -27.109 1 60.72 247 SER B C 1
ATOM 5894 O O . SER B 1 247 ? -21.594 -35.344 -28.297 1 60.72 247 SER B O 1
ATOM 5896 N N . LYS B 1 248 ? -22.031 -36 -26.109 1 57.72 248 LYS B N 1
ATOM 5897 C CA . LYS B 1 248 ? -22.656 -37.25 -26.5 1 57.72 248 LYS B CA 1
ATOM 5898 C C . LYS B 1 248 ? -23.812 -37.031 -27.453 1 57.72 248 LYS B C 1
ATOM 5900 O O . LYS B 1 248 ? -24 -37.781 -28.406 1 57.72 248 LYS B O 1
ATOM 5905 N N . SER B 1 249 ? -24.531 -35.938 -27.188 1 61.16 249 SER B N 1
ATOM 5906 C CA . SER B 1 249 ? -25.719 -35.719 -28 1 61.16 249 SER B CA 1
ATOM 5907 C C . SER B 1 249 ? -25.344 -35.125 -29.359 1 61.16 249 SER B C 1
ATOM 5909 O O . SER B 1 249 ? -25.938 -35.469 -30.391 1 61.16 249 SER B O 1
ATOM 5911 N N . LYS B 1 250 ? -24.266 -34.125 -29.281 1 63.03 250 LYS B N 1
ATOM 5912 C CA . LYS B 1 250 ? -24.016 -33.375 -30.516 1 63.03 250 LYS B CA 1
ATOM 5913 C C . LYS B 1 250 ? -22.703 -33.812 -31.156 1 63.03 250 LYS B C 1
ATOM 5915 O O . LYS B 1 250 ? -22.359 -33.312 -32.25 1 63.03 250 LYS B O 1
ATOM 5920 N N . LYS B 1 251 ? -22.297 -34.938 -30.703 1 59.69 251 LYS B N 1
ATOM 5921 C CA . LYS B 1 251 ? -21.016 -35.438 -31.156 1 59.69 251 LYS B CA 1
ATOM 5922 C C . LYS B 1 251 ? -19.969 -34.312 -31.188 1 59.69 251 LYS B C 1
ATOM 5924 O O . LYS B 1 251 ? -19.906 -33.5 -30.266 1 59.69 251 LYS B O 1
ATOM 5929 N N . CYS B 1 252 ? -19.078 -34.188 -32.188 1 63.91 252 CYS B N 1
ATOM 5930 C CA . CYS B 1 252 ? -18.109 -33.094 -32.344 1 63.91 252 CYS B CA 1
ATOM 5931 C C . CYS B 1 252 ? -18.812 -31.812 -32.75 1 63.91 252 CYS B C 1
ATOM 5933 O O . CYS B 1 252 ? -19.469 -31.766 -33.812 1 63.91 252 CYS B O 1
ATOM 5935 N N . HIS B 1 253 ? -19.109 -30.922 -31.828 1 67.94 253 HIS B N 1
ATOM 5936 C CA . HIS B 1 253 ? -19.734 -29.641 -32.156 1 67.94 253 HIS B CA 1
ATOM 5937 C C . HIS B 1 253 ? -18.875 -28.469 -31.703 1 67.94 253 HIS B C 1
ATOM 5939 O O . HIS B 1 253 ? -17.875 -28.656 -31 1 67.94 253 HIS B O 1
ATOM 5945 N N . MET B 1 254 ? -19.062 -27.422 -32.406 1 72.38 254 MET B N 1
ATOM 5946 C CA . MET B 1 254 ? -18.359 -26.203 -32.031 1 72.38 254 MET B CA 1
ATOM 5947 C C . MET B 1 254 ? -19.141 -25.422 -30.984 1 72.38 254 MET B C 1
ATOM 5949 O O . MET B 1 254 ? -20.344 -25.234 -31.094 1 72.38 254 MET B O 1
ATOM 5953 N N . THR B 1 255 ? -18.484 -25.391 -29.797 1 74.62 255 THR B N 1
ATOM 5954 C CA . THR B 1 255 ? -19.078 -24.531 -28.766 1 74.62 255 THR B CA 1
ATOM 5955 C C . THR B 1 255 ? -18.344 -23.203 -28.672 1 74.62 255 THR B C 1
ATOM 5957 O O . THR B 1 255 ? -17.156 -23.125 -29 1 74.62 255 THR B O 1
ATOM 5960 N N . ARG B 1 256 ? -19.125 -22.172 -28.422 1 81.88 256 ARG B N 1
ATOM 5961 C CA . ARG B 1 256 ? -18.531 -20.844 -28.266 1 81.88 256 ARG B CA 1
ATOM 5962 C C . ARG B 1 256 ? -18.109 -20.609 -26.812 1 81.88 256 ARG B C 1
ATOM 5964 O O . ARG B 1 256 ? -18.953 -20.609 -25.906 1 81.88 256 ARG B O 1
ATOM 5971 N N . THR B 1 257 ? -16.766 -20.703 -26.625 1 83.19 257 THR B N 1
ATOM 5972 C CA . THR B 1 257 ? -16.219 -20.516 -25.281 1 83.19 257 THR B CA 1
ATOM 5973 C C . THR B 1 257 ? -15.383 -19.25 -25.203 1 83.19 257 THR B C 1
ATOM 5975 O O . THR B 1 257 ? -14.695 -18.891 -26.156 1 83.19 257 THR B O 1
ATOM 5978 N N . PRO B 1 258 ? -15.539 -18.547 -24.156 1 88.06 258 PRO B N 1
ATOM 5979 C CA . PRO B 1 258 ? -14.703 -17.359 -23.984 1 88.06 258 PRO B CA 1
ATOM 5980 C C . PRO B 1 258 ? -13.273 -17.688 -23.578 1 88.06 258 PRO B C 1
ATOM 5982 O O . PRO B 1 258 ? -12.883 -17.469 -22.422 1 88.06 258 PRO B O 1
ATOM 5985 N N . ILE B 1 259 ? -12.469 -18.047 -24.484 1 88.38 259 ILE B N 1
ATOM 5986 C CA . ILE B 1 259 ? -11.133 -18.578 -24.25 1 88.38 259 ILE B CA 1
ATOM 5987 C C . ILE B 1 259 ? -10.227 -17.484 -23.688 1 88.38 259 ILE B C 1
ATOM 5989 O O . ILE B 1 259 ? -9.352 -17.75 -22.859 1 88.38 259 ILE B O 1
ATOM 5993 N N . PHE B 1 260 ? -10.383 -16.219 -24.062 1 91.06 260 PHE B N 1
ATOM 5994 C CA . PHE B 1 260 ? -9.539 -15.125 -23.594 1 91.06 260 PHE B CA 1
ATOM 5995 C C . PHE B 1 260 ? -9.75 -14.867 -22.109 1 91.06 260 PHE B C 1
ATOM 5997 O O . PHE B 1 260 ? -8.805 -14.555 -21.391 1 91.06 260 PHE B O 1
ATOM 6004 N N . LYS B 1 261 ? -10.961 -15.047 -21.734 1 88.62 261 LYS B N 1
ATOM 6005 C CA . LYS B 1 261 ? -11.305 -14.859 -20.328 1 88.62 261 LYS B CA 1
ATOM 6006 C C . LYS B 1 261 ? -10.781 -16.016 -19.469 1 88.62 261 LYS B C 1
ATOM 6008 O O . LYS B 1 261 ? -10.406 -15.812 -18.312 1 88.62 261 LYS B O 1
ATOM 6013 N N . LEU B 1 262 ? -10.695 -17.156 -20.125 1 87.5 262 LEU B N 1
ATOM 6014 C CA . LEU B 1 262 ? -10.312 -18.359 -19.391 1 87.5 262 LEU B CA 1
ATOM 6015 C C . LEU B 1 262 ? -8.797 -18.453 -19.266 1 87.5 262 LEU B C 1
ATOM 6017 O O . LEU B 1 262 ? -8.281 -18.922 -18.25 1 87.5 262 LEU B O 1
ATOM 6021 N N . PHE B 1 263 ? -8.07 -17.969 -20.344 1 91.81 263 PHE B N 1
ATOM 6022 C CA . PHE B 1 263 ? -6.637 -18.219 -20.375 1 91.81 263 PHE B CA 1
ATOM 6023 C C . PHE B 1 263 ? -5.863 -16.922 -20.578 1 91.81 263 PHE B C 1
ATOM 6025 O O . PHE B 1 263 ? -4.973 -16.859 -21.438 1 91.81 263 PHE B O 1
ATOM 6032 N N . PRO B 1 264 ? -6.133 -15.914 -19.812 1 92.5 264 PRO B N 1
ATOM 6033 C CA . PRO B 1 264 ? -5.418 -14.664 -20.078 1 92.5 264 PRO B CA 1
ATOM 6034 C C . PRO B 1 264 ? -3.918 -14.773 -19.812 1 92.5 264 PRO B C 1
ATOM 6036 O O . PRO B 1 264 ? -3.115 -14.258 -20.594 1 92.5 264 PRO B O 1
ATOM 6039 N N . VAL B 1 265 ? -3.551 -15.438 -18.781 1 92.5 265 VAL B N 1
ATOM 6040 C CA . VAL B 1 265 ? -2.15 -15.555 -18.391 1 92.5 265 VAL B CA 1
ATOM 6041 C C . VAL B 1 265 ? -1.403 -16.422 -19.391 1 92.5 265 VAL B C 1
ATOM 6043 O O . VAL B 1 265 ? -0.271 -16.125 -19.781 1 92.5 265 VAL B O 1
ATOM 6046 N N . LEU B 1 266 ? -2.006 -17.469 -19.859 1 92.75 266 LEU B N 1
ATOM 6047 C CA . LEU B 1 266 ? -1.377 -18.359 -20.812 1 92.75 266 LEU B CA 1
ATOM 6048 C C . LEU B 1 266 ? -1.106 -17.641 -22.141 1 92.75 266 LEU B C 1
ATOM 6050 O O . LEU B 1 266 ? -0.029 -17.781 -22.719 1 92.75 266 LEU B O 1
ATOM 6054 N N . PHE B 1 267 ? -2.092 -16.891 -22.594 1 94.56 267 PHE B N 1
ATOM 6055 C CA . PHE B 1 267 ? -1.905 -16.109 -23.812 1 94.56 267 PHE B CA 1
ATOM 6056 C C . PHE B 1 267 ? -0.746 -15.133 -23.656 1 94.56 267 PHE B C 1
ATOM 6058 O O . PHE B 1 267 ? 0.052 -14.961 -24.578 1 94.56 267 PHE B O 1
ATOM 6065 N N . ALA B 1 268 ? -0.704 -14.539 -22.5 1 96.62 268 ALA B N 1
ATOM 6066 C CA . ALA B 1 268 ? 0.375 -13.586 -22.25 1 96.62 268 ALA B CA 1
ATOM 6067 C C . ALA B 1 268 ? 1.734 -14.281 -22.281 1 96.62 268 ALA B C 1
ATOM 6069 O O . ALA B 1 268 ? 2.691 -13.758 -22.844 1 96.62 268 ALA B O 1
ATOM 6070 N N . LEU B 1 269 ? 1.846 -15.438 -21.703 1 95.06 269 LEU B N 1
ATOM 6071 C CA . LEU B 1 269 ? 3.098 -16.188 -21.656 1 95.06 269 LEU B CA 1
ATOM 6072 C C . LEU B 1 269 ? 3.535 -16.578 -23.062 1 95.06 269 LEU B C 1
ATOM 6074 O O . LEU B 1 269 ? 4.699 -16.406 -23.422 1 95.06 269 LEU B O 1
ATOM 6078 N N . ILE B 1 270 ? 2.631 -17.016 -23.859 1 95.69 270 ILE B N 1
ATOM 6079 C CA . ILE B 1 270 ? 2.939 -17.5 -25.203 1 95.69 270 ILE B CA 1
ATOM 6080 C C . ILE B 1 270 ? 3.346 -16.328 -26.094 1 95.69 270 ILE B C 1
ATOM 6082 O O . ILE B 1 270 ? 4.391 -16.375 -26.75 1 95.69 270 ILE B O 1
ATOM 6086 N N . LEU B 1 271 ? 2.518 -15.297 -26.094 1 97.62 271 LEU B N 1
ATOM 6087 C CA . LEU B 1 271 ? 2.76 -14.164 -26.984 1 97.62 271 LEU B CA 1
ATOM 6088 C C . LEU B 1 271 ? 4.016 -13.406 -26.562 1 97.62 271 LEU B C 1
ATOM 6090 O O . LEU B 1 271 ? 4.77 -12.93 -27.422 1 97.62 271 LEU B O 1
ATOM 6094 N N . ALA B 1 272 ? 4.195 -13.281 -25.297 1 97.69 272 ALA B N 1
ATOM 6095 C CA . ALA B 1 272 ? 5.402 -12.609 -24.828 1 97.69 272 ALA B CA 1
ATOM 6096 C C . ALA B 1 272 ? 6.648 -13.438 -25.125 1 97.69 272 ALA B C 1
ATOM 6098 O O . ALA B 1 272 ? 7.699 -12.891 -25.469 1 97.69 272 ALA B O 1
ATOM 6099 N N . TRP B 1 273 ? 6.602 -14.734 -24.938 1 96.19 273 TRP B N 1
ATOM 6100 C CA . TRP B 1 273 ? 7.719 -15.609 -25.281 1 96.19 273 TRP B CA 1
ATOM 6101 C C . TRP B 1 273 ? 8.039 -15.5 -26.766 1 96.19 273 TRP B C 1
ATOM 6103 O O . TRP B 1 273 ? 9.211 -15.461 -27.156 1 96.19 273 TRP B O 1
ATOM 6113 N N . LEU B 1 274 ? 6.988 -15.477 -27.578 1 97.69 274 LEU B N 1
ATOM 6114 C CA . LEU B 1 274 ? 7.18 -15.344 -29.016 1 97.69 274 LEU B CA 1
ATOM 6115 C C . LEU B 1 274 ? 7.852 -14.016 -29.359 1 97.69 274 LEU B C 1
ATOM 6117 O O . LEU B 1 274 ? 8.711 -13.961 -30.234 1 97.69 274 LEU B O 1
ATOM 6121 N N . LEU B 1 275 ? 7.41 -13.016 -28.672 1 98.12 275 LEU B N 1
ATOM 6122 C CA . LEU B 1 275 ? 8.055 -11.727 -28.875 1 98.12 275 LEU B CA 1
ATOM 6123 C C . LEU B 1 275 ? 9.539 -11.797 -28.531 1 98.12 275 LEU B C 1
ATOM 6125 O O . LEU B 1 275 ? 10.383 -11.289 -29.266 1 98.12 275 LEU B O 1
ATOM 6129 N N . CYS B 1 276 ? 9.836 -12.383 -27.406 1 97.69 276 CYS B N 1
ATOM 6130 C CA . CYS B 1 276 ? 11.227 -12.539 -26.984 1 97.69 276 CYS B CA 1
ATOM 6131 C C . CYS B 1 276 ? 12.008 -13.359 -28 1 97.69 276 CYS B C 1
ATOM 6133 O O . CYS B 1 276 ? 13.172 -13.078 -28.281 1 97.69 276 CYS B O 1
ATOM 6135 N N . LEU B 1 277 ? 11.398 -14.367 -28.562 1 97 277 LEU B N 1
ATOM 6136 C CA . LEU B 1 277 ? 12.031 -15.195 -29.578 1 97 277 LEU B CA 1
ATOM 6137 C C . LEU B 1 277 ? 12.391 -14.375 -30.812 1 97 277 LEU B C 1
ATOM 6139 O O . LEU B 1 277 ? 13.508 -14.461 -31.328 1 97 277 LEU B O 1
ATOM 6143 N N . ILE B 1 278 ? 11.422 -13.578 -31.234 1 97.81 278 ILE B N 1
ATOM 6144 C CA . ILE B 1 278 ? 11.617 -12.734 -32.406 1 97.81 278 ILE B CA 1
ATOM 6145 C C . ILE B 1 278 ? 12.758 -11.75 -32.156 1 97.81 278 ILE B C 1
ATOM 6147 O O . ILE B 1 278 ? 13.641 -11.57 -33 1 97.81 278 ILE B O 1
ATOM 6151 N N . LEU B 1 279 ? 12.773 -11.133 -30.984 1 97.38 279 LEU B N 1
ATOM 6152 C CA . LEU B 1 279 ? 13.797 -10.156 -30.656 1 97.38 279 LEU B CA 1
ATOM 6153 C C . LEU B 1 279 ? 15.156 -10.82 -30.484 1 97.38 279 LEU B C 1
ATOM 6155 O O . LEU B 1 279 ? 16.188 -10.211 -30.75 1 97.38 279 LEU B O 1
ATOM 6159 N N . THR B 1 280 ? 15.156 -12.039 -29.969 1 96.06 280 THR B N 1
ATOM 6160 C CA . THR B 1 280 ? 16.391 -12.797 -29.812 1 96.06 280 THR B CA 1
ATOM 6161 C C . THR B 1 280 ? 16.984 -13.172 -31.172 1 96.06 280 THR B C 1
ATOM 6163 O O . THR B 1 280 ? 18.172 -12.969 -31.406 1 96.06 280 THR B O 1
ATOM 6166 N N . VAL B 1 281 ? 16.172 -13.609 -32.125 1 96.12 281 VAL B N 1
ATOM 6167 C CA . VAL B 1 281 ? 16.609 -14.078 -33.438 1 96.12 281 VAL B CA 1
ATOM 6168 C C . VAL B 1 281 ? 17.078 -12.891 -34.281 1 96.12 281 VAL B C 1
ATOM 6170 O O . VAL B 1 281 ? 18.016 -13 -35.062 1 96.12 281 VAL B O 1
ATOM 6173 N N . THR B 1 282 ? 16.453 -11.766 -34.062 1 96.38 282 THR B N 1
ATOM 6174 C CA . THR B 1 282 ? 16.812 -10.578 -34.844 1 96.38 282 THR B CA 1
ATOM 6175 C C . THR B 1 282 ? 17.953 -9.828 -34.156 1 96.38 282 THR B C 1
ATOM 6177 O O . THR B 1 282 ? 18.359 -8.758 -34.625 1 96.38 282 THR B O 1
ATOM 6180 N N . ASN B 1 283 ? 18.438 -10.273 -33.031 1 94.19 283 ASN B N 1
ATOM 6181 C CA . ASN B 1 283 ? 19.547 -9.703 -32.281 1 94.19 283 ASN B CA 1
ATOM 6182 C C . ASN B 1 283 ? 19.234 -8.273 -31.828 1 94.19 283 ASN B C 1
ATOM 6184 O O . ASN B 1 283 ? 20.109 -7.406 -31.859 1 94.19 283 ASN B O 1
ATOM 6188 N N . ALA B 1 284 ? 17.969 -8.102 -31.547 1 94.56 284 ALA B N 1
ATOM 6189 C CA . ALA B 1 284 ? 17.547 -6.801 -31.031 1 94.56 284 ALA B CA 1
ATOM 6190 C C . ALA B 1 284 ? 17.828 -6.699 -29.531 1 94.56 284 ALA B C 1
ATOM 6192 O O . ALA B 1 284 ? 17.891 -5.602 -28.969 1 94.56 284 ALA B O 1
ATOM 6193 N N . LEU B 1 285 ? 18.062 -7.777 -28.875 1 94.69 285 LEU B N 1
ATOM 6194 C CA . LEU B 1 285 ? 18.375 -7.832 -27.453 1 94.69 285 LEU B CA 1
ATOM 6195 C C . LEU B 1 285 ? 19.891 -7.934 -27.234 1 94.69 285 LEU B C 1
ATOM 6197 O O . LEU B 1 285 ? 20.609 -8.484 -28.078 1 94.69 285 LEU B O 1
ATOM 6201 N N . PRO B 1 286 ? 20.297 -7.332 -26.125 1 91.62 286 PRO B N 1
ATOM 6202 C CA . PRO B 1 286 ? 21.734 -7.387 -25.859 1 91.62 286 PRO B CA 1
ATOM 6203 C C . PRO B 1 286 ? 22.266 -8.812 -25.766 1 91.62 286 PRO B C 1
ATOM 6205 O O . PRO B 1 286 ? 21.578 -9.695 -25.219 1 91.62 286 PRO B O 1
ATOM 6208 N N . THR B 1 287 ? 23.5 -9.016 -26.203 1 88.81 287 THR B N 1
ATOM 6209 C CA . THR B 1 287 ? 24.094 -10.344 -26.219 1 88.81 287 THR B CA 1
ATOM 6210 C C . THR B 1 287 ? 25.062 -10.523 -25.062 1 88.81 287 THR B C 1
ATOM 6212 O O . THR B 1 287 ? 25.469 -11.641 -24.75 1 88.81 287 THR B O 1
ATOM 6215 N N . SER B 1 288 ? 25.312 -9.336 -24.406 1 88 288 SER B N 1
ATOM 6216 C CA . SER B 1 288 ? 26.203 -9.398 -23.266 1 88 288 SER B CA 1
ATOM 6217 C C . SER B 1 288 ? 25.453 -9.766 -21.984 1 88 288 SER B C 1
ATOM 6219 O O . SER B 1 288 ? 24.391 -9.211 -21.719 1 88 288 SER B O 1
ATOM 6221 N N . SER B 1 289 ? 26.016 -10.68 -21.219 1 84.38 289 SER B N 1
ATOM 6222 C CA . SER B 1 289 ? 25.391 -11.164 -20 1 84.38 289 SER B CA 1
ATOM 62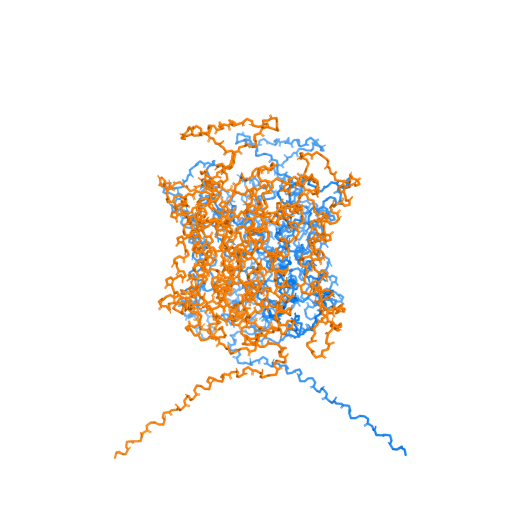23 C C . SER B 1 289 ? 25.391 -10.094 -18.922 1 84.38 289 SER B C 1
ATOM 6225 O O . SER B 1 289 ? 24.641 -10.188 -17.938 1 84.38 289 SER B O 1
ATOM 6227 N N . SER B 1 290 ? 26.156 -9.016 -19.125 1 81.19 290 SER B N 1
ATOM 6228 C CA . SER B 1 290 ? 26.25 -7.945 -18.141 1 81.19 290 SER B CA 1
ATOM 6229 C C . SER B 1 290 ? 25.078 -6.973 -18.266 1 81.19 290 SER B C 1
ATOM 6231 O O . SER B 1 290 ? 24.766 -6.246 -17.328 1 81.19 290 SER B O 1
ATOM 6233 N N . HIS B 1 291 ? 24.5 -7.016 -19.438 1 87.75 291 HIS B N 1
ATOM 6234 C CA . HIS B 1 291 ? 23.359 -6.133 -19.641 1 87.75 291 HIS B CA 1
ATOM 6235 C C . HIS B 1 291 ? 22.078 -6.758 -19.125 1 87.75 291 HIS B C 1
ATOM 6237 O O . HIS B 1 291 ? 21.828 -7.949 -19.344 1 87.75 291 HIS B O 1
ATOM 6243 N N . PRO B 1 292 ? 21.266 -5.973 -18.5 1 84.38 292 PRO B N 1
ATOM 6244 C CA . PRO B 1 292 ? 20.016 -6.512 -17.938 1 84.38 292 PRO B CA 1
ATOM 6245 C C . PRO B 1 292 ? 19.109 -7.105 -19 1 84.38 292 PRO B C 1
ATOM 6247 O O . PRO B 1 292 ? 18.406 -8.086 -18.734 1 84.38 292 PRO B O 1
ATOM 6250 N N . GLY B 1 293 ? 19.156 -6.605 -20.156 1 88.06 293 GLY B N 1
ATOM 6251 C CA . GLY B 1 293 ? 18.297 -7.059 -21.25 1 88.06 293 GLY B CA 1
ATOM 6252 C C . GLY B 1 293 ? 18.641 -8.453 -21.734 1 88.06 293 GLY B C 1
ATOM 6253 O O . GLY B 1 293 ? 17.844 -9.086 -22.438 1 88.06 293 GLY B O 1
ATOM 6254 N N . TRP B 1 294 ? 19.844 -8.906 -21.328 1 90.12 294 TRP B N 1
ATOM 6255 C CA . TRP B 1 294 ? 20.281 -10.25 -21.703 1 90.12 294 TRP B CA 1
ATOM 6256 C C . TRP B 1 294 ? 19.328 -11.305 -21.172 1 90.12 294 TRP B C 1
ATOM 6258 O O . TRP B 1 294 ? 19.094 -12.32 -21.828 1 90.12 294 TRP B O 1
ATOM 6268 N N . ARG B 1 295 ? 18.656 -11.047 -20.156 1 90.06 295 ARG B N 1
ATOM 6269 C CA . ARG B 1 295 ? 17.766 -11.984 -19.469 1 90.06 295 ARG B CA 1
ATOM 6270 C C . ARG B 1 295 ? 16.422 -12.094 -20.188 1 90.06 295 ARG B C 1
ATOM 6272 O O . ARG B 1 295 ? 15.57 -12.898 -19.797 1 90.06 295 ARG B O 1
ATOM 6279 N N . ALA B 1 296 ? 16.281 -11.336 -21.219 1 95.12 296 ALA B N 1
ATOM 6280 C CA . ALA B 1 296 ? 15.062 -11.367 -22.016 1 95.12 296 ALA B CA 1
ATOM 6281 C C . ALA B 1 296 ? 15.203 -12.336 -23.203 1 95.12 296 ALA B C 1
ATOM 6283 O O . ALA B 1 296 ? 14.211 -12.664 -23.859 1 95.12 296 ALA B O 1
ATOM 6284 N N . ARG B 1 297 ? 16.438 -12.797 -23.391 1 94.31 297 ARG B N 1
ATOM 6285 C CA . ARG B 1 297 ? 16.688 -13.656 -24.547 1 94.31 297 ARG B CA 1
ATOM 6286 C C . ARG B 1 297 ? 16.141 -15.062 -24.312 1 94.31 297 ARG B C 1
ATOM 6288 O O . ARG B 1 297 ? 16.062 -15.516 -23.172 1 94.31 297 ARG B O 1
ATOM 6295 N N . THR B 1 298 ? 15.758 -15.797 -25.359 1 94.31 298 THR B N 1
ATOM 6296 C CA . THR B 1 298 ? 15.156 -17.125 -25.266 1 94.31 298 THR B CA 1
ATOM 6297 C C . THR B 1 298 ? 16.203 -18.219 -25.438 1 94.31 298 THR B C 1
ATOM 6299 O O . THR B 1 298 ? 15.938 -19.391 -25.188 1 94.31 298 THR B O 1
ATOM 6302 N N . ASP B 1 299 ? 17.406 -17.875 -25.766 1 91.62 299 ASP B N 1
ATOM 6303 C CA . ASP B 1 299 ? 18.422 -18.875 -26.062 1 91.62 299 ASP B CA 1
ATOM 6304 C C . ASP B 1 299 ? 19.359 -19.078 -24.891 1 91.62 299 ASP B C 1
ATOM 6306 O O . ASP B 1 299 ? 20.359 -19.812 -25 1 91.62 299 ASP B O 1
ATOM 6310 N N . ILE B 1 300 ? 19.125 -18.453 -23.828 1 88.31 300 ILE B N 1
ATOM 6311 C CA . ILE B 1 300 ? 20.047 -18.5 -22.703 1 88.31 300 ILE B CA 1
ATOM 6312 C C . ILE B 1 300 ? 19.812 -19.781 -21.891 1 88.31 300 ILE B C 1
ATOM 6314 O O . ILE B 1 300 ? 20.734 -20.297 -21.25 1 88.31 300 ILE B O 1
ATOM 6318 N N . ARG B 1 301 ? 18.594 -20.266 -21.812 1 88.62 301 ARG B N 1
ATOM 6319 C CA . ARG B 1 301 ? 18.266 -21.375 -20.922 1 88.62 301 ARG B CA 1
ATOM 6320 C C . ARG B 1 301 ? 17.719 -22.562 -21.703 1 88.62 301 ARG B C 1
ATOM 6322 O O . ARG B 1 301 ? 17.047 -23.438 -21.141 1 88.62 301 ARG B O 1
ATOM 6329 N N . THR B 1 302 ? 18.016 -22.719 -22.875 1 89.06 302 THR B N 1
ATOM 6330 C CA . THR B 1 302 ? 17.438 -23.75 -23.734 1 89.06 302 THR B CA 1
ATOM 6331 C C . THR B 1 302 ? 18.031 -25.109 -23.391 1 89.06 302 THR B C 1
ATOM 6333 O O . THR B 1 302 ? 17.375 -26.141 -23.609 1 89.06 302 THR B O 1
ATOM 6336 N N . ASN B 1 303 ? 19.172 -25.156 -22.828 1 91.31 303 ASN B N 1
ATOM 6337 C CA . ASN B 1 303 ? 19.828 -26.422 -22.5 1 91.31 303 ASN B CA 1
ATOM 6338 C C . ASN B 1 303 ? 19.078 -27.188 -21.422 1 91.31 303 ASN B C 1
ATOM 6340 O O . ASN B 1 303 ? 19.266 -28.391 -21.266 1 91.31 303 ASN B O 1
ATOM 6344 N N . VAL B 1 304 ? 18.266 -26.531 -20.766 1 92.44 304 VAL B N 1
ATOM 6345 C CA . VAL B 1 304 ? 17.578 -27.141 -19.625 1 92.44 304 VAL B CA 1
ATOM 6346 C C . VAL B 1 304 ? 16.641 -28.25 -20.125 1 92.44 304 VAL B C 1
ATOM 6348 O O . VAL B 1 304 ? 16.453 -29.25 -19.453 1 92.44 304 VAL B O 1
ATOM 6351 N N . ILE B 1 305 ? 16.141 -28.094 -21.297 1 92.69 305 ILE B N 1
ATOM 6352 C CA . ILE B 1 305 ? 15.227 -29.078 -21.859 1 92.69 305 ILE B CA 1
ATOM 6353 C C . ILE B 1 305 ? 15.969 -30.391 -22.109 1 92.69 305 ILE B C 1
ATOM 6355 O O . ILE B 1 305 ? 15.438 -31.469 -21.859 1 92.69 305 ILE B O 1
ATOM 6359 N N . ARG B 1 306 ? 17.172 -30.203 -22.531 1 91.94 306 ARG B N 1
ATOM 6360 C CA . ARG B 1 306 ? 17.984 -31.375 -22.797 1 91.94 306 ARG B CA 1
ATOM 6361 C C . ARG B 1 306 ? 18.562 -31.953 -21.5 1 91.94 306 ARG B C 1
ATOM 6363 O O . ARG B 1 306 ? 18.625 -33.188 -21.344 1 91.94 306 ARG B O 1
ATOM 6370 N N . ASN B 1 307 ? 18.906 -31.125 -20.594 1 92.62 307 ASN B N 1
ATOM 6371 C CA . ASN B 1 307 ? 19.656 -31.547 -19.406 1 92.62 307 ASN B CA 1
ATOM 6372 C C . ASN B 1 307 ? 18.719 -32.125 -18.328 1 92.62 307 ASN B C 1
ATOM 6374 O O . ASN B 1 307 ? 19.156 -32.906 -17.484 1 92.62 307 ASN B O 1
ATOM 6378 N N . ALA B 1 308 ? 17.5 -31.719 -18.328 1 93.5 308 ALA B N 1
ATOM 6379 C CA . ALA B 1 308 ? 16.547 -32.219 -17.344 1 93.5 308 ALA B CA 1
ATOM 6380 C C . ALA B 1 308 ? 16.188 -33.688 -17.625 1 93.5 308 ALA B C 1
ATOM 6382 O O . ALA B 1 308 ? 16.031 -34.094 -18.781 1 93.5 308 ALA B O 1
ATOM 6383 N N . PRO B 1 309 ? 16.156 -34.469 -16.641 1 93.31 309 PRO B N 1
ATOM 6384 C CA . PRO B 1 309 ? 15.766 -35.875 -16.859 1 93.31 309 PRO B CA 1
ATOM 6385 C C . PRO B 1 309 ? 14.32 -36 -17.344 1 93.31 309 PRO B C 1
ATOM 6387 O O . PRO B 1 309 ? 13.484 -35.156 -17.031 1 93.31 309 PRO B O 1
ATOM 6390 N N . TRP B 1 310 ? 14.062 -37.094 -18.062 1 93.44 310 TRP B N 1
ATOM 6391 C CA . TRP B 1 310 ? 12.711 -37.344 -18.547 1 93.44 310 TRP B CA 1
ATOM 6392 C C . TRP B 1 310 ? 11.773 -37.688 -17.391 1 93.44 310 TRP B C 1
ATOM 6394 O O . TRP B 1 310 ? 10.656 -37.156 -17.328 1 93.44 310 TRP B O 1
ATOM 6404 N N . PHE B 1 311 ? 12.227 -38.5 -16.516 1 94.75 311 PHE B N 1
ATOM 6405 C CA . PHE B 1 311 ? 11.391 -38.938 -15.406 1 94.75 311 PHE B CA 1
ATOM 6406 C C . PHE B 1 311 ? 12.125 -38.781 -14.078 1 94.75 311 PHE B C 1
ATOM 6408 O O . PHE B 1 311 ? 13.297 -39.156 -13.969 1 94.75 311 PHE B O 1
ATOM 6415 N N . ARG B 1 312 ? 11.492 -38.125 -13.188 1 94.38 312 ARG B N 1
ATOM 6416 C CA . ARG B 1 312 ? 11.969 -38 -11.812 1 94.38 312 ARG B CA 1
ATOM 6417 C C . ARG B 1 312 ? 10.805 -37.969 -10.828 1 94.38 312 ARG B C 1
ATOM 6419 O O . ARG B 1 312 ? 9.922 -37.094 -10.93 1 94.38 312 ARG B O 1
ATOM 6426 N N . PHE B 1 313 ? 10.805 -38.906 -9.914 1 96.19 313 PHE B N 1
ATOM 6427 C CA . PHE B 1 313 ? 9.773 -38.969 -8.883 1 96.19 313 PHE B CA 1
ATOM 6428 C C . PHE B 1 313 ? 10.141 -38.094 -7.688 1 96.19 313 PHE B C 1
ATOM 6430 O O . PHE B 1 313 ? 11.125 -38.375 -6.992 1 96.19 313 PHE B O 1
ATOM 6437 N N . PRO B 1 314 ? 9.344 -37.031 -7.488 1 96.56 314 PRO B N 1
ATOM 6438 C CA . PRO B 1 314 ? 9.617 -36.25 -6.277 1 96.56 314 PRO B CA 1
ATOM 6439 C C . PRO B 1 314 ? 9.336 -37.031 -4.996 1 96.56 314 PRO B C 1
ATOM 6441 O O . PRO B 1 314 ? 8.352 -37.75 -4.918 1 96.56 314 PRO B O 1
ATOM 6444 N N . TYR B 1 315 ? 10.227 -36.969 -4.039 1 95.94 315 TYR B N 1
ATOM 6445 C CA . TYR B 1 315 ? 10.078 -37.688 -2.789 1 95.94 315 TYR B CA 1
ATOM 6446 C C . TYR B 1 315 ? 10.445 -36.812 -1.596 1 95.94 315 TYR B C 1
ATOM 6448 O O . TYR B 1 315 ? 11.133 -35.812 -1.746 1 95.94 315 TYR B O 1
ATOM 6456 N N . PRO B 1 316 ? 9.938 -37.219 -0.431 1 96.44 316 PRO B N 1
ATOM 6457 C CA . PRO B 1 316 ? 10.242 -36.438 0.773 1 96.44 316 PRO B CA 1
ATOM 6458 C C . PRO B 1 316 ? 11.742 -36.375 1.066 1 96.44 316 PRO B C 1
ATOM 6460 O O . PRO B 1 316 ? 12.43 -37.406 1.038 1 96.44 316 PRO B O 1
ATOM 6463 N N . GLY B 1 317 ? 12.273 -35.219 1.253 1 94.81 317 GLY B N 1
ATOM 6464 C CA . GLY B 1 317 ? 13.68 -35.031 1.591 1 94.81 317 GLY B CA 1
ATOM 6465 C C . GLY B 1 317 ? 14.594 -35.062 0.382 1 94.81 317 GLY B C 1
ATOM 6466 O O . GLY B 1 317 ? 15.781 -35.344 0.51 1 94.81 317 GLY B O 1
ATOM 6467 N N . GLN B 1 318 ? 14.039 -34.812 -0.729 1 94.88 318 GLN B N 1
ATOM 6468 C CA . GLN B 1 318 ? 14.828 -34.938 -1.948 1 94.88 318 GLN B CA 1
ATOM 6469 C C . GLN B 1 318 ? 15.953 -33.906 -1.987 1 94.88 318 GLN B C 1
ATOM 6471 O O . GLN B 1 318 ? 16.969 -34.125 -2.66 1 94.88 318 GLN B O 1
ATOM 6476 N N . TRP B 1 319 ? 15.828 -32.812 -1.25 1 95.75 319 TRP B N 1
ATOM 6477 C CA . TRP B 1 319 ? 16.891 -31.812 -1.196 1 95.75 319 TRP B CA 1
ATOM 6478 C C . TRP B 1 319 ? 17.719 -31.969 0.073 1 95.75 319 TRP B C 1
ATOM 6480 O O . TRP B 1 319 ? 18.578 -31.141 0.366 1 95.75 319 TRP B O 1
ATOM 6490 N N . GLY B 1 320 ? 17.453 -32.938 0.841 1 93.94 320 GLY B N 1
ATOM 6491 C CA . GLY B 1 320 ? 18.047 -33.156 2.154 1 93.94 320 GLY B CA 1
ATOM 6492 C C . GLY B 1 320 ? 17.031 -33.062 3.281 1 93.94 320 GLY B C 1
ATOM 6493 O O . GLY B 1 320 ? 15.867 -32.719 3.053 1 93.94 320 GLY B O 1
ATOM 6494 N N . LEU B 1 321 ? 17.5 -33.25 4.418 1 94.44 321 LEU B N 1
ATOM 6495 C CA . LEU B 1 321 ? 16.625 -33.219 5.582 1 94.44 321 LEU B CA 1
ATOM 6496 C C . LEU B 1 321 ? 16.188 -31.797 5.883 1 94.44 321 LEU B C 1
ATOM 6498 O O . LEU B 1 321 ? 17.016 -30.891 6.016 1 94.44 321 LEU B O 1
ATOM 6502 N N . PRO B 1 322 ? 14.906 -31.625 5.941 1 96.44 322 PRO B N 1
ATOM 6503 C CA . PRO B 1 322 ? 14.422 -30.281 6.285 1 96.44 322 PRO B CA 1
ATOM 6504 C C . PRO B 1 322 ? 15 -29.766 7.598 1 96.44 322 PRO B C 1
ATOM 6506 O O . PRO B 1 322 ? 15.156 -30.531 8.555 1 96.44 322 PRO B O 1
ATOM 6509 N N . ARG B 1 323 ? 15.352 -28.484 7.617 1 96.56 323 ARG B N 1
ATOM 6510 C CA . ARG B 1 323 ? 15.883 -27.828 8.805 1 96.56 323 ARG B CA 1
ATOM 6511 C C . ARG B 1 323 ? 14.859 -26.875 9.414 1 96.56 323 ARG B C 1
ATOM 6513 O O . ARG B 1 323 ? 14.352 -25.984 8.727 1 96.56 323 ARG B O 1
ATOM 6520 N N . VAL B 1 324 ? 14.633 -27.062 10.727 1 96.81 324 VAL B N 1
ATOM 6521 C CA . VAL B 1 324 ? 13.594 -26.281 11.391 1 96.81 324 VAL B CA 1
ATOM 6522 C C . VAL B 1 324 ? 14.234 -25.172 12.219 1 96.81 324 VAL B C 1
ATOM 6524 O O . VAL B 1 324 ? 15.172 -25.406 12.977 1 96.81 324 VAL B O 1
ATOM 6527 N N . THR B 1 325 ? 13.82 -23.969 11.977 1 95.88 325 THR B N 1
ATOM 6528 C CA . THR B 1 325 ? 14.18 -22.828 12.797 1 95.88 325 THR B CA 1
ATOM 6529 C C . THR B 1 325 ? 12.93 -22.172 13.383 1 95.88 325 THR B C 1
ATOM 6531 O O . THR B 1 325 ? 11.883 -22.125 12.727 1 95.88 325 THR B O 1
ATOM 6534 N N . ILE B 1 326 ? 13.008 -21.703 14.586 1 95.88 326 ILE B N 1
ATOM 6535 C CA . ILE B 1 326 ? 11.859 -21.078 15.242 1 95.88 326 ILE B CA 1
ATOM 6536 C C . ILE B 1 326 ? 11.438 -19.828 14.477 1 95.88 326 ILE B C 1
ATOM 6538 O O . ILE B 1 326 ? 10.242 -19.562 14.305 1 95.88 326 ILE B O 1
ATOM 6542 N N . ALA B 1 327 ? 12.445 -19.078 14.023 1 94.12 327 ALA B N 1
ATOM 6543 C CA . ALA B 1 327 ? 12.172 -17.875 13.25 1 94.12 327 ALA B CA 1
ATOM 6544 C C . ALA B 1 327 ? 11.383 -18.188 11.984 1 94.12 327 ALA B C 1
ATOM 6546 O O . ALA B 1 327 ? 10.43 -17.484 11.648 1 94.12 327 ALA B O 1
ATOM 6547 N N . GLY B 1 328 ? 11.812 -19.25 11.352 1 95.69 328 GLY B N 1
ATOM 6548 C CA . GLY B 1 328 ? 11.125 -19.656 10.141 1 95.69 328 GLY B CA 1
ATOM 6549 C C . GLY B 1 328 ? 9.703 -20.109 10.383 1 95.69 328 GLY B C 1
ATOM 6550 O O . GLY B 1 328 ? 8.789 -19.766 9.617 1 95.69 328 GLY B O 1
ATOM 6551 N N . VAL B 1 329 ? 9.477 -20.828 11.422 1 96.94 329 VAL B N 1
ATOM 6552 C CA . VAL B 1 329 ? 8.164 -21.359 11.742 1 96.94 329 VAL B CA 1
ATOM 6553 C C . VAL B 1 329 ? 7.195 -20.234 12.055 1 96.94 329 VAL B C 1
ATOM 6555 O O . VAL B 1 329 ? 6.059 -20.219 11.57 1 96.94 329 VAL B O 1
ATOM 6558 N N . ILE B 1 330 ? 7.625 -19.266 12.766 1 92.75 330 ILE B N 1
ATOM 6559 C CA . ILE B 1 330 ? 6.777 -18.125 13.125 1 92.75 330 ILE B CA 1
ATOM 6560 C C . ILE B 1 330 ? 6.406 -17.344 11.875 1 92.75 330 ILE B C 1
ATOM 6562 O O . ILE B 1 330 ? 5.246 -16.969 11.695 1 92.75 330 ILE B O 1
ATOM 6566 N N . GLY B 1 331 ? 7.43 -17.109 11.094 1 92.12 331 GLY B N 1
ATOM 6567 C CA . GLY B 1 331 ? 7.145 -16.438 9.836 1 92.12 331 GLY B CA 1
ATOM 6568 C C . GLY B 1 331 ? 6.148 -17.188 8.977 1 92.12 331 GLY B C 1
ATOM 6569 O O . GLY B 1 331 ? 5.191 -16.594 8.469 1 92.12 331 GLY B O 1
ATOM 6570 N N . MET B 1 332 ? 6.273 -18.484 8.914 1 96 332 MET B N 1
ATOM 6571 C CA . MET B 1 332 ? 5.445 -19.297 8.023 1 96 332 MET B CA 1
ATOM 6572 C C . MET B 1 332 ? 4.039 -19.453 8.594 1 96 332 MET B C 1
ATOM 6574 O O . MET B 1 332 ? 3.086 -19.688 7.844 1 96 332 MET B O 1
ATOM 6578 N N . MET B 1 333 ? 3.873 -19.281 9.883 1 93.06 333 MET B N 1
ATOM 6579 C CA . MET B 1 333 ? 2.549 -19.359 10.492 1 93.06 333 MET B CA 1
ATOM 6580 C C . MET B 1 333 ? 1.646 -18.25 9.977 1 93.06 333 MET B C 1
ATOM 6582 O O . MET B 1 333 ? 0.445 -18.453 9.789 1 93.06 333 MET B O 1
ATOM 6586 N N . ALA B 1 334 ? 2.236 -17.125 9.758 1 88.88 334 ALA B N 1
ATOM 6587 C CA . ALA B 1 334 ? 1.459 -16.031 9.18 1 88.88 334 ALA B CA 1
ATOM 6588 C C . ALA B 1 334 ? 0.967 -16.391 7.777 1 88.88 334 ALA B C 1
ATOM 6590 O O . ALA B 1 334 ? -0.157 -16.047 7.402 1 88.88 334 ALA B O 1
ATOM 6591 N N . GLY B 1 335 ? 1.845 -17.062 7.039 1 91.31 335 GLY B N 1
ATOM 6592 C CA . GLY B 1 335 ? 1.453 -17.516 5.715 1 91.31 335 GLY B CA 1
ATOM 6593 C C . GLY B 1 335 ? 0.34 -18.547 5.738 1 91.31 335 GLY B C 1
ATOM 6594 O O . GLY B 1 335 ? -0.566 -18.5 4.902 1 91.31 335 GLY B O 1
ATOM 6595 N N . VAL B 1 336 ? 0.405 -19.359 6.707 1 92.25 336 VAL B N 1
ATOM 6596 C CA . VAL B 1 336 ? -0.583 -20.422 6.84 1 92.25 336 VAL B CA 1
ATOM 6597 C C . VAL B 1 336 ? -1.947 -19.828 7.176 1 92.25 336 VAL B C 1
ATOM 6599 O O . VAL B 1 336 ? -2.963 -20.219 6.598 1 92.25 336 VAL B O 1
ATOM 6602 N N . VAL B 1 337 ? -1.959 -18.844 8.008 1 88.62 337 VAL B N 1
ATOM 6603 C CA . VAL B 1 337 ? -3.217 -18.234 8.43 1 88.62 337 VAL B CA 1
ATOM 6604 C C . VAL B 1 33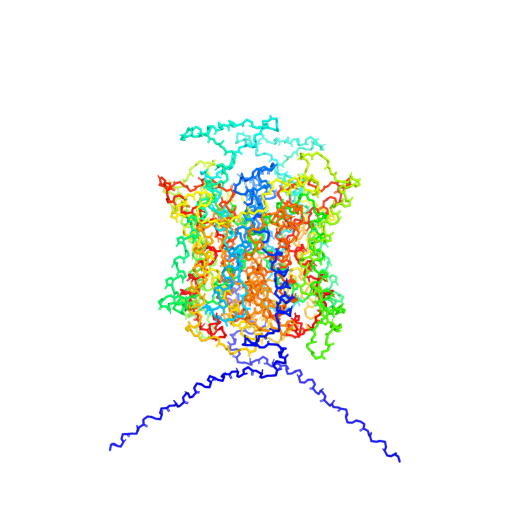7 ? -3.834 -17.469 7.266 1 88.62 337 VAL B C 1
ATOM 6606 O O . VAL B 1 337 ? -5.035 -17.578 7.004 1 88.62 337 VAL B O 1
ATOM 6609 N N . ALA B 1 338 ? -2.992 -16.766 6.637 1 88 338 ALA B N 1
ATOM 6610 C CA . ALA B 1 338 ? -3.484 -16.047 5.465 1 88 338 ALA B CA 1
ATOM 6611 C C . ALA B 1 338 ? -4.023 -17.016 4.414 1 88 338 ALA B C 1
ATOM 6613 O O . ALA B 1 338 ? -5.039 -16.75 3.773 1 88 338 ALA B O 1
ATOM 6614 N N . GLY B 1 339 ? -3.357 -18.109 4.254 1 90.06 339 GLY B N 1
ATOM 6615 C CA . GLY B 1 339 ? -3.746 -19.094 3.27 1 90.06 339 GLY B CA 1
ATOM 6616 C C . GLY B 1 339 ? -5.086 -19.75 3.572 1 90.06 339 GLY B C 1
ATOM 6617 O O . GLY B 1 339 ? -5.938 -19.859 2.691 1 90.06 339 GLY B O 1
ATOM 6618 N N . PHE B 1 340 ? -5.32 -20.156 4.77 1 90.06 340 PHE B N 1
ATOM 6619 C CA . PHE B 1 340 ? -6.555 -20.891 5.004 1 90.06 340 PHE B CA 1
ATOM 6620 C C . PHE B 1 340 ? -7.746 -19.953 5.074 1 90.06 340 PHE B C 1
ATOM 6622 O O . PHE B 1 340 ? -8.875 -20.328 4.754 1 90.06 340 PHE B O 1
ATOM 6629 N N . VAL B 1 341 ? -7.516 -18.641 5.465 1 86.25 341 VAL B N 1
ATOM 6630 C CA . VAL B 1 341 ? -8.602 -17.672 5.402 1 86.25 341 VAL B CA 1
ATOM 6631 C C . VAL B 1 341 ? -9.039 -17.484 3.953 1 86.25 341 VAL B C 1
ATOM 6633 O O . VAL B 1 341 ? -10.234 -17.422 3.662 1 86.25 341 VAL B O 1
ATOM 6636 N N . GLU B 1 342 ? -8.062 -17.375 3.125 1 87.06 342 GLU B N 1
ATOM 6637 C CA . GLU B 1 342 ? -8.352 -17.297 1.696 1 87.06 342 GLU B CA 1
ATOM 6638 C C . GLU B 1 342 ? -9.094 -18.531 1.214 1 87.06 342 GLU B C 1
ATOM 6640 O O . GLU B 1 342 ? -10.047 -18.438 0.436 1 87.06 342 GLU B O 1
ATOM 6645 N N . SER B 1 343 ? -8.695 -19.672 1.729 1 94.25 343 SER B N 1
ATOM 6646 C CA . SER B 1 343 ? -9.32 -20.938 1.332 1 94.25 343 SER B CA 1
ATOM 6647 C C . SER B 1 343 ? -10.773 -21 1.775 1 94.25 343 SER B C 1
ATOM 6649 O O . SER B 1 343 ? -11.633 -21.5 1.042 1 94.25 343 SER B O 1
ATOM 6651 N N . ILE B 1 344 ? -11.086 -20.531 2.9 1 91.44 344 ILE B N 1
ATOM 6652 C CA . ILE B 1 344 ? -12.461 -20.547 3.396 1 91.44 344 ILE B CA 1
ATOM 6653 C C . ILE B 1 344 ? -13.344 -19.703 2.479 1 91.44 344 ILE B C 1
ATOM 6655 O O . ILE B 1 344 ? -14.453 -20.109 2.123 1 91.44 344 ILE B O 1
ATOM 6659 N N . GLY B 1 345 ? -12.852 -18.562 2.143 1 87.44 345 GLY B N 1
ATOM 6660 C CA . GLY B 1 345 ? -13.57 -17.766 1.16 1 87.44 345 GLY B CA 1
ATOM 6661 C C . GLY B 1 345 ? -13.797 -18.5 -0.151 1 87.44 345 GLY B C 1
ATOM 6662 O O . GLY B 1 345 ? -14.883 -18.422 -0.729 1 87.44 345 GLY B O 1
ATOM 6663 N N . ASP B 1 346 ? -12.805 -19.156 -0.541 1 93.31 346 ASP B N 1
ATOM 6664 C CA . ASP B 1 346 ? -12.867 -19.906 -1.787 1 93.31 346 ASP B CA 1
ATOM 6665 C C . ASP B 1 346 ? -13.883 -21.047 -1.691 1 93.31 346 ASP B C 1
ATOM 6667 O O . ASP B 1 346 ? -14.531 -21.391 -2.68 1 93.31 346 ASP B O 1
ATOM 6671 N N . TYR B 1 347 ? -13.984 -21.625 -0.501 1 95.5 347 TYR B N 1
ATOM 6672 C CA . TYR B 1 347 ? -14.953 -22.703 -0.309 1 95.5 347 TYR B CA 1
ATOM 6673 C C . TYR B 1 347 ? -16.375 -22.203 -0.536 1 95.5 347 TYR B C 1
ATOM 6675 O O . TYR B 1 347 ? -17.156 -22.828 -1.26 1 95.5 347 TYR B O 1
ATOM 6683 N N . TYR B 1 348 ? -16.672 -21.109 -0.025 1 90.12 348 TYR B N 1
ATOM 6684 C CA . TYR B 1 348 ? -18 -20.547 -0.177 1 90.12 348 TYR B CA 1
ATOM 6685 C C . TYR B 1 348 ? -18.234 -20.094 -1.611 1 90.12 348 TYR B C 1
ATOM 6687 O O . TYR B 1 348 ? -19.328 -20.297 -2.166 1 90.12 348 TYR B O 1
ATOM 6695 N N . ALA B 1 349 ? -17.281 -19.516 -2.16 1 89.31 349 ALA B N 1
ATOM 6696 C CA . ALA B 1 349 ? -17.391 -19.062 -3.543 1 89.31 349 ALA B CA 1
ATOM 6697 C C . ALA B 1 349 ? -17.594 -20.234 -4.496 1 89.31 349 ALA B C 1
ATOM 6699 O O . ALA B 1 349 ? -18.406 -20.156 -5.418 1 89.31 349 ALA B O 1
ATOM 6700 N N . CYS B 1 350 ? -16.844 -21.219 -4.27 1 95.56 350 CYS B N 1
ATOM 6701 C CA . CYS B 1 350 ? -16.938 -22.406 -5.109 1 95.56 350 CYS B CA 1
ATOM 6702 C C . CYS B 1 350 ? -18.312 -23.062 -4.98 1 95.56 350 CYS B C 1
ATOM 6704 O O . CYS B 1 350 ? -18.891 -23.484 -5.977 1 95.56 350 CYS B O 1
ATOM 6706 N N . ALA B 1 351 ? -18.766 -23.109 -3.764 1 94.94 351 ALA B N 1
ATOM 6707 C CA . ALA B 1 351 ? -20.094 -23.656 -3.551 1 94.94 351 ALA B CA 1
ATOM 6708 C C . ALA B 1 351 ? -21.156 -22.844 -4.289 1 94.94 351 ALA B C 1
ATOM 6710 O O . ALA B 1 351 ? -22 -23.406 -4.984 1 94.94 351 ALA B O 1
ATOM 6711 N N . ARG B 1 352 ? -21.016 -21.641 -4.191 1 89.75 352 ARG B N 1
ATOM 6712 C CA . ARG B 1 352 ? -21.969 -20.75 -4.844 1 89.75 352 ARG B CA 1
ATOM 6713 C C . ARG B 1 352 ? -21.891 -20.891 -6.363 1 89.75 352 ARG B C 1
ATOM 6715 O O . ARG B 1 352 ? -22.922 -21.031 -7.023 1 89.75 352 ARG B O 1
ATOM 6722 N N . LEU B 1 353 ? -20.781 -20.953 -6.918 1 90.75 353 LEU B N 1
ATOM 6723 C CA . LEU B 1 353 ? -20.594 -20.953 -8.367 1 90.75 353 LEU B CA 1
ATOM 6724 C C . LEU B 1 353 ? -20.906 -22.328 -8.945 1 90.75 353 LEU B C 1
ATOM 6726 O O . LEU B 1 353 ? -21.266 -22.438 -10.125 1 90.75 353 LEU B O 1
ATOM 6730 N N . SER B 1 354 ? -20.781 -23.297 -8.102 1 94.06 354 SER B N 1
ATOM 6731 C CA . SER B 1 354 ? -21.062 -24.656 -8.562 1 94.06 354 SER B CA 1
ATOM 6732 C C . SER B 1 354 ? -22.516 -25.047 -8.297 1 94.06 354 SER B C 1
ATOM 6734 O O . SER B 1 354 ? -22.906 -26.188 -8.547 1 94.06 354 SER B O 1
ATOM 6736 N N . GLY B 1 355 ? -23.25 -24.109 -7.703 1 89.69 355 GLY B N 1
ATOM 6737 C CA . GLY B 1 355 ? -24.641 -24.391 -7.406 1 89.69 355 GLY B CA 1
ATOM 6738 C C . GLY B 1 355 ? -24.828 -25.328 -6.234 1 89.69 355 GLY B C 1
ATOM 6739 O O . GLY B 1 355 ? -25.844 -26.016 -6.145 1 89.69 355 GLY B O 1
ATOM 6740 N N . ALA B 1 356 ? -23.859 -25.406 -5.488 1 93.38 356 ALA B N 1
ATOM 6741 C CA . ALA B 1 356 ? -23.922 -26.25 -4.297 1 93.38 356 ALA B CA 1
ATOM 6742 C C . ALA B 1 356 ? -24.328 -25.453 -3.07 1 93.38 356 ALA B C 1
ATOM 6744 O O . ALA B 1 356 ? -24.172 -24.219 -3.045 1 93.38 356 ALA B O 1
ATOM 6745 N N . PRO B 1 357 ? -24.891 -26.141 -2.098 1 91.62 357 PRO B N 1
ATOM 6746 C CA . PRO B 1 357 ? -25.188 -25.438 -0.849 1 91.62 357 PRO B CA 1
ATOM 6747 C C . PRO B 1 357 ? -23.922 -24.984 -0.109 1 91.62 357 PRO B C 1
ATOM 6749 O O . PRO B 1 357 ? -22.844 -25.531 -0.345 1 91.62 357 PRO B O 1
ATOM 6752 N N . ASN B 1 358 ? -24.047 -24.094 0.783 1 91.88 358 ASN B N 1
ATOM 6753 C CA . ASN B 1 358 ? -22.938 -23.656 1.629 1 91.88 358 ASN B CA 1
ATOM 6754 C C . ASN B 1 358 ? -22.359 -24.828 2.42 1 91.88 358 ASN B C 1
ATOM 6756 O O . ASN B 1 358 ? -23.094 -25.625 2.988 1 91.88 358 ASN B O 1
ATOM 6760 N N . PRO B 1 359 ? -21.094 -24.828 2.385 1 94.06 359 PRO B N 1
ATOM 6761 C CA . PRO B 1 359 ? -20.484 -25.938 3.115 1 94.06 359 PRO B CA 1
ATOM 6762 C C . PRO B 1 359 ? -20.719 -25.844 4.625 1 94.06 359 PRO B C 1
ATOM 6764 O O . PRO B 1 359 ? -20.562 -24.766 5.211 1 94.06 359 PRO B O 1
ATOM 6767 N N . PRO B 1 360 ? -21.094 -26.922 5.18 1 92.5 360 PRO B N 1
ATOM 6768 C CA . PRO B 1 360 ? -21.219 -26.938 6.637 1 92.5 360 PRO B CA 1
ATOM 6769 C C . PRO B 1 360 ? -19.875 -26.828 7.352 1 92.5 360 PRO B C 1
ATOM 6771 O O . PRO B 1 360 ? -18.828 -27 6.727 1 92.5 360 PRO B O 1
ATOM 6774 N N . THR B 1 361 ? -19.875 -26.625 8.625 1 91.19 361 THR B N 1
ATOM 6775 C CA . THR B 1 361 ? -18.688 -26.375 9.422 1 91.19 361 THR B CA 1
ATOM 6776 C C . THR B 1 361 ? -17.75 -27.594 9.398 1 91.19 361 THR B C 1
ATOM 6778 O O . THR B 1 361 ? -16.531 -27.438 9.352 1 91.19 361 THR B O 1
ATOM 6781 N N . HIS B 1 362 ? -18.328 -28.703 9.469 1 93.75 362 HIS B N 1
ATOM 6782 C CA . HIS B 1 362 ? -17.5 -29.906 9.492 1 93.75 362 HIS B CA 1
ATOM 6783 C C . HIS B 1 362 ? -16.766 -30.078 8.164 1 93.75 362 HIS B C 1
ATOM 6785 O O . HIS B 1 362 ? -15.641 -30.594 8.148 1 93.75 362 HIS B O 1
ATOM 6791 N N . ALA B 1 363 ? -17.406 -29.719 7.078 1 95.5 363 ALA B N 1
ATOM 6792 C CA . ALA B 1 363 ? -16.766 -29.797 5.773 1 95.5 363 ALA B CA 1
ATOM 6793 C C . ALA B 1 363 ? -15.617 -28.781 5.668 1 95.5 363 ALA B C 1
ATOM 6795 O O . ALA B 1 363 ? -14.578 -29.078 5.074 1 95.5 363 ALA B O 1
ATOM 6796 N N . ILE B 1 364 ? -15.844 -27.641 6.223 1 95.06 364 ILE B N 1
ATOM 6797 C CA . ILE B 1 364 ? -14.812 -26.609 6.242 1 95.06 364 ILE B CA 1
ATOM 6798 C C . ILE B 1 364 ? -13.609 -27.109 7.051 1 95.06 364 ILE B C 1
ATOM 6800 O O . ILE B 1 364 ? -12.461 -26.953 6.625 1 95.06 364 ILE B O 1
ATOM 6804 N N . ASN B 1 365 ? -13.875 -27.719 8.188 1 95.75 365 ASN B N 1
ATOM 6805 C CA . ASN B 1 365 ? -12.805 -28.266 9.016 1 95.75 365 ASN B CA 1
ATOM 6806 C C . ASN B 1 365 ? -12.023 -29.344 8.281 1 95.75 365 ASN B C 1
ATOM 6808 O O . ASN B 1 365 ? -10.797 -29.391 8.367 1 95.75 365 ASN B O 1
ATOM 6812 N N . ARG B 1 366 ? -12.711 -30.156 7.578 1 96.81 366 ARG B N 1
ATOM 6813 C CA . ARG B 1 366 ? -12.055 -31.203 6.801 1 96.81 366 ARG B CA 1
ATOM 6814 C C . ARG B 1 366 ? -11.219 -30.594 5.676 1 96.81 366 ARG B C 1
ATOM 6816 O O . ARG B 1 366 ? -10.133 -31.094 5.359 1 96.81 366 ARG B O 1
ATOM 6823 N N . GLY B 1 367 ? -11.789 -29.578 5.027 1 97.5 367 GLY B N 1
ATOM 6824 C CA . GLY B 1 367 ? -11.039 -28.891 3.994 1 97.5 367 GLY B CA 1
ATOM 6825 C C . GLY B 1 367 ? -9.734 -28.297 4.5 1 97.5 367 GLY B C 1
ATOM 6826 O O . GLY B 1 367 ? -8.688 -28.469 3.873 1 97.5 367 GLY B O 1
ATOM 6827 N N . ILE B 1 368 ? -9.812 -27.672 5.629 1 96.81 368 ILE B N 1
ATOM 6828 C CA . ILE B 1 368 ? -8.641 -27.031 6.223 1 96.81 368 ILE B CA 1
ATOM 6829 C C . ILE B 1 368 ? -7.645 -28.109 6.66 1 96.81 368 ILE B C 1
ATOM 6831 O O . ILE B 1 368 ? -6.434 -27.953 6.5 1 96.81 368 ILE B O 1
ATOM 6835 N N . LEU B 1 369 ? -8.141 -29.156 7.195 1 97.38 369 LEU B N 1
ATOM 6836 C CA . LEU B 1 369 ? -7.305 -30.297 7.586 1 97.38 369 LEU B CA 1
ATOM 6837 C C . LEU B 1 369 ? -6.547 -30.844 6.383 1 97.38 369 LEU B C 1
ATOM 6839 O O . LEU B 1 369 ? -5.336 -31.062 6.457 1 97.38 369 LEU B O 1
ATOM 6843 N N . THR B 1 370 ? -7.266 -31.062 5.32 1 97.81 370 THR B N 1
ATOM 6844 C CA . THR B 1 370 ? -6.664 -31.609 4.113 1 97.81 370 THR B CA 1
ATOM 6845 C C . THR B 1 370 ? -5.648 -30.641 3.52 1 97.81 370 THR B C 1
ATOM 6847 O O . THR B 1 370 ? -4.594 -31.047 3.035 1 97.81 370 THR B O 1
ATOM 6850 N N . GLU B 1 371 ? -5.988 -29.359 3.529 1 97.19 371 GLU B N 1
ATOM 6851 C CA . GLU B 1 371 ? -5.043 -28.359 3.064 1 97.19 371 GLU B CA 1
ATOM 6852 C C . GLU B 1 371 ? -3.791 -28.328 3.939 1 97.19 371 GLU B C 1
ATOM 6854 O O . GLU B 1 371 ? -2.68 -28.156 3.434 1 97.19 371 GLU B O 1
ATOM 6859 N N . GLY B 1 372 ? -4.008 -28.438 5.25 1 97.5 372 GLY B N 1
ATOM 6860 C CA . GLY B 1 372 ? -2.873 -28.531 6.152 1 97.5 372 GLY B CA 1
ATOM 6861 C C . GLY B 1 372 ? -1.948 -29.688 5.824 1 97.5 372 GLY B C 1
ATOM 6862 O O . GLY B 1 372 ? -0.726 -29.531 5.824 1 97.5 372 GLY B O 1
ATOM 6863 N N . PHE B 1 373 ? -2.496 -30.828 5.531 1 97.62 373 PHE B N 1
ATOM 6864 C CA . PHE B 1 373 ? -1.707 -31.984 5.121 1 97.62 373 PHE B CA 1
ATOM 6865 C C . PHE B 1 373 ? -0.98 -31.703 3.811 1 97.62 373 PHE B C 1
ATOM 6867 O O . PHE B 1 373 ? 0.153 -32.156 3.617 1 97.62 373 PHE B O 1
ATOM 6874 N N . GLY B 1 374 ? -1.724 -31.078 2.934 1 97.44 374 GLY B N 1
ATOM 6875 C CA . GLY B 1 374 ? -1.084 -30.672 1.691 1 97.44 374 GLY B CA 1
ATOM 6876 C C . GLY B 1 374 ? 0.121 -29.781 1.902 1 97.44 374 GLY B C 1
ATOM 6877 O O . GLY B 1 374 ? 1.145 -29.938 1.233 1 97.44 374 GLY B O 1
ATOM 6878 N N . CYS B 1 375 ? 0.002 -28.797 2.791 1 97.81 375 CYS B N 1
ATOM 6879 C CA . CYS B 1 375 ? 1.119 -27.922 3.117 1 97.81 375 CYS B CA 1
ATOM 6880 C C . CYS B 1 375 ? 2.275 -28.703 3.719 1 97.81 375 CYS B C 1
ATOM 6882 O O . CYS B 1 375 ? 3.439 -28.438 3.428 1 97.81 375 CYS B O 1
ATOM 6884 N N . LEU B 1 376 ? 1.948 -29.641 4.582 1 97.94 376 LEU B N 1
ATOM 6885 C CA . LEU B 1 376 ? 2.973 -30.516 5.16 1 97.94 376 LEU B CA 1
ATOM 6886 C C . LEU B 1 376 ? 3.707 -31.281 4.074 1 97.94 376 LEU B C 1
ATOM 6888 O O . LEU B 1 376 ? 4.938 -31.375 4.086 1 97.94 376 LEU B O 1
ATOM 6892 N N . LEU B 1 377 ? 2.971 -31.844 3.174 1 97.88 377 LEU B N 1
ATOM 6893 C CA . LEU B 1 377 ? 3.551 -32.594 2.062 1 97.88 377 LEU B CA 1
ATOM 6894 C C . LEU B 1 377 ? 4.457 -31.688 1.222 1 97.88 377 LEU B C 1
ATOM 6896 O O . LEU B 1 377 ? 5.543 -32.125 0.817 1 97.88 377 LEU B O 1
ATOM 6900 N N . ALA B 1 378 ? 3.969 -30.469 0.922 1 97.62 378 ALA B N 1
ATOM 6901 C CA . ALA B 1 378 ? 4.766 -29.5 0.171 1 97.62 378 ALA B CA 1
ATOM 6902 C C . ALA B 1 378 ? 6.074 -29.188 0.894 1 97.62 378 ALA B C 1
ATOM 6904 O O . ALA B 1 378 ? 7.125 -29.062 0.262 1 97.62 378 ALA B O 1
ATOM 6905 N N . GLY B 1 379 ? 5.988 -29.062 2.189 1 97.44 379 GLY B N 1
ATOM 6906 C CA . GLY B 1 379 ? 7.172 -28.797 2.988 1 97.44 379 GLY B CA 1
ATOM 6907 C C . GLY B 1 379 ? 8.164 -29.953 2.982 1 97.44 379 GLY B C 1
ATOM 6908 O O . GLY B 1 379 ? 9.359 -29.75 2.779 1 97.44 379 GLY B O 1
ATOM 6909 N N . VAL B 1 380 ? 7.746 -31.141 3.096 1 97.44 380 VAL B N 1
ATOM 6910 C CA . VAL B 1 380 ? 8.625 -32.312 3.23 1 97.44 380 VAL B CA 1
ATOM 6911 C C . VAL B 1 380 ? 9.219 -32.656 1.87 1 97.44 380 VAL B C 1
ATOM 6913 O O . VAL B 1 380 ? 10.359 -33.125 1.785 1 97.44 380 VAL B O 1
ATOM 6916 N N . ILE B 1 381 ? 8.453 -32.5 0.814 1 97.38 381 ILE B N 1
ATOM 6917 C CA . ILE B 1 381 ? 8.953 -32.812 -0.523 1 97.38 381 ILE B CA 1
ATOM 6918 C C . ILE B 1 381 ? 9.859 -31.672 -1 1 97.38 381 ILE B C 1
ATOM 6920 O O . ILE B 1 381 ? 10.836 -31.906 -1.723 1 97.38 381 ILE B O 1
ATOM 6924 N N . GLY B 1 382 ? 9.555 -30.469 -0.57 1 96.75 382 GLY B N 1
ATOM 6925 C CA . GLY B 1 382 ? 10.422 -29.344 -0.888 1 96.75 382 GLY B CA 1
ATOM 6926 C C . GLY B 1 382 ? 10.008 -28.594 -2.146 1 96.75 382 GLY B C 1
ATOM 6927 O O . GLY B 1 382 ? 10.805 -28.438 -3.072 1 96.75 382 GLY B O 1
ATOM 6928 N N . THR B 1 383 ? 8.789 -28.047 -2.211 1 95.62 383 THR B N 1
ATOM 6929 C CA . THR B 1 383 ? 8.297 -27.266 -3.35 1 95.62 383 THR B CA 1
ATOM 6930 C C . THR B 1 383 ? 8.625 -25.797 -3.188 1 95.62 383 THR B C 1
ATOM 6932 O O . THR B 1 383 ? 8.336 -24.984 -4.074 1 95.62 383 THR B O 1
ATOM 6935 N N . SER B 1 384 ? 9.211 -25.328 -2.121 1 92.94 384 SER B N 1
ATOM 6936 C CA . SER B 1 384 ? 9.57 -23.953 -1.765 1 92.94 384 SER B CA 1
ATOM 6937 C C . SER B 1 384 ? 8.344 -23.141 -1.385 1 92.94 384 SER B C 1
ATOM 6939 O O . SER B 1 384 ? 8.469 -22 -0.923 1 92.94 384 SER B O 1
ATOM 6941 N N . THR B 1 385 ? 7.199 -23.625 -1.587 1 94.31 385 THR B N 1
ATOM 6942 C CA . THR B 1 385 ? 5.961 -22.969 -1.18 1 94.31 385 THR B CA 1
ATOM 6943 C C . THR B 1 385 ? 4.977 -23.984 -0.613 1 94.31 385 THR B C 1
ATOM 6945 O O . THR B 1 385 ? 5.215 -25.188 -0.681 1 94.31 385 THR B O 1
ATOM 6948 N N . ALA B 1 386 ? 3.947 -23.5 0.006 1 95.62 386 ALA B N 1
ATOM 6949 C CA . ALA B 1 386 ? 2.877 -24.375 0.494 1 95.62 386 ALA B CA 1
ATOM 6950 C C . ALA B 1 386 ? 1.739 -24.453 -0.52 1 95.62 386 ALA B C 1
ATOM 6952 O O . ALA B 1 386 ? 1.96 -24.312 -1.725 1 95.62 386 ALA B O 1
ATOM 6953 N N . THR B 1 387 ? 0.59 -24.922 -0.053 1 94.94 387 THR B N 1
ATOM 6954 C CA . THR B 1 387 ? -0.532 -25.125 -0.964 1 94.94 387 THR B CA 1
ATOM 6955 C C . THR B 1 387 ? -1.779 -24.406 -0.448 1 94.94 387 THR B C 1
ATOM 6957 O O . THR B 1 387 ? -1.965 -24.281 0.763 1 94.94 387 THR B O 1
ATOM 6960 N N . THR B 1 388 ? -2.51 -23.875 -1.34 1 94.62 388 THR B N 1
ATOM 6961 C CA . THR B 1 388 ? -3.801 -23.266 -1.038 1 94.62 388 THR B CA 1
ATOM 6962 C C . THR B 1 388 ? -4.773 -23.469 -2.195 1 94.62 388 THR B C 1
ATOM 6964 O O . THR B 1 388 ? -4.457 -24.141 -3.172 1 94.62 388 THR B O 1
ATOM 6967 N N . SER B 1 389 ? -6.031 -23.016 -2.016 1 95.38 389 SER B N 1
ATOM 6968 C CA . SER B 1 389 ? -7.055 -23.094 -3.051 1 95.38 389 SER B CA 1
ATOM 6969 C C . SER B 1 389 ? -6.824 -22.047 -4.141 1 95.38 389 SER B C 1
ATOM 6971 O O . SER B 1 389 ? -6.312 -20.953 -3.865 1 95.38 389 SER B O 1
ATOM 6973 N N . PHE B 1 390 ? -7.199 -22.375 -5.371 1 93.75 390 PHE B N 1
ATOM 6974 C CA . PHE B 1 390 ? -6.984 -21.469 -6.504 1 93.75 390 PHE B CA 1
ATOM 6975 C C . PHE B 1 390 ? -8.289 -20.781 -6.902 1 93.75 390 PHE B C 1
ATOM 6977 O O . PHE B 1 390 ? -9.148 -21.406 -7.539 1 93.75 390 PHE B O 1
ATOM 6984 N N . SER B 1 391 ? -8.336 -19.562 -6.68 1 89.38 391 SER B N 1
ATOM 6985 C CA . SER B 1 391 ? -9.516 -18.734 -6.949 1 89.38 391 SER B CA 1
ATOM 6986 C C . SER B 1 391 ? -9.773 -18.625 -8.445 1 89.38 391 SER B C 1
ATOM 6988 O O . SER B 1 391 ? -10.922 -18.531 -8.875 1 89.38 391 SER B O 1
ATOM 6990 N N . GLU B 1 392 ? -8.711 -18.625 -9.227 1 87.56 392 GLU B N 1
ATOM 6991 C CA . GLU B 1 392 ? -8.867 -18.516 -10.68 1 87.56 392 GLU B CA 1
ATOM 6992 C C . GLU B 1 392 ? -9.633 -19.703 -11.242 1 87.56 392 GLU B C 1
ATOM 6994 O O . GLU B 1 392 ? -10.484 -19.547 -12.125 1 87.56 392 GLU B O 1
ATOM 6999 N N . ASN B 1 393 ? -9.336 -20.859 -10.75 1 93.69 393 ASN B N 1
ATOM 7000 C CA . ASN B 1 393 ? -10.031 -22.062 -11.195 1 93.69 393 ASN B CA 1
ATOM 7001 C C . ASN B 1 393 ? -11.492 -22.062 -10.742 1 93.69 393 ASN B C 1
ATOM 7003 O O . ASN B 1 393 ? -12.367 -22.562 -11.445 1 93.69 393 ASN B O 1
ATOM 7007 N N . ILE B 1 394 ? -11.703 -21.484 -9.641 1 93.94 394 ILE B N 1
ATOM 7008 C CA . ILE B 1 394 ? -13.07 -21.344 -9.148 1 93.94 394 ILE B CA 1
ATOM 7009 C C . ILE B 1 394 ? -13.852 -20.391 -10.047 1 93.94 394 ILE B C 1
ATOM 7011 O O . ILE B 1 394 ? -15.008 -20.641 -10.375 1 93.94 394 ILE B O 1
ATOM 7015 N N . GLY B 1 395 ? -13.234 -19.359 -10.414 1 88.62 395 GLY B N 1
ATOM 7016 C CA . GLY B 1 395 ? -13.859 -18.438 -11.344 1 88.62 395 GLY B CA 1
ATOM 7017 C C . GLY B 1 395 ? -14.211 -19.078 -12.672 1 88.62 395 GLY B C 1
ATOM 7018 O O . GLY B 1 395 ? -15.234 -18.75 -13.281 1 88.62 395 GLY B O 1
ATOM 7019 N N . ALA B 1 396 ? -13.398 -19.969 -13.094 1 90.69 396 ALA B N 1
ATOM 7020 C CA . ALA B 1 396 ? -13.625 -20.672 -14.359 1 90.69 396 ALA B CA 1
ATOM 7021 C C . ALA B 1 396 ? -14.906 -21.5 -14.297 1 90.69 396 ALA B C 1
ATOM 7023 O O . ALA B 1 396 ? -15.586 -21.672 -15.312 1 90.69 396 ALA B O 1
ATOM 7024 N N . ILE B 1 397 ? -15.242 -21.953 -13.133 1 92.69 397 ILE B N 1
ATOM 7025 C CA . ILE B 1 397 ? -16.469 -22.719 -12.945 1 92.69 397 ILE B CA 1
ATOM 7026 C C . ILE B 1 397 ? -17.672 -21.828 -13.258 1 92.69 397 ILE B C 1
ATOM 7028 O O . ILE B 1 397 ? -18.641 -22.266 -13.891 1 92.69 397 ILE B O 1
ATOM 7032 N N . GLY B 1 398 ? -17.594 -20.625 -12.859 1 87.69 398 GLY B N 1
ATOM 7033 C CA . GLY B 1 398 ? -18.672 -19.688 -13.148 1 87.69 398 GLY B CA 1
ATOM 7034 C C . GLY B 1 398 ? -18.797 -19.375 -14.625 1 87.69 398 GLY B C 1
ATOM 7035 O O . GLY B 1 398 ? -19.906 -19.094 -15.109 1 87.69 398 GLY B O 1
ATOM 7036 N N . ILE B 1 399 ? -17.734 -19.484 -15.305 1 84.25 399 ILE B N 1
ATOM 7037 C CA . ILE B 1 399 ? -17.719 -19.156 -16.734 1 84.25 399 ILE B CA 1
ATOM 7038 C C . ILE B 1 399 ? -18.172 -20.375 -17.531 1 84.25 399 ILE B C 1
ATOM 7040 O O . ILE B 1 399 ? -19.016 -20.25 -18.422 1 84.25 399 ILE B O 1
ATOM 7044 N N . THR B 1 400 ? -17.672 -21.531 -17.25 1 87 400 THR B N 1
ATOM 7045 C CA . THR B 1 400 ? -17.922 -22.734 -18.031 1 87 400 THR B CA 1
ATOM 7046 C C . THR B 1 400 ? -19.188 -23.453 -17.547 1 87 400 THR B C 1
ATOM 7048 O O . THR B 1 400 ? -19.719 -24.312 -18.25 1 87 400 THR B O 1
ATOM 7051 N N . ARG B 1 401 ? -19.547 -23.109 -16.281 1 90.12 401 ARG B N 1
ATOM 7052 C CA . ARG B 1 401 ? -20.703 -23.734 -15.641 1 90.12 401 ARG B CA 1
ATOM 7053 C C . ARG B 1 401 ? -20.469 -25.234 -15.438 1 90.12 401 ARG B C 1
ATOM 7055 O O . ARG B 1 401 ? -21.406 -26.031 -15.531 1 90.12 401 ARG B O 1
ATOM 7062 N N . VAL B 1 402 ? -19.25 -25.578 -15.305 1 91.69 402 VAL B N 1
ATOM 7063 C CA . VAL B 1 402 ? -18.875 -26.969 -15.008 1 91.69 402 VAL B CA 1
ATOM 7064 C C . VAL B 1 402 ? -18.391 -27.062 -13.562 1 91.69 402 VAL B C 1
ATOM 7066 O O . VAL B 1 402 ? -17.25 -26.719 -13.25 1 91.69 402 VAL B O 1
ATOM 7069 N N . GLY B 1 403 ? -19.234 -27.625 -12.711 1 94.75 403 GLY B N 1
ATOM 7070 C CA . GLY B 1 403 ? -18.906 -27.719 -11.297 1 94.75 403 GLY B CA 1
ATOM 7071 C C . GLY B 1 403 ? -18.672 -29.156 -10.844 1 94.75 403 GLY B C 1
ATOM 7072 O O . GLY B 1 403 ? -18.906 -29.484 -9.68 1 94.75 403 GLY B O 1
ATOM 7073 N N . SER B 1 404 ? -18.156 -29.938 -11.758 1 95.88 404 SER B N 1
ATOM 7074 C CA . SER B 1 404 ? -17.969 -31.344 -11.445 1 95.88 404 SER B CA 1
ATOM 7075 C C . SER B 1 404 ? -16.672 -31.578 -10.664 1 95.88 404 SER B C 1
ATOM 7077 O O . SER B 1 404 ? -15.609 -31.125 -11.078 1 95.88 404 SER B O 1
ATOM 7079 N N . ARG B 1 405 ? -16.766 -32.344 -9.633 1 96.88 405 ARG B N 1
ATOM 7080 C CA . ARG B 1 405 ? -15.602 -32.719 -8.844 1 96.88 405 ARG B CA 1
ATOM 7081 C C . ARG B 1 405 ? -14.672 -33.656 -9.617 1 96.88 405 ARG B C 1
ATOM 7083 O O . ARG B 1 405 ? -13.453 -33.594 -9.461 1 96.88 405 ARG B O 1
ATOM 7090 N N . ARG B 1 406 ? -15.219 -34.469 -10.414 1 97.19 406 ARG B N 1
ATOM 7091 C CA . ARG B 1 406 ? -14.445 -35.438 -11.203 1 97.19 406 ARG B CA 1
ATOM 7092 C C . ARG B 1 406 ? -13.523 -34.688 -12.18 1 97.19 406 ARG B C 1
ATOM 7094 O O . ARG B 1 406 ? -12.406 -35.156 -12.438 1 97.19 406 ARG B O 1
ATOM 7101 N N . VAL B 1 407 ? -14 -33.656 -12.688 1 96.56 407 VAL B N 1
ATOM 7102 C CA . VAL B 1 407 ? -13.203 -32.875 -13.625 1 96.56 407 VAL B CA 1
ATOM 7103 C C . VAL B 1 407 ? -11.945 -32.375 -12.922 1 96.56 407 VAL B C 1
ATOM 7105 O O . VAL B 1 407 ? -10.852 -32.438 -13.484 1 96.56 407 VAL B O 1
ATOM 7108 N N . LEU B 1 408 ? -12.078 -31.906 -11.711 1 97.88 408 LEU B N 1
ATOM 7109 C CA . LEU B 1 408 ? -10.93 -31.391 -10.969 1 97.88 408 LEU B CA 1
ATOM 7110 C C . LEU B 1 408 ? -10.031 -32.531 -10.508 1 97.88 408 LEU B C 1
ATOM 7112 O O . LEU B 1 408 ? -8.812 -32.375 -10.414 1 97.88 408 LEU B O 1
ATOM 7116 N N . GLN B 1 409 ? -10.602 -33.656 -10.234 1 98.19 409 GLN B N 1
ATOM 7117 C CA . GLN B 1 409 ? -9.789 -34.844 -9.914 1 98.19 409 GLN B CA 1
ATOM 7118 C C . GLN B 1 409 ? -8.906 -35.219 -11.094 1 98.19 409 GLN B C 1
ATOM 7120 O O . GLN B 1 409 ? -7.742 -35.594 -10.914 1 98.19 409 GLN B O 1
ATOM 7125 N N . VAL B 1 410 ? -9.461 -35.125 -12.227 1 97.75 410 VAL B N 1
ATOM 7126 C CA . VAL B 1 410 ? -8.688 -35.438 -13.43 1 97.75 410 VAL B CA 1
ATOM 7127 C C . VAL B 1 410 ? -7.613 -34.344 -13.633 1 97.75 410 VAL B C 1
ATOM 7129 O O . VAL B 1 410 ? -6.484 -34.688 -14.016 1 97.75 410 VAL B O 1
ATOM 7132 N N . ALA B 1 411 ? -7.988 -33.094 -13.375 1 97.75 411 ALA B N 1
ATOM 7133 C CA . ALA B 1 411 ? -6.988 -32.031 -13.43 1 97.75 411 ALA B CA 1
ATOM 7134 C C . ALA B 1 411 ? -5.832 -32.312 -12.477 1 97.75 411 ALA B C 1
ATOM 7136 O O . ALA B 1 411 ? -4.664 -32.125 -12.836 1 97.75 411 ALA B O 1
ATOM 7137 N N . GLY B 1 412 ? -6.164 -32.75 -11.273 1 98.12 412 GLY B N 1
ATOM 7138 C CA . GLY B 1 412 ? -5.137 -33.125 -10.312 1 98.12 412 GLY B CA 1
ATOM 7139 C C . GLY B 1 412 ? -4.266 -34.281 -10.797 1 98.12 412 GLY B C 1
ATOM 7140 O O . GLY B 1 412 ? -3.051 -34.25 -10.609 1 98.12 412 GLY B O 1
ATOM 7141 N N . PHE B 1 413 ? -4.852 -35.188 -11.406 1 98.25 413 PHE B N 1
ATOM 7142 C CA . PHE B 1 413 ? -4.117 -36.312 -11.938 1 98.25 413 PHE B CA 1
ATOM 7143 C C . PHE B 1 413 ? -3.154 -35.875 -13.039 1 98.25 413 PHE B C 1
ATOM 7145 O O . PHE B 1 413 ? -2.033 -36.375 -13.125 1 98.25 413 PHE B O 1
ATOM 7152 N N . ILE B 1 414 ? -3.613 -35 -13.844 1 97.44 414 ILE B N 1
ATOM 7153 C CA . ILE B 1 414 ? -2.756 -34.469 -14.891 1 97.44 414 ILE B CA 1
ATOM 7154 C C . ILE B 1 414 ? -1.552 -33.781 -14.266 1 97.44 414 ILE B C 1
ATOM 7156 O O . ILE B 1 414 ? -0.413 -34 -14.688 1 97.44 414 ILE B O 1
ATOM 7160 N N . PHE B 1 415 ? -1.8 -32.969 -13.25 1 97.56 415 PHE B N 1
ATOM 7161 C CA . PHE B 1 415 ? -0.715 -32.312 -12.516 1 97.56 415 PHE B CA 1
ATOM 7162 C C . PHE B 1 415 ? 0.234 -33.375 -11.93 1 97.56 415 PHE B C 1
ATOM 7164 O O . PHE B 1 415 ? 1.455 -33.219 -12.008 1 97.56 415 PHE B O 1
ATOM 7171 N N . PHE B 1 416 ? -0.303 -34.406 -11.391 1 97.69 416 PHE B N 1
ATOM 7172 C CA . PHE B 1 416 ? 0.454 -35.5 -10.758 1 97.69 416 PHE B CA 1
ATOM 7173 C C . PHE B 1 416 ? 1.386 -36.156 -11.766 1 97.69 416 PHE B C 1
ATOM 7175 O O . PHE B 1 416 ? 2.578 -36.344 -11.5 1 97.69 416 PHE B O 1
ATOM 7182 N N . ILE B 1 417 ? 0.926 -36.406 -12.938 1 97.31 417 ILE B N 1
ATOM 7183 C CA . ILE B 1 417 ? 1.692 -37.094 -13.969 1 97.31 417 ILE B CA 1
ATOM 7184 C C . ILE B 1 417 ? 2.748 -36.156 -14.547 1 97.31 417 ILE B C 1
ATOM 7186 O O . ILE B 1 417 ? 3.914 -36.531 -14.688 1 97.31 417 ILE B O 1
ATOM 7190 N N . LEU B 1 418 ? 2.316 -34.969 -14.852 1 95.88 418 LEU B N 1
ATOM 7191 C CA . LEU B 1 418 ? 3.238 -34 -15.461 1 95.88 418 LEU B CA 1
ATOM 7192 C C . LEU B 1 418 ? 4.301 -33.562 -14.461 1 95.88 418 LEU B C 1
ATOM 7194 O O . LEU B 1 418 ? 5.383 -33.125 -14.852 1 95.88 418 LEU B O 1
ATOM 7198 N N . GLY B 1 419 ? 3.967 -33.656 -13.156 1 96.44 419 GLY B N 1
ATOM 7199 C CA . GLY B 1 419 ? 4.945 -33.375 -12.117 1 96.44 419 GLY B CA 1
ATOM 7200 C C . GLY B 1 419 ? 6.082 -34.375 -12.07 1 96.44 419 GLY B C 1
ATOM 7201 O O . GLY B 1 419 ? 7.172 -34.062 -11.586 1 96.44 419 GLY B O 1
ATOM 7202 N N . MET B 1 420 ? 5.879 -35.531 -12.609 1 96.88 420 MET B N 1
ATOM 7203 C CA . MET B 1 420 ? 6.902 -36.562 -12.633 1 96.88 420 MET B CA 1
ATOM 7204 C C . MET B 1 420 ? 7.719 -36.5 -13.922 1 96.88 420 MET B C 1
ATOM 7206 O O . MET B 1 420 ? 8.773 -37.125 -14.016 1 96.88 420 MET B O 1
ATOM 7210 N N . LEU B 1 421 ? 7.207 -35.719 -14.852 1 95.25 421 LEU B N 1
ATOM 7211 C CA . LEU B 1 421 ? 7.93 -35.5 -16.094 1 95.25 421 LEU B CA 1
ATOM 7212 C C . LEU B 1 421 ? 8.711 -34.188 -16.047 1 95.25 421 LEU B C 1
ATOM 7214 O O . LEU B 1 421 ? 8.211 -33.156 -16.469 1 95.25 421 LEU B O 1
ATOM 7218 N N . SER B 1 422 ? 9.953 -34.312 -15.672 1 90.81 422 SER B N 1
ATOM 7219 C CA . SER B 1 422 ? 10.758 -33.125 -15.383 1 90.81 422 SER B CA 1
ATOM 7220 C C . SER B 1 422 ? 11.023 -32.312 -16.656 1 90.81 422 SER B C 1
ATOM 7222 O O . SER B 1 422 ? 11.258 -31.109 -16.578 1 90.81 422 SER B O 1
ATOM 7224 N N . LYS B 1 423 ? 10.969 -32.938 -17.828 1 93.25 423 LYS B N 1
ATOM 7225 C CA . LYS B 1 423 ? 11.148 -32.219 -19.094 1 93.25 423 LYS B CA 1
ATOM 7226 C C . LYS B 1 423 ? 10.023 -31.219 -19.312 1 93.25 423 LYS B C 1
ATOM 7228 O O . LYS B 1 423 ? 10.25 -30.156 -19.891 1 93.25 423 LYS B O 1
ATOM 7233 N N . PHE B 1 424 ? 8.93 -31.562 -18.781 1 90.94 424 PHE B N 1
ATOM 7234 C CA . PHE B 1 424 ? 7.816 -30.625 -18.891 1 90.94 424 PHE B CA 1
ATOM 7235 C C . PHE B 1 424 ? 8.062 -29.391 -18.047 1 90.94 424 PHE B C 1
ATOM 7237 O O . PHE B 1 424 ? 7.789 -28.266 -18.484 1 90.94 424 PHE B O 1
ATOM 7244 N N . GLY B 1 425 ? 8.516 -29.594 -16.844 1 90.31 425 GLY B N 1
ATOM 7245 C CA . GLY B 1 425 ? 8.867 -28.469 -15.984 1 90.31 425 GLY B CA 1
ATOM 7246 C C . GLY B 1 425 ? 9.953 -27.578 -16.578 1 90.31 425 GLY B C 1
ATOM 7247 O O . GLY B 1 425 ? 9.961 -26.375 -16.359 1 90.31 425 GLY B O 1
ATOM 7248 N N . SER B 1 426 ? 10.836 -28.172 -17.344 1 93.75 426 SER B N 1
ATOM 7249 C CA . SER B 1 426 ? 11.969 -27.453 -17.922 1 93.75 426 SER B CA 1
ATOM 7250 C C . SER B 1 426 ? 11.508 -26.453 -18.969 1 93.75 426 SER B C 1
ATOM 7252 O O . SER B 1 426 ? 12.18 -25.438 -19.203 1 93.75 426 SER B O 1
ATOM 7254 N N . ILE B 1 427 ? 10.367 -26.672 -19.594 1 93 427 ILE B N 1
ATOM 7255 C CA . ILE B 1 427 ? 9.828 -25.766 -20.594 1 93 427 ILE B CA 1
ATOM 7256 C C . ILE B 1 427 ? 9.57 -24.391 -19.969 1 93 427 ILE B C 1
ATOM 7258 O O . ILE B 1 427 ? 9.82 -23.359 -20.594 1 93 427 ILE B O 1
ATOM 7262 N N . PHE B 1 428 ? 9.188 -24.406 -18.766 1 93.12 428 PHE B N 1
ATOM 7263 C CA . PHE B 1 428 ? 8.781 -23.172 -18.109 1 93.12 428 PHE B CA 1
ATOM 7264 C C . PHE B 1 428 ? 10 -22.406 -17.609 1 93.12 428 PHE B C 1
ATOM 7266 O O . PHE B 1 428 ? 9.922 -21.188 -17.375 1 93.12 428 PHE B O 1
ATOM 7273 N N . VAL B 1 429 ? 11.094 -23.078 -17.406 1 94 429 VAL B N 1
ATOM 7274 C CA . VAL B 1 429 ? 12.336 -22.422 -16.984 1 94 429 VAL B CA 1
ATOM 7275 C C . VAL B 1 429 ? 12.844 -21.516 -18.109 1 94 429 VAL B C 1
ATOM 7277 O O . VAL B 1 429 ? 13.586 -20.562 -17.844 1 94 429 VAL B O 1
ATOM 7280 N N . THR B 1 430 ? 12.375 -21.781 -19.328 1 93.38 430 THR B N 1
ATOM 7281 C CA . THR B 1 430 ? 12.859 -21.031 -20.484 1 93.38 430 THR B CA 1
ATOM 7282 C C . THR B 1 430 ? 12.125 -19.688 -20.594 1 93.38 430 THR B C 1
ATOM 7284 O O . THR B 1 430 ? 12.477 -18.859 -21.438 1 93.38 430 THR B O 1
ATOM 7287 N N . ILE B 1 431 ? 11.125 -19.438 -19.766 1 94 431 ILE B N 1
ATOM 7288 C CA . ILE B 1 431 ? 10.406 -18.172 -19.797 1 94 431 ILE B CA 1
ATOM 7289 C C . ILE B 1 431 ? 11.336 -17.047 -19.344 1 94 431 ILE B C 1
ATOM 7291 O O . ILE B 1 431 ? 11.906 -17.094 -18.25 1 94 431 ILE B O 1
ATOM 7295 N N . PRO B 1 432 ? 11.469 -16.031 -20.156 1 95.5 432 PRO B N 1
ATOM 7296 C CA . PRO B 1 432 ? 12.367 -14.938 -19.812 1 95.5 432 PRO B CA 1
ATOM 7297 C C . PRO B 1 432 ? 11.914 -14.164 -18.578 1 95.5 432 PRO B C 1
ATOM 7299 O O . PRO B 1 432 ? 10.711 -14.047 -18.328 1 95.5 432 PRO B O 1
ATOM 7302 N N . ASP B 1 433 ? 12.891 -13.539 -17.891 1 94.5 433 ASP B N 1
ATOM 7303 C CA . ASP B 1 433 ? 12.656 -12.875 -16.609 1 94.5 433 ASP B CA 1
ATOM 7304 C C . ASP B 1 433 ? 11.664 -11.727 -16.766 1 94.5 433 ASP B C 1
ATOM 7306 O O . ASP B 1 433 ? 10.766 -11.562 -15.945 1 94.5 433 ASP B O 1
ATOM 7310 N N . PRO B 1 434 ? 11.789 -10.875 -17.812 1 97 434 PRO B N 1
ATOM 7311 C CA . PRO B 1 434 ? 10.852 -9.75 -17.906 1 97 434 PRO B CA 1
ATOM 7312 C C . PRO B 1 434 ? 9.414 -10.195 -18.141 1 97 434 PRO B C 1
ATOM 7314 O O . PRO B 1 434 ? 8.469 -9.492 -17.781 1 97 434 PRO B O 1
ATOM 7317 N N . VAL B 1 435 ? 9.211 -11.375 -18.797 1 96.81 435 VAL B N 1
ATOM 7318 C CA . VAL B 1 435 ? 7.875 -11.922 -19 1 96.81 435 VAL B CA 1
ATOM 7319 C C . VAL B 1 435 ? 7.238 -12.25 -17.656 1 96.81 435 VAL B C 1
ATOM 7321 O O . VAL B 1 435 ? 6.086 -11.891 -17.406 1 96.81 435 VAL B O 1
ATOM 7324 N N . ILE B 1 436 ? 8.023 -12.844 -16.812 1 94.31 436 ILE B N 1
ATOM 7325 C CA . ILE B 1 436 ? 7.57 -13.172 -15.469 1 94.31 436 ILE B CA 1
ATOM 7326 C C . ILE B 1 436 ? 7.289 -11.891 -14.688 1 94.31 436 ILE B C 1
ATOM 7328 O O . ILE B 1 436 ? 6.293 -11.805 -13.961 1 94.31 436 ILE B O 1
ATOM 7332 N N . GLY B 1 437 ? 8.148 -10.961 -14.844 1 95.81 437 GLY B N 1
ATOM 7333 C CA . GLY B 1 437 ? 7.945 -9.68 -14.188 1 95.81 437 GLY B CA 1
ATOM 7334 C C . GLY B 1 437 ? 6.629 -9.016 -14.562 1 95.81 437 GLY B C 1
ATOM 7335 O O . GLY B 1 437 ? 5.945 -8.461 -13.695 1 95.81 437 GLY B O 1
ATOM 7336 N N . GLY B 1 438 ? 6.32 -9.039 -15.852 1 97 438 GLY B N 1
ATOM 7337 C CA . GLY B 1 438 ? 5.051 -8.492 -16.297 1 97 438 GLY B CA 1
ATOM 7338 C C . GLY B 1 438 ? 3.85 -9.195 -15.703 1 97 438 GLY B C 1
ATOM 7339 O O . GLY B 1 438 ? 2.859 -8.555 -15.352 1 97 438 GLY B O 1
ATOM 7340 N N . LEU B 1 439 ? 3.963 -10.469 -15.57 1 95.38 439 LEU B N 1
ATOM 7341 C CA . LEU B 1 439 ? 2.896 -11.242 -14.945 1 95.38 439 LEU B CA 1
ATOM 7342 C C . LEU B 1 439 ? 2.721 -10.852 -13.484 1 95.38 439 LEU B C 1
ATOM 7344 O O . LEU B 1 439 ? 1.593 -10.711 -13.008 1 95.38 439 LEU B O 1
ATOM 7348 N N . PHE B 1 440 ? 3.818 -10.672 -12.789 1 94.94 440 PHE B N 1
ATOM 7349 C CA . PHE B 1 440 ? 3.777 -10.336 -11.367 1 94.94 440 PHE B CA 1
ATOM 7350 C C . PHE B 1 440 ? 3.133 -8.969 -11.148 1 94.94 440 PHE B C 1
ATOM 7352 O O . PHE B 1 440 ? 2.42 -8.766 -10.172 1 94.94 440 PHE B O 1
ATOM 7359 N N . CYS B 1 441 ? 3.303 -8.055 -12.078 1 96.75 441 CYS B N 1
ATOM 7360 C CA . CYS B 1 441 ? 2.711 -6.73 -11.961 1 96.75 441 CYS B CA 1
ATOM 7361 C C . CYS B 1 441 ? 1.19 -6.812 -11.914 1 96.75 441 CYS B C 1
ATOM 7363 O O . CYS B 1 441 ? 0.544 -6.043 -11.203 1 96.75 441 CYS B O 1
ATOM 7365 N N . VAL B 1 442 ? 0.671 -7.762 -12.641 1 96.19 442 VAL B N 1
ATOM 7366 C CA . VAL B 1 442 ? -0.781 -7.902 -12.695 1 96.19 442 VAL B CA 1
ATOM 7367 C C . VAL B 1 442 ? -1.259 -8.781 -11.539 1 96.19 442 VAL B C 1
ATOM 7369 O O . VAL B 1 442 ? -2.195 -8.422 -10.828 1 96.19 442 VAL B O 1
ATOM 7372 N N . MET B 1 443 ? -0.584 -9.828 -11.297 1 93.5 443 MET B N 1
ATOM 7373 C CA . MET B 1 443 ? -1.044 -10.828 -10.336 1 93.5 443 MET B CA 1
ATOM 7374 C C . MET B 1 443 ? -0.941 -10.297 -8.906 1 93.5 443 MET B C 1
ATOM 7376 O O . MET B 1 443 ? -1.849 -10.5 -8.102 1 93.5 443 MET B O 1
ATOM 7380 N N . PHE B 1 444 ? 0.152 -9.633 -8.539 1 95.5 444 PHE B N 1
ATOM 7381 C CA . PHE B 1 444 ? 0.309 -9.117 -7.188 1 95.5 444 PHE B CA 1
ATOM 7382 C C . PHE B 1 444 ? -0.685 -7.992 -6.922 1 95.5 444 PHE B C 1
ATOM 7384 O O . PHE B 1 444 ? -1.182 -7.848 -5.801 1 95.5 444 PHE B O 1
ATOM 7391 N N . GLY B 1 445 ? -0.954 -7.219 -7.949 1 96.75 445 GLY B N 1
ATOM 7392 C CA . GLY B 1 445 ? -2.027 -6.242 -7.824 1 96.75 445 GLY B CA 1
ATOM 7393 C C . GLY B 1 445 ? -3.371 -6.875 -7.52 1 96.75 445 GLY B C 1
ATOM 7394 O O . GLY B 1 445 ? -4.113 -6.387 -6.664 1 96.75 445 GLY B O 1
ATOM 7395 N N . MET B 1 446 ? -3.648 -7.961 -8.156 1 93.81 446 MET B N 1
ATOM 7396 C CA . MET B 1 446 ? -4.918 -8.648 -7.949 1 93.81 446 MET B CA 1
ATOM 7397 C C . MET B 1 446 ? -5 -9.227 -6.539 1 93.81 446 MET B C 1
ATOM 7399 O O . MET B 1 446 ? -6.062 -9.211 -5.914 1 93.81 446 MET B O 1
ATOM 7403 N N . ILE B 1 447 ? -3.949 -9.742 -6.094 1 92 447 ILE B N 1
ATOM 7404 C CA . ILE B 1 447 ? -3.92 -10.281 -4.742 1 92 447 ILE B CA 1
ATOM 7405 C C . ILE B 1 447 ? -4.227 -9.18 -3.734 1 92 447 ILE B C 1
ATOM 7407 O O . ILE B 1 447 ? -5.027 -9.367 -2.818 1 92 447 ILE B O 1
ATOM 7411 N N . ALA B 1 448 ? -3.613 -8.055 -3.914 1 96.69 448 ALA B N 1
ATOM 7412 C CA . ALA B 1 448 ? -3.861 -6.91 -3.039 1 96.69 448 ALA B CA 1
ATOM 7413 C C . ALA B 1 448 ? -5.328 -6.496 -3.082 1 96.69 448 ALA B C 1
ATOM 7415 O O . ALA B 1 448 ? -5.934 -6.223 -2.041 1 96.69 448 ALA B O 1
ATOM 7416 N N . ALA B 1 449 ? -5.867 -6.48 -4.281 1 96.94 449 ALA B N 1
ATOM 7417 C CA . ALA B 1 449 ? -7.258 -6.062 -4.449 1 96.94 449 ALA B CA 1
ATOM 7418 C C . ALA B 1 449 ? -8.211 -7.055 -3.785 1 96.94 449 ALA B C 1
ATOM 7420 O O . ALA B 1 449 ? -9.234 -6.656 -3.219 1 96.94 449 ALA B O 1
ATOM 7421 N N . VAL B 1 450 ? -7.938 -8.289 -3.873 1 92.19 450 VAL B N 1
ATOM 7422 C CA . VAL B 1 450 ? -8.766 -9.297 -3.227 1 92.19 450 VAL B CA 1
ATOM 7423 C C . VAL B 1 450 ? -8.734 -9.109 -1.713 1 92.19 450 VAL B C 1
ATOM 7425 O O . VAL B 1 450 ? -9.758 -9.234 -1.042 1 92.19 450 VAL B O 1
ATOM 7428 N N . GLY B 1 451 ? -7.566 -8.789 -1.202 1 94.19 451 GLY B N 1
ATOM 7429 C CA . GLY B 1 451 ? -7.496 -8.438 0.207 1 94.19 451 GLY B CA 1
ATOM 7430 C C . GLY B 1 451 ? -8.375 -7.258 0.573 1 94.19 451 GLY B C 1
ATOM 7431 O O . GLY B 1 451 ? -9.172 -7.336 1.507 1 94.19 451 GLY B O 1
ATOM 7432 N N . ILE B 1 452 ? -8.312 -6.223 -0.211 1 97 452 ILE B N 1
ATOM 7433 C CA . ILE B 1 452 ? -9.031 -4.977 0.034 1 97 452 ILE B CA 1
ATOM 7434 C C . ILE B 1 452 ? -10.531 -5.215 -0.113 1 97 452 ILE B C 1
ATOM 7436 O O . ILE B 1 452 ? -11.336 -4.598 0.588 1 97 452 ILE B O 1
ATOM 7440 N N . SER B 1 453 ? -10.898 -6.16 -0.953 1 95.06 453 SER B N 1
ATOM 7441 C CA . SER B 1 453 ? -12.312 -6.41 -1.224 1 95.06 453 SER B CA 1
ATOM 7442 C C . SER B 1 453 ? -13.039 -6.887 0.03 1 95.06 453 SER B C 1
ATOM 7444 O O . SER B 1 453 ? -14.266 -6.781 0.122 1 95.06 453 SER B O 1
ATOM 7446 N N . ASN B 1 454 ? -12.297 -7.371 1.011 1 93.44 454 ASN B N 1
ATOM 7447 C CA . ASN B 1 454 ? -12.914 -7.797 2.262 1 93.44 454 ASN B CA 1
ATOM 7448 C C . ASN B 1 454 ? -13.484 -6.609 3.035 1 93.44 454 ASN B C 1
ATOM 7450 O O . ASN B 1 454 ? -14.289 -6.793 3.951 1 93.44 454 ASN B O 1
ATOM 7454 N N . LEU B 1 455 ? -13.156 -5.422 2.65 1 95.88 455 LEU B N 1
ATOM 7455 C CA . LEU B 1 455 ? -13.641 -4.227 3.33 1 95.88 455 LEU B CA 1
ATOM 7456 C C . LEU B 1 455 ? -15.086 -3.924 2.934 1 95.88 455 LEU B C 1
ATOM 7458 O O . LEU B 1 455 ? -15.719 -3.045 3.52 1 95.88 455 LEU B O 1
ATOM 7462 N N . GLN B 1 456 ? -15.609 -4.652 1.985 1 93.62 456 GLN B N 1
ATOM 7463 C CA . GLN B 1 456 ? -16.984 -4.445 1.566 1 93.62 456 GLN B CA 1
ATOM 7464 C C . GLN B 1 456 ? -17.969 -4.746 2.705 1 93.62 456 GLN B C 1
ATOM 7466 O O . GLN B 1 456 ? -19.094 -4.266 2.705 1 93.62 456 GLN B O 1
ATOM 7471 N N . TYR B 1 457 ? -17.469 -5.449 3.68 1 93.88 457 TYR B N 1
ATOM 7472 C CA . TYR B 1 457 ? -18.328 -5.855 4.793 1 93.88 457 TYR B CA 1
ATOM 7473 C C . TYR B 1 457 ? -18.25 -4.844 5.934 1 93.88 457 TYR B C 1
ATOM 7475 O O . TYR B 1 457 ? -19.078 -4.871 6.848 1 93.88 457 TYR B O 1
ATOM 7483 N N . VAL B 1 458 ? -17.266 -4.004 5.887 1 96 458 VAL B N 1
ATOM 7484 C CA . VAL B 1 458 ? -16.953 -3.121 7.004 1 96 458 VAL B CA 1
ATOM 7485 C C . VAL B 1 458 ? -17.547 -1.736 6.754 1 96 458 VAL B C 1
ATOM 7487 O O . VAL B 1 458 ? -17.688 -1.313 5.605 1 96 458 VAL B O 1
ATOM 7490 N N . ASP B 1 459 ? -17.953 -1.023 7.848 1 96.5 459 ASP B N 1
ATOM 7491 C CA . ASP B 1 459 ? -18.375 0.371 7.738 1 96.5 459 ASP B CA 1
ATOM 7492 C C . ASP B 1 459 ? -17.172 1.29 7.539 1 96.5 459 ASP B C 1
ATOM 7494 O O . ASP B 1 459 ? -16.453 1.599 8.492 1 96.5 459 ASP B O 1
ATOM 7498 N N . LEU B 1 460 ? -17.047 1.762 6.375 1 95.19 460 LEU B N 1
ATOM 7499 C CA . LEU B 1 460 ? -15.875 2.576 6.051 1 95.19 460 LEU B CA 1
ATOM 7500 C C . LEU B 1 460 ? -16.141 4.047 6.352 1 95.19 460 LEU B C 1
ATOM 7502 O O . LEU B 1 460 ? -15.32 4.91 6.023 1 95.19 460 LEU B O 1
ATOM 7506 N N . ASN B 1 461 ? -17.25 4.352 6.98 1 90.81 461 ASN B N 1
ATOM 7507 C CA . ASN B 1 461 ? -17.5 5.691 7.5 1 90.81 461 ASN B CA 1
ATOM 7508 C C . ASN B 1 461 ? -17.078 5.809 8.961 1 90.81 461 ASN B C 1
ATOM 7510 O O . ASN B 1 461 ? -17.078 6.91 9.523 1 90.81 461 ASN B O 1
ATOM 7514 N N . SER B 1 462 ? -16.719 4.699 9.539 1 93.81 462 SER B N 1
ATOM 7515 C CA . SER B 1 462 ? -16.281 4.672 10.93 1 93.81 462 SER B CA 1
ATOM 7516 C C . SER B 1 462 ? -14.828 5.102 11.062 1 93.81 462 SER B C 1
ATOM 7518 O O . SER B 1 462 ? -13.938 4.477 10.477 1 93.81 462 SER B O 1
ATOM 7520 N N . PRO B 1 463 ? -14.578 6.148 11.828 1 91.44 463 PRO B N 1
ATOM 7521 C CA . PRO B 1 463 ? -13.188 6.559 12.047 1 91.44 463 PRO B CA 1
ATOM 7522 C C . PRO B 1 463 ? -12.344 5.465 12.695 1 91.44 463 PRO B C 1
ATOM 7524 O O . PRO B 1 463 ? -11.141 5.367 12.422 1 91.44 463 PRO B O 1
ATOM 7527 N N . ARG B 1 464 ? -12.945 4.688 13.539 1 95.25 464 ARG B N 1
ATOM 7528 C CA . ARG B 1 464 ? -12.266 3.553 14.148 1 95.25 464 ARG B CA 1
ATOM 7529 C C . ARG B 1 464 ? -11.734 2.592 13.094 1 95.25 464 ARG B C 1
ATOM 7531 O O . ARG B 1 464 ? -10.57 2.195 13.133 1 95.25 464 ARG B O 1
ATOM 7538 N N . ASN B 1 465 ? -12.672 2.215 12.188 1 97.69 465 ASN B N 1
ATOM 7539 C CA . ASN B 1 465 ? -12.312 1.255 11.148 1 97.69 465 ASN B CA 1
ATOM 7540 C C . ASN B 1 465 ? -11.266 1.824 10.195 1 97.69 465 ASN B C 1
ATOM 7542 O O . ASN B 1 465 ? -10.344 1.115 9.781 1 97.69 465 ASN B O 1
ATOM 7546 N N . LEU B 1 466 ? -11.375 3.066 9.922 1 96.75 466 LEU B N 1
ATOM 7547 C CA . LEU B 1 466 ? -10.398 3.713 9.047 1 96.75 466 LEU B CA 1
ATOM 7548 C C . LEU B 1 466 ? -9.016 3.723 9.688 1 96.75 466 LEU B C 1
ATOM 7550 O O . LEU B 1 466 ? -8.016 3.447 9.023 1 96.75 466 LEU B O 1
ATOM 7554 N N . PHE B 1 467 ? -9.008 4.016 10.992 1 97.19 467 PHE B N 1
ATOM 7555 C CA . PHE B 1 467 ? -7.734 4.02 11.711 1 97.19 467 PHE B CA 1
ATOM 7556 C C . PHE B 1 467 ? -7.094 2.639 11.68 1 97.19 467 PHE B C 1
ATOM 7558 O O . PHE B 1 467 ? -5.898 2.51 11.398 1 97.19 467 PHE B O 1
ATOM 7565 N N . ILE B 1 468 ? -7.84 1.62 11.93 1 98.38 468 ILE B N 1
ATOM 7566 C CA . ILE B 1 468 ? -7.312 0.265 12.031 1 98.38 468 ILE B CA 1
ATOM 7567 C C . ILE B 1 468 ? -6.754 -0.172 10.672 1 98.38 468 ILE B C 1
ATOM 7569 O O . ILE B 1 468 ? -5.613 -0.64 10.586 1 98.38 468 ILE B O 1
ATOM 7573 N N . VAL B 1 469 ? -7.516 0.041 9.602 1 98.25 469 VAL B N 1
ATOM 7574 C CA . VAL B 1 469 ? -7.102 -0.368 8.258 1 98.25 469 VAL B CA 1
ATOM 7575 C C . VAL B 1 469 ? -5.879 0.439 7.828 1 98.25 469 VAL B C 1
ATOM 7577 O O . VAL B 1 469 ? -4.891 -0.126 7.359 1 98.25 469 VAL B O 1
ATOM 7580 N N . GLY B 1 470 ? -5.965 1.719 8.062 1 98.25 470 GLY B N 1
ATOM 7581 C CA . GLY B 1 470 ? -4.898 2.604 7.633 1 98.25 470 GLY B CA 1
ATOM 7582 C C . GLY B 1 470 ? -3.592 2.369 8.367 1 98.25 470 GLY B C 1
ATOM 7583 O O . GLY B 1 470 ? -2.535 2.242 7.746 1 98.25 470 GLY B O 1
ATOM 7584 N N . PHE B 1 471 ? -3.656 2.281 9.719 1 98.38 471 PHE B N 1
ATOM 7585 C CA . PHE B 1 471 ? -2.457 2.098 10.531 1 98.38 471 PHE B CA 1
ATOM 7586 C C . PHE B 1 471 ? -1.812 0.747 10.242 1 98.38 471 PHE B C 1
ATOM 7588 O O . PHE B 1 471 ? -0.587 0.645 10.156 1 98.38 471 PHE B O 1
ATOM 7595 N N . ALA B 1 472 ? -2.648 -0.265 10.047 1 98.56 472 ALA B N 1
ATOM 7596 C CA . ALA B 1 472 ? -2.148 -1.61 9.773 1 98.56 472 ALA B CA 1
ATOM 7597 C C . ALA B 1 472 ? -1.448 -1.673 8.422 1 98.56 472 ALA B C 1
ATOM 7599 O O . ALA B 1 472 ? -0.339 -2.201 8.312 1 98.56 472 ALA B O 1
ATOM 7600 N N . LEU B 1 473 ? -2.057 -1.137 7.391 1 98.44 473 LEU B N 1
ATOM 7601 C CA . LEU B 1 473 ? -1.473 -1.148 6.055 1 98.44 473 LEU B CA 1
ATOM 7602 C C . LEU B 1 473 ? -0.173 -0.35 6.02 1 98.44 473 LEU B C 1
ATOM 7604 O O . LEU B 1 473 ? 0.832 -0.813 5.477 1 98.44 473 LEU B O 1
ATOM 7608 N N . PHE B 1 474 ? -0.243 0.81 6.617 1 98.5 474 PHE B N 1
ATOM 7609 C CA . PHE B 1 474 ? 0.897 1.715 6.539 1 98.5 474 PHE B CA 1
ATOM 7610 C C . PHE B 1 474 ? 2.088 1.155 7.309 1 98.5 474 PHE B C 1
ATOM 7612 O O . PHE B 1 474 ? 3.211 1.137 6.801 1 98.5 474 PHE B O 1
ATOM 7619 N N . MET B 1 475 ? 1.881 0.712 8.57 1 98.5 475 MET B N 1
ATOM 7620 C CA . MET B 1 475 ? 2.961 0.155 9.383 1 98.5 475 MET B CA 1
ATOM 7621 C C . MET B 1 475 ? 3.445 -1.171 8.805 1 98.5 475 MET B C 1
ATOM 7623 O O . MET B 1 475 ? 4.621 -1.514 8.922 1 98.5 475 MET B O 1
ATOM 7627 N N . GLY B 1 476 ? 2.49 -1.896 8.18 1 97.94 476 GLY B N 1
ATOM 7628 C CA . GLY B 1 476 ? 2.854 -3.135 7.508 1 97.94 476 GLY B CA 1
ATOM 7629 C C . GLY B 1 476 ? 3.824 -2.928 6.363 1 97.94 476 GLY B C 1
ATOM 7630 O O . GLY B 1 476 ? 4.555 -3.848 5.988 1 97.94 476 GLY B O 1
ATOM 7631 N N . LEU B 1 477 ? 3.852 -1.789 5.746 1 97.69 477 LEU B N 1
ATOM 7632 C CA . LEU B 1 477 ? 4.816 -1.457 4.703 1 97.69 477 LEU B CA 1
ATOM 7633 C C . LEU B 1 477 ? 6.051 -0.785 5.297 1 97.69 477 LEU B C 1
ATOM 7635 O O . LEU B 1 477 ? 7.18 -1.104 4.922 1 97.69 477 LEU B O 1
ATOM 7639 N N . THR B 1 478 ? 5.844 0.074 6.301 1 98.12 478 THR B N 1
ATOM 7640 C CA . THR B 1 478 ? 6.883 0.953 6.828 1 98.12 478 THR B CA 1
ATOM 7641 C C . THR B 1 478 ? 7.941 0.148 7.574 1 98.12 478 THR B C 1
ATOM 7643 O O . THR B 1 478 ? 9.141 0.289 7.305 1 98.12 478 THR B O 1
ATOM 7646 N N . VAL B 1 479 ? 7.5 -0.73 8.469 1 97.88 479 VAL B N 1
ATOM 7647 C CA . VAL B 1 479 ? 8.422 -1.44 9.344 1 97.88 479 VAL B CA 1
ATOM 7648 C C . VAL B 1 479 ? 9.242 -2.441 8.539 1 97.88 479 VAL B C 1
ATOM 7650 O O . VAL B 1 479 ? 10.477 -2.445 8.602 1 97.88 479 VAL B O 1
ATOM 7653 N N . PRO B 1 480 ? 8.594 -3.248 7.691 1 96.5 480 PRO B N 1
ATOM 7654 C CA . PRO B 1 480 ? 9.383 -4.203 6.91 1 96.5 480 PRO B CA 1
ATOM 7655 C C . PRO B 1 480 ? 10.344 -3.52 5.938 1 96.5 480 PRO B C 1
ATOM 7657 O O . PRO B 1 480 ? 11.477 -3.975 5.758 1 96.5 480 PRO B O 1
ATOM 7660 N N . GLU B 1 481 ? 9.922 -2.467 5.312 1 96.12 481 GLU B N 1
ATOM 7661 C CA . GLU B 1 481 ? 10.797 -1.773 4.375 1 96.12 481 GLU B CA 1
ATOM 7662 C C . GLU B 1 481 ? 12 -1.167 5.094 1 96.12 481 GLU B C 1
ATOM 7664 O O . GLU B 1 481 ? 13.109 -1.149 4.555 1 96.12 481 GLU B O 1
ATOM 7669 N N . TRP B 1 482 ? 11.766 -0.626 6.336 1 96.75 482 TRP B N 1
ATOM 7670 C CA . TRP B 1 482 ? 12.891 -0.121 7.121 1 96.75 482 TRP B CA 1
ATOM 7671 C C . TRP B 1 482 ? 13.852 -1.248 7.484 1 96.75 482 TRP B C 1
ATOM 7673 O O . TRP B 1 482 ? 15.07 -1.073 7.434 1 96.75 482 TRP B O 1
ATOM 7683 N N . MET B 1 483 ? 13.289 -2.393 7.844 1 95.94 483 MET B N 1
ATOM 7684 C CA . MET B 1 483 ? 14.102 -3.547 8.219 1 95.94 483 MET B CA 1
ATOM 7685 C C . MET B 1 483 ? 14.953 -4.016 7.039 1 95.94 483 MET B C 1
ATOM 7687 O O . MET B 1 483 ? 16.125 -4.344 7.211 1 95.94 483 MET B O 1
ATOM 7691 N N . LYS B 1 484 ? 14.344 -4.055 5.855 1 92.81 484 LYS B N 1
ATOM 7692 C CA . LYS B 1 484 ? 15.062 -4.469 4.652 1 92.81 484 LYS B CA 1
ATOM 7693 C C . LYS B 1 484 ? 16.203 -3.512 4.34 1 92.81 484 LYS B C 1
ATOM 7695 O O . LYS B 1 484 ? 17.25 -3.93 3.844 1 92.81 484 LYS B O 1
ATOM 7700 N N . ALA B 1 485 ? 16.016 -2.262 4.664 1 92 485 ALA B N 1
ATOM 7701 C CA . ALA B 1 485 ? 17.016 -1.234 4.383 1 92 485 ALA B CA 1
ATOM 7702 C C . ALA B 1 485 ? 18.109 -1.228 5.449 1 92 485 ALA B C 1
ATOM 7704 O O . ALA B 1 485 ? 19.203 -0.677 5.23 1 92 485 ALA B O 1
ATOM 7705 N N . ASN B 1 486 ? 17.812 -1.811 6.637 1 93.19 486 ASN B N 1
ATOM 7706 C CA . ASN B 1 486 ? 18.75 -1.812 7.754 1 93.19 486 ASN B CA 1
ATOM 7707 C C . ASN B 1 486 ? 19.031 -3.225 8.258 1 93.19 486 ASN B C 1
ATOM 7709 O O . ASN B 1 486 ? 18.734 -3.537 9.414 1 93.19 486 ASN B O 1
ATOM 7713 N N . LYS B 1 487 ? 19.734 -4.012 7.457 1 89.88 487 LYS B N 1
ATOM 7714 C CA . LYS B 1 487 ? 20.016 -5.402 7.797 1 89.88 487 LYS B CA 1
ATOM 7715 C C . LYS B 1 487 ? 20.953 -5.492 9.008 1 89.88 487 LYS B C 1
ATOM 7717 O O . LYS B 1 487 ? 21.875 -4.699 9.141 1 89.88 487 LYS B O 1
ATOM 7722 N N . GLY B 1 488 ? 20.656 -6.324 9.914 1 89 488 GLY B N 1
ATOM 7723 C CA . GLY B 1 488 ? 21.516 -6.543 11.07 1 89 488 GLY B CA 1
ATOM 7724 C C . GLY B 1 488 ? 21.25 -5.562 12.195 1 89 488 GLY B C 1
ATOM 7725 O O . GLY B 1 488 ? 22 -5.531 13.18 1 89 488 GLY B O 1
ATOM 7726 N N . VAL B 1 489 ? 20.203 -4.793 12.094 1 90 489 VAL B N 1
ATOM 7727 C CA . VAL B 1 489 ? 19.922 -3.732 13.055 1 90 489 VAL B CA 1
ATOM 7728 C C . VAL B 1 489 ? 19.516 -4.34 14.391 1 90 489 VAL B C 1
ATOM 7730 O O . VAL B 1 489 ? 19.781 -3.771 15.453 1 90 489 VAL B O 1
ATOM 7733 N N . ILE B 1 490 ? 18.875 -5.508 14.398 1 93 490 ILE B N 1
ATOM 7734 C CA . ILE B 1 490 ? 18.453 -6.16 15.633 1 93 490 ILE B CA 1
ATOM 7735 C C . ILE B 1 490 ? 19.609 -6.93 16.25 1 93 490 ILE B C 1
ATOM 7737 O O . ILE B 1 490 ? 20.109 -7.895 15.648 1 93 490 ILE B O 1
ATOM 7741 N N . GLN B 1 491 ? 20.094 -6.496 17.375 1 93.44 491 GLN B N 1
ATOM 7742 C CA . GLN B 1 491 ? 21.203 -7.121 18.078 1 93.44 491 GLN B CA 1
ATOM 7743 C C . GLN B 1 491 ? 20.922 -7.199 19.578 1 93.44 491 GLN B C 1
ATOM 7745 O O . GLN B 1 491 ? 21.406 -6.383 20.359 1 93.44 491 GLN B O 1
ATOM 7750 N N . THR B 1 492 ? 20.188 -8.211 20 1 93.19 492 THR B N 1
ATOM 7751 C CA . THR B 1 492 ? 19.828 -8.406 21.406 1 93.19 492 THR B CA 1
ATOM 7752 C C . THR B 1 492 ? 20.891 -9.203 22.141 1 93.19 492 THR B C 1
ATOM 7754 O O . THR B 1 492 ? 20.906 -9.234 23.375 1 93.19 492 THR B O 1
ATOM 7757 N N . GLY B 1 493 ? 21.766 -9.812 21.375 1 93.5 493 GLY B N 1
ATOM 7758 C CA . GLY B 1 493 ? 22.781 -10.68 21.969 1 93.5 493 GLY B CA 1
ATOM 7759 C C . GLY B 1 493 ? 22.438 -12.148 21.844 1 93.5 493 GLY B C 1
ATOM 7760 O O . GLY B 1 493 ? 23.312 -13.008 22.016 1 93.5 493 GLY B O 1
ATOM 7761 N N . VAL B 1 494 ? 21.172 -12.453 21.594 1 95.5 494 VAL B N 1
ATOM 7762 C CA . VAL B 1 494 ? 20.719 -13.828 21.375 1 95.5 494 VAL B CA 1
ATOM 7763 C C . VAL B 1 494 ? 20.328 -14.023 19.922 1 95.5 494 VAL B C 1
ATOM 7765 O O . VAL B 1 494 ? 19.297 -13.508 19.469 1 95.5 494 VAL B O 1
ATOM 7768 N N . ILE B 1 495 ? 21.062 -14.82 19.188 1 92.31 495 ILE B N 1
ATOM 7769 C CA . ILE B 1 495 ? 20.938 -14.977 17.75 1 92.31 495 ILE B CA 1
ATOM 7770 C C . ILE B 1 495 ? 19.516 -15.43 17.406 1 92.31 495 ILE B C 1
ATOM 7772 O O . ILE B 1 495 ? 18.922 -14.953 16.438 1 92.31 495 ILE B O 1
ATOM 7776 N N . GLU B 1 496 ? 18.984 -16.391 18.125 1 92.31 496 GLU B N 1
ATOM 7777 C CA . GLU B 1 496 ? 17.656 -16.922 17.859 1 92.31 496 GLU B CA 1
ATOM 7778 C C . GLU B 1 496 ? 16.594 -15.828 17.969 1 92.31 496 GLU B C 1
ATOM 7780 O O . GLU B 1 496 ? 15.672 -15.758 17.156 1 92.31 496 GLU B O 1
ATOM 7785 N N . ILE B 1 497 ? 16.734 -15.016 18.953 1 94.94 497 ILE B N 1
ATOM 7786 C CA . ILE B 1 497 ? 15.781 -13.93 19.172 1 94.94 497 ILE B CA 1
ATOM 7787 C C . ILE B 1 497 ? 15.922 -12.891 18.047 1 94.94 497 ILE B C 1
ATOM 7789 O O . ILE B 1 497 ? 14.93 -12.352 17.562 1 94.94 497 ILE B O 1
ATOM 7793 N N . ASP B 1 498 ? 17.203 -12.648 17.672 1 95 498 ASP B N 1
ATOM 7794 C CA . ASP B 1 498 ? 17.453 -11.711 16.578 1 95 498 ASP B CA 1
ATOM 7795 C C . ASP B 1 498 ? 16.797 -12.18 15.281 1 95 498 ASP B C 1
ATOM 7797 O O . ASP B 1 498 ? 16.188 -11.383 14.562 1 95 498 ASP B O 1
ATOM 7801 N N . GLN B 1 499 ? 16.875 -13.469 15.07 1 93.06 499 GLN B N 1
ATOM 7802 C CA . GLN B 1 499 ? 16.297 -14.031 13.852 1 93.06 499 GLN B CA 1
ATOM 7803 C C . GLN B 1 499 ? 14.773 -13.992 13.891 1 93.06 499 GLN B C 1
ATOM 7805 O O . GLN B 1 499 ? 14.133 -13.68 12.891 1 93.06 499 GLN B O 1
ATOM 7810 N N . ILE B 1 500 ? 14.203 -14.305 15.031 1 94 500 ILE B N 1
ATOM 7811 C CA . ILE B 1 500 ? 12.758 -14.289 15.195 1 94 500 ILE B CA 1
ATOM 7812 C C . ILE B 1 500 ? 12.227 -12.875 14.938 1 94 500 ILE B C 1
ATOM 7814 O O . ILE B 1 500 ? 11.289 -12.695 14.156 1 94 500 ILE B O 1
ATOM 7818 N N . LEU B 1 501 ? 12.836 -11.914 15.516 1 95.38 501 LEU B N 1
ATOM 7819 C CA . LEU B 1 501 ? 12.391 -10.531 15.391 1 95.38 501 LEU B CA 1
ATOM 7820 C C . LEU B 1 501 ? 12.586 -10.016 13.969 1 95.38 501 LEU B C 1
ATOM 7822 O O . LEU B 1 501 ? 11.758 -9.273 13.453 1 95.38 501 LEU B O 1
ATOM 7826 N N . THR B 1 502 ? 13.688 -10.398 13.391 1 95 502 THR B N 1
ATOM 7827 C CA . THR B 1 502 ? 13.977 -9.961 12.023 1 95 502 THR B CA 1
ATOM 7828 C C . THR B 1 502 ? 12.93 -10.508 11.055 1 95 502 THR B C 1
ATOM 7830 O O . THR B 1 502 ? 12.367 -9.758 10.25 1 95 502 THR B O 1
ATOM 7833 N N . VAL B 1 503 ? 12.594 -11.789 11.18 1 94.25 503 VAL B N 1
ATOM 7834 C CA . VAL B 1 503 ? 11.609 -12.398 10.289 1 94.25 503 VAL B CA 1
ATOM 7835 C C . VAL B 1 503 ? 10.234 -11.789 10.555 1 94.25 503 VAL B C 1
ATOM 7837 O O . VAL B 1 503 ? 9.492 -11.484 9.617 1 94.25 503 VAL B O 1
ATOM 7840 N N . PHE B 1 504 ? 9.961 -11.617 11.797 1 94.44 504 PHE B N 1
ATOM 7841 C CA . PHE B 1 504 ? 8.68 -11.047 12.203 1 94.44 504 PHE B CA 1
ATOM 7842 C C . PHE B 1 504 ? 8.5 -9.648 11.641 1 94.44 504 PHE B C 1
ATOM 7844 O O . PHE B 1 504 ? 7.484 -9.344 11.016 1 94.44 504 PHE B O 1
ATOM 7851 N N . LEU B 1 505 ? 9.508 -8.812 11.758 1 95.94 505 LEU B N 1
ATOM 7852 C CA . LEU B 1 505 ? 9.398 -7.398 11.43 1 95.94 505 LEU B CA 1
ATOM 7853 C C . LEU B 1 505 ? 9.617 -7.172 9.938 1 95.94 505 LEU B C 1
ATOM 7855 O O . LEU B 1 505 ? 9.25 -6.121 9.406 1 95.94 505 LEU B O 1
ATOM 7859 N N . GLU B 1 506 ? 10.164 -8.164 9.227 1 95.44 506 GLU B N 1
ATOM 7860 C CA . GLU B 1 506 ? 10.398 -8.039 7.789 1 95.44 506 GLU B CA 1
ATOM 7861 C C . GLU B 1 506 ? 9.211 -8.57 6.992 1 95.44 506 GLU B C 1
ATOM 7863 O O . GLU B 1 506 ? 9.156 -8.406 5.77 1 95.44 506 GLU B O 1
ATOM 7868 N N . THR B 1 507 ? 8.305 -9.211 7.707 1 94.81 507 THR B N 1
ATOM 7869 C CA . THR B 1 507 ? 7.145 -9.773 7.031 1 94.81 507 THR B CA 1
ATOM 7870 C C . THR B 1 507 ? 5.949 -8.828 7.117 1 94.81 507 THR B C 1
ATOM 7872 O O . THR B 1 507 ? 5.285 -8.75 8.148 1 94.81 507 THR B O 1
ATOM 7875 N N . ALA B 1 508 ? 5.629 -8.234 6.008 1 96.06 508 ALA B N 1
ATOM 7876 C CA . ALA B 1 508 ? 4.633 -7.172 5.934 1 96.06 508 ALA B CA 1
ATOM 7877 C C . ALA B 1 508 ? 3.275 -7.656 6.438 1 96.06 508 ALA B C 1
ATOM 7879 O O . ALA B 1 508 ? 2.639 -6.992 7.258 1 96.06 508 ALA B O 1
ATOM 7880 N N . MET B 1 509 ? 2.814 -8.781 5.938 1 94.44 509 MET B N 1
ATOM 7881 C CA . MET B 1 509 ? 1.488 -9.281 6.293 1 94.44 509 MET B CA 1
ATOM 7882 C C . MET B 1 509 ? 1.404 -9.594 7.785 1 94.44 509 MET B C 1
ATOM 7884 O O . MET B 1 509 ? 0.332 -9.5 8.383 1 94.44 509 MET B O 1
ATOM 7888 N N . LEU B 1 510 ? 2.559 -10 8.359 1 94.19 510 LEU B N 1
ATOM 7889 C CA . LEU B 1 510 ? 2.576 -10.312 9.789 1 94.19 510 LEU B CA 1
ATOM 7890 C C . LEU B 1 510 ? 2.475 -9.039 10.617 1 94.19 510 LEU B C 1
ATOM 7892 O O . LEU B 1 510 ? 1.682 -8.977 11.562 1 94.19 510 LEU B O 1
ATOM 7896 N N . VAL B 1 511 ? 3.26 -8.023 10.273 1 96.5 511 VAL B N 1
ATOM 7897 C CA . VAL B 1 511 ? 3.246 -6.754 11 1 96.5 511 VAL B CA 1
ATOM 7898 C C . VAL B 1 511 ? 1.875 -6.098 10.867 1 96.5 511 VAL B C 1
ATOM 7900 O O . VAL B 1 511 ? 1.232 -5.777 11.867 1 96.5 511 VAL B O 1
ATOM 7903 N N . GLY B 1 512 ? 1.403 -5.941 9.672 1 97.12 512 GLY B N 1
ATOM 7904 C CA . GLY B 1 512 ? 0.114 -5.309 9.438 1 97.12 512 GLY B CA 1
ATOM 7905 C C . GLY B 1 512 ? -1.053 -6.121 9.961 1 97.12 512 GLY B C 1
ATOM 7906 O O . GLY B 1 512 ? -1.971 -5.57 10.578 1 97.12 512 GLY B O 1
ATOM 7907 N N . GLY B 1 513 ? -1.012 -7.438 9.711 1 95.12 513 GLY B N 1
ATOM 7908 C CA . GLY B 1 513 ? -2.084 -8.305 10.172 1 95.12 513 GLY B CA 1
ATOM 7909 C C . GLY B 1 513 ? -2.211 -8.352 11.68 1 95.12 513 GLY B C 1
ATOM 7910 O O . GLY B 1 513 ? -3.32 -8.312 12.219 1 95.12 513 GLY B O 1
ATOM 7911 N N . LEU B 1 514 ? -1.135 -8.398 12.367 1 95.62 514 LEU B N 1
ATOM 7912 C CA . LEU B 1 514 ? -1.168 -8.469 13.82 1 95.62 514 LEU B CA 1
ATOM 7913 C C . LEU B 1 514 ? -1.65 -7.145 14.414 1 95.62 514 LEU B C 1
ATOM 7915 O O . LEU B 1 514 ? -2.352 -7.133 15.43 1 95.62 514 LEU B O 1
ATOM 7919 N N . LEU B 1 515 ? -1.216 -6.062 13.859 1 97.81 515 LEU B N 1
ATOM 7920 C CA . LEU B 1 515 ? -1.69 -4.766 14.328 1 97.81 515 LEU B CA 1
ATOM 7921 C C . LEU B 1 515 ? -3.195 -4.633 14.125 1 97.81 515 LEU B C 1
ATOM 7923 O O . LEU B 1 515 ? -3.902 -4.137 15.008 1 97.81 515 LEU B O 1
ATOM 7927 N N . ALA B 1 516 ? -3.662 -5.055 12.953 1 97.75 516 ALA B N 1
ATOM 7928 C CA . ALA B 1 516 ? -5.098 -5.023 12.688 1 97.75 516 ALA B CA 1
ATOM 7929 C C . ALA B 1 516 ? -5.852 -5.922 13.672 1 97.75 516 ALA B C 1
ATOM 7931 O O . ALA B 1 516 ? -6.906 -5.539 14.18 1 97.75 516 ALA B O 1
ATOM 7932 N N . LEU B 1 517 ? -5.309 -7.09 13.867 1 96 517 LEU B N 1
ATOM 7933 C CA . LEU B 1 517 ? -5.918 -8.031 14.797 1 96 517 LEU B CA 1
ATOM 7934 C C . LEU B 1 517 ? -5.98 -7.445 16.203 1 96 517 LEU B C 1
ATOM 7936 O O . LEU B 1 517 ? -7.016 -7.512 16.875 1 96 517 LEU B O 1
ATOM 7940 N N . LEU B 1 518 ? -4.883 -6.891 16.641 1 97.38 518 LEU B N 1
ATOM 7941 C CA . LEU B 1 518 ? -4.793 -6.316 17.984 1 97.38 518 LEU B CA 1
ATOM 7942 C C . LEU B 1 518 ? -5.797 -5.18 18.156 1 97.38 518 LEU B C 1
ATOM 7944 O O . LEU B 1 518 ? -6.574 -5.176 19.109 1 97.38 518 LEU B O 1
ATOM 7948 N N . PHE B 1 519 ? -5.844 -4.27 17.281 1 97.88 519 PHE B N 1
ATOM 7949 C CA . PHE B 1 519 ? -6.668 -3.078 17.438 1 97.88 519 PHE B CA 1
ATOM 7950 C C . PHE B 1 519 ? -8.133 -3.398 17.172 1 97.88 519 PHE B C 1
ATOM 7952 O O . PHE B 1 519 ? -9.023 -2.811 17.797 1 97.88 519 PHE B O 1
ATOM 7959 N N . ASP B 1 520 ? -8.391 -4.336 16.203 1 97 520 ASP B N 1
ATOM 7960 C CA . ASP B 1 520 ? -9.773 -4.734 15.953 1 97 520 ASP B CA 1
ATOM 7961 C C . ASP B 1 520 ? -10.414 -5.332 17.203 1 97 520 ASP B C 1
ATOM 7963 O O . ASP B 1 520 ? -11.609 -5.164 17.438 1 97 520 ASP B O 1
ATOM 7967 N N . ASN B 1 521 ? -9.617 -5.996 18.016 1 96.38 521 ASN B N 1
ATOM 7968 C CA . ASN B 1 521 ? -10.172 -6.703 19.156 1 96.38 521 ASN B CA 1
ATOM 7969 C C . ASN B 1 521 ? -10.023 -5.891 20.438 1 96.38 521 ASN B C 1
ATOM 7971 O O . ASN B 1 521 ? -10.617 -6.23 21.469 1 96.38 521 ASN B O 1
ATOM 7975 N N . THR B 1 522 ? -9.289 -4.824 20.469 1 96.56 522 THR B N 1
ATOM 7976 C CA . THR B 1 522 ? -9.078 -4.07 21.703 1 96.56 522 THR B CA 1
ATOM 7977 C C . THR B 1 522 ? -9.82 -2.736 21.656 1 96.56 522 THR B C 1
ATOM 7979 O O . THR B 1 522 ? -10.25 -2.221 22.688 1 96.56 522 THR B O 1
ATOM 7982 N N . ILE B 1 523 ? -9.891 -2.088 20.5 1 96.12 523 ILE B N 1
ATOM 7983 C CA . ILE B 1 523 ? -10.625 -0.835 20.375 1 96.12 523 ILE B CA 1
ATOM 7984 C C . ILE B 1 523 ? -12.125 -1.123 20.312 1 96.12 523 ILE B C 1
ATOM 7986 O O . ILE B 1 523 ? -12.57 -1.932 19.5 1 96.12 523 ILE B O 1
ATOM 7990 N N . PRO B 1 524 ? -12.906 -0.524 21.109 1 93.25 524 PRO B N 1
ATOM 7991 C CA . PRO B 1 524 ? -14.344 -0.812 21.141 1 93.25 524 PRO B CA 1
ATOM 7992 C C . PRO B 1 524 ? -15.047 -0.485 19.828 1 93.25 524 PRO B C 1
ATOM 7994 O O . PRO B 1 524 ? -14.742 0.525 19.203 1 93.25 524 PRO B O 1
ATOM 7997 N N . GLY B 1 525 ? -15.867 -1.398 19.359 1 92.06 525 GLY B N 1
ATOM 7998 C CA . GLY B 1 525 ? -16.688 -1.274 18.156 1 92.06 525 GLY B CA 1
ATOM 7999 C C . GLY B 1 525 ? -17.812 -2.291 18.094 1 92.06 525 GLY B C 1
ATOM 8000 O O . GLY B 1 525 ? -17.734 -3.352 18.719 1 92.06 525 GLY B O 1
ATOM 8001 N N . THR B 1 526 ? -18.875 -1.916 17.375 1 94 526 THR B N 1
ATOM 8002 C CA . THR B 1 526 ? -20.016 -2.814 17.234 1 94 526 THR B CA 1
ATOM 8003 C C . THR B 1 526 ? -19.734 -3.883 16.172 1 94 526 THR B C 1
ATOM 8005 O O . THR B 1 526 ? -18.891 -3.688 15.289 1 94 526 THR B O 1
ATOM 8008 N N . GLU B 1 527 ? -20.359 -5.008 16.219 1 92.75 527 GLU B N 1
ATOM 8009 C CA . GLU B 1 527 ? -20.203 -6.094 15.258 1 92.75 527 GLU B CA 1
ATOM 8010 C C . GLU B 1 527 ? -20.578 -5.645 13.852 1 92.75 527 GLU B C 1
ATOM 8012 O O . GLU B 1 527 ? -19.984 -6.094 12.875 1 92.75 527 GLU B O 1
ATOM 8017 N N . SER B 1 528 ? -21.562 -4.777 13.789 1 92.75 528 SER B N 1
ATOM 8018 C CA . SER B 1 528 ? -22 -4.266 12.492 1 92.75 528 SER B CA 1
ATOM 8019 C C . SER B 1 528 ? -20.938 -3.365 11.867 1 92.75 528 SER B C 1
ATOM 8021 O O . SER B 1 528 ? -20.641 -3.48 10.68 1 92.75 528 SER B O 1
ATOM 8023 N N . GLU B 1 529 ? -20.375 -2.551 12.75 1 93.44 529 GLU B N 1
ATOM 8024 C CA . GLU B 1 529 ? -19.344 -1.635 12.273 1 93.44 529 GLU B CA 1
ATOM 8025 C C . GLU B 1 529 ? -18.094 -2.395 11.828 1 93.44 529 GLU B C 1
ATOM 8027 O O . GLU B 1 529 ? -17.438 -1.995 10.867 1 93.44 529 GLU B O 1
ATOM 8032 N N . ARG B 1 530 ? -17.859 -3.488 12.508 1 93.56 530 ARG B N 1
ATOM 8033 C CA . ARG B 1 530 ? -16.688 -4.312 12.266 1 93.56 530 ARG B CA 1
ATOM 8034 C C . ARG B 1 530 ? -16.891 -5.203 11.039 1 93.56 530 ARG B C 1
ATOM 8036 O O . ARG B 1 530 ? -15.93 -5.777 10.523 1 93.56 530 ARG B O 1
ATOM 8043 N N . GLY B 1 531 ? -18.125 -5.383 10.648 1 92.31 531 GLY B N 1
ATOM 8044 C CA . GLY B 1 531 ? -18.438 -6.184 9.477 1 92.31 531 GLY B CA 1
ATOM 8045 C C . GLY B 1 531 ? -18.609 -7.656 9.781 1 92.31 531 GLY B C 1
ATOM 8046 O O . GLY B 1 531 ? -18.766 -8.477 8.875 1 92.31 531 GLY B O 1
ATOM 8047 N N . ILE B 1 532 ? -18.688 -8.023 11.039 1 88.31 532 ILE B N 1
ATOM 8048 C CA . ILE B 1 532 ? -18.719 -9.422 11.461 1 88.31 532 ILE B CA 1
ATOM 8049 C C . ILE B 1 532 ? -20.062 -10.031 11.086 1 88.31 532 ILE B C 1
ATOM 8051 O O . ILE B 1 532 ? -20.125 -11.18 10.625 1 88.31 532 ILE B O 1
ATOM 8055 N N . VAL B 1 533 ? -21.172 -9.281 11.156 1 87.31 533 VAL B N 1
ATOM 8056 C CA . VAL B 1 533 ? -22.516 -9.773 10.891 1 87.31 533 VAL B CA 1
ATOM 8057 C C . VAL B 1 533 ? -22.656 -10.102 9.406 1 87.31 533 VAL B C 1
ATOM 8059 O O . VAL B 1 533 ? -23.109 -11.188 9.047 1 87.31 533 VAL B O 1
ATOM 8062 N N . ARG B 1 534 ? -22.25 -9.234 8.609 1 83.62 534 ARG B N 1
ATOM 8063 C CA . ARG B 1 534 ? -22.375 -9.414 7.168 1 83.62 534 ARG B CA 1
ATOM 8064 C C . ARG B 1 534 ? -21.422 -10.492 6.664 1 83.62 534 ARG B C 1
ATOM 8066 O O . ARG B 1 534 ? -21.766 -11.266 5.766 1 83.62 534 ARG B O 1
ATOM 8073 N N . TRP B 1 535 ? -20.297 -10.398 7.289 1 83.31 535 TRP B N 1
ATOM 8074 C CA . TRP B 1 535 ? -19.281 -11.352 6.891 1 83.31 535 TRP B CA 1
ATOM 8075 C C . TRP B 1 535 ? -19.703 -12.781 7.203 1 83.31 535 TRP B C 1
ATOM 8077 O O . TRP B 1 535 ? -19.562 -13.68 6.371 1 83.31 535 TRP B O 1
#

Sequence (1070 aa):
PETSEPVSPDVTSRNDYVTPDPSTDMLYTVDDTPSWYTCTVLGLQHYLIAIGGIVGLPLLLAGPLCIANDDDGDVARALIISSLFFVAGICTMLQTTFGIRLPIMQGGTFSFLPPTFAILSLPHNKCPPALPSGFNNVTYTLYNDTDGSIIDGTEVWQRRIREVQGAIAVASCLPILLGLTGAVGFLLRFIGPLTIAPAVALIGLDLFAAAYGNASSQWGIAMFTAFIVIVCSQFLKNIKVPTPAYSKSKKCHMTRTPIFKLFPVLFALILAWLLCLILTVTNALPTSSSHPGWRARTDIRTNVIRNAPWFRFPYPGQWGLPRVTIAGVIGMMAGVVAGFVESIGDYYACARLSGAPNPPTHAINRGILTEGFGCLLAGVIGTSTATTSFSENIGAIGITRVGSRRVLQVAGFIFFILGMLSKFGSIFVTIPDPVIGGLFCVMFGMIAAVGISNLQYVDLNSPRNLFIVGFALFMGLTVPEWMKANKGVIQTGVIEIDQILTVFLETAMLVGGLLALLFDNTIPGTESERGIVRWPETSEPVSPDVTSRNDYVTPDPSTDMLYTVDDTPSWYTCTVLGLQHYLIAIGGIVGLPLLLAGPLCIANDDDGDVARALIISSLFFVAGICTMLQTTFGIRLPIMQGGTFSFLPPTFAILSLPHNKCPPALPSGFNNVTYTLYNDTDGSIIDGTEVWQRRIREVQGAIAVASCLPILLGLTGAVGFLLRFIGPLTIAPAVALIGLDLFAAAYGNASSQWGIAMFTAFIVIVCSQFLKNIKVPTPAYSKSKKCHMTRTPIFKLFPVLFALILAWLLCLILTVTNALPTSSSHPGWRARTDIRTNVIRNAPWFRFPYPGQWGLPRVTIAGVIGMMAGVVAGFVESIGDYYACARLSGAPNPPTHAINRGILTEGFGCLLAGVIGTSTATTSFSENIGAIGITRVGSRRVLQVAGFIFFILGMLSKFGSIFVTIPDPVIGGLFCVMFGMIAAVGISNLQYVDLNSPRNLFIVGFALFMGLTVPEWMKANKGVIQTGVIEIDQILTVFLETAMLVGGLLALLFDNTIPGTESERGIVRW

Solvent-accessible surface area (backbone atoms only — not comparable to full-atom values): 51814 Å² total; per-residue (Å²): 136,80,82,77,77,79,80,72,78,78,73,70,71,74,70,70,66,73,63,72,70,80,73,67,82,55,77,29,38,50,85,40,72,68,54,71,69,53,25,49,54,52,5,48,49,51,43,54,47,46,46,55,68,44,56,48,52,52,63,64,45,32,62,65,33,42,46,52,97,46,69,69,29,40,33,50,52,7,48,33,42,6,36,37,32,26,46,18,8,51,35,9,35,46,28,32,71,68,17,52,53,45,52,51,48,34,26,61,43,67,48,39,44,50,28,48,52,27,51,38,63,34,80,92,45,58,68,73,78,81,73,62,87,83,67,64,87,67,81,52,45,50,52,51,70,86,86,56,55,64,35,46,79,65,48,57,23,28,58,49,45,17,35,50,11,20,7,36,30,59,28,21,48,52,41,32,51,28,20,74,70,54,44,55,64,62,55,47,72,64,52,39,38,58,19,46,14,34,18,40,18,28,48,19,57,67,40,30,65,63,23,44,61,28,13,63,29,34,52,69,53,5,50,49,18,33,47,41,28,47,44,21,50,59,69,35,33,81,50,58,43,79,35,87,35,71,38,92,89,63,39,82,34,72,37,72,40,40,54,33,46,59,33,18,56,48,52,17,53,53,54,38,49,48,49,26,41,52,35,41,75,66,59,72,44,53,86,47,82,86,42,54,40,29,49,40,35,48,76,79,46,53,60,22,47,72,70,27,51,64,68,47,80,77,41,72,38,69,65,42,73,58,36,73,42,72,31,37,23,59,26,30,36,49,18,48,52,52,34,52,55,52,31,53,55,44,50,46,49,38,20,56,48,30,70,42,70,75,71,51,70,69,37,51,20,33,27,39,23,40,42,14,49,32,14,26,50,22,11,44,39,46,32,84,36,40,45,28,62,42,63,68,58,38,51,45,20,58,72,69,22,48,19,22,26,55,27,40,37,43,20,11,48,50,29,33,55,48,13,28,25,21,35,61,24,18,58,62,61,38,58,28,42,10,45,54,12,10,46,38,46,48,51,30,6,37,42,20,21,57,14,50,37,40,46,76,41,34,39,61,84,37,66,68,51,29,42,39,44,8,34,13,43,31,47,12,49,25,48,14,52,48,40,68,74,40,74,77,69,66,74,81,83,43,68,67,58,30,44,31,51,50,17,43,46,38,12,24,30,48,45,7,19,49,47,11,35,50,45,66,73,65,44,87,76,53,53,65,50,47,9,55,73,75,94,135,80,80,76,74,79,80,72,79,78,73,68,72,75,70,68,66,73,62,71,70,81,73,66,83,54,79,30,38,50,85,40,72,70,54,72,69,54,24,50,55,51,5,50,50,51,42,55,49,47,45,56,68,44,57,48,51,51,63,63,45,33,61,65,34,40,47,52,97,46,69,68,29,40,33,50,52,7,48,34,40,7,36,36,30,27,46,19,7,51,34,9,35,46,28,32,71,68,16,53,54,46,52,50,47,34,25,61,43,67,48,40,45,51,29,49,53,27,51,39,64,34,81,91,43,58,68,74,78,80,73,62,86,84,67,63,86,67,82,55,42,54,51,55,68,86,84,57,55,62,37,47,79,64,46,58,23,28,58,49,43,17,36,50,11,21,6,35,30,60,26,20,47,51,42,31,51,29,20,73,71,54,44,54,65,63,54,47,72,64,51,39,38,57,19,46,15,33,18,40,18,28,49,19,59,68,40,32,65,64,22,44,62,27,13,63,30,33,51,69,53,6,50,49,16,33,46,41,28,46,44,21,50,58,70,35,32,81,47,57,43,78,33,88,34,70,38,91,89,62,38,83,33,74,38,73,39,40,54,33,46,60,34,19,55,49,52,16,53,53,54,39,49,49,50,26,42,55,35,41,77,68,59,72,44,55,86,48,83,86,42,54,38,28,50,41,35,48,77,78,46,54,61,21,47,72,68,27,51,64,68,46,80,79,42,73,38,70,66,41,74,58,35,76,43,74,29,36,23,57,27,31,36,48,18,49,53,54,33,52,55,51,30,54,54,44,50,46,50,39,19,56,48,32,71,43,70,75,72,50,70,68,36,50,19,33,28,40,23,40,41,14,49,32,14,26,49,22,11,44,38,46,33,84,35,40,46,30,62,42,62,67,57,37,52,45,21,57,72,70,21,50,19,21,25,55,27,40,36,44,20,11,48,50,29,34,54,48,13,28,23,21,34,61,25,17,60,62,60,36,57,28,43,10,46,53,12,10,48,38,46,48,52,29,6,37,43,18,22,57,15,48,36,40,46,77,40,34,39,62,83,37,68,67,53,29,44,39,42,8,35,12,43,32,46,12,48,24,47,16,53,49,41,70,75,41,74,78,68,67,75,81,82,43,67,69,58,30,44,30,50,48,18,43,46,37,11,24,30,48,44,7,19,48,47,12,35,51,46,67,74,66,43,86,75,53,52,64,51,48,10,56,73,77,93

InterPro domains:
  IPR006042 Xanthine/uracil permease [PS01116] (431-451)
  IPR006043 Nucleobase cation symporter 2 family [PF00860] (41-483)